Protein 1G99 (pdb70)

Nearest PDB structures (foldseek):
  1tuu-assembly1_B  TM=8.944E-01  e=6.242E-83  Methanosarcina thermophila
  6ioy-assembly1_A  TM=8.900E-01  e=1.581E-62  Porphyromonas gingivalis ATCC 33277
  7fj9-assembly1_A  TM=9.140E-01  e=2.399E-59  Klebsiella pneumoniae
  7fj7-assembly1_B  TM=9.218E-01  e=4.013E-55  Klebsiella pneumoniae
  4fwl-assembly1_A-2  TM=8.817E-01  e=2.022E-51  Salmonella enterica subsp. enterica serovar Typhimurium str. LT2

Sequence (796 aa):
MKVLVINAGSSSLKYQLIDMTNESALAVGLCERIGIDNSIITQKKFDGKKLEKLTDLPTHKDALEEVVKALTDDEFGVIKDMGEINAVGHRVVHGGEKFTTSALYDEGVEKAIKDCFELAPLHNPPNMMGISACAEIMPGTPMVIVFDTAFHQTMPPYAYMYALPYDLYEKHGVRKYGFHGTSHKYVAERAALMLGKPAEETKIITCHLGNGSSITAVEGGKSVETSMGFTPLEGLAMGTRCGSIDPAIVPFLMEKEGLTTREIDTLMNKKSGVLGVSGLSNDFRDLDEAASKGNRKAELALEIFAYKVKKFIGEYSAVLNGADAVVFTAGIGENSASIRKRILTGLDGIGIKIDDEKNKIRGQEIDISTPDAKVRVFVIPTNEELAIARETKEIVETMKVLVINAGSSSLKYQLIDMTNESALAVGLCERIGIDNSIITQKKFDGKKLEKLTDLPTHKDALEEVVKALTDDEFGVIKDMGEINAVGHRVVHGGEKFTTSALYDEGVEKAIKDCFELAPLHNPPNMMGISACAEIMPGTPMVIVFDTAFHQTMPPYAYMYALPYDLYEKHGVRKYGFHGTSHKYVAERAALMLGKPAEETKIITCHLGNGSSITAVEGGKSVETSMGFTPLEGLAMGTRCGSIDPAIVPFLMEKEGLTTREIDTLMNKKSGVLGVSGLSNDFRDLDEAASKGNRKAELALEIFAYKVKKFIGEYSAVLNGADAVVFTAGIGENSASIRKRILTGLDGIGIKIDDEKNKIRGQEIDISTPDAKVRVFVIPTNEELAIARETKEIVET

B-factor: mean 28.37, std 19.05, range [1.0, 157.16]

Solvent-accessible surface area: 30582 Å² total; per-residue (Å²): 64,53,0,0,0,3,23,7,24,85,40,37,1,91,2,21,0,3,24,14,115,98,70,45,42,25,1,63,6,58,0,68,100,8,53,78,99,109,1,31,3,33,2,103,28,132,72,42,77,132,44,100,78,114,41,94,1,72,73,12,78,40,0,2,80,22,0,15,108,7,0,37,51,156,100,60,4,31,13,187,77,64,56,58,6,61,0,0,0,2,32,0,2,0,0,4,122,115,50,26,95,18,17,93,50,76,150,35,1,49,128,0,0,100,72,5,68,80,18,0,44,42,37,0,30,5,4,10,97,2,0,47,3,0,41,105,22,4,108,77,24,58,15,0,0,8,2,3,0,36,25,0,69,68,6,28,64,79,10,33,13,15,1,6,18,43,80,8,53,124,133,45,10,4,21,16,7,0,2,14,0,18,0,0,95,26,0,6,72,79,0,4,118,67,42,66,101,63,32,132,100,3,58,2,0,0,0,15,0,9,84,9,0,0,0,0,0,1,78,20,30,120,0,30,1,0,3,2,0,2,6,8,1,13,3,0,0,0,0,21,4,1,0,29,3,0,0,5,0,1,5,16,2,13,81,109,58,62,39,74,15,163,85,1,32,40,20,2,8,104,115,0,0,2,55,10,1,8,69,90,20,59,41,18,192,69,0,47,108,16,12,92,162,63,50,125,74,0,43,10,0,0,42,2,1,5,20,36,0,36,23,29,0,0,17,1,12,0,25,2,42,16,12,46,0,1,0,0,0,7,46,14,0,29,72,20,25,50,3,1,85,73,0,6,71,28,1,84,33,33,19,4,86,23,42,63,113,80,4,125,74,163,53,102,60,32,37,1,5,23,122,102,11,162,10,45,0,4,4,0,41,32,44,22,11,23,18,2,0,87,61,0,51,106,52,45,118,143,60,51,0,0,5,4,77,17,25,97,42,37,2,106,4,31,0,5,22,16,118,92,65,26,36,34,1,58,6,56,0,57,105,8,53,89,94,112,1,25,3,26,1,118,42,152,88,74,70,113,40,97,79,122,43,97,1,73,73,11,59,39,0,2,81,20,0,12,111,6,0,38,51,161,91,56,4,38,11,186,79,60,57,58,6,60,0,1,0,7,95,10,63,11,0,5,76,104,19,79,84,8,16,96,43,77,130,43,15,39,128,20,1,103,61,9,35,126,118,17,51,25,120,109,85,39,48,26,83,2,4,46,3,2,45,108,24,9,108,76,30,52,14,0,0,3,3,7,0,12,26,0,32,73,6,27,53,81,10,33,10,13,2,5,22,47,82,8,43,128,137,34,23,4,5,15,16,0,8,36,0,9,11,0,59,17,0,8,66,60,0,3,118,66,40,65,100,72,31,132,101,3,59,2,0,0,0,25,0,9,91,13,0,0,0,0,0,1,64,26,34,97,0,17,1,0,3,2,0,4,9,22,1,12,4,0,0,0,0,26,45,1,0,29,3,0,0,6,0,0,4,24,2,15,67,91,58,63,39,76,16,162,83,0,51,56,19,2,32,127,116,0,0,3,55,9,1,7,68,90,20,57,37,16,181,68,0,42,106,16,12,97,171,58,50,210,75,0,53,25,0,1,56,2,1,4,22,36,0,33,22,30,0,0,16,1,13,0,23,2,42,16,13,46,0,1,0,0,0,7,47,15,0,28,73,20,25,48,4,2,88,74,0,6,75,28,1,83,24,32,17,4,86,27,40,67,115,82,4,124,72,164,54,108,62,29,38,0,4,23,122,101,10,172,10,46,0,3,4,0,39,37,62,60,39,16,6,4,0,50,26,0,71,95,47,47,113,144

Foldseek 3Di:
DWEWEWEFFPFKIWIFIFDPVPRDTQKTKMWGRALHAQTKIWMAGPVGDIDIDGDHHNALLSVVVVVQVQQCPPPRHDDPHPVVHQAYFFEAEDQAPPDQAKAWDDPNSLVSLVVCCVQEVRTSVRSSRNVVSCCVVCVPHIYMYGYQQNQQPPADCVAFADPDPVVCCVPVVFTFRGGNNLQQLQVLVVVCVVVVHQLQCFWEWEWAAEQQTKIFTAHSSGTHHMAGTSHSQAAAQGLAAHHDDDVVVQVVCCVVVVDDPVRSVCNRRHQTGLCVQQVHGSDLVVLVVCVVVPRVSSVVRLLRRLVRVLVVVVVSCVVRVHGQEYEFEHDCRQPPLPSVCSNQPPCVVRQFAFDSVLSHDGDDFDFGTDVVGNHTYTYDYTDSRSSSVVSRCVNVVD/DWEWEWEDDPFKIWIFIADPVVRDTQKTKMWGRALHAQTKIWMAGPVGDIDIDGDHHNALLSVVVVVQVQQCDPPRHDDPHPVVHQEYFYEDEFQQLVAQAKDWDDPVVVVSLQVRQVLAPDDDRGDCRNVVSCCVVPVPHTYIYGYFLNLQSVADPVAFADPDPVVCCVVRVFTFRGGNNLQQLQVLCVVCVVVVHQLQCFWEWEWAAEQQTKIFTAHSRGTHHMAGTSDSQAAAQGLAAHHDDDVVVQVVCCVVVVDDPVRSVCNRRGCTGLCVQQVHGSDLVVLVVCVVVPRVSSVVRLLRRLVRVLVVVVVSCVVRVHGQEYEFEHDCRQPPLPSVCSNQPPCVVRQFAFDSVQSHDGDDWDFGTDVRGRYTYTYDYGDNRSSRVVSGCVVSPD

CATH classification: 3.30.420.40 (+1 more: 3.30.420.40)

Secondary structure (DSSP, 8-state):
-EEEEEEE-SS-EEEEEEETTTTEEEEEEEEESTTSSS-EEEEEETTS-EEEEE----SHHHHHHHHHHHHT-TTT-S-SSGGG--EEEEEES--TTT--S-EE--HHHHHHHHHTGGGSTTTHHHHHHHHHHHHHH-TTS-EEEEETTGGGGG--HHHH--SS-HHHHHHH--S---S-HHHHHHHHHHHHHHHTS-GGG-EEEEEEESSSEEEEEEETTEEEEES--SSTTSSS--SS---S--TTHHHHHHHHHT--HHHHHHHHHHS-HHHHHHSS-S-HHHHHHHHHTT-HHHHHHHHHHHHHHHHHHHHHHHHTTS-SEEEEEHHHHHH-HHHHHHHHTT-GGGT--B-TTGGG--SS-EE-B-TT-SSEEEE----HHHHHHHHHHHHHH-/-EEEEEEE-SS-EEEEEEETTTTEEEEEEEEESTTSSS-EEEEEETTTEEEEEE----SHHHHHHHHHHHHT-TTT-S-SSGGG--EEEEEES--TTT-SS-EE-SHHHHHHHHHHHHHS--SSPP--HHHHHHHHH-TTS-EEEEETTGGGGG--HHHHS-SS-HHHHHHH--S---S-HHHHHHHHHHHHHHHTS-GGG-EEEEEEESSSEEEEEEETTEEEEES--SSTTSSS--SS---S--TTHHHHHHHHTT--HHHHHHHHHHS-HHHHHHSS-S-HHHHHHHHHTT-HHHHHHHHHHHHHHHHHHHHHHHHHTS-SEEEEEHHHHHH-HHHHHHHHTT-GGGT--B-TTGGG--SS-EE-B-TT-SSEEEE----HHHHHHHHHHHHHH-

InterPro domains:
  IPR000890 Aliphatic acid kinase, short-chain [PF00871] (2-390)
  IPR000890 Aliphatic acid kinase, short-chain [PR00471] (3-14)
  IPR000890 Aliphatic acid kinase, short-chain [PR00471] (174-187)
  IPR000890 Aliphatic acid kinase, short-chain [PR00471] (204-225)
  IPR000890 Aliphatic acid kinase, short-chain [PR00471] (301-314)
  IPR000890 Aliphatic acid kinase, short-chain [PR00471] (323-339)
  IPR000890 Aliphatic acid kinase, short-chain [PR00471] (377-389)
  IPR000890 Aliphatic acid kinase, short-chain [PTHR21060] (1-399)
  IPR004372 Acetate/propionate kinase [MF_00020] (1-399)
  IPR004372 Acetate/propionate kinase [PIRSF000722] (1-398)
  IPR004372 Acetate/propionate kinase [TIGR00016] (1-394)
  IPR023865 Aliphatic acid kinase, short-chain, conserved site [PS01075] (3-14)
  IPR023865 Aliphatic acid kinase, short-chain, conserved site [PS01076] (204-221)
  IPR043129 ATPase, nucleotide binding domain [SSF53067] (1-197)
  IPR043129 ATPase, nucleotide binding domain [SSF53067] (158-395)

Radius of gyration: 29.69 Å; Cα contacts (8 Å, |Δi|>4): 1918; chains: 2; bounding box: 94×75×54 Å

Structure (mmCIF, N/CA/C/O backbone):
data_1G99
#
_entry.id   1G99
#
_cell.length_a   181.3
_cell.length_b   67.4
_cell.length_c   82.6
_cell.angle_alpha   90.0
_cell.angle_beta   102.9
_cell.angle_gamma   90.0
#
_symmetry.space_group_name_H-M   'C 1 2 1'
#
loop_
_entity.id
_entity.type
_entity.pdbx_description
1 polymer 'ACETATE KINASE'
2 non-polymer 'SULFATE ION'
3 non-polymer "ADENOSINE-5'-DIPHOSPHATE"
4 water water
#
loop_
_atom_site.group_PDB
_atom_site.id
_atom_site.type_symbol
_atom_site.label_atom_id
_atom_site.label_alt_id
_atom_site.label_comp_id
_atom_site.label_asym_id
_atom_site.label_entity_id
_atom_site.label_seq_id
_atom_site.pdbx_PDB_ins_code
_atom_site.Cartn_x
_atom_site.Cartn_y
_atom_site.Cartn_z
_atom_site.occupancy
_atom_site.B_iso_or_equiv
_atom_site.auth_seq_id
_atom_site.auth_comp_id
_atom_site.auth_asym_id
_atom_site.auth_atom_id
_atom_site.pdbx_PDB_model_num
ATOM 1 N N . MET A 1 1 ? 46.445 18.517 56.855 1.00 36.09 1 MET A N 1
ATOM 2 C CA . MET A 1 1 ? 46.339 19.578 55.818 1.00 28.77 1 MET A CA 1
ATOM 3 C C . MET A 1 1 ? 46.585 20.948 56.452 1.00 29.32 1 MET A C 1
ATOM 4 O O . MET A 1 1 ? 46.107 21.239 57.552 1.00 23.84 1 MET A O 1
ATOM 9 N N . LYS A 1 2 ? 47.352 21.773 55.753 1.00 18.90 2 LYS A N 1
ATOM 10 C CA . LYS A 1 2 ? 47.663 23.106 56.216 1.00 17.33 2 LYS A CA 1
ATOM 11 C C . LYS A 1 2 ? 46.969 24.143 55.336 1.00 17.20 2 LYS A C 1
ATOM 12 O O . LYS A 1 2 ? 47.141 24.163 54.114 1.00 17.15 2 LYS A O 1
ATOM 18 N N . VAL A 1 3 ? 46.186 25.001 55.977 1.00 20.08 3 VAL A N 1
ATOM 19 C CA . VAL A 1 3 ? 45.449 26.033 55.293 1.00 17.37 3 VAL A CA 1
ATOM 20 C C . VAL A 1 3 ? 45.948 27.450 55.617 1.00 21.28 3 VAL A C 1
ATOM 21 O O . VAL A 1 3 ? 46.157 27.801 56.779 1.00 22.77 3 VAL A O 1
ATOM 25 N N . LEU A 1 4 ? 46.149 28.248 54.569 1.00 17.09 4 LEU A N 1
ATOM 26 C CA . LEU A 1 4 ? 46.551 29.634 54.714 1.00 12.69 4 LEU A CA 1
ATOM 27 C C . LEU A 1 4 ? 45.237 30.432 54.573 1.00 15.27 4 LEU A C 1
ATOM 28 O O . LEU A 1 4 ? 44.468 30.237 53.600 1.00 10.92 4 LEU A O 1
ATOM 33 N N . VAL A 1 5 ? 44.974 31.281 55.563 1.00 9.79 5 VAL A N 1
ATOM 34 C CA . VAL A 1 5 ? 43.778 32.094 55.594 1.00 13.08 5 VAL A CA 1
ATOM 35 C C . VAL A 1 5 ? 44.239 33.507 55.384 1.00 14.67 5 VAL A C 1
ATOM 36 O O . VAL A 1 5 ? 45.151 33.965 56.066 1.00 16.58 5 VAL A O 1
ATOM 40 N N . ILE A 1 6 ? 43.613 34.180 54.421 1.00 18.27 6 ILE A N 1
ATOM 41 C CA . ILE A 1 6 ? 43.941 35.556 54.042 1.00 14.94 6 ILE A CA 1
ATOM 42 C C . ILE A 1 6 ? 42.761 36.525 54.258 1.00 16.78 6 ILE A C 1
ATOM 43 O O . ILE A 1 6 ? 41.614 36.194 53.957 1.00 16.78 6 ILE A O 1
ATOM 48 N N . ASN A 1 7 ? 43.051 37.717 54.761 1.00 16.34 7 ASN A N 1
ATOM 49 C CA . ASN A 1 7 ? 42.043 38.751 54.975 1.00 17.36 7 ASN A CA 1
ATOM 50 C C . ASN A 1 7 ? 42.715 40.046 54.536 1.00 16.12 7 ASN A C 1
ATOM 51 O O . ASN A 1 7 ? 43.557 40.603 55.250 1.00 20.95 7 ASN A O 1
ATOM 56 N N . ALA A 1 8 ? 42.337 40.534 53.372 1.00 14.00 8 ALA A N 1
ATOM 57 C CA . ALA A 1 8 ? 42.980 41.701 52.812 1.00 13.33 8 ALA A CA 1
ATOM 58 C C . ALA A 1 8 ? 42.176 42.975 52.934 1.00 16.19 8 ALA A C 1
ATOM 59 O O . ALA A 1 8 ? 40.960 42.979 52.717 1.00 20.08 8 ALA A O 1
ATOM 61 N N . GLY A 1 9 ? 42.882 44.042 53.313 1.00 15.16 9 GLY A N 1
ATOM 62 C CA . GLY A 1 9 ? 42.295 45.355 53.435 1.00 12.99 9 GLY A CA 1
ATOM 63 C C . GLY A 1 9 ? 42.984 46.243 52.410 1.00 19.54 9 GLY A C 1
ATOM 64 O O . GLY A 1 9 ? 43.898 45.787 51.690 1.00 15.69 9 GLY A O 1
ATOM 65 N N . SER A 1 10 ? 42.566 47.505 52.348 1.00 26.98 10 SER A N 1
ATOM 66 C CA . SER A 1 10 ? 43.138 48.466 51.403 1.00 31.90 10 SER A CA 1
ATOM 67 C C . SER A 1 10 ? 44.655 48.513 51.418 1.00 31.63 10 SER A C 1
ATOM 68 O O . SER A 1 10 ? 45.298 48.493 50.367 1.00 33.56 10 SER A O 1
ATOM 71 N N . SER A 1 11 ? 45.234 48.584 52.604 1.00 34.38 11 SER A N 1
ATOM 72 C CA . SER A 1 11 ? 46.683 48.675 52.690 1.00 38.63 11 SER A CA 1
ATOM 73 C C . SER A 1 11 ? 47.290 47.684 53.666 1.00 35.13 11 SER A C 1
ATOM 74 O O . SER A 1 11 ? 48.434 47.848 54.090 1.00 35.54 11 SER A O 1
ATOM 77 N N . SER A 1 12 ? 46.523 46.655 54.006 1.00 29.64 12 SER A N 1
ATOM 78 C CA . SER A 1 12 ? 46.984 45.641 54.938 1.00 26.44 12 SER A CA 1
ATOM 79 C C . SER A 1 12 ? 46.631 44.236 54.473 1.00 23.64 12 SER A C 1
ATOM 80 O O . SER A 1 12 ? 45.881 44.059 53.516 1.00 22.36 12 SER A O 1
ATOM 83 N N . LEU A 1 13 ? 47.153 43.243 55.182 1.00 24.41 13 LEU A N 1
ATOM 84 C CA . LEU A 1 13 ? 46.898 41.859 54.842 1.00 23.28 13 LEU A CA 1
ATOM 85 C C . LEU A 1 13 ? 47.223 40.985 56.036 1.00 24.19 13 LEU A C 1
ATOM 86 O O . LEU A 1 13 ? 48.374 40.850 56.422 1.00 26.54 13 LEU A O 1
ATOM 91 N N . LYS A 1 14 ? 46.191 40.405 56.632 1.00 20.71 14 LYS A N 1
ATOM 92 C CA . LYS A 1 14 ? 46.358 39.514 57.770 1.00 19.35 14 LYS A CA 1
ATOM 93 C C . LYS A 1 14 ? 46.347 38.078 57.266 1.00 20.32 14 LYS A C 1
ATOM 94 O O . LYS A 1 14 ? 45.610 37.746 56.313 1.00 14.79 14 LYS A O 1
ATOM 100 N N . TYR A 1 15 ? 47.160 37.228 57.891 1.00 18.75 15 TYR A N 1
ATOM 101 C CA . TYR A 1 15 ? 47.180 35.821 57.498 1.00 20.03 15 TYR A CA 1
ATOM 102 C C . TYR A 1 15 ? 47.435 34.900 58.674 1.00 19.24 15 TYR A C 1
ATOM 103 O O . TYR A 1 15 ? 47.965 35.313 59.702 1.00 19.32 15 TYR A O 1
ATOM 112 N N . GLN A 1 16 ? 47.061 33.643 58.494 1.00 24.13 16 GLN A N 1
ATOM 113 C CA . GLN A 1 16 ? 47.271 32.620 59.494 1.00 24.05 16 GLN A CA 1
ATOM 114 C C . GLN A 1 16 ? 47.491 31.332 58.736 1.00 25.44 16 GLN A C 1
ATOM 115 O O . GLN A 1 16 ? 46.855 31.083 57.704 1.00 19.76 16 GLN A O 1
ATOM 121 N N . LEU A 1 17 ? 48.429 30.532 59.222 1.00 23.00 17 LEU A N 1
ATOM 122 C CA . LEU A 1 17 ? 48.675 29.243 58.620 1.00 19.82 17 LEU A CA 1
ATOM 123 C C . LEU A 1 17 ? 48.193 28.306 59.718 1.00 18.24 17 LEU A C 1
ATOM 124 O O . LEU A 1 17 ? 48.703 28.329 60.841 1.00 20.66 17 LEU A O 1
ATOM 129 N N . ILE A 1 18 ? 47.184 27.512 59.397 1.00 20.18 18 ILE A N 1
ATOM 130 C CA . ILE A 1 18 ? 46.606 26.605 60.365 1.00 21.20 18 ILE A CA 1
ATOM 131 C C . ILE A 1 18 ? 46.734 25.149 59.953 1.00 24.99 18 ILE A C 1
ATOM 132 O O . ILE A 1 18 ? 46.439 24.795 58.810 1.00 23.65 18 ILE A O 1
ATOM 137 N N . ASP A 1 19 ? 47.196 24.323 60.891 1.00 23.09 19 ASP A N 1
ATOM 138 C CA . ASP A 1 19 ? 47.319 22.901 60.666 1.00 20.97 19 ASP A CA 1
ATOM 139 C C . ASP A 1 19 ? 45.952 22.320 61.036 1.00 25.19 19 ASP A C 1
ATOM 140 O O . ASP A 1 19 ? 45.539 22.405 62.186 1.00 21.74 19 ASP A O 1
ATOM 145 N N . MET A 1 20 ? 45.247 21.734 60.069 1.00 35.78 20 MET A N 1
ATOM 146 C CA . MET A 1 20 ? 43.925 21.176 60.337 1.00 37.50 20 MET A CA 1
ATOM 147 C C . MET A 1 20 ? 43.933 19.827 61.059 1.00 39.33 20 MET A C 1
ATOM 148 O O . MET A 1 20 ? 42.886 19.349 61.483 1.00 42.69 20 MET A O 1
ATOM 153 N N . THR A 1 21 ? 45.106 19.221 61.209 1.00 38.80 21 THR A N 1
ATOM 154 C CA . THR A 1 21 ? 45.215 17.957 61.929 1.00 43.27 21 THR A CA 1
ATOM 155 C C . THR A 1 21 ? 44.765 18.147 63.379 1.00 43.77 21 THR A C 1
ATOM 156 O O . THR A 1 21 ? 44.139 17.268 63.950 1.00 49.04 21 THR A O 1
ATOM 160 N N . ASN A 1 22 ? 45.054 19.304 63.968 1.00 33.39 22 ASN A N 1
ATOM 161 C CA . ASN A 1 22 ? 44.684 19.569 65.364 1.00 31.34 22 ASN A CA 1
ATOM 162 C C . ASN A 1 22 ? 44.141 20.982 65.524 1.00 30.56 22 ASN A C 1
ATOM 163 O O . ASN A 1 22 ? 43.897 21.448 66.638 1.00 28.11 22 ASN A O 1
ATOM 168 N N . GLU A 1 23 ? 43.982 21.657 64.393 1.00 30.39 23 GLU A N 1
ATOM 169 C CA . GLU A 1 23 ? 43.489 23.029 64.351 1.00 29.85 23 GLU A CA 1
ATOM 170 C C . GLU A 1 23 ? 44.368 24.016 65.113 1.00 26.29 23 GLU A C 1
ATOM 171 O O . GLU A 1 23 ? 43.875 24.910 65.791 1.00 30.60 23 GLU A O 1
ATOM 177 N N . SER A 1 24 ? 45.675 23.852 64.977 1.00 20.63 24 SER A N 1
ATOM 178 C CA . SER A 1 24 ? 46.621 24.722 65.632 1.00 22.56 24 SER A CA 1
ATOM 179 C C . SER A 1 24 ? 47.109 25.840 64.680 1.00 20.25 24 SER A C 1
ATOM 180 O O . SER A 1 24 ? 47.398 25.599 63.501 1.00 19.43 24 SER A O 1
ATOM 183 N N . ALA A 1 25 ? 47.171 27.065 65.190 1.00 18.97 25 ALA A N 1
ATOM 184 C CA . ALA A 1 25 ? 47.635 28.179 64.390 1.00 20.63 25 ALA A CA 1
ATOM 185 C C . ALA A 1 25 ? 49.145 28.163 64.483 1.00 19.07 25 ALA A C 1
ATOM 186 O O . ALA A 1 25 ? 49.695 28.549 65.500 1.00 26.82 25 ALA A O 1
ATOM 188 N N . LEU A 1 26 ? 49.813 27.708 63.432 1.00 24.13 26 LEU A N 1
ATOM 189 C CA . LEU A 1 26 ? 51.272 27.632 63.423 1.00 22.70 26 LEU A CA 1
ATOM 190 C C . LEU A 1 26 ? 51.928 29.003 63.376 1.00 25.04 26 LEU A C 1
ATOM 191 O O . LEU A 1 26 ? 52.943 29.243 64.036 1.00 24.35 26 LEU A O 1
ATOM 196 N N . ALA A 1 27 ? 51.362 29.903 62.580 1.00 16.18 27 ALA A N 1
ATOM 197 C CA . ALA A 1 27 ? 51.943 31.233 62.479 1.00 19.66 27 ALA A CA 1
ATOM 198 C C . ALA A 1 27 ? 50.853 32.233 62.182 1.00 17.14 27 ALA A C 1
ATOM 199 O O . ALA A 1 27 ? 49.929 31.928 61.434 1.00 16.38 27 ALA A O 1
ATOM 201 N N . VAL A 1 28 ? 50.980 33.424 62.751 1.00 21.78 28 VAL A N 1
ATOM 202 C CA . VAL A 1 28 ? 49.998 34.492 62.567 1.00 24.51 28 VAL A CA 1
ATOM 203 C C . VAL A 1 28 ? 50.749 35.733 62.124 1.00 27.96 28 VAL A C 1
ATOM 204 O O . VAL A 1 28 ? 51.796 36.038 62.700 1.00 29.97 28 VAL A O 1
ATOM 208 N N . GLY A 1 29 ? 50.244 36.447 61.112 1.00 23.46 29 GLY A N 1
ATOM 209 C CA . GLY A 1 29 ? 50.978 37.612 60.646 1.00 19.24 29 GLY A CA 1
ATOM 210 C C . GLY A 1 29 ? 50.178 38.791 60.136 1.00 22.90 29 GLY A C 1
ATOM 211 O O . GLY A 1 29 ? 48.954 38.735 59.991 1.00 22.59 29 GLY A O 1
ATOM 212 N N . LEU A 1 30 ? 50.891 39.867 59.824 1.00 20.94 30 LEU A N 1
ATOM 213 C CA . LEU A 1 30 ? 50.250 41.069 59.347 1.00 21.40 30 LEU A CA 1
ATOM 214 C C . LEU A 1 30 ? 51.184 41.899 58.484 1.00 23.28 30 LEU A C 1
ATOM 215 O O . LEU A 1 30 ? 52.320 42.158 58.875 1.00 29.32 30 LEU A O 1
ATOM 220 N N . CYS A 1 31 ? 50.716 42.300 57.304 1.00 24.82 31 CYS A N 1
ATOM 221 C CA . CYS A 1 31 ? 51.499 43.164 56.422 1.00 23.24 31 CYS A CA 1
ATOM 222 C C . CYS A 1 31 ? 50.754 44.499 56.498 1.00 24.01 31 CYS A C 1
ATOM 223 O O . CYS A 1 31 ? 49.541 44.532 56.303 1.00 22.39 31 CYS A O 1
ATOM 226 N N . GLU A 1 32 ? 51.464 45.587 56.797 1.00 27.09 32 GLU A N 1
ATOM 227 C CA . GLU A 1 32 ? 50.831 46.892 56.872 1.00 32.40 32 GLU A CA 1
ATOM 228 C C . GLU A 1 32 ? 51.522 47.885 55.963 1.00 33.01 32 GLU A C 1
ATOM 229 O O . GLU A 1 32 ? 52.630 47.643 55.501 1.00 29.27 32 GLU A O 1
ATOM 235 N N . ARG A 1 33 ? 50.848 49.004 55.712 1.00 32.16 33 ARG A N 1
ATOM 236 C CA . ARG A 1 33 ? 51.378 50.072 54.876 1.00 30.65 33 ARG A CA 1
ATOM 237 C C . ARG A 1 33 ? 51.731 49.630 53.471 1.00 30.10 33 ARG A C 1
ATOM 238 O O . ARG A 1 33 ? 52.727 50.087 52.900 1.00 30.33 33 ARG A O 1
ATOM 246 N N . ILE A 1 34 ? 50.918 48.734 52.915 1.00 33.15 34 ILE A N 1
ATOM 247 C CA . ILE A 1 34 ? 51.118 48.259 51.552 1.00 34.88 34 ILE A CA 1
ATOM 248 C C . ILE A 1 34 ? 50.782 49.435 50.624 1.00 37.18 34 ILE A C 1
ATOM 249 O O . ILE A 1 34 ? 49.789 50.144 50.843 1.00 33.79 34 ILE A O 1
ATOM 254 N N . GLY A 1 35 ? 51.607 49.642 49.600 1.00 31.04 35 GLY A N 1
ATOM 255 C CA . GLY A 1 35 ? 51.355 50.726 48.675 1.00 34.29 35 GLY A CA 1
ATOM 256 C C . GLY A 1 35 ? 51.729 52.068 49.258 1.00 41.05 35 GLY A C 1
ATOM 257 O O . GLY A 1 35 ? 51.482 53.105 48.653 1.00 42.80 35 GLY A O 1
ATOM 258 N N . ILE A 1 36 ? 52.323 52.045 50.443 1.00 47.75 36 ILE A N 1
ATOM 259 C CA . ILE A 1 36 ? 52.769 53.257 51.114 1.00 51.83 36 ILE A CA 1
ATOM 260 C C . ILE A 1 36 ? 54.258 53.061 51.385 1.00 55.42 36 ILE A C 1
ATOM 261 O O . ILE A 1 36 ? 54.859 52.080 50.929 1.00 56.96 36 ILE A O 1
ATOM 266 N N . ASP A 1 37 ? 54.849 53.997 52.122 1.00 55.24 37 ASP A N 1
ATOM 267 C CA . ASP A 1 37 ? 56.267 53.950 52.464 1.00 56.61 37 ASP A CA 1
ATOM 268 C C . ASP A 1 37 ? 56.405 53.284 53.812 1.00 52.53 37 ASP A C 1
ATOM 269 O O . ASP A 1 37 ? 55.483 53.330 54.626 1.00 48.95 37 ASP A O 1
ATOM 274 N N . ASN A 1 38 ? 57.564 52.684 54.054 1.00 49.69 38 ASN A N 1
ATOM 275 C CA . ASN A 1 38 ? 57.824 52.032 55.332 1.00 47.65 38 ASN A CA 1
ATOM 276 C C . ASN A 1 38 ? 56.894 50.861 55.545 1.00 41.02 38 ASN A C 1
ATOM 277 O O . ASN A 1 38 ? 56.276 50.728 56.599 1.00 37.10 38 ASN A O 1
ATOM 282 N N . SER A 1 39 ? 56.797 50.017 54.531 1.00 39.73 39 SER A N 1
ATOM 283 C CA . SER A 1 39 ? 55.946 48.855 54.620 1.00 38.22 39 SER A CA 1
ATOM 284 C C . SER A 1 39 ? 56.558 47.931 55.676 1.00 37.86 39 SER A C 1
ATOM 285 O O . SER A 1 39 ? 57.755 47.994 55.956 1.00 35.72 39 SER A O 1
ATOM 288 N N . ILE A 1 40 ? 55.738 47.064 56.253 1.00 32.16 40 ILE A N 1
ATOM 289 C CA . ILE A 1 40 ? 56.229 46.163 57.256 1.00 31.88 40 ILE A CA 1
ATOM 290 C C . ILE A 1 40 ? 55.421 44.870 57.364 1.00 30.52 40 ILE A C 1
ATOM 291 O O . ILE A 1 40 ? 54.184 44.862 57.245 1.00 27.76 40 ILE A O 1
ATOM 296 N N . ILE A 1 41 ? 56.125 43.760 57.560 1.00 33.46 41 ILE A N 1
ATOM 297 C CA . ILE A 1 41 ? 55.437 42.511 57.773 1.00 32.34 41 ILE A CA 1
ATOM 298 C C . ILE A 1 41 ? 55.904 42.008 59.133 1.00 31.00 41 ILE A C 1
ATOM 299 O O . ILE A 1 41 ? 57.076 42.088 59.461 1.00 36.45 41 ILE A O 1
ATOM 304 N N . THR A 1 42 ? 54.965 41.556 59.950 1.00 24.52 42 THR A N 1
ATOM 305 C CA . THR A 1 42 ? 55.264 41.037 61.277 1.00 23.67 42 THR A CA 1
ATOM 306 C C . THR A 1 42 ? 54.647 39.645 61.354 1.00 25.54 42 THR A C 1
ATOM 307 O O . THR A 1 42 ? 53.498 39.459 60.945 1.00 24.02 42 THR A O 1
ATOM 311 N N . GLN A 1 43 ? 55.401 38.677 61.886 1.00 29.92 43 GLN A N 1
ATOM 312 C CA . GLN A 1 43 ? 54.916 37.303 62.017 1.00 27.08 43 GLN A CA 1
ATOM 313 C C . GLN A 1 43 ? 55.221 36.752 63.395 1.00 27.00 43 GLN A C 1
ATOM 314 O O . GLN A 1 43 ? 56.285 36.992 63.950 1.00 31.63 43 GLN A O 1
ATOM 320 N N . LYS A 1 44 ? 54.278 35.999 63.935 1.00 15.21 44 LYS A N 1
ATOM 321 C CA . LYS A 1 44 ? 54.405 35.392 65.249 1.00 19.86 44 LYS A CA 1
ATOM 322 C C . LYS A 1 44 ? 54.287 33.885 65.046 1.00 19.47 44 LYS A C 1
ATOM 323 O O . LYS A 1 44 ? 53.321 33.376 64.462 1.00 19.93 44 LYS A O 1
ATOM 329 N N . LYS A 1 45 ? 55.292 33.165 65.499 1.00 23.07 45 LYS A N 1
ATOM 330 C CA . LYS A 1 45 ? 55.274 31.730 65.353 1.00 22.41 45 LYS A CA 1
ATOM 331 C C . LYS A 1 45 ? 54.668 31.184 66.654 1.00 23.49 45 LYS A C 1
ATOM 332 O O . LYS A 1 45 ? 54.719 31.841 67.690 1.00 19.53 45 LYS A O 1
ATOM 338 N N . PHE A 1 46 ? 54.094 29.986 66.599 1.00 27.38 46 PHE A N 1
ATOM 339 C CA . PHE A 1 46 ? 53.451 29.381 67.758 1.00 29.31 46 PHE A CA 1
ATOM 340 C C . PHE A 1 46 ? 54.301 29.301 69.033 1.00 34.46 46 PHE A C 1
ATOM 341 O O . PHE A 1 46 ? 53.765 29.339 70.146 1.00 33.14 46 PHE A O 1
ATOM 349 N N . ASP A 1 47 ? 55.619 29.180 68.875 1.00 26.00 47 ASP A N 1
ATOM 350 C CA . ASP A 1 47 ? 56.512 29.069 70.025 1.00 26.28 47 ASP A CA 1
ATOM 351 C C . ASP A 1 47 ? 56.943 30.415 70.564 1.00 26.74 47 ASP A C 1
ATOM 352 O O . ASP A 1 47 ? 57.900 30.484 71.322 1.00 29.70 47 ASP A O 1
ATOM 357 N N . GLY A 1 48 ? 56.263 31.478 70.125 1.00 28.67 48 GLY A N 1
ATOM 358 C CA . GLY A 1 48 ? 56.574 32.835 70.574 1.00 27.47 48 GLY A CA 1
ATOM 359 C C . GLY A 1 48 ? 57.575 33.682 69.783 1.00 26.44 48 GLY A C 1
ATOM 360 O O . GLY A 1 48 ? 57.723 34.883 70.029 1.00 25.93 48 GLY A O 1
ATOM 361 N N . LYS A 1 49 ? 58.253 33.074 68.823 1.00 21.02 49 LYS A N 1
ATOM 362 C CA . LYS A 1 49 ? 59.246 33.798 68.031 1.00 23.65 49 LYS A CA 1
ATOM 363 C C . LYS A 1 49 ? 58.575 34.817 67.159 1.00 24.74 49 LYS A C 1
ATOM 364 O O . LYS A 1 49 ? 57.590 34.517 66.500 1.00 30.14 49 LYS A O 1
ATOM 370 N N . LYS A 1 50 ? 59.107 36.027 67.152 1.00 28.50 50 LYS A N 1
ATOM 371 C CA . LYS A 1 50 ? 58.516 37.074 66.357 1.00 28.93 50 LYS A CA 1
ATOM 372 C C . LYS A 1 50 ? 59.500 37.589 65.319 1.00 27.02 50 LYS A C 1
ATOM 373 O O . LYS A 1 50 ? 60.671 37.841 65.613 1.00 28.85 50 LYS A O 1
ATOM 379 N N . LEU A 1 51 ? 59.015 37.712 64.088 1.00 22.81 51 LEU A N 1
ATOM 380 C CA . LEU A 1 51 ? 59.819 38.218 62.987 1.00 23.50 51 LEU A CA 1
ATOM 381 C C . LEU A 1 51 ? 59.235 39.529 62.495 1.00 22.56 51 LEU A C 1
ATOM 382 O O . LEU A 1 51 ? 58.017 39.689 62.446 1.00 27.82 51 LEU A O 1
ATOM 387 N N . GLU A 1 52 ? 60.100 40.478 62.162 1.00 20.89 52 GLU A N 1
ATOM 388 C CA . GLU A 1 52 ? 59.651 41.759 61.625 1.00 22.63 52 GLU A CA 1
ATOM 389 C C . GLU A 1 52 ? 60.610 42.139 60.529 1.00 25.59 52 GLU A C 1
ATOM 390 O O . GLU A 1 52 ? 61.830 42.045 60.675 1.00 30.18 52 GLU A O 1
ATOM 396 N N . LYS A 1 53 ? 60.056 42.568 59.414 1.00 29.01 53 LYS A N 1
ATOM 397 C CA . LYS A 1 53 ? 60.880 42.947 58.301 1.00 33.36 53 LYS A CA 1
ATOM 398 C C . LYS A 1 53 ? 60.395 44.274 57.726 1.00 33.15 53 LYS A C 1
ATOM 399 O O . LYS A 1 53 ? 59.206 44.424 57.442 1.00 31.40 53 LYS A O 1
ATOM 405 N N . LEU A 1 54 ? 61.300 45.251 57.623 1.00 27.55 54 LEU A N 1
ATOM 406 C CA . LEU A 1 54 ? 60.957 46.539 57.041 1.00 26.68 54 LEU A CA 1
ATOM 407 C C . LEU A 1 54 ? 61.392 46.419 55.603 1.00 27.47 54 LEU A C 1
ATOM 408 O O . LEU A 1 54 ? 62.574 46.321 55.309 1.00 30.10 54 LEU A O 1
ATOM 413 N N . THR A 1 55 ? 60.428 46.382 54.702 1.00 25.86 55 THR A N 1
ATOM 414 C CA . THR A 1 55 ? 60.738 46.283 53.293 1.00 29.36 55 THR A CA 1
ATOM 415 C C . THR A 1 55 ? 59.602 46.943 52.531 1.00 32.07 55 THR A C 1
ATOM 416 O O . THR A 1 55 ? 58.495 47.119 53.052 1.00 32.24 55 THR A O 1
ATOM 420 N N . ASP A 1 56 ? 59.866 47.323 51.295 1.00 35.13 56 ASP A N 1
ATOM 421 C CA . ASP A 1 56 ? 58.835 47.962 50.505 1.00 36.28 56 ASP A CA 1
ATOM 422 C C . ASP A 1 56 ? 57.821 46.975 49.899 1.00 30.57 56 ASP A C 1
ATOM 423 O O . ASP A 1 56 ? 58.193 46.021 49.214 1.00 28.17 56 ASP A O 1
ATOM 428 N N . LEU A 1 57 ? 56.540 47.213 50.178 1.00 27.22 57 LEU A N 1
ATOM 429 C CA . LEU A 1 57 ? 55.456 46.375 49.669 1.00 29.18 57 LEU A CA 1
ATOM 430 C C . LEU A 1 57 ? 54.525 47.264 48.820 1.00 30.00 57 LEU A C 1
ATOM 431 O O . LEU A 1 57 ? 53.546 47.803 49.315 1.00 27.90 57 LEU A O 1
ATOM 436 N N . PRO A 1 58 ? 54.847 47.439 47.527 1.00 39.48 58 PRO A N 1
ATOM 437 C CA . PRO A 1 58 ? 54.074 48.261 46.579 1.00 41.47 58 PRO A CA 1
ATOM 438 C C . PRO A 1 58 ? 52.636 47.771 46.354 1.00 39.26 58 PRO A C 1
ATOM 439 O O . PRO A 1 58 ? 51.699 48.556 46.310 1.00 37.32 58 PRO A O 1
ATOM 443 N N . THR A 1 59 ? 52.474 46.465 46.206 1.00 33.05 59 THR A N 1
ATOM 444 C CA . THR A 1 59 ? 51.159 45.879 45.966 1.00 27.49 59 THR A CA 1
ATOM 445 C C . THR A 1 59 ? 50.926 44.630 46.828 1.00 29.94 59 THR A C 1
ATOM 446 O O . THR A 1 59 ? 51.873 44.063 47.400 1.00 26.43 59 THR A O 1
ATOM 450 N N . HIS A 1 60 ? 49.669 44.192 46.902 1.00 30.11 60 HIS A N 1
ATOM 451 C CA . HIS A 1 60 ? 49.333 42.983 47.651 1.00 28.87 60 HIS A CA 1
ATOM 452 C C . HIS A 1 60 ? 50.099 41.767 47.124 1.00 26.82 60 HIS A C 1
ATOM 453 O O . HIS A 1 60 ? 50.358 40.815 47.872 1.00 25.31 60 HIS A O 1
ATOM 460 N N . LYS A 1 61 ? 50.489 41.789 45.852 1.00 21.63 61 LYS A N 1
ATOM 461 C CA . LYS A 1 61 ? 51.232 40.667 45.320 1.00 26.18 61 LYS A CA 1
ATOM 462 C C . LYS A 1 61 ? 52.641 40.596 45.970 1.00 27.47 61 LYS A C 1
ATOM 463 O O . LYS A 1 61 ? 53.173 39.504 46.256 1.00 27.89 61 LYS A O 1
ATOM 469 N N . ASP A 1 62 ? 53.233 41.763 46.214 1.00 21.78 62 ASP A N 1
ATOM 470 C CA . ASP A 1 62 ? 54.552 41.827 46.822 1.00 24.42 62 ASP A CA 1
ATOM 471 C C . ASP A 1 62 ? 54.448 41.349 48.264 1.00 26.45 62 ASP A C 1
ATOM 472 O O . ASP A 1 62 ? 55.280 40.573 48.730 1.00 26.32 62 ASP A O 1
ATOM 477 N N . ALA A 1 63 ? 53.423 41.829 48.964 1.00 24.14 63 ALA A N 1
ATOM 478 C CA . ALA A 1 63 ? 53.193 41.454 50.346 1.00 25.27 63 ALA A CA 1
ATOM 479 C C . ALA A 1 63 ? 53.039 39.931 50.469 1.00 25.35 63 ALA A C 1
ATOM 480 O O . ALA A 1 63 ? 53.658 39.305 51.341 1.00 24.79 63 ALA A O 1
ATOM 482 N N . LEU A 1 64 ? 52.251 39.333 49.575 1.00 29.19 64 LEU A N 1
ATOM 483 C CA . LEU A 1 64 ? 52.019 37.890 49.626 1.00 31.35 64 LEU A CA 1
ATOM 484 C C . LEU A 1 64 ? 53.299 37.110 49.361 1.00 31.75 64 LEU A C 1
ATOM 485 O O . LEU A 1 64 ? 53.513 36.022 49.907 1.00 31.41 64 LEU A O 1
ATOM 490 N N . GLU A 1 65 ? 54.164 37.677 48.532 1.00 27.01 65 GLU A N 1
ATOM 491 C CA . GLU A 1 65 ? 55.438 37.037 48.226 1.00 27.95 65 GLU A CA 1
ATOM 492 C C . GLU A 1 65 ? 56.284 37.027 49.524 1.00 25.77 65 GLU A C 1
ATOM 493 O O . GLU A 1 65 ? 56.944 36.033 49.853 1.00 21.38 65 GLU A O 1
ATOM 499 N N . GLU A 1 66 ? 56.245 38.131 50.266 1.00 25.71 66 GLU A N 1
ATOM 500 C CA . GLU A 1 66 ? 56.972 38.229 51.533 1.00 25.07 66 GLU A CA 1
ATOM 501 C C . GLU A 1 66 ? 56.366 37.280 52.574 1.00 25.34 66 GLU A C 1
ATOM 502 O O . GLU A 1 66 ? 57.100 36.645 53.343 1.00 25.47 66 GLU A O 1
ATOM 508 N N . VAL A 1 67 ? 55.038 37.195 52.602 1.00 19.36 67 VAL A N 1
ATOM 509 C CA . VAL A 1 67 ? 54.349 36.292 53.523 1.00 20.95 67 VAL A CA 1
ATOM 510 C C . VAL A 1 67 ? 54.898 34.867 53.333 1.00 24.70 67 VAL A C 1
ATOM 511 O O . VAL A 1 67 ? 55.190 34.176 54.307 1.00 27.62 67 VAL A O 1
ATOM 515 N N . VAL A 1 68 ? 55.041 34.435 52.077 1.00 24.40 68 VAL A N 1
ATOM 516 C CA . VAL A 1 68 ? 55.566 33.110 51.781 1.00 23.69 68 VAL A CA 1
ATOM 517 C C . VAL A 1 68 ? 57.016 32.983 52.252 1.00 24.76 68 VAL A C 1
ATOM 518 O O . VAL A 1 68 ? 57.410 31.943 52.788 1.00 24.96 68 VAL A O 1
ATOM 522 N N . LYS A 1 69 ? 57.815 34.026 52.052 1.00 21.65 69 LYS A N 1
ATOM 523 C CA . LYS A 1 69 ? 59.197 33.972 52.506 1.00 27.95 69 LYS A CA 1
ATOM 524 C C . LYS A 1 69 ? 59.252 33.869 54.036 1.00 24.11 69 LYS A C 1
ATOM 525 O O . LYS A 1 69 ? 60.053 33.102 54.554 1.00 25.29 69 LYS A O 1
ATOM 531 N N . ALA A 1 70 ? 58.391 34.608 54.742 1.00 20.10 70 ALA A N 1
ATOM 532 C CA . ALA A 1 70 ? 58.346 34.566 56.209 1.00 23.00 70 ALA A CA 1
ATOM 533 C C . ALA A 1 70 ? 57.850 33.208 56.742 1.00 21.83 70 ALA A C 1
ATOM 534 O O . ALA A 1 70 ? 58.285 32.745 57.795 1.00 21.32 70 ALA A O 1
ATOM 536 N N . LEU A 1 71 ? 56.937 32.574 56.020 1.00 23.00 71 LEU A N 1
ATOM 537 C CA . LEU A 1 71 ? 56.419 31.278 56.445 1.00 25.81 71 LEU A CA 1
ATOM 538 C C . LEU A 1 71 ? 57.458 30.164 56.243 1.00 27.55 71 LEU A C 1
ATOM 539 O O . LEU A 1 71 ? 57.415 29.139 56.917 1.00 28.24 71 LEU A O 1
ATOM 544 N N . THR A 1 72 ? 58.385 30.368 55.312 1.00 24.15 72 THR A N 1
ATOM 545 C CA . THR A 1 72 ? 59.398 29.366 55.034 1.00 27.11 72 THR A CA 1
ATOM 546 C C . THR A 1 72 ? 60.753 29.668 55.661 1.00 27.54 72 THR A C 1
ATOM 547 O O . THR A 1 72 ? 61.704 28.928 55.452 1.00 31.17 72 THR A O 1
ATOM 551 N N . ASP A 1 73 ? 60.849 30.748 56.426 1.00 21.75 73 ASP A N 1
ATOM 552 C CA . ASP A 1 73 ? 62.106 31.081 57.095 1.00 26.08 73 ASP A CA 1
ATOM 553 C C . ASP A 1 73 ? 62.589 29.877 57.931 1.00 29.43 73 ASP A C 1
ATOM 554 O O . ASP A 1 73 ? 61.799 29.239 58.640 1.00 25.64 73 ASP A O 1
ATOM 559 N N . ASP A 1 74 ? 63.878 29.558 57.836 1.00 36.85 74 ASP A N 1
ATOM 560 C CA . ASP A 1 74 ? 64.460 28.423 58.566 1.00 38.75 74 ASP A CA 1
ATOM 561 C C . ASP A 1 74 ? 64.135 28.378 60.050 1.00 37.25 74 ASP A C 1
ATOM 562 O O . ASP A 1 74 ? 63.699 27.353 60.569 1.00 34.91 74 ASP A O 1
ATOM 567 N N . GLU A 1 75 ? 64.335 29.497 60.731 1.00 38.88 75 GLU A N 1
ATOM 568 C CA . GLU A 1 75 ? 64.094 29.547 62.165 1.00 37.77 75 GLU A CA 1
ATOM 569 C C . GLU A 1 75 ? 62.782 30.179 62.604 1.00 33.65 75 GLU A C 1
ATOM 570 O O . GLU A 1 75 ? 62.171 29.721 63.561 1.00 27.72 75 GLU A O 1
ATOM 576 N N . PHE A 1 76 ? 62.349 31.237 61.923 1.00 26.16 76 PHE A N 1
ATOM 577 C CA . PHE A 1 76 ? 61.117 31.878 62.328 1.00 29.05 76 PHE A CA 1
ATOM 578 C C . PHE A 1 76 ? 59.891 31.438 61.546 1.00 25.60 76 PHE A C 1
ATOM 579 O O . PHE A 1 76 ? 58.782 31.859 61.864 1.00 23.50 76 PHE A O 1
ATOM 587 N N . GLY A 1 77 ? 60.102 30.569 60.557 1.00 25.01 77 GLY A N 1
ATOM 588 C CA . GLY A 1 77 ? 59.009 30.046 59.753 1.00 25.71 77 GLY A CA 1
ATOM 589 C C . GLY A 1 77 ? 58.446 28.742 60.307 1.00 24.31 77 GLY A C 1
ATOM 590 O O . GLY A 1 77 ? 58.875 28.268 61.365 1.00 24.87 77 GLY A O 1
ATOM 591 N N . VAL A 1 78 ? 57.504 28.139 59.583 1.00 22.48 78 VAL A N 1
ATOM 592 C CA . VAL A 1 78 ? 56.867 26.903 60.024 1.00 21.66 78 VAL A CA 1
ATOM 593 C C . VAL A 1 78 ? 56.728 25.817 58.950 1.00 19.82 78 VAL A C 1
ATOM 594 O O . VAL A 1 78 ? 56.216 24.750 59.223 1.00 23.66 78 VAL A O 1
ATOM 598 N N . ILE A 1 79 ? 57.162 26.088 57.727 1.00 19.63 79 ILE A N 1
ATOM 599 C CA . ILE A 1 79 ? 57.077 25.096 56.654 1.00 20.06 79 ILE A CA 1
ATOM 600 C C . ILE A 1 79 ? 58.340 25.210 55.810 1.00 21.76 79 ILE A C 1
ATOM 601 O O . ILE A 1 79 ? 58.991 26.268 55.805 1.00 21.22 79 ILE A O 1
ATOM 606 N N . LYS A 1 80 ? 58.685 24.129 55.100 1.00 30.37 80 LYS A N 1
ATOM 607 C CA . LYS A 1 80 ? 59.897 24.115 54.279 1.00 33.19 80 LYS A CA 1
ATOM 608 C C . LYS A 1 80 ? 59.700 24.806 52.933 1.00 33.51 80 LYS A C 1
ATOM 609 O O . LYS A 1 80 ? 60.556 25.571 52.491 1.00 38.22 80 LYS A O 1
ATOM 615 N N . ASP A 1 81 ? 58.579 24.554 52.274 1.00 32.97 81 ASP A N 1
ATOM 616 C CA . ASP A 1 81 ? 58.343 25.219 50.998 1.00 38.87 81 ASP A CA 1
ATOM 617 C C . ASP A 1 81 ? 56.871 25.515 50.747 1.00 34.98 81 ASP A C 1
ATOM 618 O O . ASP A 1 81 ? 55.984 24.955 51.407 1.00 36.40 81 ASP A O 1
ATOM 623 N N . MET A 1 82 ? 56.631 26.411 49.796 1.00 25.45 82 MET A N 1
ATOM 624 C CA . MET A 1 82 ? 55.286 26.830 49.417 1.00 28.51 82 MET A CA 1
ATOM 625 C C . MET A 1 82 ? 54.328 25.654 49.206 1.00 25.51 82 MET A C 1
ATOM 626 O O . MET A 1 82 ? 53.135 25.747 49.495 1.00 23.69 82 MET A O 1
ATOM 631 N N . GLY A 1 83 ? 54.864 24.543 48.714 1.00 27.37 83 GLY A N 1
ATOM 632 C CA . GLY A 1 83 ? 54.050 23.365 48.465 1.00 21.55 83 GLY A CA 1
ATOM 633 C C . GLY A 1 83 ? 53.403 22.772 49.695 1.00 20.29 83 GLY A C 1
ATOM 634 O O . GLY A 1 83 ? 52.539 21.913 49.577 1.00 24.87 83 GLY A O 1
ATOM 635 N N . GLU A 1 84 ? 53.789 23.206 50.883 1.00 26.51 84 GLU A N 1
ATOM 636 C CA . GLU A 1 84 ? 53.167 22.644 52.071 1.00 31.01 84 GLU A CA 1
ATOM 637 C C . GLU A 1 84 ? 51.827 23.310 52.364 1.00 31.39 84 GLU A C 1
ATOM 638 O O . GLU A 1 84 ? 51.056 22.827 53.205 1.00 29.96 84 GLU A O 1
ATOM 644 N N . ILE A 1 85 ? 51.551 24.421 51.677 1.00 31.74 85 ILE A N 1
ATOM 645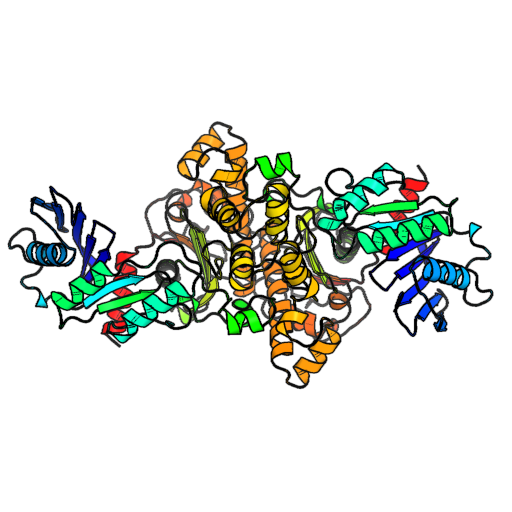 C CA . ILE A 1 85 ? 50.271 25.104 51.839 1.00 29.06 85 ILE A CA 1
ATOM 646 C C . ILE A 1 85 ? 49.306 24.325 50.919 1.00 26.63 85 ILE A C 1
ATOM 647 O O . ILE A 1 85 ? 49.403 24.398 49.705 1.00 30.40 85 ILE A O 1
ATOM 652 N N . ASN A 1 86 ? 48.388 23.565 51.495 1.00 19.00 86 ASN A N 1
ATOM 653 C CA . ASN A 1 86 ? 47.450 22.773 50.704 1.00 18.11 86 ASN A CA 1
ATOM 654 C C . ASN A 1 86 ? 46.276 23.559 50.125 1.00 24.56 86 ASN A C 1
ATOM 655 O O . ASN A 1 86 ? 45.718 23.192 49.091 1.00 25.81 86 ASN A O 1
ATOM 660 N N . ALA A 1 87 ? 45.883 24.633 50.794 1.00 21.85 87 ALA A N 1
ATOM 661 C CA . ALA A 1 87 ? 44.792 25.429 50.291 1.00 20.61 87 ALA A CA 1
ATOM 662 C C . ALA A 1 87 ? 44.844 26.825 50.896 1.00 23.02 87 ALA A C 1
ATOM 663 O O . ALA A 1 87 ? 45.544 27.069 51.884 1.00 26.82 87 ALA A O 1
ATOM 665 N N . VAL A 1 88 ? 44.109 27.741 50.282 1.00 18.92 88 VAL A N 1
ATOM 666 C CA . VAL A 1 88 ? 44.033 29.111 50.747 1.00 19.93 88 VAL A CA 1
ATOM 667 C C . VAL A 1 88 ? 42.563 29.451 50.917 1.00 19.85 88 VAL A C 1
ATOM 668 O O . VAL A 1 88 ? 41.747 29.109 50.075 1.00 21.79 88 VAL A O 1
ATOM 672 N N . GLY A 1 89 ? 42.234 30.066 52.047 1.00 19.90 89 GLY A N 1
ATOM 673 C CA . GLY A 1 89 ? 40.866 30.472 52.308 1.00 17.11 89 GLY A CA 1
ATOM 674 C C . GLY A 1 89 ? 40.909 31.987 52.366 1.00 18.75 89 GLY A C 1
ATOM 675 O O . GLY A 1 89 ? 41.789 32.565 53.043 1.00 19.28 89 GLY A O 1
ATOM 676 N N . HIS A 1 90 ? 39.978 32.623 51.659 1.00 12.63 90 HIS A N 1
ATOM 677 C CA . HIS A 1 90 ? 39.917 34.086 51.576 1.00 19.68 90 HIS A CA 1
ATOM 678 C C . HIS A 1 90 ? 38.668 34.676 52.187 1.00 20.59 90 HIS A C 1
ATOM 679 O O . HIS A 1 90 ? 37.579 34.139 52.008 1.00 26.77 90 HIS A O 1
ATOM 686 N N . ARG A 1 91 ? 38.808 35.802 52.871 1.00 17.20 91 ARG A N 1
ATOM 687 C CA . ARG A 1 91 ? 37.644 36.458 53.421 1.00 18.16 91 ARG A CA 1
ATOM 688 C C . ARG A 1 91 ? 37.129 37.388 52.324 1.00 17.38 91 ARG A C 1
ATOM 689 O O . ARG A 1 91 ? 37.897 38.178 51.751 1.00 17.16 91 ARG A O 1
ATOM 697 N N . VAL A 1 92 ? 35.853 37.262 51.992 1.00 16.34 92 VAL A N 1
ATOM 698 C CA . VAL A 1 92 ? 35.262 38.155 50.999 1.00 13.12 92 VAL A CA 1
ATOM 699 C C . VAL A 1 92 ? 33.965 38.631 51.591 1.00 13.02 92 VAL A C 1
ATOM 700 O O . VAL A 1 92 ? 33.131 37.833 52.057 1.00 13.88 92 VAL A O 1
ATOM 704 N N . VAL A 1 93 ? 33.800 39.948 51.590 1.00 17.73 93 VAL A N 1
ATOM 705 C CA . VAL A 1 93 ? 32.622 40.543 52.187 1.00 13.09 93 VAL A CA 1
ATOM 706 C C . VAL A 1 93 ? 31.299 40.355 51.464 1.00 16.94 93 VAL A C 1
ATOM 707 O O . VAL A 1 93 ? 30.342 39.863 52.069 1.00 18.93 93 VAL A O 1
ATOM 711 N N . HIS A 1 94 ? 31.227 40.700 50.184 1.00 17.41 94 HIS A N 1
ATOM 712 C CA . HIS A 1 94 ? 29.946 40.574 49.482 1.00 19.67 94 HIS A CA 1
ATOM 713 C C . HIS A 1 94 ? 29.992 39.670 48.263 1.00 21.42 94 HIS A C 1
ATOM 714 O O . HIS A 1 94 ? 30.822 39.849 47.383 1.00 24.85 94 HIS A O 1
ATOM 721 N N . GLY A 1 95 ? 29.092 38.701 48.215 1.00 16.88 95 GLY A N 1
ATOM 722 C CA . GLY A 1 95 ? 29.039 37.825 47.065 1.00 19.24 95 GLY A CA 1
ATOM 723 C C . GLY A 1 95 ? 27.718 38.054 46.339 1.00 25.03 95 GLY A C 1
ATOM 724 O O . GLY A 1 95 ? 27.467 37.395 45.349 1.00 23.78 95 GLY A O 1
ATOM 725 N N . GLY A 1 96 ? 26.885 38.983 46.834 1.00 24.88 96 GLY A N 1
ATOM 726 C CA . GLY A 1 96 ? 25.595 39.274 46.227 1.00 21.94 96 GLY A CA 1
ATOM 727 C C . GLY A 1 96 ? 24.537 38.177 46.352 1.00 26.08 96 GLY A C 1
ATOM 728 O O . GLY A 1 96 ? 24.602 37.306 47.222 1.00 25.55 96 GLY A O 1
ATOM 729 N N . GLU A 1 97 ? 23.552 38.197 45.463 1.00 35.51 97 GLU A N 1
ATOM 730 C CA . GLU A 1 97 ? 22.487 37.199 45.502 1.00 40.78 97 GLU A CA 1
ATOM 731 C C . GLU A 1 97 ? 22.955 35.791 45.102 1.00 43.60 97 GLU A C 1
ATOM 732 O O . GLU A 1 97 ? 22.557 34.807 45.714 1.00 47.63 97 GLU A O 1
ATOM 738 N N . LYS A 1 98 ? 23.821 35.704 44.096 1.00 41.21 98 LYS A N 1
ATOM 739 C CA . LYS A 1 98 ? 24.308 34.421 43.609 1.00 45.56 98 LYS A CA 1
ATOM 740 C C . LYS A 1 98 ? 25.196 33.598 44.541 1.00 45.02 98 LYS A C 1
ATOM 741 O O . LYS A 1 98 ? 25.140 32.361 44.522 1.00 43.69 98 LYS A O 1
ATOM 747 N N . PHE A 1 99 ? 26.019 34.264 45.350 1.00 38.98 99 PHE A N 1
ATOM 748 C CA . PHE A 1 99 ? 26.928 33.539 46.231 1.00 35.17 99 PHE A CA 1
ATOM 749 C C . PHE A 1 99 ? 26.775 33.861 47.698 1.00 33.02 99 PHE A C 1
ATOM 750 O O . PHE A 1 99 ? 27.213 34.912 48.177 1.00 36.40 99 PHE A O 1
ATOM 758 N N . THR A 1 100 ? 26.164 32.929 48.413 1.00 25.29 100 THR A N 1
ATOM 759 C CA . THR A 1 100 ? 25.918 33.095 49.840 1.00 25.81 100 THR A CA 1
ATOM 760 C C . THR A 1 100 ? 26.292 31.865 50.655 1.00 29.18 100 THR A C 1
ATOM 761 O O . THR A 1 100 ? 25.656 31.568 51.659 1.00 34.45 100 THR A O 1
ATOM 765 N N . THR A 1 101 ? 27.311 31.142 50.205 1.00 22.05 101 THR A N 1
ATOM 766 C CA . THR A 1 101 ? 27.829 29.966 50.903 1.00 25.66 101 THR A CA 1
ATOM 767 C C . THR A 1 101 ? 29.252 29.884 50.394 1.00 25.36 101 THR A C 1
ATOM 768 O O . THR A 1 101 ? 29.580 30.519 49.378 1.00 28.34 101 THR A O 1
ATOM 772 N N . SER A 1 102 ? 30.098 29.127 51.078 1.00 25.03 102 SER A N 1
ATOM 773 C CA . SER A 1 102 ? 31.500 29.024 50.671 1.00 27.42 102 SER A CA 1
ATOM 774 C C . SER A 1 102 ? 31.657 28.370 49.303 1.00 26.59 102 SER A C 1
ATOM 775 O O . SER A 1 102 ? 30.906 27.475 48.946 1.00 28.51 102 SER A O 1
ATOM 778 N N . ALA A 1 103 ? 32.648 28.808 48.538 1.00 22.50 103 ALA A N 1
ATOM 779 C CA . ALA A 1 103 ? 32.828 28.275 47.210 1.00 19.93 103 ALA A CA 1
ATOM 780 C C . ALA A 1 103 ? 34.246 28.175 46.771 1.00 23.25 103 ALA A C 1
ATOM 781 O O . ALA A 1 103 ? 35.062 29.038 47.064 1.00 26.42 103 ALA A O 1
ATOM 783 N N . LEU A 1 104 ? 34.524 27.105 46.041 1.00 23.80 104 LEU A N 1
ATOM 784 C CA . LEU A 1 104 ? 35.817 26.884 45.461 1.00 23.87 104 LEU A CA 1
ATOM 785 C C . LEU A 1 104 ? 35.931 28.039 44.439 1.00 22.67 104 LEU A C 1
ATOM 786 O O . LEU A 1 104 ? 34.993 28.322 43.703 1.00 23.93 104 LEU A O 1
ATOM 791 N N . TYR A 1 105 ? 37.057 28.732 44.414 1.00 20.89 105 TYR A N 1
ATOM 792 C CA . TYR A 1 105 ? 37.212 29.843 43.492 1.00 24.28 105 TYR A CA 1
ATOM 793 C C . TYR A 1 105 ? 37.203 29.406 42.019 1.00 26.69 105 TYR A C 1
ATOM 794 O O . TYR A 1 105 ? 37.849 28.416 41.667 1.00 28.31 105 TYR A O 1
ATOM 803 N N . ASP A 1 106 ? 36.449 30.123 41.177 1.00 29.21 106 ASP A N 1
ATOM 804 C CA . ASP A 1 106 ? 36.418 29.889 39.722 1.00 29.60 106 ASP A CA 1
ATOM 805 C C . ASP A 1 106 ? 36.013 31.181 38.986 1.00 30.51 106 ASP A C 1
ATOM 806 O O . ASP A 1 106 ? 35.830 32.218 39.621 1.00 29.64 106 ASP A O 1
ATOM 811 N N . GLU A 1 107 ? 35.881 31.126 37.660 1.00 30.86 107 GLU A N 1
ATOM 812 C CA . GLU A 1 107 ? 35.517 32.306 36.858 1.00 32.82 107 GLU A CA 1
ATOM 813 C C . GLU A 1 107 ? 34.222 32.992 37.304 1.00 29.71 107 GLU A C 1
ATOM 814 O O . GLU A 1 107 ? 34.121 34.215 37.294 1.00 26.05 107 GLU A O 1
ATOM 820 N N . GLY A 1 108 ? 33.235 32.201 37.701 1.00 33.01 108 GLY A N 1
ATOM 821 C CA . GLY A 1 108 ? 31.974 32.763 38.136 1.00 31.87 108 GLY A CA 1
ATOM 822 C C . GLY A 1 108 ? 32.043 33.504 39.454 1.00 31.02 108 GLY A C 1
ATOM 823 O O . GLY A 1 108 ? 31.405 34.556 39.613 1.00 31.65 108 GLY A O 1
ATOM 824 N N . VAL A 1 109 ? 32.800 32.959 40.407 1.00 32.33 109 VAL A N 1
ATOM 825 C CA . VAL A 1 109 ? 32.935 33.601 41.710 1.00 29.84 109 VAL A CA 1
ATOM 826 C C . VAL A 1 109 ? 33.598 34.951 41.490 1.00 28.68 109 VAL A C 1
ATOM 827 O O . VAL A 1 109 ? 33.185 35.979 42.063 1.00 23.59 109 VAL A O 1
ATOM 831 N N . GLU A 1 110 ? 34.614 34.954 40.631 1.00 22.80 110 GLU A N 1
ATOM 832 C CA . GLU A 1 110 ? 35.334 36.190 40.364 1.00 28.08 110 GLU A CA 1
ATOM 833 C C . GLU A 1 110 ? 34.409 37.272 39.846 1.00 28.40 110 GLU A C 1
ATOM 834 O O . GLU A 1 110 ? 34.511 38.437 40.241 1.00 29.03 110 GLU A O 1
ATOM 840 N N . LYS A 1 111 ? 33.494 36.868 38.971 1.00 32.91 111 LYS A N 1
ATOM 841 C CA . LYS A 1 111 ? 32.553 37.784 38.353 1.00 28.71 111 LYS A CA 1
ATOM 842 C C . LYS A 1 111 ? 31.625 38.352 39.393 1.00 26.15 111 LYS A C 1
ATOM 843 O O . LYS A 1 111 ? 31.398 39.561 39.441 1.00 25.61 111 LYS A O 1
ATOM 849 N N . ALA A 1 112 ? 31.095 37.485 40.246 1.00 21.85 112 ALA A N 1
ATOM 850 C CA . ALA A 1 112 ? 30.186 37.938 41.289 1.00 25.35 112 ALA A CA 1
ATOM 851 C C . ALA A 1 112 ? 30.901 38.924 42.219 1.00 25.72 112 ALA A C 1
ATOM 852 O O . ALA A 1 112 ? 30.341 39.954 42.598 1.00 30.24 112 ALA A O 1
ATOM 854 N N . ILE A 1 113 ? 32.146 38.623 42.576 1.00 23.08 113 ILE A N 1
ATOM 855 C CA . ILE A 1 113 ? 32.858 39.516 43.476 1.00 24.71 113 ILE A CA 1
ATOM 856 C C . ILE A 1 113 ? 33.045 40.905 42.831 1.00 23.41 113 ILE A C 1
ATOM 857 O O . ILE A 1 113 ? 32.814 41.924 43.489 1.00 21.24 113 ILE A O 1
ATOM 862 N N . LYS A 1 114 ? 33.434 40.958 41.555 1.00 27.77 114 LYS A N 1
ATOM 863 C CA . LYS A 1 114 ? 33.624 42.260 40.884 1.00 29.62 114 LYS A CA 1
ATOM 864 C C . LYS A 1 114 ? 32.307 43.005 40.667 1.00 28.16 114 LYS A C 1
ATOM 865 O O . LYS A 1 114 ? 32.271 44.228 40.697 1.00 28.60 114 LYS A O 1
ATOM 871 N N . ASP A 1 115 ? 31.225 42.267 40.452 1.00 24.86 115 ASP A N 1
ATOM 872 C CA . ASP A 1 115 ? 29.929 42.893 40.263 1.00 26.44 115 ASP A CA 1
ATOM 873 C C . ASP A 1 115 ? 29.444 43.529 41.569 1.00 27.81 115 ASP A C 1
ATOM 874 O O . ASP A 1 115 ? 28.640 44.467 41.552 1.00 30.15 115 ASP A O 1
ATOM 879 N N . CYS A 1 116 ? 29.913 43.027 42.707 1.00 29.22 116 CYS A N 1
ATOM 880 C CA . CYS A 1 116 ? 29.482 43.598 43.979 1.00 25.08 116 CYS A CA 1
ATOM 881 C C . CYS A 1 116 ? 30.387 44.685 44.525 1.00 26.25 116 CYS A C 1
ATOM 882 O O . CYS A 1 116 ? 30.218 45.102 45.672 1.00 28.27 116 CYS A O 1
ATOM 885 N N . PHE A 1 117 ? 31.344 45.145 43.719 1.00 22.33 117 PHE A N 1
ATOM 886 C CA . PHE A 1 117 ? 32.260 46.202 44.158 1.00 26.41 117 PHE A CA 1
ATOM 887 C C . PHE A 1 117 ? 31.493 47.411 44.682 1.00 25.69 117 PHE A C 1
ATOM 888 O O . PHE A 1 117 ? 31.877 48.024 45.677 1.00 29.43 117 PHE A O 1
ATOM 896 N N . GLU A 1 118 ? 30.403 47.751 44.013 1.00 23.98 118 GLU A N 1
ATOM 897 C CA . GLU A 1 118 ? 29.613 48.923 44.399 1.00 29.39 118 GLU A CA 1
ATOM 898 C C . GLU A 1 118 ? 28.771 48.677 45.674 1.00 25.51 118 GLU A C 1
ATOM 899 O O . GLU A 1 118 ? 28.269 49.628 46.285 1.00 26.03 118 GLU A O 1
ATOM 905 N N . LEU A 1 119 ? 28.614 47.405 46.044 1.00 18.17 119 LEU A N 1
ATOM 906 C CA . LEU A 1 119 ? 27.826 47.005 47.208 1.00 19.40 119 LEU A CA 1
ATOM 907 C C . LEU A 1 119 ? 28.640 46.922 48.478 1.00 19.03 119 LEU A C 1
ATOM 908 O O . LEU A 1 119 ? 28.068 46.849 49.556 1.00 21.52 119 LEU A O 1
ATOM 913 N N . ALA A 1 120 ? 29.965 46.875 48.329 1.00 19.36 120 ALA A N 1
ATOM 914 C CA . ALA A 1 120 ? 30.899 46.805 49.447 1.00 18.32 120 ALA A CA 1
ATOM 915 C C . ALA A 1 120 ? 32.182 47.504 49.006 1.00 15.56 120 ALA A C 1
ATOM 916 O O . ALA A 1 120 ? 33.257 46.906 48.991 1.00 17.14 120 ALA A O 1
ATOM 918 N N . PRO A 1 121 ? 32.077 48.792 48.658 1.00 16.48 121 PRO A N 1
ATOM 919 C CA . PRO A 1 121 ? 33.191 49.628 48.192 1.00 17.41 121 PRO A CA 1
ATOM 920 C C . PRO A 1 121 ? 34.433 49.638 49.046 1.00 15.83 121 PRO A C 1
ATOM 921 O O . PRO A 1 121 ? 35.524 49.778 48.522 1.00 20.81 121 PRO A O 1
ATOM 925 N N . LEU A 1 122 ? 34.296 49.495 50.356 1.00 13.22 122 LEU A N 1
ATOM 926 C CA . LEU A 1 122 ? 35.491 49.510 51.212 1.00 13.76 122 LEU A CA 1
ATOM 927 C C . LEU A 1 122 ? 36.149 48.138 51.304 1.00 15.68 122 LEU A C 1
ATOM 928 O O . LEU A 1 122 ? 37.309 48.023 51.694 1.00 18.46 122 LEU A O 1
ATOM 933 N N . HIS A 1 123 ? 35.427 47.097 50.906 1.00 15.47 123 HIS A N 1
ATOM 934 C CA . HIS A 1 123 ? 35.938 45.756 51.074 1.00 14.71 123 HIS A CA 1
ATOM 935 C C . HIS A 1 123 ? 36.215 44.848 49.895 1.00 15.63 123 HIS A C 1
ATOM 936 O O . HIS A 1 123 ? 37.285 44.234 49.845 1.00 16.77 123 HIS A O 1
ATOM 943 N N . ASN A 1 124 ? 35.248 44.723 48.983 1.00 16.22 124 ASN A N 1
ATOM 944 C CA . ASN A 1 124 ? 35.399 43.840 47.843 1.00 17.87 124 ASN A CA 1
ATOM 945 C C . ASN A 1 124 ? 36.631 44.147 46.976 1.00 16.17 124 ASN A C 1
ATOM 946 O O . ASN A 1 124 ? 37.348 43.229 46.540 1.00 17.16 124 ASN A O 1
ATOM 951 N N . PRO A 1 125 ? 36.909 45.426 46.719 1.00 16.61 125 PRO A N 1
ATOM 952 C CA . PRO A 1 125 ? 38.114 45.663 45.899 1.00 20.13 125 PRO A CA 1
ATOM 953 C C . PRO A 1 125 ? 39.390 45.038 46.550 1.00 15.92 125 PRO A C 1
ATOM 954 O O . PRO A 1 125 ? 40.074 44.229 45.928 1.00 20.35 125 PRO A O 1
ATOM 958 N N . PRO A 1 126 ? 39.699 45.383 47.816 1.00 14.79 126 PRO A N 1
ATOM 959 C CA . PRO A 1 126 ? 40.893 44.794 48.438 1.00 12.63 126 PRO A CA 1
ATOM 960 C C . PRO A 1 126 ? 40.810 43.262 48.552 1.00 10.04 126 PRO A C 1
ATOM 961 O O . PRO A 1 126 ? 41.831 42.591 48.436 1.00 17.90 126 PRO A O 1
ATOM 965 N N . ASN A 1 127 ? 39.625 42.704 48.809 1.00 11.33 127 ASN A N 1
ATOM 966 C CA . ASN A 1 127 ? 39.501 41.241 48.916 1.00 12.98 127 ASN A CA 1
ATOM 967 C C . ASN A 1 127 ? 39.915 40.621 47.579 1.00 17.44 127 ASN A C 1
ATOM 968 O O . ASN A 1 127 ? 40.652 39.606 47.538 1.00 13.41 127 ASN A O 1
ATOM 973 N N . MET A 1 128 ? 39.453 41.255 46.495 1.00 23.76 128 MET A N 1
ATOM 974 C CA . MET A 1 128 ? 39.759 40.816 45.146 1.00 24.18 128 MET A CA 1
ATOM 975 C C . MET A 1 128 ? 41.268 40.921 44.921 1.00 23.36 128 MET A C 1
ATOM 976 O O . MET A 1 128 ? 41.880 40.011 44.337 1.00 23.32 128 MET A O 1
ATOM 981 N N . MET A 1 129 ? 41.878 42.010 45.395 1.00 11.56 129 MET A N 1
ATOM 982 C CA . MET A 1 129 ? 43.325 42.181 45.213 1.00 15.85 129 MET A CA 1
ATOM 983 C C . MET A 1 129 ? 44.105 41.039 45.857 1.00 18.07 129 MET A C 1
ATOM 984 O O . MET A 1 129 ? 45.110 40.583 45.313 1.00 18.75 129 MET A O 1
ATOM 989 N N . GLY A 1 130 ? 43.640 40.587 47.018 1.00 16.46 130 GLY A N 1
ATOM 990 C CA . GLY A 1 130 ? 44.305 39.496 47.695 1.00 14.74 130 GLY A CA 1
ATOM 991 C C . GLY A 1 130 ? 44.093 38.168 46.977 1.00 14.37 130 GLY A C 1
ATOM 992 O O . GLY A 1 130 ? 44.977 37.301 47.004 1.00 15.82 130 GLY A O 1
ATOM 993 N N . ILE A 1 131 ? 42.922 37.989 46.353 1.00 17.96 131 ILE A N 1
ATOM 994 C CA . ILE A 1 131 ? 42.628 36.759 45.604 1.00 15.99 131 ILE A CA 1
ATOM 995 C C . ILE A 1 131 ? 43.507 36.737 44.330 1.00 20.48 131 ILE A C 1
ATOM 996 O O . ILE A 1 131 ? 44.089 35.703 43.983 1.00 17.08 131 ILE A O 1
ATOM 1001 N N . SER A 1 132 ? 43.619 37.874 43.645 1.00 17.16 132 SER A N 1
ATOM 1002 C CA . SER A 1 132 ? 44.452 37.938 42.443 1.00 22.33 132 SER A CA 1
ATOM 1003 C C . SER A 1 132 ? 45.894 37.749 42.809 1.00 23.08 132 SER A C 1
ATOM 1004 O O . SER A 1 132 ? 46.643 37.104 42.069 1.00 23.15 132 SER A O 1
ATOM 1007 N N . ALA A 1 133 ? 46.298 38.331 43.937 1.00 16.19 133 ALA A N 1
ATOM 1008 C CA . ALA A 1 133 ? 47.690 38.185 44.327 1.00 18.22 133 ALA A CA 1
ATOM 1009 C C . ALA A 1 133 ? 47.955 36.708 44.565 1.00 17.55 133 ALA A C 1
ATOM 1010 O O . ALA A 1 133 ? 49.001 36.188 44.208 1.00 20.70 133 ALA A O 1
ATOM 1012 N N . CYS A 1 134 ? 46.989 36.030 45.151 1.00 19.51 134 CYS A N 1
ATOM 1013 C CA . CYS A 1 134 ? 47.165 34.629 45.434 1.00 24.65 134 CYS A CA 1
ATOM 1014 C C . CYS A 1 134 ? 47.211 33.776 44.159 1.00 25.13 134 CYS A C 1
ATOM 1015 O O . CYS A 1 134 ? 47.983 32.812 44.087 1.00 18.55 134 CYS A O 1
ATOM 1018 N N . ALA A 1 135 ? 46.415 34.144 43.151 1.00 20.51 135 ALA A N 1
ATOM 1019 C CA . ALA A 1 135 ? 46.378 33.403 41.895 1.00 22.95 135 ALA A CA 1
ATOM 1020 C C . ALA A 1 135 ? 47.731 33.505 41.169 1.00 24.76 135 ALA A C 1
ATOM 1021 O O . ALA A 1 135 ? 48.171 32.552 40.525 1.00 23.22 135 ALA A O 1
ATOM 1023 N N . GLU A 1 136 ? 48.400 34.650 41.279 1.00 26.66 136 GLU A N 1
ATOM 1024 C CA . GLU A 1 136 ? 49.699 34.823 40.623 1.00 32.95 136 GLU A CA 1
ATOM 1025 C C . GLU A 1 136 ? 50.845 34.132 41.365 1.00 34.34 136 GLU A C 1
ATOM 1026 O O . GLU A 1 136 ? 51.701 33.492 40.757 1.00 36.16 136 GLU A O 1
ATOM 1032 N N . ILE A 1 137 ? 50.867 34.277 42.682 1.00 25.16 137 ILE A N 1
ATOM 1033 C CA . ILE A 1 137 ? 51.904 33.676 43.489 1.00 22.73 137 ILE A CA 1
ATOM 1034 C C . ILE A 1 137 ? 51.809 32.150 43.557 1.00 21.41 137 ILE A C 1
ATOM 1035 O O . ILE A 1 137 ? 52.820 31.471 43.464 1.00 22.79 137 ILE A O 1
ATOM 1040 N N . MET A 1 138 ? 50.615 31.611 43.775 1.00 21.16 138 MET A N 1
ATOM 1041 C CA . MET A 1 138 ? 50.449 30.155 43.855 1.00 24.83 138 MET A CA 1
ATOM 1042 C C . MET A 1 138 ? 49.302 29.648 42.978 1.00 20.08 138 MET A C 1
ATOM 1043 O O . MET A 1 138 ? 48.283 29.206 43.468 1.00 17.50 138 MET A O 1
ATOM 1048 N N . PRO A 1 139 ? 49.496 29.689 41.654 1.00 31.13 139 PRO A N 1
ATOM 1049 C CA . PRO A 1 139 ? 48.566 29.280 40.601 1.00 26.73 139 PRO A CA 1
ATOM 1050 C C . PRO A 1 139 ? 48.002 27.900 40.792 1.00 23.21 139 PRO A C 1
ATOM 1051 O O . PRO A 1 139 ? 46.847 27.653 40.455 1.00 24.33 139 PRO A O 1
ATOM 1055 N N . GLY A 1 140 ? 48.823 26.999 41.329 1.00 12.84 140 GLY A N 1
ATOM 1056 C CA . GLY A 1 140 ? 48.380 25.632 41.497 1.00 15.40 140 GLY A CA 1
ATOM 1057 C C . GLY A 1 140 ? 47.689 25.275 42.789 1.00 18.18 140 GLY A C 1
ATOM 1058 O O . GLY A 1 140 ? 47.253 24.133 42.942 1.00 22.20 140 GLY A O 1
ATOM 1059 N N . THR A 1 141 ? 47.545 26.229 43.704 1.00 17.95 141 THR A N 1
ATOM 1060 C CA . THR A 1 141 ? 46.907 25.931 44.978 1.00 20.77 141 THR A CA 1
ATOM 1061 C C . THR A 1 141 ? 45.419 26.250 45.014 1.00 17.59 141 THR A C 1
ATOM 1062 O O . THR A 1 141 ? 45.009 27.329 44.626 1.00 21.53 141 THR A O 1
ATOM 1066 N N . PRO A 1 142 ? 44.590 25.305 45.484 1.00 16.07 142 PRO A N 1
ATOM 1067 C CA . PRO A 1 142 ? 43.134 25.502 45.567 1.00 15.79 142 PRO A CA 1
ATOM 1068 C C . PRO A 1 142 ? 42.810 26.706 46.470 1.00 20.00 142 PRO A C 1
ATOM 1069 O O . PRO A 1 142 ? 43.391 26.866 47.557 1.00 17.06 142 PRO A O 1
ATOM 1073 N N . MET A 1 143 ? 41.872 27.530 46.028 1.00 19.07 143 MET A N 1
ATOM 1074 C CA . MET A 1 143 ? 41.454 28.687 46.787 1.00 23.49 143 MET A CA 1
ATOM 1075 C C . MET A 1 143 ? 39.957 28.570 47.069 1.00 24.14 143 MET A C 1
ATOM 1076 O O . MET A 1 143 ? 39.169 28.250 46.175 1.00 21.04 143 MET A O 1
ATOM 1081 N N . VAL A 1 144 ? 39.561 28.824 48.313 1.00 21.40 144 VAL A N 1
ATOM 1082 C CA . VAL A 1 144 ? 38.156 28.764 48.677 1.00 19.22 144 VAL A CA 1
ATOM 1083 C C . VAL A 1 144 ? 37.678 30.134 49.161 1.00 21.84 144 VAL A C 1
ATOM 1084 O O . VAL A 1 144 ? 38.346 30.793 49.976 1.00 23.79 144 VAL A O 1
ATOM 1088 N N . ILE A 1 145 ? 36.537 30.582 48.644 1.00 22.06 145 ILE A N 1
ATOM 1089 C CA . ILE A 1 145 ? 35.985 31.866 49.063 1.00 18.90 145 ILE A CA 1
ATOM 1090 C C . ILE A 1 145 ? 34.899 31.630 50.111 1.00 21.79 145 ILE A C 1
ATOM 1091 O O . ILE A 1 145 ? 33.990 30.787 49.921 1.00 27.30 145 ILE A O 1
ATOM 1096 N N . VAL A 1 146 ? 35.039 32.360 51.231 1.00 12.10 146 VAL A N 1
ATOM 1097 C CA . VAL A 1 146 ? 34.106 32.312 52.370 1.00 15.72 146 VAL A CA 1
ATOM 1098 C C . VAL A 1 146 ? 33.492 33.717 52.595 1.00 14.48 146 VAL A C 1
ATOM 1099 O O . VAL A 1 146 ? 34.191 34.625 53.017 1.00 19.19 146 VAL A O 1
ATOM 1103 N N . PHE A 1 147 ? 32.190 33.862 52.328 1.00 14.03 147 PHE A N 1
ATOM 1104 C CA . PHE A 1 147 ? 31.459 35.142 52.400 1.00 16.53 147 PHE A CA 1
ATOM 1105 C C . PHE A 1 147 ? 30.928 35.543 53.757 1.00 18.20 147 PHE A C 1
ATOM 1106 O O . PHE A 1 147 ? 30.460 34.711 54.536 1.00 18.49 147 PHE A O 1
ATOM 1114 N N . ASP A 1 148 ? 31.015 36.845 54.016 1.00 14.28 148 ASP A N 1
ATOM 1115 C CA . ASP A 1 148 ? 30.563 37.458 55.266 1.00 15.78 148 ASP A CA 1
ATOM 1116 C C . ASP A 1 148 ? 29.063 37.332 55.415 1.00 16.68 148 ASP A C 1
ATOM 1117 O O . ASP A 1 148 ? 28.548 37.449 56.520 1.00 18.89 148 ASP A O 1
ATOM 1122 N N . THR A 1 149 ? 28.379 37.063 54.302 1.00 15.45 149 THR A N 1
ATOM 1123 C CA . THR A 1 149 ? 26.920 37.028 54.265 1.00 13.27 149 THR A CA 1
ATOM 1124 C C . THR A 1 149 ? 26.205 35.710 54.570 1.00 12.10 149 THR A C 1
ATOM 1125 O O . THR A 1 149 ? 25.060 35.726 54.954 1.00 17.43 149 THR A O 1
ATOM 1129 N N . ALA A 1 150 ? 26.890 34.587 54.403 1.00 15.11 150 ALA A N 1
ATOM 1130 C CA . ALA A 1 150 ? 26.296 33.263 54.587 1.00 15.99 150 ALA A CA 1
ATOM 1131 C C . ALA A 1 150 ? 25.512 32.998 55.839 1.00 11.41 150 ALA A C 1
ATOM 1132 O O . ALA A 1 150 ? 24.395 32.517 55.773 1.00 15.65 150 ALA A O 1
ATOM 1134 N N . PHE A 1 151 ? 26.089 33.338 56.986 1.00 17.31 151 PHE A N 1
ATOM 1135 C CA . PHE A 1 151 ? 25.448 33.091 58.270 1.00 13.26 151 PHE A CA 1
ATOM 1136 C C . PHE A 1 151 ? 24.076 33.736 58.447 1.00 15.45 151 PHE A C 1
ATOM 1137 O O . PHE A 1 151 ? 23.240 33.218 59.183 1.00 15.83 151 PHE A O 1
ATOM 1145 N N . HIS A 1 152 ? 23.831 34.849 57.753 1.00 17.50 152 HIS A N 1
ATOM 1146 C CA . HIS A 1 152 ? 22.572 35.583 57.908 1.00 18.27 152 HIS A CA 1
ATOM 1147 C C . HIS A 1 152 ? 21.464 35.164 56.983 1.00 18.43 152 HIS A C 1
ATOM 1148 O O . HIS A 1 152 ? 20.364 35.740 57.017 1.00 16.63 152 HIS A O 1
ATOM 1155 N N . GLN A 1 153 ? 21.735 34.159 56.156 1.00 16.10 153 GLN A N 1
ATOM 1156 C CA . GLN A 1 153 ? 20.726 33.691 55.209 1.00 17.89 153 GLN A CA 1
ATOM 1157 C C . GLN A 1 153 ? 19.499 33.025 55.842 1.00 19.13 153 GLN A C 1
ATOM 1158 O O . GLN A 1 153 ? 18.532 32.753 55.155 1.00 16.00 153 GLN A O 1
ATOM 1164 N N . THR A 1 154 ? 19.542 32.787 57.156 1.00 16.54 154 THR A N 1
ATOM 1165 C CA . THR A 1 154 ? 18.414 32.221 57.879 1.00 14.97 154 THR A CA 1
ATOM 1166 C C . THR A 1 154 ? 17.439 33.306 58.324 1.00 14.99 154 THR A C 1
ATOM 1167 O O . THR A 1 154 ? 16.422 32.997 58.929 1.00 25.11 154 THR A O 1
ATOM 1171 N N . MET A 1 155 ? 17.731 34.574 58.056 1.00 15.70 155 MET A N 1
ATOM 1172 C CA . MET A 1 155 ? 16.810 35.656 58.477 1.00 18.02 155 MET A CA 1
ATOM 1173 C C . MET A 1 155 ? 15.448 35.525 57.811 1.00 15.96 155 MET A C 1
ATOM 1174 O O . MET A 1 155 ? 15.381 35.239 56.635 1.00 15.11 155 MET A O 1
ATOM 1179 N N . PRO A 1 156 ? 14.355 35.759 58.559 1.00 18.97 156 PRO A N 1
ATOM 1180 C CA . PRO A 1 156 ? 13.027 35.650 57.961 1.00 18.41 156 PRO A CA 1
ATOM 1181 C C . PRO A 1 156 ? 12.761 36.860 57.056 1.00 19.09 156 PRO A C 1
ATOM 1182 O O . PRO A 1 156 ? 13.417 37.888 57.175 1.00 17.77 156 PRO A O 1
ATOM 1186 N N . PRO A 1 157 ? 11.793 36.738 56.135 1.00 24.01 157 PRO A N 1
ATOM 1187 C CA . PRO A 1 157 ? 11.454 37.828 55.205 1.00 20.37 157 PRO A CA 1
ATOM 1188 C C . PRO A 1 157 ? 11.043 39.136 55.861 1.00 17.55 157 PRO A C 1
ATOM 1189 O O . PRO A 1 157 ? 11.352 40.205 55.353 1.00 17.71 157 PRO A O 1
ATOM 1193 N N . TYR A 1 158 ? 10.341 39.076 56.982 1.00 13.89 158 TYR A N 1
ATOM 1194 C CA . TYR A 1 158 ? 9.923 40.321 57.600 1.00 17.09 158 TYR A CA 1
ATOM 1195 C C . TYR A 1 158 ? 11.110 41.080 58.229 1.00 19.44 158 TYR A C 1
ATOM 1196 O O . TYR A 1 158 ? 10.970 42.228 58.639 1.00 19.29 158 TYR A O 1
ATOM 1205 N N . ALA A 1 159 ? 12.286 40.449 58.260 1.00 15.28 159 ALA A N 1
ATOM 1206 C CA . ALA A 1 159 ? 13.464 41.094 58.789 1.00 12.79 159 ALA A CA 1
ATOM 1207 C C . ALA A 1 159 ? 14.339 41.570 57.645 1.00 18.10 159 ALA A C 1
ATOM 1208 O O . ALA A 1 159 ? 14.877 42.672 57.697 1.00 17.49 159 ALA A O 1
ATOM 1210 N N . TYR A 1 160 ? 14.498 40.751 56.611 1.00 14.53 160 TYR A N 1
ATOM 1211 C CA . TYR A 1 160 ? 15.392 41.156 55.534 1.00 15.38 160 TYR A CA 1
ATOM 1212 C C . TYR A 1 160 ? 14.831 42.026 54.427 1.00 18.26 160 TYR A C 1
ATOM 1213 O O . TYR A 1 160 ? 15.614 42.582 53.657 1.00 18.59 160 TYR A O 1
ATOM 1222 N N . MET A 1 161 ? 13.505 42.159 54.340 1.00 19.92 161 MET A N 1
ATOM 1223 C CA . MET A 1 161 ? 12.874 43.002 53.308 1.00 16.60 161 MET A CA 1
ATOM 1224 C C . MET A 1 161 ? 12.828 44.440 53.816 1.00 16.22 161 MET A C 1
ATOM 1225 O O . MET A 1 161 ? 12.611 44.665 54.995 1.00 15.79 161 MET A O 1
ATOM 1230 N N . TYR A 1 162 ? 13.054 45.409 52.940 1.00 16.65 162 TYR A N 1
ATOM 1231 C CA . TYR A 1 162 ? 12.923 46.812 53.311 1.00 14.83 162 TYR A CA 1
ATOM 1232 C C . TYR A 1 162 ? 11.492 47.211 52.918 1.00 16.48 162 TYR A C 1
ATOM 1233 O O . TYR A 1 162 ? 10.907 46.594 52.033 1.00 15.77 162 TYR A O 1
ATOM 1242 N N . ALA A 1 163 ? 10.931 48.228 53.571 1.00 15.94 163 ALA A N 1
ATOM 1243 C CA . ALA A 1 163 ? 9.587 48.675 53.233 1.00 14.79 163 ALA A CA 1
ATOM 1244 C C . ALA A 1 163 ? 9.667 49.621 52.011 1.00 14.85 163 ALA A C 1
ATOM 1245 O O . ALA A 1 163 ? 9.334 50.803 52.080 1.00 17.14 163 ALA A O 1
ATOM 1247 N N . LEU A 1 164 ? 10.153 49.074 50.909 1.00 11.62 164 LEU A N 1
ATOM 1248 C CA . LEU A 1 164 ? 10.305 49.785 49.643 1.00 13.00 164 LEU A CA 1
ATOM 1249 C C . LEU A 1 164 ? 9.393 49.088 48.630 1.00 17.83 164 LEU A C 1
ATOM 1250 O O . LEU A 1 164 ? 8.824 48.023 48.926 1.00 14.36 164 LEU A O 1
ATOM 1255 N N . PRO A 1 165 ? 9.232 49.671 47.434 1.00 19.75 165 PRO A N 1
ATOM 1256 C CA . PRO A 1 165 ? 8.366 49.044 46.414 1.00 22.09 165 PRO A CA 1
ATOM 1257 C C . PRO A 1 165 ? 8.903 47.645 46.186 1.00 22.32 165 PRO A C 1
ATOM 1258 O O . PRO A 1 165 ? 10.115 47.475 45.958 1.00 21.16 165 PRO A O 1
ATOM 1262 N N . TYR A 1 166 ? 8.018 46.650 46.254 1.00 13.62 166 TYR A N 1
ATOM 1263 C CA . TYR A 1 166 ? 8.416 45.245 46.114 1.00 15.46 166 TYR A CA 1
ATOM 1264 C C . TYR A 1 166 ? 9.249 44.889 44.851 1.00 18.43 166 TYR A C 1
ATOM 1265 O O . TYR A 1 166 ? 10.151 44.041 44.895 1.00 17.91 166 TYR A O 1
ATOM 1274 N N . ASP A 1 167 ? 8.950 45.521 43.723 1.00 19.06 167 ASP A N 1
ATOM 1275 C CA . ASP A 1 167 ? 9.692 45.231 42.499 1.00 25.17 167 ASP A CA 1
ATOM 1276 C C . ASP A 1 167 ? 11.189 45.487 42.597 1.00 27.35 167 ASP A C 1
ATOM 1277 O O . ASP A 1 167 ? 11.955 44.813 41.898 1.00 26.24 167 ASP A O 1
ATOM 1282 N N . LEU A 1 168 ? 11.609 46.442 43.447 1.00 30.41 168 LEU A N 1
ATOM 1283 C CA . LEU A 1 168 ? 13.037 46.734 43.626 1.00 26.80 168 LEU A CA 1
ATOM 1284 C C . LEU A 1 168 ? 13.735 45.525 44.211 1.00 25.66 168 LEU A C 1
ATOM 1285 O O . LEU A 1 168 ? 14.901 45.268 43.888 1.00 25.85 168 LEU A O 1
ATOM 1290 N N . TYR A 1 169 ? 13.022 44.777 45.063 1.00 19.64 169 TYR A N 1
ATOM 1291 C CA . TYR A 1 169 ? 13.581 43.565 45.655 1.00 20.74 169 TYR A CA 1
ATOM 1292 C C . TYR A 1 169 ? 13.742 42.539 44.521 1.00 23.38 169 TYR A C 1
ATOM 1293 O O . TYR A 1 169 ? 14.774 41.865 44.410 1.00 25.01 169 TYR A O 1
ATOM 1302 N N . GLU A 1 170 ? 12.716 42.450 43.671 1.00 32.78 170 GLU A N 1
ATOM 1303 C CA . GLU A 1 170 ? 12.699 41.510 42.544 1.00 37.72 170 GLU A CA 1
ATOM 1304 C C . GLU A 1 170 ? 13.646 41.839 41.406 1.00 34.68 170 GLU A C 1
ATOM 1305 O O . GLU A 1 170 ? 14.310 40.965 40.873 1.00 34.40 170 GLU A O 1
ATOM 1311 N N . LYS A 1 171 ? 13.680 43.111 41.034 1.00 31.74 171 LYS A N 1
ATOM 1312 C CA . LYS A 1 171 ? 14.509 43.589 39.951 1.00 31.18 171 LYS A CA 1
ATOM 1313 C C . LYS A 1 171 ? 15.991 43.826 40.284 1.00 33.96 171 LYS A C 1
ATOM 1314 O O . LYS A 1 171 ? 16.866 43.580 39.446 1.00 32.93 171 LYS A O 1
ATOM 1320 N N . HIS A 1 172 ? 16.295 44.309 41.484 1.00 28.09 172 HIS A N 1
ATOM 1321 C CA . HIS A 1 172 ? 17.693 44.586 41.827 1.00 24.28 172 HIS A CA 1
ATOM 1322 C C . HIS A 1 172 ? 18.225 43.815 43.024 1.00 24.63 172 HIS A C 1
ATOM 1323 O O . HIS A 1 172 ? 19.352 44.043 43.439 1.00 22.98 172 HIS A O 1
ATOM 1330 N N . GLY A 1 173 ? 17.432 42.896 43.575 1.00 26.84 173 GLY A N 1
ATOM 1331 C CA . GLY A 1 173 ? 17.906 42.136 44.712 1.00 20.91 173 GLY A CA 1
ATOM 1332 C C . GLY A 1 173 ? 18.118 42.949 45.985 1.00 22.57 173 GLY A C 1
ATOM 1333 O O . GLY A 1 173 ? 18.920 42.551 46.842 1.00 20.36 173 GLY A O 1
ATOM 1334 N N . VAL A 1 174 ? 17.416 44.079 46.122 1.00 17.95 174 VAL A N 1
ATOM 1335 C CA . VAL A 1 174 ? 17.562 44.916 47.313 1.00 16.06 174 VAL A CA 1
ATOM 1336 C C . VAL A 1 174 ? 16.908 44.239 48.515 1.00 17.99 174 VAL A C 1
ATOM 1337 O O . VAL A 1 174 ? 15.684 44.035 48.545 1.00 16.53 174 VAL A O 1
ATOM 1341 N N . ARG A 1 175 ? 17.729 43.890 49.499 1.00 16.00 175 ARG A N 1
ATOM 1342 C CA . ARG A 1 175 ? 17.257 43.275 50.734 1.00 19.71 175 ARG A CA 1
ATOM 1343 C C . ARG A 1 175 ? 18.433 43.334 51.685 1.00 19.08 175 ARG A C 1
ATOM 1344 O O . ARG A 1 175 ? 19.543 43.674 51.284 1.00 18.60 175 ARG A O 1
ATOM 1352 N N . LYS A 1 176 ? 18.193 43.012 52.946 1.00 19.17 176 LYS A N 1
ATOM 1353 C CA . LYS A 1 176 ? 19.268 43.017 53.927 1.00 17.65 176 LYS A CA 1
ATOM 1354 C C . LYS A 1 176 ? 20.087 41.726 53.811 1.00 17.67 176 LYS A C 1
ATOM 1355 O O . LYS A 1 176 ? 19.525 40.646 53.752 1.00 15.87 176 LYS A O 1
ATOM 1361 N N . TYR A 1 177 ? 21.411 41.851 53.725 1.00 11.00 177 TYR A N 1
ATOM 1362 C CA . TYR A 1 177 ? 22.300 40.683 53.676 1.00 13.31 177 TYR A CA 1
ATOM 1363 C C . TYR A 1 177 ? 23.034 40.461 55.008 1.00 12.89 177 TYR A C 1
ATOM 1364 O O . TYR A 1 177 ? 22.992 39.360 55.568 1.00 18.85 177 TYR A O 1
ATOM 1373 N N . GLY A 1 178 ? 23.696 41.497 55.521 1.00 11.72 178 GLY A N 1
ATOM 1374 C CA . GLY A 1 178 ? 24.431 41.352 56.773 1.00 13.49 178 GLY A CA 1
ATOM 1375 C C . GLY A 1 178 ? 25.854 40.884 56.521 1.00 16.04 178 GLY A C 1
ATOM 1376 O O . GLY A 1 178 ? 26.117 40.188 55.531 1.00 17.86 178 GLY A O 1
ATOM 1377 N N . PHE A 1 179 ? 26.776 41.261 57.405 1.00 14.40 179 PHE A N 1
ATOM 1378 C CA . PHE A 1 179 ? 28.190 40.914 57.245 1.00 11.77 179 PHE A CA 1
ATOM 1379 C C . PHE A 1 179 ? 28.844 40.455 58.546 1.00 10.31 179 PHE A C 1
ATOM 1380 O O . PHE A 1 179 ? 28.166 40.341 59.569 1.00 10.70 179 PHE A O 1
ATOM 1388 N N . HIS A 1 180 ? 30.149 40.179 58.513 1.00 9.14 180 HIS A N 1
ATOM 1389 C CA . HIS A 1 180 ? 30.859 39.678 59.696 1.00 9.00 180 HIS A CA 1
ATOM 1390 C C . HIS A 1 180 ? 30.265 38.348 60.097 1.00 10.87 180 HIS A C 1
ATOM 1391 O O . HIS A 1 180 ? 30.432 37.933 61.238 1.00 14.09 180 HIS A O 1
ATOM 1398 N N . GLY A 1 181 ? 29.576 37.681 59.175 1.00 10.41 181 GLY A N 1
ATOM 1399 C CA . GLY A 1 181 ? 28.947 36.399 59.498 1.00 11.47 181 GLY A CA 1
ATOM 1400 C C . GLY A 1 181 ? 29.873 35.393 60.169 1.00 10.06 181 GLY A C 1
ATOM 1401 O O . GLY A 1 181 ? 29.521 34.748 61.162 1.00 15.24 181 GLY A O 1
ATOM 1402 N N . THR A 1 182 ? 31.073 35.262 59.631 1.00 9.98 182 THR A N 1
ATOM 1403 C CA . THR A 1 182 ? 32.029 34.321 60.194 1.00 17.80 182 THR A CA 1
ATOM 1404 C C . THR A 1 182 ? 32.377 34.627 61.651 1.00 16.47 182 THR A C 1
ATOM 1405 O O . THR A 1 182 ? 32.560 33.711 62.463 1.00 15.33 182 THR A O 1
ATOM 1409 N N . SER A 1 183 ? 32.492 35.909 61.976 1.00 19.98 183 SER A N 1
ATOM 1410 C CA . SER A 1 183 ? 32.819 36.276 63.343 1.00 20.40 183 SER A CA 1
ATOM 1411 C C . SER A 1 183 ? 31.611 36.012 64.254 1.00 21.39 183 SER A C 1
ATOM 1412 O O . SER A 1 183 ? 31.742 35.387 65.327 1.00 19.22 183 SER A O 1
ATOM 1415 N N . HIS A 1 184 ? 30.428 36.437 63.817 1.00 13.75 184 HIS A N 1
ATOM 1416 C CA . HIS A 1 184 ? 29.243 36.258 64.644 1.00 15.61 184 HIS A CA 1
ATOM 1417 C C . HIS A 1 184 ? 28.962 34.807 64.937 1.00 19.11 184 HIS A C 1
ATOM 1418 O O . HIS A 1 184 ? 28.596 34.454 66.070 1.00 16.67 184 HIS A O 1
ATOM 1425 N N . LYS A 1 185 ? 29.126 33.962 63.919 1.00 22.70 185 LYS A N 1
ATOM 1426 C CA . LYS A 1 185 ? 28.845 32.551 64.099 1.00 23.83 185 LYS A CA 1
ATOM 1427 C C . LYS A 1 185 ? 29.828 31.939 65.102 1.00 23.58 185 LYS A C 1
ATOM 1428 O O . LYS A 1 185 ? 29.431 31.217 66.016 1.00 24.73 185 LYS A O 1
ATOM 1434 N N . TYR A 1 186 ? 31.112 32.236 64.941 1.00 19.38 186 TYR A N 1
ATOM 1435 C CA . TYR A 1 186 ? 32.121 31.694 65.854 1.00 18.48 186 TYR A CA 1
ATOM 1436 C C . TYR A 1 186 ? 31.897 32.074 67.344 1.00 22.34 186 TYR A C 1
ATOM 1437 O O . TYR A 1 186 ? 31.853 31.194 68.227 1.00 23.27 186 TYR A O 1
ATOM 1446 N N . VAL A 1 187 ? 31.736 33.369 67.637 1.00 17.99 187 VAL A N 1
ATOM 1447 C CA . VAL A 1 187 ? 31.540 33.759 69.021 1.00 17.69 187 VAL A CA 1
ATOM 1448 C C . VAL A 1 187 ? 30.203 33.285 69.567 1.00 19.11 187 VAL A C 1
ATOM 1449 O O . VAL A 1 187 ? 30.088 33.055 70.784 1.00 19.97 187 VAL A O 1
ATOM 1453 N N . ALA A 1 188 ? 29.200 33.118 68.692 1.00 15.32 188 ALA A N 1
ATOM 1454 C CA . ALA A 1 188 ? 27.899 32.606 69.146 1.00 14.34 188 ALA A CA 1
ATOM 1455 C C . ALA A 1 188 ? 28.117 31.175 69.657 1.00 15.24 188 ALA A C 1
ATOM 1456 O O . ALA A 1 188 ? 27.554 30.783 70.675 1.00 15.67 188 ALA A O 1
ATOM 1458 N N . GLU A 1 189 ? 28.949 30.411 68.947 1.00 17.11 189 GLU A N 1
ATOM 1459 C CA . GLU A 1 189 ? 29.263 29.031 69.329 1.00 19.62 189 GLU A CA 1
ATOM 1460 C C . GLU A 1 189 ? 30.014 28.989 70.670 1.00 18.27 189 GLU A C 1
ATOM 1461 O O . GLU A 1 189 ? 29.674 28.201 71.551 1.00 18.75 189 GLU A O 1
ATOM 1467 N N . ARG A 1 190 ? 31.022 29.848 70.811 1.00 16.37 190 ARG A N 1
ATOM 1468 C CA . ARG A 1 190 ? 31.791 29.920 72.047 1.00 20.12 190 ARG A CA 1
ATOM 1469 C C . ARG A 1 190 ? 30.890 30.340 73.201 1.00 20.69 190 ARG A C 1
ATOM 1470 O O . ARG A 1 190 ? 31.039 29.828 74.314 1.00 21.09 190 ARG A O 1
ATOM 1478 N N . ALA A 1 191 ? 29.960 31.261 72.948 1.00 20.29 191 ALA A N 1
ATOM 1479 C CA . ALA A 1 191 ? 29.060 31.712 73.997 1.00 18.66 191 ALA A CA 1
ATOM 1480 C C . ALA A 1 191 ? 28.150 30.583 74.501 1.00 20.47 191 ALA A C 1
ATOM 1481 O O . ALA A 1 191 ? 27.898 30.480 75.714 1.00 22.17 191 ALA A O 1
ATOM 1483 N N . ALA A 1 192 ? 27.660 29.735 73.591 1.00 20.09 192 ALA A N 1
ATOM 1484 C CA . ALA A 1 192 ? 26.789 28.621 73.979 1.00 18.47 192 ALA A CA 1
ATOM 1485 C C . ALA A 1 192 ? 27.566 27.689 74.913 1.00 19.80 192 ALA A C 1
ATOM 1486 O O . ALA A 1 192 ? 27.030 27.208 75.908 1.00 17.82 192 ALA A O 1
ATOM 1488 N N . LEU A 1 193 ? 28.830 27.437 74.596 1.00 18.43 193 LEU A N 1
ATOM 1489 C CA . LEU A 1 193 ? 29.660 26.587 75.451 1.00 22.97 193 LEU A CA 1
ATOM 1490 C C . LEU A 1 193 ? 29.755 27.190 76.854 1.00 21.51 193 LEU A C 1
ATOM 1491 O O . LEU A 1 193 ? 29.564 26.482 77.831 1.00 21.95 193 LEU A O 1
ATOM 1496 N N . MET A 1 194 ? 30.025 28.497 76.941 1.00 21.06 194 MET A N 1
ATOM 1497 C CA . MET A 1 194 ? 30.149 29.193 78.221 1.00 20.04 194 MET A CA 1
ATOM 1498 C C . MET A 1 194 ? 28.862 29.207 79.028 1.00 22.08 194 MET A C 1
ATOM 1499 O O . MET A 1 194 ? 28.904 29.325 80.246 1.00 26.72 194 MET A O 1
ATOM 1504 N N . LEU A 1 195 ? 27.726 29.105 78.348 1.00 14.71 195 LEU A N 1
ATOM 1505 C CA . LEU A 1 195 ? 26.423 29.077 78.988 1.00 17.10 195 LEU A CA 1
ATOM 1506 C C . LEU A 1 195 ? 26.148 27.630 79.438 1.00 21.54 195 LEU A C 1
ATOM 1507 O O . LEU A 1 195 ? 25.238 27.378 80.241 1.00 19.92 195 LEU A O 1
ATOM 1512 N N . GLY A 1 196 ? 26.936 26.691 78.909 1.00 25.77 196 GLY A N 1
ATOM 1513 C CA . GLY A 1 196 ? 26.783 25.291 79.258 1.00 28.94 196 GLY A CA 1
ATOM 1514 C C . GLY A 1 196 ? 25.445 24.730 78.809 1.00 33.42 196 GLY A C 1
ATOM 1515 O O . GLY A 1 196 ? 24.823 23.924 79.504 1.00 35.83 196 GLY A O 1
ATOM 1516 N N . LYS A 1 197 ? 24.996 25.170 77.640 1.00 36.64 197 LYS A N 1
ATOM 1517 C CA . LYS A 1 197 ? 23.727 24.739 77.075 1.00 34.29 197 LYS A CA 1
ATOM 1518 C C . LYS A 1 197 ? 23.931 24.444 75.601 1.00 39.75 197 LYS A C 1
ATOM 1519 O O . LYS A 1 197 ? 24.868 24.960 74.976 1.00 41.09 197 LYS A O 1
ATOM 1525 N N . PRO A 1 198 ? 23.040 23.624 75.012 1.00 39.96 198 PRO A N 1
ATOM 1526 C CA . PRO A 1 198 ? 23.159 23.286 73.584 1.00 38.48 198 PRO A CA 1
ATOM 1527 C C . PRO A 1 198 ? 22.762 24.530 72.796 1.00 35.43 198 PRO A C 1
ATOM 1528 O O . PRO A 1 198 ? 21.730 25.163 73.083 1.00 30.57 198 PRO A O 1
ATOM 1532 N N . ALA A 1 199 ? 23.578 24.881 71.814 1.00 28.77 199 ALA A N 1
ATOM 1533 C CA . ALA A 1 199 ? 23.294 26.066 71.022 1.00 31.55 199 ALA A CA 1
ATOM 1534 C C . ALA A 1 199 ? 21.804 26.278 70.744 1.00 32.21 199 ALA A C 1
ATOM 1535 O O . ALA A 1 199 ? 21.310 27.398 70.839 1.00 30.48 199 ALA A O 1
ATOM 1537 N N . GLU A 1 200 ? 21.088 25.203 70.423 1.00 31.26 200 GLU A N 1
ATOM 1538 C CA . GLU A 1 200 ? 19.666 25.284 70.111 1.00 31.19 200 GLU A CA 1
ATOM 1539 C C . GLU A 1 200 ? 18.812 25.888 71.210 1.00 29.42 200 GLU A C 1
ATOM 1540 O O . GLU A 1 200 ? 17.738 26.405 70.935 1.00 30.41 200 GLU A O 1
ATOM 1546 N N . GLU A 1 201 ? 19.279 25.820 72.446 1.00 36.07 201 GLU A N 1
ATOM 1547 C CA . GLU A 1 201 ? 18.520 26.334 73.579 1.00 38.90 201 GLU A CA 1
ATOM 1548 C C . GLU A 1 201 ? 18.913 27.756 73.982 1.00 38.79 201 GLU A C 1
ATOM 1549 O O . GLU A 1 201 ? 18.403 28.282 74.964 1.00 44.32 201 GLU A O 1
ATOM 1555 N N . THR A 1 202 ? 19.798 28.388 73.219 1.00 31.67 202 THR A N 1
ATOM 1556 C CA . THR A 1 202 ? 20.277 29.706 73.590 1.00 27.71 202 THR A CA 1
ATOM 1557 C C . THR A 1 202 ? 19.794 30.893 72.750 1.00 28.17 202 THR A C 1
ATOM 1558 O O . THR A 1 202 ? 19.407 30.746 71.594 1.00 25.08 202 THR A O 1
ATOM 1562 N N . LYS A 1 203 ? 19.780 32.069 73.367 1.00 27.48 203 LYS A N 1
ATOM 1563 C CA . LYS A 1 203 ? 19.413 33.305 72.689 1.00 26.26 203 LYS A CA 1
ATOM 1564 C C . LYS A 1 203 ? 20.549 34.267 73.039 1.00 23.15 203 LYS A C 1
ATOM 1565 O O . LYS A 1 203 ? 20.695 34.692 74.194 1.00 23.76 203 LYS A O 1
ATOM 1571 N N . ILE A 1 204 ? 21.350 34.592 72.018 1.00 22.10 204 ILE A N 1
ATOM 1572 C CA . ILE A 1 204 ? 22.539 35.423 72.165 1.00 15.66 204 ILE A CA 1
ATOM 1573 C C . ILE A 1 204 ? 22.607 36.646 71.249 1.00 20.89 204 ILE A C 1
ATOM 1574 O O . ILE A 1 204 ? 22.221 36.593 70.068 1.00 19.88 204 ILE A O 1
ATOM 1579 N N . ILE A 1 205 ? 23.110 37.754 71.799 1.00 11.88 205 ILE A N 1
ATOM 1580 C CA . ILE A 1 205 ? 23.285 38.973 71.022 1.00 10.20 205 ILE A CA 1
ATOM 1581 C C . ILE A 1 205 ? 24.789 39.107 70.878 1.00 11.28 205 ILE A C 1
ATOM 1582 O O . ILE A 1 205 ? 25.498 39.189 71.889 1.00 10.25 205 ILE A O 1
ATOM 1587 N N . THR A 1 206 ? 25.276 39.113 69.633 1.00 10.07 206 THR A N 1
ATOM 1588 C CA . THR A 1 206 ? 26.702 39.214 69.376 1.00 11.44 206 THR A CA 1
ATOM 1589 C C . THR A 1 206 ? 27.063 40.581 68.807 1.00 8.91 206 THR A C 1
ATOM 1590 O O . THR A 1 206 ? 26.444 41.067 67.875 1.00 10.73 206 THR A O 1
ATOM 1594 N N . CYS A 1 207 ? 28.056 41.213 69.409 1.00 9.50 207 CYS A N 1
ATOM 1595 C CA . CYS A 1 207 ? 28.491 42.545 69.007 1.00 13.78 207 CYS A CA 1
ATOM 1596 C C . CYS A 1 207 ? 29.923 42.522 68.502 1.00 13.35 207 CYS A C 1
ATOM 1597 O O . CYS A 1 207 ? 30.860 42.388 69.286 1.00 17.54 207 CYS A O 1
ATOM 1600 N N . HIS A 1 208 ? 30.087 42.626 67.191 1.00 14.17 208 HIS A N 1
ATOM 1601 C CA . HIS A 1 208 ? 31.417 42.658 66.571 1.00 15.40 208 HIS A CA 1
ATOM 1602 C C . HIS A 1 208 ? 31.738 44.153 66.402 1.00 16.28 208 HIS A C 1
ATOM 1603 O O . HIS A 1 208 ? 31.242 44.828 65.487 1.00 15.30 208 HIS A O 1
ATOM 1610 N N . LEU A 1 209 ? 32.538 44.674 67.321 1.00 13.85 209 LEU A N 1
ATOM 1611 C CA . LEU A 1 209 ? 32.893 46.091 67.313 1.00 13.32 209 LEU A CA 1
ATOM 1612 C C . LEU A 1 209 ? 34.318 46.261 66.869 1.00 14.65 209 LEU A C 1
ATOM 1613 O O . LEU A 1 209 ? 35.245 45.970 67.631 1.00 20.61 209 LEU A O 1
ATOM 1618 N N . GLY A 1 210 ? 34.492 46.714 65.632 1.00 14.47 210 GLY A N 1
ATOM 1619 C CA . GLY A 1 210 ? 35.826 46.938 65.079 1.00 13.19 210 GLY A CA 1
ATOM 1620 C C . GLY A 1 210 ? 35.814 48.172 64.194 1.00 15.88 210 GLY A C 1
ATOM 1621 O O . GLY A 1 210 ? 34.999 49.070 64.427 1.00 17.67 210 GLY A O 1
ATOM 1622 N N . ASN A 1 211 ? 36.674 48.261 63.182 1.00 11.88 211 ASN A N 1
ATOM 1623 C CA . ASN A 1 211 ? 36.613 49.472 62.360 1.00 18.12 211 ASN A CA 1
ATOM 1624 C C . ASN A 1 211 ? 35.215 49.465 61.761 1.00 14.12 211 ASN A C 1
ATOM 1625 O O . ASN A 1 211 ? 34.584 50.500 61.584 1.00 16.55 211 ASN A O 1
ATOM 1630 N N . GLY A 1 212 ? 34.742 48.268 61.453 1.00 16.26 212 GLY A N 1
ATOM 1631 C CA . GLY A 1 212 ? 33.388 48.105 60.980 1.00 14.68 212 GLY A CA 1
ATOM 1632 C C . GLY A 1 212 ? 32.650 47.503 62.186 1.00 14.59 212 GLY A C 1
ATOM 1633 O O . GLY A 1 212 ? 33.235 46.727 62.954 1.00 10.11 212 GLY A O 1
ATOM 1634 N N . SER A 1 213 ? 31.388 47.850 62.399 1.00 12.22 213 SER A N 1
ATOM 1635 C CA . SER A 1 213 ? 30.685 47.281 63.544 1.00 10.39 213 SER A CA 1
ATOM 1636 C C . SER A 1 213 ? 29.290 46.790 63.200 1.00 13.99 213 SER A C 1
ATOM 1637 O O . SER A 1 213 ? 28.545 47.449 62.461 1.00 15.34 213 SER A O 1
ATOM 1640 N N . SER A 1 214 ? 28.934 45.635 63.756 1.00 7.54 214 SER A N 1
ATOM 1641 C CA . SER A 1 214 ? 27.627 45.065 63.540 1.00 6.10 214 SER A CA 1
ATOM 1642 C C . SER A 1 214 ? 27.194 44.196 64.737 1.00 9.13 214 SER A C 1
ATOM 1643 O O . SER A 1 214 ? 28.014 43.627 65.441 1.00 9.26 214 SER A O 1
ATOM 1646 N N . ILE A 1 215 ? 25.889 44.128 64.954 1.00 12.28 215 ILE A N 1
ATOM 1647 C CA . ILE A 1 215 ? 25.291 43.337 66.007 1.00 13.29 215 ILE A CA 1
ATOM 1648 C C . ILE A 1 215 ? 24.393 42.281 65.336 1.00 17.33 215 ILE A C 1
ATOM 1649 O O . ILE A 1 215 ? 23.744 42.536 64.300 1.00 18.53 215 ILE A O 1
ATOM 1654 N N . THR A 1 216 ? 24.316 41.105 65.936 1.00 15.77 216 THR A N 1
ATOM 1655 C CA . THR A 1 216 ? 23.452 40.069 65.386 1.00 10.24 216 THR A CA 1
ATOM 1656 C C . THR A 1 216 ? 22.617 39.412 66.511 1.00 13.11 216 THR A C 1
ATOM 1657 O O . THR A 1 216 ? 23.073 39.237 67.641 1.00 14.77 216 THR A O 1
ATOM 1661 N N . ALA A 1 217 ? 21.387 39.059 66.196 1.00 11.50 217 ALA A N 1
ATOM 1662 C CA . ALA A 1 217 ? 20.515 38.376 67.146 1.00 11.55 217 ALA A CA 1
ATOM 1663 C C . ALA A 1 217 ? 20.573 36.909 66.728 1.00 13.55 217 ALA A C 1
ATOM 1664 O O . ALA A 1 217 ? 20.167 36.564 65.613 1.00 14.47 217 ALA A O 1
ATOM 1666 N N . VAL A 1 218 ? 21.125 36.062 67.592 1.00 17.73 218 VAL A N 1
ATOM 1667 C CA . VAL A 1 218 ? 21.272 34.637 67.299 1.00 17.90 218 VAL A CA 1
ATOM 1668 C C . VAL A 1 218 ? 20.338 33.806 68.161 1.00 17.76 218 VAL A C 1
ATOM 1669 O O . VAL A 1 218 ? 20.433 33.763 69.394 1.00 20.01 218 VAL A O 1
ATOM 1673 N N . GLU A 1 219 ? 19.405 33.156 67.492 1.00 14.70 219 GLU A N 1
ATOM 1674 C CA . GLU A 1 219 ? 18.417 32.342 68.167 1.00 15.18 219 GLU A CA 1
ATOM 1675 C C . GLU A 1 219 ? 18.635 30.893 67.878 1.00 16.97 219 GLU A C 1
ATOM 1676 O O . GLU A 1 219 ? 18.495 30.456 66.735 1.00 17.28 219 GLU A O 1
ATOM 1682 N N . GLY A 1 220 ? 19.003 30.141 68.902 1.00 22.84 220 GLY A N 1
ATOM 1683 C CA . GLY A 1 220 ? 19.205 28.724 68.708 1.00 26.22 220 GLY A CA 1
ATOM 1684 C C . GLY A 1 220 ? 20.267 28.429 67.682 1.00 24.99 220 GLY A C 1
ATOM 1685 O O . GLY A 1 220 ? 20.162 27.482 66.916 1.00 27.30 220 GLY A O 1
ATOM 1686 N N . GLY A 1 221 ? 21.288 29.269 67.638 1.00 17.58 221 GLY A N 1
ATOM 1687 C CA . GLY A 1 221 ? 22.368 29.013 66.719 1.00 16.77 221 GLY A CA 1
ATOM 1688 C C . GLY A 1 221 ? 22.231 29.617 65.344 1.00 16.86 221 GLY A C 1
ATOM 1689 O O . GLY A 1 221 ? 23.190 29.585 64.585 1.00 20.66 221 GLY A O 1
ATOM 1690 N N . LYS A 1 222 ? 21.070 30.170 65.009 1.00 26.15 222 LYS A N 1
ATOM 1691 C CA . LYS A 1 222 ? 20.875 30.781 63.688 1.00 26.39 222 LYS A CA 1
ATOM 1692 C C . LYS A 1 222 ? 20.697 32.292 63.757 1.00 24.34 222 LYS A C 1
ATOM 1693 O O . LYS A 1 222 ? 20.042 32.811 64.671 1.00 22.10 222 LYS A O 1
ATOM 1699 N N . SER A 1 223 ? 21.263 33.003 62.784 1.00 20.64 223 SER A N 1
ATOM 1700 C CA . SER A 1 223 ? 21.119 34.460 62.711 1.00 13.25 223 SER A CA 1
ATOM 1701 C C . SER A 1 223 ? 19.683 34.737 62.315 1.00 17.79 223 SER A C 1
ATOM 1702 O O . SER A 1 223 ? 19.181 34.191 61.325 1.00 18.55 223 SER A O 1
ATOM 1705 N N . VAL A 1 224 ? 19.040 35.620 63.062 1.00 15.54 224 VAL A N 1
ATOM 1706 C CA . VAL A 1 224 ? 17.643 35.924 62.839 1.00 13.29 224 VAL A CA 1
ATOM 1707 C C . VAL A 1 224 ? 17.422 37.418 62.510 1.00 14.29 224 VAL A C 1
ATOM 1708 O O . VAL A 1 224 ? 16.373 37.813 62.040 1.00 8.99 224 VAL A O 1
ATOM 1712 N N . GLU A 1 225 ? 18.431 38.241 62.752 1.00 19.86 225 GLU A N 1
ATOM 1713 C CA . GLU A 1 225 ? 18.349 39.679 62.504 1.00 16.00 225 GLU A CA 1
ATOM 1714 C C . GLU A 1 225 ? 19.775 40.195 62.705 1.00 18.12 225 GLU A C 1
ATOM 1715 O O . GLU A 1 225 ? 20.502 39.657 63.548 1.00 14.59 225 GLU A O 1
ATOM 1721 N N . THR A 1 226 ? 20.183 41.204 61.928 1.00 16.24 226 THR A N 1
ATOM 1722 C CA . THR A 1 226 ? 21.535 41.759 62.049 1.00 13.15 226 THR A CA 1
ATOM 1723 C C . THR A 1 226 ? 21.550 43.271 61.678 1.00 12.50 226 THR A C 1
ATOM 1724 O O . THR A 1 226 ? 20.678 43.750 60.965 1.00 14.12 226 THR A O 1
ATOM 1728 N N . SER A 1 227 ? 22.531 44.025 62.155 1.00 9.25 227 SER A N 1
ATOM 1729 C CA . SER A 1 227 ? 22.515 45.471 61.931 1.00 9.99 227 SER A CA 1
ATOM 1730 C C . SER A 1 227 ? 22.913 46.032 60.556 1.00 9.76 227 SER A C 1
ATOM 1731 O O . SER A 1 227 ? 22.348 47.043 60.138 1.00 13.40 227 SER A O 1
ATOM 1734 N N . MET A 1 228 ? 23.890 45.426 59.879 1.00 16.99 228 MET A N 1
ATOM 1735 C CA . MET A 1 228 ? 24.258 45.884 58.544 1.00 13.55 228 MET A CA 1
ATOM 1736 C C . MET A 1 228 ? 23.173 45.355 57.580 1.00 17.33 228 MET A C 1
ATOM 1737 O O . MET A 1 228 ? 22.417 44.443 57.941 1.00 15.37 228 MET A O 1
ATOM 1742 N N . GLY A 1 229 ? 23.084 45.902 56.367 1.00 12.70 229 GLY A N 1
ATOM 1743 C CA . GLY A 1 229 ? 22.014 45.457 55.477 1.00 14.71 229 GLY A CA 1
ATOM 1744 C C . GLY A 1 229 ? 22.398 45.107 54.070 1.00 15.09 229 GLY A C 1
ATOM 1745 O O . GLY A 1 229 ? 23.147 44.165 53.837 1.00 14.61 229 GLY A O 1
ATOM 1746 N N . PHE A 1 230 ? 21.870 45.867 53.121 1.00 13.64 230 PHE A N 1
ATOM 1747 C CA . PHE A 1 230 ? 22.164 45.672 51.704 1.00 8.49 230 PHE A CA 1
ATOM 1748 C C . PHE A 1 230 ? 23.665 45.799 51.532 1.00 11.15 230 PHE A C 1
ATOM 1749 O O . PHE A 1 230 ? 24.273 45.009 50.787 1.00 12.95 230 PHE A O 1
ATOM 1757 N N . THR A 1 231 ? 24.255 46.780 52.225 1.00 12.76 231 THR A N 1
ATOM 1758 C CA . THR A 1 231 ? 25.703 47.013 52.198 1.00 11.01 231 THR A CA 1
ATOM 1759 C C . THR A 1 231 ? 26.191 47.100 53.658 1.00 14.41 231 THR A C 1
ATOM 1760 O O . THR A 1 231 ? 25.375 47.125 54.596 1.00 18.45 231 THR A O 1
ATOM 1764 N N . PRO A 1 232 ? 27.519 47.173 53.866 1.00 15.84 232 PRO A N 1
ATOM 1765 C CA . PRO A 1 232 ? 28.106 47.254 55.212 1.00 17.94 232 PRO A CA 1
ATOM 1766 C C . PRO A 1 232 ? 27.939 48.620 55.871 1.00 20.43 232 PRO A C 1
ATOM 1767 O O . PRO A 1 232 ? 28.508 48.865 56.939 1.00 21.51 232 PRO A O 1
ATOM 1771 N N . LEU A 1 233 ? 27.172 49.501 55.231 1.00 14.61 233 LEU A N 1
ATOM 1772 C CA . LEU A 1 233 ? 26.934 50.830 55.767 1.00 15.39 233 LEU A CA 1
ATOM 1773 C C . LEU A 1 233 ? 25.815 50.958 56.813 1.00 16.72 233 LEU A C 1
ATOM 1774 O O . LEU A 1 233 ? 25.879 51.836 57.685 1.00 20.31 233 LEU A O 1
ATOM 1779 N N . GLU A 1 234 ? 24.808 50.091 56.734 1.00 12.14 234 GLU A N 1
ATOM 1780 C CA . GLU A 1 234 ? 23.664 50.169 57.631 1.00 12.22 234 GLU A CA 1
ATOM 1781 C C . GLU A 1 234 ? 23.913 49.853 59.101 1.00 12.02 234 GLU A C 1
ATOM 1782 O O . GLU A 1 234 ? 24.797 49.058 59.438 1.00 6.38 234 GLU A O 1
ATOM 1788 N N . GLY A 1 235 ? 23.110 50.470 59.970 1.00 12.86 235 GLY A N 1
ATOM 1789 C CA . GLY A 1 235 ? 23.223 50.185 61.391 1.00 11.88 235 GLY A CA 1
ATOM 1790 C C . GLY A 1 235 ? 23.941 51.161 62.298 1.00 13.47 235 GLY A C 1
ATOM 1791 O O . GLY A 1 235 ? 23.541 52.318 62.429 1.00 10.50 235 GLY A O 1
ATOM 1792 N N . LEU A 1 236 ? 25.008 50.669 62.927 1.00 17.64 236 LEU A N 1
ATOM 1793 C CA . LEU A 1 236 ? 25.825 51.431 63.868 1.00 13.56 236 LEU A CA 1
ATOM 1794 C C . LEU A 1 236 ? 26.696 52.489 63.239 1.00 17.65 236 LEU A C 1
ATOM 1795 O O . LEU A 1 236 ? 26.993 52.431 62.042 1.00 19.83 236 LEU A O 1
ATOM 1800 N N . ALA A 1 237 ? 27.089 53.470 64.046 1.00 7.74 237 ALA A N 1
ATOM 1801 C CA . ALA A 1 237 ? 28.029 54.478 63.590 1.00 11.45 237 ALA A CA 1
ATOM 1802 C C . ALA A 1 237 ? 29.354 53.696 63.723 1.00 11.36 237 ALA A C 1
ATOM 1803 O O . ALA A 1 237 ? 29.548 52.924 64.682 1.00 9.56 237 ALA A O 1
ATOM 1805 N N . MET A 1 238 ? 30.267 53.867 62.778 1.00 10.59 238 MET A N 1
ATOM 1806 C CA . MET A 1 238 ? 31.528 53.135 62.846 1.00 7.72 238 MET A CA 1
ATOM 1807 C C . MET A 1 238 ? 32.708 54.078 62.720 1.00 8.85 238 MET A C 1
ATOM 1808 O O . MET A 1 238 ? 32.570 55.283 62.952 1.00 13.21 238 MET A O 1
ATOM 1813 N N . GLY A 1 239 ? 33.873 53.535 62.369 1.00 8.57 239 GLY A N 1
ATOM 1814 C CA . GLY A 1 239 ? 35.070 54.347 62.234 1.00 8.19 239 GLY A CA 1
ATOM 1815 C C . GLY A 1 239 ? 34.885 55.485 61.240 1.00 11.22 239 GLY A C 1
ATOM 1816 O O . GLY A 1 239 ? 35.079 56.657 61.562 1.00 14.52 239 GLY A O 1
ATOM 1817 N N . THR A 1 240 ? 34.474 55.151 60.027 1.00 12.13 240 THR A N 1
ATOM 1818 C CA . THR A 1 240 ? 34.283 56.179 59.028 1.00 13.63 240 THR A CA 1
ATOM 1819 C C . THR A 1 240 ? 32.891 56.116 58.394 1.00 14.64 240 THR A C 1
ATOM 1820 O O . THR A 1 240 ? 32.606 56.895 57.475 1.00 11.60 240 THR A O 1
ATOM 1824 N N . ARG A 1 241 ? 32.031 55.220 58.893 1.00 10.96 241 ARG A N 1
ATOM 1825 C CA . ARG A 1 241 ? 30.676 55.033 58.364 1.00 11.77 241 ARG A CA 1
ATOM 1826 C C . ARG A 1 241 ? 29.620 55.637 59.263 1.00 11.90 241 ARG A C 1
ATOM 1827 O O . ARG A 1 241 ? 29.711 55.515 60.497 1.00 13.85 241 ARG A O 1
ATOM 1835 N N . CYS A 1 242 ? 28.613 56.257 58.632 1.00 15.31 242 CYS A N 1
ATOM 1836 C CA . CYS A 1 242 ? 27.550 56.958 59.352 1.00 9.44 242 CYS A CA 1
ATOM 1837 C C . CYS A 1 242 ? 26.467 56.064 59.917 1.00 13.14 242 CYS A C 1
ATOM 1838 O O . CYS A 1 242 ? 25.826 56.438 60.894 1.00 16.64 242 CYS A O 1
ATOM 1841 N N . GLY A 1 243 ? 26.270 54.882 59.324 1.00 15.12 243 GLY A N 1
ATOM 1842 C CA . GLY A 1 243 ? 25.235 53.993 59.814 1.00 12.85 243 GLY A CA 1
ATOM 1843 C C . GLY A 1 243 ? 23.868 54.475 59.349 1.00 15.45 243 GLY A C 1
ATOM 1844 O O . GLY A 1 243 ? 23.743 55.248 58.389 1.00 16.66 243 GLY A O 1
ATOM 1845 N N . SER A 1 244 ? 22.835 54.032 60.046 1.00 14.18 244 SER A N 1
ATOM 1846 C CA . SER A 1 244 ? 21.459 54.388 59.726 1.00 16.37 244 SER A CA 1
ATOM 1847 C C . SER A 1 244 ? 21.003 55.819 60.057 1.00 18.61 244 SER A C 1
ATOM 1848 O O . SER A 1 244 ? 20.581 56.106 61.162 1.00 26.62 244 SER A O 1
ATOM 1851 N N . ILE A 1 245 ? 21.043 56.706 59.085 1.00 18.02 245 ILE A N 1
ATOM 1852 C CA . ILE A 1 245 ? 20.613 58.081 59.280 1.00 13.64 245 ILE A CA 1
ATOM 1853 C C . ILE A 1 245 ? 19.258 58.255 58.623 1.00 11.65 245 ILE A C 1
ATOM 1854 O O . ILE A 1 245 ? 18.748 57.327 58.021 1.00 15.94 245 ILE A O 1
ATOM 1859 N N . ASP A 1 246 ? 18.657 59.427 58.748 1.00 16.95 246 ASP A N 1
ATOM 1860 C CA . ASP A 1 246 ? 17.387 59.671 58.062 1.00 19.08 246 ASP A CA 1
ATOM 1861 C C . ASP A 1 246 ? 17.777 59.608 56.557 1.00 16.74 246 ASP A C 1
ATOM 1862 O O . ASP A 1 246 ? 18.635 60.360 56.115 1.00 20.39 246 ASP A O 1
ATOM 1867 N N . PRO A 1 247 ? 17.179 58.691 55.777 1.00 13.62 247 PRO A N 1
ATOM 1868 C CA . PRO A 1 247 ? 17.503 58.563 54.343 1.00 10.61 247 PRO A CA 1
ATOM 1869 C C . PRO A 1 247 ? 17.244 59.855 53.559 1.00 11.31 247 PRO A C 1
ATOM 1870 O O . PRO A 1 247 ? 17.852 60.061 52.534 1.00 11.98 247 PRO A O 1
ATOM 1874 N N . ALA A 1 248 ? 16.345 60.713 54.046 1.00 13.39 248 ALA A N 1
ATOM 1875 C CA . ALA A 1 248 ? 16.046 61.972 53.368 1.00 14.42 248 ALA A CA 1
ATOM 1876 C C . ALA A 1 248 ? 17.267 62.905 53.334 1.00 15.22 248 ALA A C 1
ATOM 1877 O O . ALA A 1 248 ? 17.353 63.788 52.473 1.00 19.03 248 ALA A O 1
ATOM 1879 N N . ILE A 1 249 ? 18.206 62.703 54.265 1.00 7.19 249 ILE A N 1
ATOM 1880 C CA . ILE A 1 249 ? 19.428 63.505 54.307 1.00 8.87 249 ILE A CA 1
ATOM 1881 C C . ILE A 1 249 ? 20.248 63.320 53.015 1.00 11.40 249 ILE A C 1
ATOM 1882 O O . ILE A 1 249 ? 20.963 64.217 52.605 1.00 13.29 249 ILE A O 1
ATOM 1887 N N . VAL A 1 250 ? 20.131 62.169 52.357 1.00 16.24 250 VAL A N 1
ATOM 1888 C CA . VAL A 1 250 ? 20.919 61.971 51.150 1.00 16.62 250 VAL A CA 1
ATOM 1889 C C . VAL A 1 250 ? 20.508 62.929 50.028 1.00 17.33 250 VAL A C 1
ATOM 1890 O O . VAL A 1 250 ? 21.331 63.721 49.569 1.00 21.68 250 VAL A O 1
ATOM 1894 N N . PRO A 1 251 ? 19.228 62.905 49.592 1.00 19.16 251 PRO A N 1
ATOM 1895 C CA . PRO A 1 251 ? 18.880 63.848 48.518 1.00 21.32 251 PRO A CA 1
ATOM 1896 C C . PRO A 1 251 ? 19.099 65.311 48.926 1.00 20.53 251 PRO A C 1
ATOM 1897 O O . PRO A 1 251 ? 19.560 66.145 48.140 1.00 23.70 251 PRO A O 1
ATOM 1901 N N . PHE A 1 252 ? 18.802 65.603 50.178 1.00 16.23 252 PHE A N 1
ATOM 1902 C CA . PHE A 1 252 ? 18.976 66.940 50.722 1.00 18.67 252 PHE A CA 1
ATOM 1903 C C . PHE A 1 252 ? 20.425 67.443 50.582 1.00 20.13 252 PHE A C 1
ATOM 1904 O O . PHE A 1 252 ? 20.665 68.555 50.116 1.00 24.26 252 PHE A O 1
ATOM 1912 N N . LEU A 1 253 ? 21.379 66.618 50.998 1.00 19.64 253 LEU A N 1
ATOM 1913 C CA . LEU A 1 253 ? 22.791 66.960 50.926 1.00 23.24 253 LEU A CA 1
ATOM 1914 C C . LEU A 1 253 ? 23.243 67.091 49.473 1.00 25.89 253 LEU A C 1
ATOM 1915 O O . LEU A 1 253 ? 24.001 68.005 49.135 1.00 23.72 253 LEU A O 1
ATOM 1920 N N . MET A 1 254 ? 22.775 66.176 48.622 1.00 25.89 254 MET A N 1
ATOM 1921 C CA . MET A 1 254 ? 23.146 66.199 47.219 1.00 30.17 254 MET A CA 1
ATOM 1922 C C . MET A 1 254 ? 22.760 67.544 46.584 1.00 30.70 254 MET A C 1
ATOM 1923 O O . MET A 1 254 ? 23.532 68.129 45.833 1.00 31.72 254 MET A O 1
ATOM 1928 N N . GLU A 1 255 ? 21.578 68.040 46.912 1.00 26.58 255 GLU A N 1
ATOM 1929 C CA . GLU A 1 255 ? 21.143 69.308 46.383 1.00 32.54 255 GLU A CA 1
ATOM 1930 C C . GLU A 1 255 ? 21.837 70.507 47.001 1.00 37.68 255 GLU A C 1
ATOM 1931 O O . GLU A 1 255 ? 22.248 71.431 46.286 1.00 41.96 255 GLU A O 1
ATOM 1937 N N . LYS A 1 256 ? 21.939 70.529 48.326 1.00 30.90 256 LYS A N 1
ATOM 1938 C CA . LYS A 1 256 ? 22.585 71.671 48.964 1.00 33.27 256 LYS A CA 1
ATOM 1939 C C . LYS A 1 256 ? 24.023 71.842 48.492 1.00 33.29 256 LYS A C 1
ATOM 1940 O O . LYS A 1 256 ? 24.404 72.920 48.070 1.00 36.64 256 LYS A O 1
ATOM 1946 N N . GLU A 1 257 ? 24.800 70.764 48.558 1.00 33.51 257 GLU A N 1
ATOM 1947 C CA . GLU A 1 257 ? 26.210 70.765 48.202 1.00 31.74 257 GLU A CA 1
ATOM 1948 C C . GLU A 1 257 ? 26.548 70.406 46.747 1.00 28.07 257 GLU A C 1
ATOM 1949 O O . GLU A 1 257 ? 27.716 70.407 46.379 1.00 33.30 257 GLU A O 1
ATOM 1955 N N . GLY A 1 258 ? 25.558 70.086 45.925 1.00 29.10 258 GLY A N 1
ATOM 1956 C CA . GLY A 1 258 ? 25.829 69.710 44.542 1.00 26.99 258 GLY A CA 1
ATOM 1957 C C . GLY A 1 258 ? 26.725 68.490 44.427 1.00 30.37 258 GLY A C 1
ATOM 1958 O O . GLY A 1 258 ? 27.785 68.543 43.778 1.00 36.18 258 GLY A O 1
ATOM 1959 N N . LEU A 1 259 ? 26.317 67.392 45.067 1.00 26.04 259 LEU A N 1
ATOM 1960 C CA . LEU A 1 259 ? 27.121 66.179 45.063 1.00 25.74 259 LEU A CA 1
ATOM 1961 C C . LEU A 1 259 ? 26.556 65.119 44.139 1.00 25.13 259 LEU A C 1
ATOM 1962 O O . LEU A 1 259 ? 25.345 64.973 44.011 1.00 22.99 259 LEU A O 1
ATOM 1967 N N . THR A 1 260 ? 27.422 64.371 43.493 1.00 18.11 260 THR A N 1
ATOM 1968 C CA . THR A 1 260 ? 26.942 63.314 42.632 1.00 18.31 260 THR A CA 1
ATOM 1969 C C . THR A 1 260 ? 26.699 62.107 43.534 1.00 18.31 260 THR A C 1
ATOM 1970 O O . THR A 1 260 ? 26.961 62.169 44.748 1.00 15.41 260 THR A O 1
ATOM 1974 N N . THR A 1 261 ? 26.218 61.014 42.948 1.00 14.83 261 THR A N 1
ATOM 1975 C CA . THR A 1 261 ? 25.978 59.802 43.725 1.00 14.93 261 THR A CA 1
ATOM 1976 C C . THR A 1 261 ? 27.281 59.191 44.245 1.00 15.48 261 THR A C 1
ATOM 1977 O O . THR A 1 261 ? 27.312 58.641 45.338 1.00 15.78 261 THR A O 1
ATOM 1981 N N . ARG A 1 262 ? 28.343 59.290 43.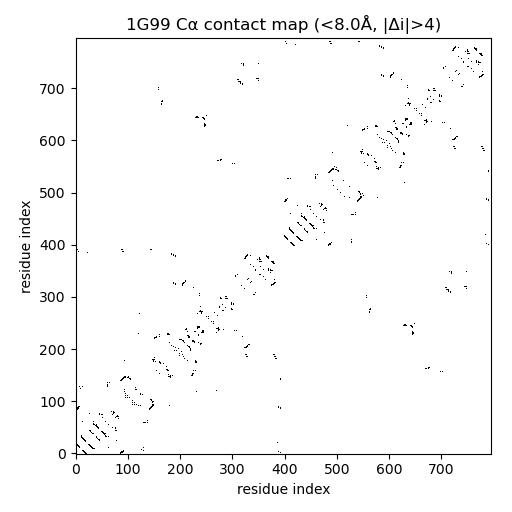460 1.00 16.61 262 ARG A N 1
ATOM 1982 C CA . ARG A 1 262 ? 29.630 58.755 43.872 1.00 20.52 262 ARG A CA 1
ATOM 1983 C C . ARG A 1 262 ? 30.148 59.529 45.070 1.00 18.39 262 ARG A C 1
ATOM 1984 O O . ARG A 1 262 ? 30.668 58.946 46.007 1.00 18.10 262 ARG A O 1
ATOM 1992 N N . GLU A 1 263 ? 30.033 60.848 45.038 1.00 18.07 263 GLU A N 1
ATOM 1993 C CA . GLU A 1 263 ? 30.525 61.650 46.156 1.00 21.36 263 GLU A CA 1
ATOM 1994 C C . GLU A 1 263 ? 29.741 61.419 47.460 1.00 17.20 263 GLU A C 1
ATOM 1995 O O . GLU A 1 263 ? 30.318 61.382 48.546 1.00 20.10 263 GLU A O 1
ATOM 2001 N N . ILE A 1 264 ? 28.431 61.247 47.356 1.00 16.99 264 ILE A N 1
ATOM 2002 C CA . ILE A 1 264 ? 27.649 61.069 48.566 1.00 20.76 264 ILE A CA 1
ATOM 2003 C C . ILE A 1 264 ? 27.945 59.688 49.159 1.00 20.46 264 ILE A C 1
ATOM 2004 O O . ILE A 1 264 ? 27.932 59.514 50.374 1.00 22.52 264 ILE A O 1
ATOM 2009 N N . ASP A 1 265 ? 28.248 58.720 48.304 1.00 22.93 265 ASP A N 1
ATOM 2010 C CA . ASP A 1 265 ? 28.589 57.390 48.800 1.00 28.36 265 ASP A CA 1
ATOM 2011 C C . ASP A 1 265 ? 29.931 57.431 49.588 1.00 22.97 265 ASP A C 1
ATOM 2012 O O . ASP A 1 265 ? 30.090 56.802 50.635 1.00 26.25 265 ASP A O 1
ATOM 2017 N N . THR A 1 266 ? 30.883 58.183 49.068 1.00 16.02 266 THR A N 1
ATOM 2018 C CA . THR A 1 266 ? 32.178 58.344 49.691 1.00 13.84 266 THR A CA 1
ATOM 2019 C C . THR A 1 266 ? 32.043 59.120 51.003 1.00 15.85 266 THR A C 1
ATOM 2020 O O . THR A 1 266 ? 32.718 58.812 51.997 1.00 14.45 266 THR A O 1
ATOM 2024 N N . LEU A 1 267 ? 31.181 60.137 50.997 1.00 10.93 267 LEU A N 1
ATOM 2025 C CA . LEU A 1 267 ? 30.969 60.919 52.187 1.00 9.77 267 LEU A CA 1
ATOM 2026 C C . LEU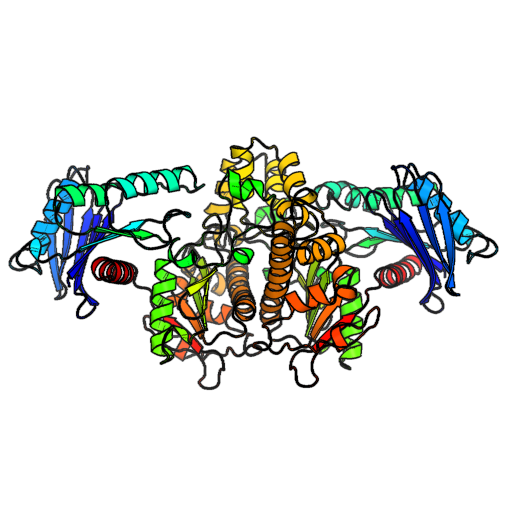 A 1 267 ? 30.458 60.021 53.338 1.00 13.70 267 LEU A C 1
ATOM 2027 O O . LEU A 1 267 ? 30.972 60.058 54.481 1.00 13.61 267 LEU A O 1
ATOM 2032 N N . MET A 1 268 ? 29.449 59.213 53.018 1.00 11.98 268 MET A N 1
ATOM 2033 C CA . MET A 1 268 ? 28.835 58.325 53.988 1.00 9.14 268 MET A CA 1
ATOM 2034 C C . MET A 1 268 ? 29.730 57.178 54.440 1.00 10.74 268 MET A C 1
ATOM 2035 O O . MET A 1 268 ? 29.625 56.740 55.582 1.00 12.95 268 MET A O 1
ATOM 2040 N N . ASN A 1 269 ? 30.611 56.702 53.567 1.00 9.01 269 ASN A N 1
ATOM 2041 C CA . ASN A 1 269 ? 31.480 55.573 53.899 1.00 15.39 269 ASN A CA 1
ATOM 2042 C C . ASN A 1 269 ? 32.876 55.875 54.368 1.00 15.56 269 ASN A C 1
ATOM 2043 O O . ASN A 1 269 ? 33.479 55.061 55.079 1.00 16.03 269 ASN A O 1
ATOM 2048 N N . LYS A 1 270 ? 33.399 57.021 53.949 1.00 12.76 270 LYS A N 1
ATOM 2049 C CA . LYS A 1 270 ? 34.763 57.389 54.266 1.00 18.59 270 LYS A CA 1
ATOM 2050 C C . LYS A 1 270 ? 34.963 58.647 55.099 1.00 15.77 270 LYS A C 1
ATOM 2051 O O . LYS A 1 270 ? 36.025 58.842 55.670 1.00 23.54 270 LYS A O 1
ATOM 2057 N N . LYS A 1 271 ? 33.955 59.489 55.208 1.00 14.77 271 LYS A N 1
ATOM 2058 C CA . LYS A 1 271 ? 34.153 60.714 55.949 1.00 15.88 271 LYS A CA 1
ATOM 2059 C C . LYS A 1 271 ? 33.215 60.869 57.123 1.00 14.11 271 LYS A C 1
ATOM 2060 O O . LYS A 1 271 ? 33.166 61.916 57.745 1.00 20.41 271 LYS A O 1
ATOM 2066 N N . SER A 1 272 ? 32.474 59.826 57.437 1.00 12.40 272 SER A N 1
ATOM 2067 C CA . SER A 1 272 ? 31.513 59.907 58.519 1.00 12.90 272 SER A CA 1
ATOM 2068 C C . SER A 1 272 ? 31.919 59.110 59.760 1.00 11.00 272 SER A C 1
ATOM 2069 O O . SER A 1 272 ? 33.105 59.006 60.059 1.00 9.83 272 SER A O 1
ATOM 2072 N N . GLY A 1 273 ? 30.948 58.567 60.491 1.00 12.83 273 GLY A N 1
ATOM 2073 C CA . GLY A 1 273 ? 31.287 57.793 61.679 1.00 14.59 273 GLY A CA 1
ATOM 2074 C C . GLY A 1 273 ? 31.993 58.632 62.741 1.00 14.45 273 GLY A C 1
ATOM 2075 O O . GLY A 1 273 ? 31.832 59.856 62.740 1.00 9.35 273 GLY A O 1
ATOM 2076 N N . VAL A 1 274 ? 32.779 58.014 63.633 1.00 12.98 274 VAL A N 1
ATOM 2077 C CA . VAL A 1 274 ? 33.445 58.800 64.671 1.00 13.20 274 VAL A CA 1
ATOM 2078 C C . VAL A 1 274 ? 34.501 59.746 64.057 1.00 17.00 274 VAL A C 1
ATOM 2079 O O . VAL A 1 274 ? 34.865 60.764 64.658 1.00 16.37 274 VAL A O 1
ATOM 2083 N N . LEU A 1 275 ? 34.973 59.436 62.848 1.00 15.87 275 LEU A N 1
ATOM 2084 C CA . LEU A 1 275 ? 35.957 60.311 62.192 1.00 19.28 275 LEU A CA 1
ATOM 2085 C C . LEU A 1 275 ? 35.275 61.637 61.841 1.00 18.63 275 LEU A C 1
ATOM 2086 O O . LEU A 1 275 ? 35.779 62.721 62.139 1.00 18.83 275 LEU A O 1
ATOM 2091 N N . GLY A 1 276 ? 34.106 61.541 61.220 1.00 18.31 276 GLY A N 1
ATOM 2092 C CA . GLY A 1 276 ? 33.369 62.728 60.846 1.00 13.46 276 GLY A CA 1
ATOM 2093 C C . GLY A 1 276 ? 32.923 63.612 62.004 1.00 15.29 276 GLY A C 1
ATOM 2094 O O . GLY A 1 276 ? 32.945 64.842 61.905 1.00 19.11 276 GLY A O 1
ATOM 2095 N N . VAL A 1 277 ? 32.514 63.001 63.104 1.00 14.01 277 VAL A N 1
ATOM 2096 C CA . VAL A 1 277 ? 32.061 63.751 64.267 1.00 16.92 277 VAL A CA 1
ATOM 2097 C C . VAL A 1 277 ? 33.235 64.381 65.021 1.00 16.85 277 VAL A C 1
ATOM 2098 O O . VAL A 1 277 ? 33.199 65.563 65.375 1.00 23.50 277 VAL A O 1
ATOM 2102 N N . SER A 1 278 ? 34.266 63.588 65.272 1.00 16.42 278 SER A N 1
ATOM 2103 C CA . SER A 1 278 ? 35.422 64.056 66.025 1.00 18.75 278 SER A CA 1
ATOM 2104 C C . SER A 1 278 ? 36.296 65.035 65.266 1.00 22.22 278 SER A C 1
ATOM 2105 O O . SER A 1 278 ? 36.885 65.922 65.864 1.00 22.62 278 SER A O 1
ATOM 2108 N N . GLY A 1 279 ? 36.380 64.875 63.947 1.00 20.42 279 GLY A N 1
ATOM 2109 C CA . GLY A 1 279 ? 37.245 65.735 63.165 1.00 16.16 279 GLY A CA 1
ATOM 2110 C C . GLY A 1 279 ? 38.670 65.328 63.463 1.00 22.23 279 GLY A C 1
ATOM 2111 O O . GLY A 1 279 ? 39.617 65.933 62.990 1.00 23.85 279 GLY A O 1
ATOM 2112 N N . LEU A 1 280 ? 38.831 64.252 64.217 1.00 27.18 280 LEU A N 1
ATOM 2113 C CA . LEU A 1 280 ? 40.153 63.814 64.629 1.00 25.58 280 LEU A CA 1
ATOM 2114 C C . LEU A 1 280 ? 40.678 62.488 64.083 1.00 27.09 280 LEU A C 1
ATOM 2115 O O . LEU A 1 280 ? 41.721 62.443 63.453 1.00 30.68 280 LEU A O 1
ATOM 2120 N N . SER A 1 281 ? 39.964 61.397 64.316 1.00 25.39 281 SER A N 1
ATOM 2121 C CA . SER A 1 281 ? 40.468 60.117 63.868 1.00 18.32 281 SER A CA 1
ATOM 2122 C C . SER A 1 281 ? 39.358 59.075 63.767 1.00 17.56 281 SER A C 1
ATOM 2123 O O . SER A 1 281 ? 38.238 59.276 64.240 1.00 18.77 281 SER A O 1
ATOM 2126 N N . ASN A 1 282 ? 39.678 57.954 63.137 1.00 14.28 282 ASN A N 1
ATOM 2127 C CA . ASN A 1 282 ? 38.744 56.857 63.049 1.00 18.69 282 ASN A CA 1
ATOM 2128 C C . ASN A 1 282 ? 39.262 55.749 63.967 1.00 20.02 282 ASN A C 1
ATOM 2129 O O . ASN A 1 282 ? 38.752 54.630 63.938 1.00 24.83 282 ASN A O 1
ATOM 2134 N N . ASP A 1 283 ? 40.284 56.054 64.763 1.00 19.71 283 ASP A N 1
ATOM 2135 C CA . ASP A 1 283 ? 40.850 55.070 65.670 1.00 19.86 283 ASP A CA 1
ATOM 2136 C C . ASP A 1 283 ? 40.331 55.283 67.079 1.00 17.64 283 ASP A C 1
ATOM 2137 O O . ASP A 1 283 ? 40.598 56.308 67.698 1.00 19.75 283 ASP A O 1
ATOM 2142 N N . PHE A 1 284 ? 39.610 54.301 67.594 1.00 17.38 284 PHE A N 1
ATOM 2143 C CA . PHE A 1 284 ? 39.012 54.427 68.913 1.00 18.63 284 PHE A CA 1
ATOM 2144 C C . PHE A 1 284 ? 39.982 54.617 70.058 1.00 18.06 284 PHE A C 1
ATOM 2145 O O . PHE A 1 284 ? 39.622 55.215 71.079 1.00 22.48 284 PHE A O 1
ATOM 2153 N N . ARG A 1 285 ? 41.211 54.134 69.888 1.00 25.05 285 ARG A N 1
ATOM 2154 C CA . ARG A 1 285 ? 42.238 54.308 70.906 1.00 25.94 285 ARG A CA 1
ATOM 2155 C C . ARG A 1 285 ? 42.558 55.790 70.986 1.00 25.09 285 ARG A C 1
ATOM 2156 O O . ARG A 1 285 ? 42.567 56.358 72.076 1.00 26.65 285 ARG A O 1
ATOM 2164 N N . ASP A 1 286 ? 42.811 56.410 69.831 1.00 21.42 286 ASP A N 1
ATOM 2165 C CA . ASP A 1 286 ? 43.109 57.841 69.781 1.00 25.55 286 ASP A CA 1
ATOM 2166 C C . ASP A 1 286 ? 41.975 58.680 70.339 1.00 25.44 286 ASP A C 1
ATOM 2167 O O . ASP A 1 286 ? 42.221 59.638 71.066 1.00 30.75 286 ASP A O 1
ATOM 2172 N N . LEU A 1 287 ? 40.729 58.336 70.007 1.00 27.72 287 LEU A N 1
ATOM 2173 C CA . LEU A 1 287 ? 39.598 59.129 70.496 1.00 26.71 287 LEU A CA 1
ATOM 2174 C C . LEU A 1 287 ? 39.472 59.044 72.006 1.00 21.90 287 LEU A C 1
ATOM 2175 O O . LEU A 1 287 ? 39.217 60.040 72.674 1.00 22.33 287 LEU A O 1
ATOM 2180 N N . ASP A 1 288 ? 39.670 57.842 72.532 1.00 23.51 288 ASP A N 1
ATOM 2181 C CA . ASP A 1 288 ? 39.560 57.597 73.960 1.00 29.62 288 ASP A CA 1
ATOM 2182 C C . ASP A 1 288 ? 40.549 58.475 74.702 1.00 30.14 288 ASP A C 1
ATOM 2183 O O . ASP A 1 288 ? 40.218 59.133 75.686 1.00 33.16 288 ASP A O 1
ATOM 2188 N N . GLU A 1 289 ? 41.772 58.488 74.205 1.00 34.68 289 GLU A N 1
ATOM 2189 C CA . GLU A 1 289 ? 42.806 59.283 74.810 1.00 37.76 289 GLU A CA 1
ATOM 2190 C C . GLU A 1 289 ? 42.448 60.769 74.681 1.00 35.74 289 GLU A C 1
ATOM 2191 O O . GLU A 1 289 ? 42.524 61.520 75.660 1.00 35.62 289 GLU A O 1
ATOM 2197 N N . ALA A 1 290 ? 42.039 61.192 73.486 1.00 23.56 290 ALA A N 1
ATOM 2198 C CA . ALA A 1 290 ? 41.675 62.585 73.266 1.00 25.76 290 ALA A CA 1
ATOM 2199 C C . ALA A 1 290 ? 40.496 63.000 74.126 1.00 24.06 290 ALA A C 1
ATOM 2200 O O . ALA A 1 290 ? 40.468 64.122 74.641 1.00 30.50 290 ALA A O 1
ATOM 2202 N N . ALA A 1 291 ? 39.519 62.108 74.283 1.00 24.05 291 ALA A N 1
ATOM 2203 C CA . ALA A 1 291 ? 38.359 62.443 75.103 1.00 26.51 291 ALA A CA 1
ATOM 2204 C C . ALA A 1 291 ? 38.807 62.699 76.538 1.00 28.82 291 ALA A C 1
ATOM 2205 O O . ALA A 1 291 ? 38.406 63.691 77.151 1.00 27.72 291 ALA A O 1
ATOM 2207 N N . SER A 1 292 ? 39.650 61.814 77.067 1.00 35.91 292 SER A N 1
ATOM 2208 C CA . SER A 1 292 ? 40.111 61.969 78.440 1.00 42.81 292 SER A CA 1
ATOM 2209 C C . SER A 1 292 ? 40.876 63.279 78.641 1.00 43.23 292 SER A C 1
ATOM 2210 O O . SER A 1 292 ? 40.721 63.915 79.669 1.00 47.97 292 SER A O 1
ATOM 2213 N N . LYS A 1 293 ? 41.668 63.696 77.655 1.00 35.04 293 LYS A N 1
ATOM 2214 C CA . LYS A 1 293 ? 42.427 64.947 77.725 1.00 32.91 293 LYS A CA 1
ATOM 2215 C C . LYS A 1 293 ? 41.506 66.149 77.500 1.00 32.08 293 LYS A C 1
ATOM 2216 O O . LYS A 1 293 ? 41.986 67.249 77.253 1.00 34.92 293 LYS A O 1
ATOM 2222 N N . GLY A 1 294 ? 40.195 65.926 77.519 1.00 41.51 294 GLY A N 1
ATOM 2223 C CA . GLY A 1 294 ? 39.244 67.016 77.330 1.00 39.63 294 GLY A CA 1
ATOM 2224 C C . GLY A 1 294 ? 38.768 67.445 75.937 1.00 38.73 294 GLY A C 1
ATOM 2225 O O . GLY A 1 294 ? 38.159 68.510 75.793 1.00 39.37 294 GLY A O 1
ATOM 2226 N N . ASN A 1 295 ? 39.026 66.643 74.909 1.00 29.72 295 ASN A N 1
ATOM 2227 C CA . ASN A 1 295 ? 38.600 66.978 73.546 1.00 24.41 295 ASN A CA 1
ATOM 2228 C C . ASN A 1 295 ? 37.106 66.642 73.382 1.00 23.53 295 ASN A C 1
ATOM 2229 O O . ASN A 1 295 ? 36.741 65.471 73.265 1.00 24.97 295 ASN A O 1
ATOM 2234 N N . ARG A 1 296 ? 36.265 67.675 73.343 1.00 16.81 296 ARG A N 1
ATOM 2235 C CA . ARG A 1 296 ? 34.820 67.519 73.265 1.00 19.99 296 ARG A CA 1
ATOM 2236 C C . ARG A 1 296 ? 34.277 66.750 72.053 1.00 20.06 296 ARG A C 1
ATOM 2237 O O . ARG A 1 296 ? 33.407 65.894 72.198 1.00 22.45 296 ARG A O 1
ATOM 2245 N N . LYS A 1 297 ? 34.780 67.054 70.867 1.00 16.76 297 LYS A N 1
ATOM 2246 C CA . LYS A 1 297 ? 34.327 66.365 69.677 1.00 19.31 297 LYS A CA 1
ATOM 2247 C C . LYS A 1 297 ? 34.627 64.868 69.789 1.00 17.95 297 LYS A C 1
ATOM 2248 O O . LYS A 1 297 ? 33.822 64.047 69.367 1.00 19.44 297 LYS A O 1
ATOM 2254 N N . ALA A 1 298 ? 35.786 64.521 70.345 1.00 13.40 298 ALA A N 1
ATOM 2255 C CA . ALA A 1 298 ? 36.157 63.130 70.513 1.00 15.17 298 ALA A CA 1
ATOM 2256 C C . ALA A 1 298 ? 35.224 62.471 71.525 1.00 15.20 298 ALA A C 1
ATOM 2257 O O . ALA A 1 298 ? 34.804 61.342 71.328 1.00 20.79 298 ALA A O 1
ATOM 2259 N N . GLU A 1 299 ? 34.904 63.196 72.592 1.00 14.98 299 GLU A N 1
ATOM 2260 C CA . GLU A 1 299 ? 34.019 62.705 73.632 1.00 20.11 299 GLU A CA 1
ATOM 2261 C C . GLU A 1 299 ? 32.622 62.469 73.029 1.00 17.57 299 GLU A C 1
ATOM 2262 O O . GLU A 1 299 ? 32.036 61.405 73.255 1.00 19.86 299 GLU A O 1
ATOM 2268 N N . LEU A 1 300 ? 32.111 63.431 72.251 1.00 9.72 300 LEU A N 1
ATOM 2269 C CA . LEU A 1 300 ? 30.789 63.294 71.632 1.00 12.47 300 LEU A CA 1
ATOM 2270 C C . LEU A 1 300 ? 30.754 62.080 70.684 1.00 12.04 300 LEU A C 1
ATOM 2271 O O . LEU A 1 300 ? 29.788 61.328 70.673 1.00 14.60 300 LEU A O 1
ATOM 2276 N N . ALA A 1 301 ? 31.826 61.868 69.931 1.00 11.66 301 ALA A N 1
ATOM 2277 C CA . ALA A 1 301 ? 31.885 60.749 69.003 1.00 11.94 301 ALA A CA 1
ATOM 2278 C C . ALA A 1 301 ? 31.794 59.416 69.746 1.00 14.49 301 ALA A C 1
ATOM 2279 O O . ALA A 1 301 ? 31.087 58.510 69.304 1.00 17.50 301 ALA A O 1
ATOM 2281 N N . LEU A 1 302 ? 32.507 59.280 70.868 1.00 10.95 302 LEU A N 1
ATOM 2282 C CA . LEU A 1 302 ? 32.422 58.046 71.639 1.00 9.75 302 LEU A CA 1
ATOM 2283 C C . LEU A 1 302 ? 31.046 57.869 72.293 1.00 9.78 302 LEU A C 1
ATOM 2284 O O . LEU A 1 302 ? 30.590 56.747 72.451 1.00 11.68 302 LEU A O 1
ATOM 2289 N N . GLU A 1 303 ? 30.384 58.967 72.665 1.00 13.26 303 GLU A N 1
ATOM 2290 C CA . GLU A 1 303 ? 29.058 58.869 73.290 1.00 15.03 303 GLU A CA 1
ATOM 2291 C C . GLU A 1 303 ? 28.049 58.375 72.262 1.00 14.10 303 GLU A C 1
ATOM 2292 O O . GLU A 1 303 ? 27.224 57.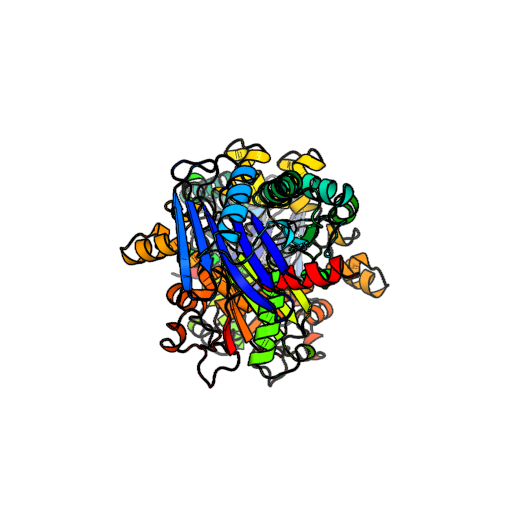516 72.549 1.00 14.05 303 GLU A O 1
ATOM 2298 N N . ILE A 1 304 ? 28.127 58.937 71.057 1.00 11.36 304 ILE A N 1
ATOM 2299 C CA . ILE A 1 304 ? 27.219 58.549 69.996 1.00 11.39 304 ILE A CA 1
ATOM 2300 C C . ILE A 1 304 ? 27.448 57.080 69.690 1.00 10.48 304 ILE A C 1
ATOM 2301 O O . ILE A 1 304 ? 26.502 56.302 69.591 1.00 11.00 304 ILE A O 1
ATOM 2306 N N . PHE A 1 305 ? 28.713 56.696 69.553 1.00 11.95 305 PHE A N 1
ATOM 2307 C CA . PHE A 1 305 ? 29.028 55.306 69.268 1.00 10.22 305 PHE A CA 1
ATOM 2308 C C . PHE A 1 305 ? 28.522 54.324 70.355 1.00 10.79 305 PHE A C 1
ATOM 2309 O O . PHE A 1 305 ? 27.883 53.306 70.046 1.00 12.77 305 PHE A O 1
ATOM 2317 N N . ALA A 1 306 ? 28.774 54.631 71.625 1.00 6.94 306 ALA A N 1
ATOM 2318 C CA . ALA A 1 306 ? 28.354 53.703 72.673 1.00 11.14 306 ALA A CA 1
ATOM 2319 C C . ALA A 1 306 ? 26.836 53.660 72.803 1.00 10.55 306 ALA A C 1
ATOM 2320 O O . ALA A 1 306 ? 26.244 52.606 73.023 1.00 16.69 306 ALA A O 1
ATOM 2322 N N . TYR A 1 307 ? 26.211 54.819 72.672 1.00 11.04 307 TYR A N 1
ATOM 2323 C CA . TYR A 1 307 ? 24.768 54.933 72.769 1.00 11.52 307 TYR A CA 1
ATOM 2324 C C . TYR A 1 307 ? 24.075 54.063 71.710 1.00 12.50 307 TYR A C 1
ATOM 2325 O O . TYR A 1 307 ? 23.085 53.381 72.001 1.00 11.45 307 TYR A O 1
ATOM 2334 N N . LYS A 1 308 ? 24.598 54.080 70.480 1.00 6.46 308 LYS A N 1
ATOM 2335 C CA . LYS A 1 308 ? 23.990 53.288 69.428 1.00 6.52 308 LYS A CA 1
ATOM 2336 C C . LYS A 1 308 ? 24.110 51.797 69.684 1.00 6.66 308 LYS A C 1
ATOM 2337 O O . LYS A 1 308 ? 23.194 51.046 69.347 1.00 9.70 308 LYS A O 1
ATOM 2343 N N . VAL A 1 309 ? 25.228 51.353 70.258 1.00 6.48 309 VAL A N 1
ATOM 2344 C CA . VAL A 1 309 ? 25.359 49.927 70.549 1.00 11.06 309 VAL A CA 1
ATOM 2345 C C . VAL A 1 309 ? 24.360 49.551 71.648 1.00 12.27 309 VAL A C 1
ATOM 2346 O O . VAL A 1 309 ? 23.718 48.502 71.609 1.00 12.09 309 VAL A O 1
ATOM 2350 N N . LYS A 1 310 ? 24.232 50.425 72.630 1.00 10.25 310 LYS A N 1
ATOM 2351 C CA . LYS A 1 310 ? 23.307 50.200 73.730 1.00 13.94 310 LYS A CA 1
ATOM 2352 C C . LYS A 1 310 ? 21.880 50.015 73.200 1.00 14.62 310 LYS A C 1
ATOM 2353 O O . LYS A 1 310 ? 21.164 49.094 73.616 1.00 16.65 310 LYS A O 1
ATOM 2359 N N . LYS A 1 311 ? 21.479 50.872 72.266 1.00 11.68 311 LYS A N 1
ATOM 2360 C CA . LYS A 1 311 ? 20.145 50.782 71.694 1.00 9.81 311 LYS A CA 1
ATOM 2361 C C . LYS A 1 311 ? 19.934 49.471 70.954 1.00 10.61 311 LYS A C 1
ATOM 2362 O O . LYS A 1 311 ? 18.853 48.897 71.034 1.00 16.12 311 LYS A O 1
ATOM 2368 N N . PHE A 1 312 ? 20.952 48.984 70.251 1.00 13.52 312 PHE A N 1
ATOM 2369 C CA . PHE A 1 312 ? 20.802 47.727 69.531 1.00 14.98 312 PHE A CA 1
ATOM 2370 C C . PHE A 1 312 ? 20.609 46.554 70.500 1.00 15.28 312 PHE A C 1
ATOM 2371 O O . PHE A 1 312 ? 19.892 45.598 70.210 1.00 17.37 312 PHE A O 1
ATOM 2379 N N . ILE A 1 313 ? 21.229 46.639 71.662 1.00 6.22 313 ILE A N 1
ATOM 2380 C CA . ILE A 1 313 ? 21.059 45.598 72.645 1.00 8.07 313 ILE A CA 1
ATOM 2381 C C . ILE A 1 313 ? 19.586 45.596 73.062 1.00 10.52 313 ILE A C 1
ATOM 2382 O O . ILE A 1 313 ? 18.999 44.527 73.274 1.00 11.21 313 ILE A O 1
ATOM 2387 N N . GLY A 1 314 ? 18.986 46.788 73.193 1.00 8.01 314 GLY A N 1
ATOM 2388 C CA . GLY A 1 314 ? 17.571 46.820 73.550 1.00 8.99 314 GLY A CA 1
ATOM 2389 C C . GLY A 1 314 ? 16.718 46.254 72.400 1.00 10.71 314 GLY A C 1
ATOM 2390 O O . GLY A 1 314 ? 15.830 45.430 72.594 1.00 14.91 314 GLY A O 1
ATOM 2391 N N . GLU A 1 315 ? 17.011 46.698 71.188 1.00 9.12 315 GLU A N 1
ATOM 2392 C CA . GLU A 1 315 ? 16.298 46.261 70.008 1.00 11.20 315 GLU A CA 1
ATOM 2393 C C . GLU A 1 315 ? 16.295 44.735 69.845 1.00 13.60 315 GLU A C 1
ATOM 2394 O O . GLU A 1 315 ? 15.229 44.145 69.602 1.00 8.96 315 GLU A O 1
ATOM 2400 N N . TYR A 1 316 ? 17.466 44.103 69.980 1.00 9.43 316 TYR A N 1
ATOM 2401 C CA . TYR A 1 316 ? 17.525 42.667 69.804 1.00 16.59 316 TYR A CA 1
ATOM 2402 C C . TYR A 1 316 ? 16.997 41.880 70.998 1.00 19.79 316 TYR A C 1
ATOM 2403 O O . TYR A 1 316 ? 16.704 40.675 70.865 1.00 19.13 316 TYR A O 1
ATOM 2412 N N . SER A 1 317 ? 16.844 42.561 72.137 1.00 16.34 317 SER A N 1
ATOM 2413 C CA . SER A 1 317 ? 16.263 41.930 73.317 1.00 17.04 317 SER A CA 1
ATOM 2414 C C . SER A 1 317 ? 14.782 41.712 72.988 1.00 17.97 317 SER A C 1
ATOM 2415 O O . SER A 1 317 ? 14.183 40.729 73.421 1.00 17.93 317 SER A O 1
ATOM 2418 N N . ALA A 1 318 ? 14.194 42.633 72.227 1.00 9.50 318 ALA A N 1
ATOM 2419 C CA . ALA A 1 318 ? 12.795 42.481 71.836 1.00 13.48 318 ALA A CA 1
ATOM 2420 C C . ALA A 1 318 ? 12.672 41.410 70.743 1.00 12.22 318 ALA A C 1
ATOM 2421 O O . ALA A 1 318 ? 11.745 40.587 70.757 1.00 11.86 318 ALA A O 1
ATOM 2423 N N . VAL A 1 319 ? 13.600 41.433 69.799 1.00 20.80 319 VAL A N 1
ATOM 2424 C CA . VAL A 1 319 ? 13.592 40.456 68.716 1.00 21.23 319 VAL A CA 1
ATOM 2425 C C . VAL A 1 319 ? 13.656 39.035 69.276 1.00 23.06 319 VAL A C 1
ATOM 2426 O O . VAL A 1 319 ? 12.885 38.177 68.868 1.00 20.17 319 VAL A O 1
ATOM 2430 N N . LEU A 1 320 ? 14.555 38.819 70.238 1.00 20.09 320 LEU A N 1
ATOM 2431 C CA . LEU A 1 320 ? 14.773 37.516 70.844 1.00 18.09 320 LEU A CA 1
ATOM 2432 C C . LEU A 1 320 ? 13.850 37.190 71.997 1.00 19.57 320 LEU A C 1
ATOM 2433 O O . LEU A 1 320 ? 13.890 36.080 72.523 1.00 23.43 320 LEU A O 1
ATOM 2438 N N . ASN A 1 321 ? 13.025 38.145 72.400 1.00 16.80 321 ASN A N 1
ATOM 2439 C CA . ASN A 1 321 ? 12.128 37.940 73.553 1.00 19.34 321 ASN A CA 1
ATOM 2440 C C . ASN A 1 321 ? 12.893 37.607 74.826 1.00 18.97 321 ASN A C 1
ATOM 2441 O O . ASN A 1 321 ? 12.521 36.685 75.533 1.00 20.91 321 ASN A O 1
ATOM 2446 N N . GLY A 1 322 ? 13.933 38.387 75.114 1.00 15.77 322 GLY A N 1
ATOM 2447 C CA . GLY A 1 322 ? 14.777 38.167 76.283 1.00 13.04 322 GLY A CA 1
ATOM 2448 C C . GLY A 1 322 ? 16.005 37.402 75.828 1.00 16.54 322 GLY A C 1
ATOM 2449 O O . GLY A 1 322 ? 15.876 36.328 75.267 1.00 23.71 322 GLY A O 1
ATOM 2450 N N . ALA A 1 323 ? 17.198 37.948 76.026 1.00 13.91 323 ALA A N 1
ATOM 2451 C CA . ALA A 1 323 ? 18.408 37.258 75.604 1.00 16.32 323 ALA A CA 1
ATOM 2452 C C . ALA A 1 323 ? 19.072 36.571 76.809 1.00 16.77 323 ALA A C 1
ATOM 2453 O O . ALA A 1 323 ? 18.864 36.981 77.933 1.00 14.97 323 ALA A O 1
ATOM 2455 N N . ASP A 1 324 ? 19.868 35.536 76.566 1.00 19.77 324 ASP A N 1
ATOM 2456 C CA . ASP A 1 324 ? 20.564 34.840 77.644 1.00 20.21 324 ASP A CA 1
ATOM 2457 C C . ASP A 1 324 ? 21.907 35.495 77.855 1.00 21.65 324 ASP A C 1
ATOM 2458 O O . ASP A 1 324 ? 22.400 35.535 78.982 1.00 20.42 324 ASP A O 1
ATOM 2463 N N . ALA A 1 325 ? 22.491 36.020 76.769 1.00 16.90 325 ALA A N 1
ATOM 2464 C CA . ALA A 1 325 ? 23.789 36.654 76.876 1.00 19.64 325 ALA A CA 1
ATOM 2465 C C . ALA A 1 325 ? 24.061 37.670 75.762 1.00 18.91 325 ALA A C 1
ATOM 2466 O O . ALA A 1 325 ? 23.457 37.612 74.701 1.00 17.53 325 ALA A O 1
ATOM 2468 N N . VAL A 1 326 ? 24.984 38.586 76.043 1.00 9.34 326 VAL A N 1
ATOM 2469 C CA . VAL A 1 326 ? 25.435 39.580 75.107 1.00 10.81 326 VAL A CA 1
ATOM 2470 C C . VAL A 1 326 ? 26.926 39.294 74.968 1.00 9.92 326 VAL A C 1
ATOM 2471 O O . VAL A 1 326 ? 27.601 39.094 75.958 1.00 9.88 326 VAL A O 1
ATOM 2475 N N . VAL A 1 327 ? 27.424 39.241 73.739 1.00 14.34 327 VAL A N 1
ATOM 2476 C CA . VAL A 1 327 ? 28.833 38.981 73.496 1.00 10.46 327 VAL A CA 1
ATOM 2477 C C . VAL A 1 327 ? 29.550 40.163 72.844 1.00 11.78 327 VAL A C 1
ATOM 2478 O O . VAL A 1 327 ? 29.003 40.791 71.928 1.00 17.35 327 VAL A O 1
ATOM 2482 N N . PHE A 1 328 ? 30.754 40.473 73.338 1.00 9.23 328 PHE A N 1
ATOM 2483 C CA . PHE A 1 328 ? 31.573 41.546 72.796 1.00 6.63 328 PHE A CA 1
ATOM 2484 C C . PHE A 1 328 ? 32.810 40.923 72.179 1.00 14.22 328 PHE A C 1
ATOM 2485 O O . PHE A 1 328 ? 33.468 40.078 72.816 1.00 9.33 328 PHE A O 1
ATOM 2493 N N . THR A 1 329 ? 33.127 41.337 70.948 1.00 15.59 329 THR A N 1
ATOM 2494 C CA . THR A 1 329 ? 34.271 40.786 70.244 1.00 16.82 329 THR A CA 1
ATOM 2495 C C . THR A 1 329 ? 34.853 41.826 69.278 1.00 16.12 329 THR A C 1
ATOM 2496 O O . THR A 1 329 ? 34.314 42.927 69.152 1.00 13.37 329 THR A O 1
ATOM 2500 N N . ALA A 1 330 ? 35.931 41.446 68.594 1.00 9.61 330 ALA A N 1
ATOM 2501 C CA . ALA A 1 330 ? 36.643 42.291 67.641 1.00 7.24 330 ALA A CA 1
ATOM 2502 C C . ALA A 1 330 ? 37.489 43.357 68.378 1.00 11.16 330 ALA A C 1
ATOM 2503 O O . ALA A 1 330 ? 37.461 43.433 69.628 1.00 11.23 330 ALA A O 1
ATOM 2505 N N . GLY A 1 331 ? 38.247 44.148 67.602 1.00 5.61 331 GLY A N 1
ATOM 2506 C CA . GLY A 1 331 ? 39.152 45.164 68.129 1.00 6.47 331 GLY A CA 1
ATOM 2507 C C . GLY A 1 331 ? 38.685 45.948 69.338 1.00 14.30 331 GLY A C 1
ATOM 2508 O O . GLY A 1 331 ? 39.316 45.884 70.390 1.00 20.00 331 GLY A O 1
ATOM 2509 N N . ILE A 1 332 ? 37.582 46.683 69.195 1.00 14.48 332 ILE A N 1
ATOM 2510 C CA . ILE A 1 332 ? 37.050 47.469 70.282 1.00 15.10 332 ILE A CA 1
ATOM 2511 C C . ILE A 1 332 ? 36.408 46.553 71.323 1.00 15.31 332 ILE A C 1
ATOM 2512 O O . ILE A 1 332 ? 36.664 46.687 72.524 1.00 18.59 332 ILE A O 1
ATOM 2517 N N . GLY A 1 333 ? 35.578 45.616 70.869 1.00 15.19 333 GLY A N 1
ATOM 2518 C CA . GLY A 1 333 ? 34.886 44.733 71.790 1.00 12.88 333 GLY A CA 1
ATOM 2519 C C . GLY A 1 333 ? 35.755 43.924 72.728 1.00 14.16 333 GLY A C 1
ATOM 2520 O O . GLY A 1 333 ? 35.410 43.733 73.889 1.00 16.01 333 GLY A O 1
ATOM 2521 N N . GLU A 1 334 ? 36.876 43.443 72.231 1.00 13.68 334 GLU A N 1
ATOM 2522 C CA . GLU A 1 334 ? 37.787 42.632 73.033 1.00 18.56 334 GLU A CA 1
ATOM 2523 C C . GLU A 1 334 ? 38.721 43.438 73.901 1.00 19.61 334 GLU A C 1
ATOM 2524 O O . GLU A 1 334 ? 39.052 43.013 74.996 1.00 17.63 334 GLU A O 1
ATOM 2530 N N . ASN A 1 335 ? 39.138 44.602 73.412 1.00 29.03 335 ASN A N 1
ATOM 2531 C CA . ASN A 1 335 ? 40.137 45.396 74.113 1.00 30.68 335 ASN A CA 1
ATOM 2532 C C . ASN A 1 335 ? 39.775 46.637 74.888 1.00 34.80 335 ASN A C 1
ATOM 2533 O O . ASN A 1 335 ? 40.545 47.048 75.752 1.00 37.70 335 ASN A O 1
ATOM 2538 N N . SER A 1 336 ? 38.639 47.255 74.594 1.00 24.20 336 SER A N 1
ATOM 2539 C CA . SER A 1 336 ? 38.300 48.474 75.296 1.00 20.44 336 SER A CA 1
ATOM 2540 C C . SER A 1 336 ? 37.379 48.332 76.504 1.00 20.36 336 SER A C 1
ATOM 2541 O O . SER A 1 336 ? 36.158 48.270 76.384 1.00 22.43 336 SER A O 1
ATOM 2544 N N . ALA A 1 337 ? 37.974 48.290 77.683 1.00 18.07 337 ALA A N 1
ATOM 2545 C CA . ALA A 1 337 ? 37.195 48.195 78.899 1.00 19.54 337 ALA A CA 1
ATOM 2546 C C . ALA A 1 337 ? 36.368 49.465 79.047 1.00 18.27 337 ALA A C 1
ATOM 2547 O O . ALA A 1 337 ? 35.227 49.407 79.492 1.00 17.71 337 ALA A O 1
ATOM 2549 N N . SER A 1 338 ? 36.931 50.611 78.664 1.00 15.25 338 SER A N 1
ATOM 2550 C CA . SER A 1 338 ? 36.176 51.856 78.837 1.00 20.15 338 SER A CA 1
ATOM 2551 C C . SER A 1 338 ? 35.022 51.984 77.878 1.00 15.05 338 SER A C 1
ATOM 2552 O O . SER A 1 338 ? 33.960 52.475 78.269 1.00 16.56 338 SER A O 1
ATOM 2555 N N . ILE A 1 339 ? 35.201 51.548 76.629 1.00 10.39 339 ILE A N 1
ATOM 2556 C CA . ILE A 1 339 ? 34.070 51.639 75.719 1.00 9.85 339 ILE A CA 1
ATOM 2557 C C . ILE A 1 339 ? 32.990 50.635 76.157 1.00 5.21 339 ILE A C 1
ATOM 2558 O O . ILE A 1 339 ? 31.805 50.960 76.134 1.00 11.31 339 ILE A O 1
ATOM 2563 N N . ARG A 1 340 ? 33.376 49.461 76.632 1.00 8.13 340 ARG A N 1
ATOM 2564 C CA . ARG A 1 340 ? 32.374 48.499 77.125 1.00 13.14 340 ARG A CA 1
ATOM 2565 C C . ARG A 1 340 ? 31.583 49.089 78.306 1.00 16.87 340 ARG A C 1
ATOM 2566 O O . ARG A 1 340 ? 30.376 48.862 78.442 1.00 16.26 340 ARG A O 1
ATOM 2574 N N . LYS A 1 341 ? 32.275 49.840 79.162 1.00 13.34 341 LYS A N 1
ATOM 2575 C CA . LYS A 1 341 ? 31.662 50.500 80.303 1.00 17.97 341 LYS A CA 1
ATOM 2576 C C . LYS A 1 341 ? 30.614 51.507 79.793 1.00 17.09 341 LYS A C 1
ATOM 2577 O O . LYS A 1 341 ? 29.487 51.499 80.257 1.00 18.37 341 LYS A O 1
ATOM 2583 N N . ARG A 1 342 ? 30.994 52.385 78.860 1.00 12.00 342 ARG A N 1
ATOM 2584 C CA . ARG A 1 342 ? 30.039 53.365 78.326 1.00 13.99 342 ARG A CA 1
ATOM 2585 C C . ARG A 1 342 ? 28.803 52.650 77.780 1.00 11.70 342 ARG A C 1
ATOM 2586 O O . ARG A 1 342 ? 27.685 53.071 78.014 1.00 13.42 342 ARG A O 1
ATOM 2594 N N . ILE A 1 343 ? 29.007 51.562 77.049 1.00 12.32 343 ILE A N 1
ATOM 2595 C CA . ILE A 1 343 ? 27.884 50.849 76.459 1.00 10.38 343 ILE A CA 1
ATOM 2596 C C . ILE A 1 343 ? 26.977 50.180 77.485 1.00 14.42 343 ILE A C 1
ATOM 2597 O O . ILE A 1 343 ? 25.763 50.273 77.389 1.00 17.07 343 ILE A O 1
ATOM 2602 N N . LEU A 1 344 ? 27.575 49.518 78.470 1.00 16.97 344 LEU A N 1
ATOM 2603 C CA . LEU A 1 344 ? 26.813 48.747 79.432 1.00 16.32 344 LEU A CA 1
ATOM 2604 C C . LEU A 1 344 ? 26.277 49.443 80.670 1.00 18.90 344 LEU A C 1
ATOM 2605 O O . LEU A 1 344 ? 25.658 48.811 81.516 1.00 21.00 344 LEU A O 1
ATOM 2610 N N . THR A 1 345 ? 26.501 50.736 80.788 1.00 24.54 345 THR A N 1
ATOM 2611 C CA . THR A 1 345 ? 26.001 51.484 81.934 1.00 27.34 345 THR A CA 1
ATOM 2612 C C . THR A 1 345 ? 24.518 51.800 81.738 1.00 23.41 345 THR A C 1
ATOM 2613 O O . THR A 1 345 ? 24.104 52.132 80.643 1.00 23.96 345 THR A O 1
ATOM 2617 N N . GLY A 1 346 ? 23.725 51.682 82.795 1.00 19.78 346 GLY A N 1
ATOM 2618 C CA . GLY A 1 346 ? 22.304 51.974 82.704 1.00 13.23 346 GLY A CA 1
ATOM 2619 C C . GLY A 1 346 ? 21.422 50.921 82.058 1.00 17.95 346 GLY A C 1
ATOM 2620 O O . GLY A 1 346 ? 20.435 51.262 81.420 1.00 15.19 346 GLY A O 1
ATOM 2621 N N . LEU A 1 347 ? 21.769 49.641 82.184 1.00 19.15 347 LEU A N 1
ATOM 2622 C CA . LEU A 1 347 ? 20.935 48.584 81.582 1.00 16.94 347 LEU A CA 1
ATOM 2623 C C . LEU A 1 347 ? 20.471 47.548 82.608 1.00 17.62 347 LEU A C 1
ATOM 2624 O O . LEU A 1 347 ? 19.933 46.498 82.247 1.00 19.23 347 LEU A O 1
ATOM 2629 N N . ASP A 1 348 ? 20.660 47.842 83.892 1.00 16.28 348 ASP A N 1
ATOM 2630 C CA . ASP A 1 348 ? 20.261 46.896 84.932 1.00 19.84 348 ASP A CA 1
ATOM 2631 C C . ASP A 1 348 ? 18.767 46.689 84.812 1.00 19.73 348 ASP A C 1
ATOM 2632 O O . ASP A 1 348 ? 18.245 45.610 85.101 1.00 15.46 348 ASP A O 1
ATOM 2637 N N . GLY A 1 349 ? 18.087 47.722 84.329 1.00 19.97 349 GLY A N 1
ATOM 2638 C CA . GLY A 1 349 ? 16.652 47.632 84.148 1.00 16.01 349 GLY A CA 1
ATOM 2639 C C . GLY A 1 349 ? 16.233 46.510 83.213 1.00 21.24 349 GLY A C 1
ATOM 2640 O O . GLY A 1 349 ? 15.064 46.099 83.223 1.00 23.64 349 GLY A O 1
ATOM 2641 N N . ILE A 1 350 ? 17.143 46.030 82.369 1.00 14.94 350 ILE A N 1
ATOM 2642 C CA . ILE A 1 350 ? 16.791 44.920 81.498 1.00 14.03 350 ILE A CA 1
ATOM 2643 C C . ILE A 1 350 ? 17.682 43.695 81.792 1.00 15.06 350 ILE A C 1
ATOM 2644 O O . ILE A 1 350 ? 17.970 42.877 80.922 1.00 12.73 350 ILE A O 1
ATOM 2649 N N . GLY A 1 351 ? 18.134 43.583 83.039 1.00 11.15 351 GLY A N 1
ATOM 2650 C CA . GLY A 1 351 ? 18.933 42.434 83.411 1.00 11.54 351 GLY A CA 1
ATOM 2651 C C . GLY A 1 351 ? 20.425 42.445 83.174 1.00 13.00 351 GLY A C 1
ATOM 2652 O O . GLY A 1 351 ? 21.085 41.429 83.376 1.00 15.21 351 GLY A O 1
ATOM 2653 N N . ILE A 1 352 ? 20.974 43.572 82.756 1.00 17.25 352 ILE A N 1
ATOM 2654 C CA . ILE A 1 352 ? 22.399 43.639 82.491 1.00 18.31 352 ILE A CA 1
ATOM 2655 C C . ILE A 1 352 ? 23.167 44.471 83.537 1.00 23.04 352 ILE A C 1
ATOM 2656 O O . ILE A 1 352 ? 22.910 45.664 83.731 1.00 21.36 352 ILE A O 1
ATOM 2661 N N . LYS A 1 353 ? 24.114 43.823 84.208 1.00 23.60 353 LYS A N 1
ATOM 2662 C CA . LYS A 1 353 ? 24.920 44.490 85.221 1.00 23.95 353 LYS A CA 1
ATOM 2663 C C . LYS A 1 353 ? 26.332 43.893 85.156 1.00 23.02 353 LYS A C 1
ATOM 2664 O O . LYS A 1 353 ? 26.497 42.676 85.163 1.00 23.52 353 LYS A O 1
ATOM 2670 N N . ILE A 1 354 ? 27.353 44.732 85.081 1.00 22.68 354 ILE A N 1
ATOM 2671 C CA . ILE A 1 354 ? 28.696 44.202 84.991 1.00 24.03 354 ILE A CA 1
ATOM 2672 C C . ILE A 1 354 ? 29.556 44.539 86.182 1.00 26.93 354 ILE A C 1
ATOM 2673 O O . ILE A 1 354 ? 29.238 45.438 86.956 1.00 25.00 354 ILE A O 1
ATOM 2678 N N . ASP A 1 355 ? 30.661 43.802 86.305 1.00 29.29 355 ASP A N 1
ATOM 2679 C CA . ASP A 1 355 ? 31.621 43.984 87.373 1.00 24.04 355 ASP A CA 1
ATOM 2680 C C . ASP A 1 355 ? 32.786 44.762 86.780 1.00 22.99 355 ASP A C 1
ATOM 2681 O O . ASP A 1 355 ? 33.504 44.262 85.892 1.00 24.54 355 ASP A O 1
ATOM 2686 N N . ASP A 1 356 ? 32.983 45.979 87.272 1.00 21.32 356 ASP A N 1
ATOM 2687 C CA . ASP A 1 356 ? 34.057 46.851 86.770 1.00 22.53 356 ASP A CA 1
ATOM 2688 C C . ASP A 1 356 ? 35.432 46.259 86.817 1.00 21.42 356 ASP A C 1
ATOM 2689 O O . ASP A 1 356 ? 36.247 46.570 85.955 1.00 19.71 356 ASP A O 1
ATOM 2694 N N . GLU A 1 357 ? 35.703 45.416 87.812 1.00 18.46 357 GLU A N 1
ATOM 2695 C CA . GLU A 1 357 ? 37.035 44.831 87.896 1.00 22.93 357 GLU A CA 1
ATOM 2696 C C . GLU A 1 357 ? 37.215 43.723 86.862 1.00 18.84 357 GLU A C 1
ATOM 2697 O O . GLU A 1 357 ? 38.256 43.650 86.229 1.00 18.19 357 GLU A O 1
ATOM 2703 N N . LYS A 1 358 ? 36.200 42.883 86.683 1.00 19.30 358 LYS A N 1
ATOM 2704 C CA . LYS A 1 358 ? 36.290 41.810 85.718 1.00 20.28 358 LYS A CA 1
ATOM 2705 C C . LYS A 1 358 ? 36.416 42.392 84.337 1.00 17.34 358 LYS A C 1
ATOM 2706 O O . LYS A 1 358 ? 37.112 41.844 83.487 1.00 19.02 358 LYS A O 1
ATOM 2712 N N . ASN A 1 359 ? 35.763 43.531 84.135 1.00 14.61 359 ASN A N 1
ATOM 2713 C CA . ASN A 1 359 ? 35.782 44.207 82.850 1.00 16.57 359 ASN A CA 1
ATOM 2714 C C . ASN A 1 359 ? 37.157 44.698 82.430 1.00 17.38 359 ASN A C 1
ATOM 2715 O O . ASN A 1 359 ? 37.328 45.062 81.275 1.00 18.45 359 ASN A O 1
ATOM 2720 N N . LYS A 1 360 ? 38.128 44.709 83.354 1.00 21.13 360 LYS A N 1
ATOM 2721 C CA . LYS A 1 360 ? 39.501 45.180 83.066 1.00 24.17 360 LYS A CA 1
ATOM 2722 C C . LYS A 1 360 ? 40.422 44.112 82.486 1.00 25.09 360 LYS A C 1
ATOM 2723 O O . LYS A 1 360 ? 41.458 44.428 81.918 1.00 28.73 360 LYS A O 1
ATOM 2729 N N . ILE A 1 361 ? 40.039 42.851 82.648 1.00 21.12 361 ILE A N 1
ATOM 2730 C CA . ILE A 1 361 ? 40.801 41.723 82.129 1.00 23.28 361 ILE A CA 1
ATOM 2731 C C . ILE A 1 361 ? 40.811 41.808 80.607 1.00 26.39 361 ILE A C 1
ATOM 2732 O O . ILE A 1 361 ? 39.851 42.280 80.006 1.00 30.62 361 ILE A O 1
ATOM 2737 N N . ARG A 1 362 ? 41.894 41.357 79.987 1.00 25.48 362 ARG A N 1
ATOM 2738 C CA . ARG A 1 362 ? 42.019 41.438 78.533 1.00 32.14 362 ARG A CA 1
ATOM 2739 C C . ARG A 1 362 ? 42.516 40.140 77.878 1.00 29.61 362 ARG A C 1
ATOM 2740 O O . ARG A 1 362 ? 43.233 39.342 78.499 1.00 27.64 362 ARG A O 1
ATOM 2748 N N . GLY A 1 363 ? 42.127 39.955 76.621 1.00 33.31 363 GLY A N 1
ATOM 2749 C CA . GLY A 1 363 ? 42.529 38.775 75.871 1.00 34.04 363 GLY A CA 1
ATOM 2750 C C . GLY A 1 363 ? 42.101 37.460 76.501 1.00 32.68 363 GLY A C 1
ATOM 2751 O O . GLY A 1 363 ? 42.902 36.535 76.577 1.00 33.04 363 GLY A O 1
ATOM 2752 N N . GLN A 1 364 ? 40.858 37.372 76.975 1.00 22.04 364 GLN A N 1
ATOM 2753 C CA . GLN A 1 364 ? 40.386 36.146 77.599 1.00 18.24 364 GLN A CA 1
ATOM 2754 C C . GLN A 1 364 ? 38.885 35.972 77.424 1.00 15.19 364 GLN A C 1
ATOM 2755 O O . GLN A 1 364 ? 38.146 36.947 77.486 1.00 15.46 364 GLN A O 1
ATOM 2761 N N . GLU A 1 365 ? 38.432 34.743 77.205 1.00 14.17 365 GLU A N 1
ATOM 2762 C CA . GLU A 1 365 ? 37.012 34.514 77.146 1.00 17.58 365 GLU A CA 1
ATOM 2763 C C . GLU A 1 365 ? 36.610 34.645 78.595 1.00 19.24 365 GLU A C 1
ATOM 2764 O O . GLU A 1 365 ? 37.093 33.905 79.437 1.00 16.72 365 GLU A O 1
ATOM 2770 N N . ILE A 1 366 ? 35.728 35.584 78.900 1.00 22.92 366 ILE A N 1
ATOM 2771 C CA . ILE A 1 366 ? 35.316 35.756 80.279 1.00 20.69 366 ILE A CA 1
ATOM 2772 C C . ILE A 1 366 ? 33.934 36.381 80.446 1.00 20.51 366 ILE A C 1
ATOM 2773 O O . ILE A 1 366 ? 33.467 37.174 79.622 1.00 20.61 366 ILE A O 1
ATOM 2778 N N . ASP A 1 367 ? 33.271 35.977 81.515 1.00 13.38 367 ASP A N 1
ATOM 2779 C CA . ASP A 1 367 ? 31.965 36.501 81.863 1.00 15.75 367 ASP A CA 1
ATOM 2780 C C . ASP A 1 367 ? 32.265 37.734 82.757 1.00 16.29 367 ASP A C 1
ATOM 2781 O O . ASP A 1 367 ? 32.896 37.600 83.799 1.00 18.50 367 ASP A O 1
ATOM 2786 N N . ILE A 1 368 ? 31.848 38.927 82.340 1.00 15.44 368 ILE A N 1
ATOM 2787 C CA . ILE A 1 368 ? 32.142 40.121 83.118 1.00 17.68 368 ILE A CA 1
ATOM 2788 C C . ILE A 1 368 ? 30.938 40.645 83.869 1.00 18.95 368 ILE A C 1
ATOM 2789 O O . ILE A 1 368 ? 30.983 41.715 84.472 1.00 20.71 368 ILE A O 1
ATOM 2794 N N . SER A 1 369 ? 29.859 39.878 83.864 1.00 18.27 369 SER A N 1
ATOM 2795 C CA . SER A 1 369 ? 28.660 40.299 84.569 1.00 19.79 369 SER A CA 1
ATOM 2796 C C . SER A 1 369 ? 28.710 39.908 86.038 1.00 21.36 369 SER A C 1
ATOM 2797 O O . SER A 1 369 ? 29.451 39.020 86.409 1.00 18.60 369 SER A O 1
ATOM 2800 N N . THR A 1 370 ? 27.937 40.601 86.869 1.00 14.26 370 THR A N 1
ATOM 2801 C CA . THR A 1 370 ? 27.848 40.267 88.277 1.00 15.50 370 THR A CA 1
ATOM 2802 C C . THR A 1 370 ? 27.154 38.898 88.314 1.00 15.28 370 THR A C 1
ATOM 2803 O O . THR A 1 370 ? 26.378 38.553 87.429 1.00 20.87 370 THR A O 1
ATOM 2807 N N . PRO A 1 371 ? 27.421 38.092 89.335 1.00 16.58 371 PRO A N 1
ATOM 2808 C CA . PRO A 1 371 ? 26.780 36.775 89.376 1.00 15.97 371 PRO A CA 1
ATOM 2809 C C . PRO A 1 371 ? 25.277 36.750 89.471 1.00 20.34 371 PRO A C 1
ATOM 2810 O O . PRO A 1 371 ? 24.663 35.745 89.140 1.00 19.68 371 PRO A O 1
ATOM 2814 N N . ASP A 1 372 ? 24.672 37.841 89.925 1.00 19.73 372 ASP A N 1
ATOM 2815 C CA . ASP A 1 372 ? 23.208 37.884 90.055 1.00 20.48 372 ASP A CA 1
ATOM 2816 C C . ASP A 1 372 ? 22.487 38.446 88.809 1.00 17.16 372 ASP A C 1
ATOM 2817 O O . ASP A 1 372 ? 21.270 38.406 88.756 1.00 18.88 372 ASP A O 1
ATOM 2822 N N . ALA A 1 373 ? 23.221 38.986 87.836 1.00 16.06 373 ALA A N 1
ATOM 2823 C CA . ALA A 1 373 ? 22.590 39.562 86.629 1.00 16.03 373 ALA A CA 1
ATOM 2824 C C . ALA A 1 373 ? 21.838 38.483 85.854 1.00 13.40 373 ALA A C 1
ATOM 2825 O O . ALA A 1 373 ? 22.325 37.370 85.718 1.00 14.48 373 ALA A O 1
ATOM 2827 N N . LYS A 1 374 ? 20.629 38.805 85.394 1.00 11.31 374 LYS A N 1
ATOM 2828 C CA . LYS A 1 374 ? 19.826 37.871 84.621 1.00 17.21 374 LYS A CA 1
ATOM 2829 C C . LYS A 1 374 ? 20.492 37.564 83.262 1.00 17.86 374 LYS A C 1
ATOM 2830 O O . LYS A 1 374 ? 20.453 36.436 82.826 1.00 19.83 374 LYS A O 1
ATOM 2836 N N . VAL A 1 375 ? 21.131 38.551 82.623 1.00 12.91 375 VAL A N 1
ATOM 2837 C CA . VAL A 1 375 ? 21.785 38.384 81.317 1.00 9.01 375 VAL A CA 1
ATOM 2838 C C . VAL A 1 375 ? 23.299 38.340 81.491 1.00 12.78 375 VAL A C 1
ATOM 2839 O O . VAL A 1 375 ? 23.876 39.211 82.142 1.00 18.56 375 VAL A O 1
ATOM 2843 N N . ARG A 1 376 ? 23.953 37.338 80.913 1.00 16.02 376 ARG A N 1
ATOM 2844 C CA . ARG A 1 376 ? 25.407 37.219 81.010 1.00 11.26 376 ARG A CA 1
ATOM 2845 C C . ARG A 1 376 ? 26.038 38.130 79.945 1.00 12.71 376 ARG A C 1
ATOM 2846 O O . ARG A 1 376 ? 25.463 38.309 78.863 1.00 10.92 376 ARG A O 1
ATOM 2854 N N . VAL A 1 377 ? 27.210 38.684 80.244 1.00 12.25 377 VAL A N 1
ATOM 2855 C CA . VAL A 1 377 ? 27.941 39.507 79.286 1.00 12.01 377 VAL A CA 1
ATOM 2856 C C . VAL A 1 377 ? 29.320 38.876 79.126 1.00 15.94 377 VAL A C 1
ATOM 2857 O O . VAL A 1 377 ? 30.136 38.897 80.053 1.00 14.87 377 VAL A O 1
ATOM 2861 N N . PHE A 1 378 ? 29.583 38.302 77.960 1.00 14.09 378 PHE A N 1
ATOM 2862 C CA . PHE A 1 378 ? 30.856 37.651 77.750 1.00 14.52 378 PHE A CA 1
ATOM 2863 C C . PHE A 1 378 ? 31.755 38.463 76.843 1.00 17.86 378 PHE A C 1
ATOM 2864 O O . PHE A 1 378 ? 31.268 39.106 75.905 1.00 20.42 378 PHE A O 1
ATOM 2872 N N . VAL A 1 379 ? 33.058 38.427 77.114 1.00 10.76 379 VAL A N 1
ATOM 2873 C CA . VAL A 1 379 ? 34.034 39.036 76.219 1.00 12.34 379 VAL A CA 1
ATOM 2874 C C . VAL A 1 379 ? 34.671 37.780 75.586 1.00 17.31 379 VAL A C 1
ATOM 2875 O O . VAL A 1 379 ? 35.173 36.894 76.303 1.00 15.14 379 VAL A O 1
ATOM 2879 N N . ILE A 1 380 ? 34.606 37.686 74.257 1.00 18.65 380 ILE A N 1
ATOM 2880 C CA . ILE A 1 380 ? 35.129 36.533 73.541 1.00 15.67 380 ILE A CA 1
ATOM 2881 C C . ILE A 1 380 ? 35.939 36.932 72.319 1.00 16.60 380 ILE A C 1
ATOM 2882 O O . ILE A 1 380 ? 35.409 37.467 71.339 1.00 17.58 380 ILE A O 1
ATOM 2887 N N . PRO A 1 381 ? 37.238 36.665 72.354 1.00 20.62 381 PRO A N 1
ATOM 2888 C CA . PRO A 1 381 ? 38.074 37.011 71.203 1.00 19.51 381 PRO A CA 1
ATOM 2889 C C . PRO A 1 381 ? 37.541 36.243 69.978 1.00 20.59 381 PRO A C 1
ATOM 2890 O O . PRO A 1 381 ? 37.214 35.044 70.054 1.00 18.15 381 PRO A O 1
ATOM 2894 N N . THR A 1 382 ? 37.432 36.930 68.851 1.00 10.70 382 THR A N 1
ATOM 2895 C CA . THR A 1 382 ? 36.956 36.267 67.661 1.00 11.37 382 THR A CA 1
ATOM 2896 C C . THR A 1 382 ? 38.132 35.660 66.918 1.00 14.92 382 THR A C 1
ATOM 2897 O O . THR A 1 382 ? 39.263 36.129 67.001 1.00 17.91 382 THR A O 1
ATOM 2901 N N . ASN A 1 383 ? 37.806 34.625 66.164 1.00 20.17 383 ASN A N 1
ATOM 2902 C CA . ASN A 1 383 ? 38.792 33.901 65.397 1.00 24.76 383 ASN A CA 1
ATOM 2903 C C . ASN A 1 383 ? 38.179 33.604 64.043 1.00 24.35 383 ASN A C 1
ATOM 2904 O O . ASN A 1 383 ? 37.811 32.470 63.744 1.00 23.19 383 ASN A O 1
ATOM 2909 N N . GLU A 1 384 ? 38.041 34.631 63.225 1.00 27.48 384 GLU A N 1
ATOM 2910 C CA . GLU A 1 384 ? 37.456 34.443 61.912 1.00 28.05 384 GLU A CA 1
ATOM 2911 C C . GLU A 1 384 ? 38.307 33.471 61.076 1.00 28.08 384 GLU A C 1
ATOM 2912 O O . GLU A 1 384 ? 37.772 32.657 60.289 1.00 20.97 384 GLU A O 1
ATOM 2918 N N . GLU A 1 385 ? 39.625 33.541 61.274 1.00 20.48 385 GLU A N 1
ATOM 2919 C CA . GLU A 1 385 ? 40.539 32.714 60.494 1.00 23.55 385 GLU A CA 1
ATOM 2920 C C . GLU A 1 385 ? 40.363 31.197 60.689 1.00 21.63 385 GLU A C 1
ATOM 2921 O O . GLU A 1 385 ? 40.391 30.459 59.713 1.00 22.33 385 GLU A O 1
ATOM 2927 N N . LEU A 1 386 ? 40.164 30.723 61.915 1.00 19.37 386 LEU A N 1
ATOM 2928 C CA . LEU A 1 386 ? 39.955 29.291 62.127 1.00 22.80 386 LEU A CA 1
ATOM 2929 C C . LEU A 1 386 ? 38.624 28.882 61.470 1.00 23.98 386 LEU A C 1
ATOM 2930 O O . LEU A 1 386 ? 38.497 27.788 60.901 1.00 25.44 386 LEU A O 1
ATOM 2935 N N . ALA A 1 387 ? 37.638 29.772 61.534 1.00 24.12 387 ALA A N 1
ATOM 2936 C CA . ALA A 1 387 ? 36.330 29.490 60.936 1.00 24.43 387 ALA A CA 1
ATOM 2937 C C . ALA A 1 387 ? 36.458 29.405 59.399 1.00 22.17 387 ALA A C 1
ATOM 2938 O O . ALA A 1 387 ? 35.888 28.511 58.770 1.00 21.96 387 ALA A O 1
ATOM 2940 N N . ILE A 1 388 ? 37.208 30.335 58.808 1.00 20.10 388 ILE A N 1
ATOM 2941 C CA . ILE A 1 388 ? 37.408 30.331 57.373 1.00 19.93 388 ILE A CA 1
ATOM 2942 C C . ILE A 1 388 ? 38.145 29.044 56.956 1.00 19.23 388 ILE A C 1
ATOM 2943 O O . ILE A 1 388 ? 37.780 28.420 55.955 1.00 18.86 388 ILE A O 1
ATOM 2948 N N . ALA A 1 389 ? 39.146 28.644 57.748 1.00 17.94 389 ALA A N 1
ATOM 2949 C CA . ALA A 1 389 ? 39.953 27.436 57.493 1.00 23.33 389 ALA A CA 1
ATOM 2950 C C . ALA A 1 389 ? 39.105 26.161 57.582 1.00 25.49 389 ALA A C 1
ATOM 2951 O O . ALA A 1 389 ? 39.325 25.217 56.839 1.00 25.23 389 ALA A O 1
ATOM 2953 N N . ARG A 1 390 ? 38.160 26.127 58.514 1.00 29.28 390 ARG A N 1
ATOM 2954 C CA . ARG A 1 390 ? 37.264 24.990 58.632 1.00 30.90 390 ARG A CA 1
ATOM 2955 C C . ARG A 1 390 ? 36.465 24.826 57.340 1.00 29.74 390 ARG A C 1
ATOM 2956 O O . ARG A 1 390 ? 36.362 23.721 56.820 1.00 28.08 390 ARG A O 1
ATOM 2964 N N . GLU A 1 391 ? 35.900 25.926 56.839 1.00 25.10 391 GLU A N 1
ATOM 2965 C CA . GLU A 1 391 ? 35.137 25.919 55.581 1.00 25.68 391 GLU A CA 1
ATOM 2966 C C . GLU A 1 391 ? 36.039 25.484 54.412 1.00 27.82 391 GLU A C 1
ATOM 2967 O O . GLU A 1 391 ? 35.621 24.714 53.546 1.00 25.04 391 GLU A O 1
ATOM 2973 N N . THR A 1 392 ? 37.261 26.027 54.381 1.00 23.20 392 THR A N 1
ATOM 2974 C CA . THR A 1 392 ? 38.212 25.731 53.329 1.00 22.72 392 THR A CA 1
ATOM 2975 C C . THR A 1 392 ? 38.488 24.240 53.274 1.00 23.95 392 THR A C 1
ATOM 2976 O O . THR A 1 392 ? 38.435 23.642 52.212 1.00 24.64 392 THR A O 1
ATOM 2980 N N . LYS A 1 393 ? 38.766 23.656 54.429 1.00 20.99 393 LYS A N 1
ATOM 2981 C CA . LYS A 1 393 ? 39.012 22.227 54.564 1.00 23.56 393 LYS A CA 1
ATOM 2982 C C . LYS A 1 393 ? 37.812 21.423 54.011 1.00 27.01 393 LYS A C 1
ATOM 2983 O O . LYS A 1 393 ? 37.986 20.547 53.146 1.00 23.83 393 LYS A O 1
ATOM 2989 N N . GLU A 1 394 ? 36.607 21.729 54.498 1.00 23.74 394 GLU A N 1
ATOM 2990 C CA . GLU A 1 394 ? 35.412 21.035 54.050 1.00 31.79 394 GLU A CA 1
ATOM 2991 C C . GLU A 1 394 ? 35.215 21.069 52.536 1.00 35.32 394 GLU A C 1
ATOM 2992 O O . GLU A 1 394 ? 35.002 20.012 51.924 1.00 36.03 394 GLU A O 1
ATOM 2998 N N . ILE A 1 395 ? 35.306 22.258 51.932 1.00 31.91 395 ILE A N 1
ATOM 2999 C CA . ILE A 1 395 ? 35.135 22.404 50.489 1.00 29.19 395 ILE A CA 1
ATOM 3000 C C . ILE A 1 395 ? 36.254 21.721 49.696 1.00 32.34 395 ILE A C 1
ATOM 3001 O O . ILE A 1 395 ? 36.005 21.033 48.716 1.00 29.19 395 ILE A O 1
ATOM 3006 N N . VAL A 1 396 ? 37.501 21.931 50.098 1.00 37.01 396 VAL A N 1
ATOM 3007 C CA . VAL A 1 396 ? 38.610 21.320 49.382 1.00 39.64 396 VAL A CA 1
ATOM 3008 C C . VAL A 1 396 ? 38.603 19.798 49.537 1.00 44.53 396 VAL A C 1
ATOM 3009 O O . VAL A 1 396 ? 39.093 19.068 48.681 1.00 41.81 396 VAL A O 1
ATOM 3013 N N . GLU A 1 397 ? 38.024 19.321 50.628 1.00 60.74 397 GLU A N 1
ATOM 3014 C CA . GLU A 1 397 ? 37.993 17.899 50.907 1.00 63.48 397 GLU A CA 1
ATOM 3015 C C . GLU A 1 397 ? 36.946 17.178 50.095 1.00 68.26 397 GLU A C 1
ATOM 3016 O O . GLU A 1 397 ? 37.046 15.982 49.868 1.00 71.86 397 GLU A O 1
ATOM 3022 N N . THR A 1 398 ? 35.937 17.908 49.655 1.00 66.93 398 THR A N 1
ATOM 3023 C CA . THR A 1 398 ? 34.880 17.300 48.880 1.00 71.10 398 THR A CA 1
ATOM 3024 C C . THR A 1 398 ? 34.583 18.067 47.575 1.00 76.26 398 THR A C 1
ATOM 3025 O O . THR A 1 398 ? 33.459 18.588 47.461 1.00 78.98 398 THR A O 1
ATOM 3029 N N . MET B 1 1 ? -11.092 79.144 81.941 1.00 33.45 1 MET B N 1
ATOM 3030 C CA . MET B 1 1 ? -10.543 79.789 80.713 1.00 32.73 1 MET B CA 1
ATOM 3031 C C . MET B 1 1 ? -11.069 79.082 79.464 1.00 28.29 1 MET B C 1
ATOM 3032 O O . MET B 1 1 ? -11.154 77.850 79.411 1.00 29.55 1 MET B O 1
ATOM 3037 N N . LYS B 1 2 ? -11.416 79.867 78.456 1.00 27.38 2 LYS B N 1
ATOM 3038 C CA . LYS B 1 2 ? -11.913 79.293 77.215 1.00 31.54 2 LYS B CA 1
ATOM 3039 C C . LYS B 1 2 ? -10.912 79.541 76.111 1.00 31.97 2 LYS B C 1
ATOM 3040 O O . LYS B 1 2 ? -10.503 80.686 75.869 1.00 31.46 2 LYS B O 1
ATOM 3046 N N . VAL B 1 3 ? -10.503 78.455 75.459 1.00 21.16 3 VAL B N 1
ATOM 3047 C CA . VAL B 1 3 ? -9.547 78.542 74.365 1.00 19.30 3 VAL B CA 1
ATOM 3048 C C . VAL B 1 3 ? -10.127 78.206 73.005 1.00 20.71 3 VAL B C 1
ATOM 3049 O O . VAL B 1 3 ? -10.819 77.195 72.865 1.00 23.61 3 VAL B O 1
ATOM 3053 N N . LEU B 1 4 ? -9.837 79.054 72.014 1.00 22.64 4 LEU B N 1
ATOM 3054 C CA . LEU B 1 4 ? -10.303 78.839 70.643 1.00 20.72 4 LEU B CA 1
ATOM 3055 C C . LEU B 1 4 ? -9.115 78.219 69.920 1.00 24.97 4 LEU B C 1
ATOM 3056 O O . LEU B 1 4 ? -7.997 78.757 69.919 1.00 24.82 4 LEU B O 1
ATOM 3061 N N . VAL B 1 5 ? -9.352 77.066 69.319 1.00 25.62 5 VAL B N 1
ATOM 3062 C CA . VAL B 1 5 ? -8.304 76.359 68.600 1.00 21.55 5 VAL B CA 1
ATOM 3063 C C . VAL B 1 5 ? -8.635 76.456 67.129 1.00 21.66 5 VAL B C 1
ATOM 3064 O O . VAL B 1 5 ? -9.731 76.098 66.726 1.00 23.80 5 VAL B O 1
ATOM 3068 N N . ILE B 1 6 ? -7.669 76.917 66.344 1.00 20.47 6 ILE B N 1
ATOM 3069 C CA . ILE B 1 6 ? -7.820 77.120 64.910 1.00 24.37 6 ILE B CA 1
ATOM 3070 C C . ILE B 1 6 ? -6.879 76.219 64.101 1.00 24.61 6 ILE B C 1
ATOM 3071 O O . ILE B 1 6 ? -5.729 76.004 64.468 1.00 26.74 6 ILE B O 1
ATOM 3076 N N . ASN B 1 7 ? -7.372 75.727 62.981 1.00 17.95 7 ASN B N 1
ATOM 3077 C CA . ASN B 1 7 ? -6.578 74.918 62.076 1.00 19.45 7 ASN B CA 1
ATOM 3078 C C . ASN B 1 7 ? -6.996 75.402 60.681 1.00 19.50 7 ASN B C 1
ATOM 3079 O O . ASN B 1 7 ? -8.094 75.116 60.207 1.00 22.06 7 ASN B O 1
ATOM 3084 N N . ALA B 1 8 ? -6.117 76.137 60.022 1.00 29.37 8 ALA B N 1
ATOM 3085 C CA . ALA B 1 8 ? -6.456 76.669 58.717 1.00 28.48 8 ALA B CA 1
ATOM 3086 C C . ALA B 1 8 ? -5.830 75.943 57.551 1.00 29.44 8 ALA B C 1
ATOM 3087 O O . ALA B 1 8 ? -4.677 75.560 57.594 1.00 33.39 8 ALA B O 1
ATOM 3089 N N . GLY B 1 9 ? -6.637 75.733 56.524 1.00 31.46 9 GLY B N 1
ATOM 3090 C CA . GLY B 1 9 ? -6.185 75.099 55.303 1.00 31.40 9 GLY B CA 1
ATOM 3091 C C . GLY B 1 9 ? -6.342 76.131 54.189 1.00 36.78 9 GLY B C 1
ATOM 3092 O O . GLY B 1 9 ? -6.802 77.267 54.426 1.00 32.06 9 GLY B O 1
ATOM 3093 N N . SER B 1 10 ? -5.964 75.750 52.971 1.00 39.63 10 SER B N 1
ATOM 3094 C CA . SER B 1 10 ? -6.054 76.640 51.809 1.00 42.94 10 SER B CA 1
ATOM 3095 C C . SER B 1 10 ? -7.419 77.294 51.660 1.00 41.68 10 SER B C 1
ATOM 3096 O O . SER B 1 10 ? -7.521 78.504 51.474 1.00 36.93 10 SER B O 1
ATOM 3099 N N . SER B 1 11 ? -8.474 76.495 51.748 1.00 51.72 11 SER B N 1
ATOM 3100 C CA . SER B 1 11 ? -9.804 77.047 51.576 1.00 54.33 11 SER B CA 1
ATOM 3101 C C . SER B 1 11 ? -10.757 76.653 52.683 1.00 54.00 11 SER B C 1
ATOM 3102 O O . SER B 1 11 ? -11.973 76.727 52.504 1.00 55.81 11 SER B O 1
ATOM 3105 N N . SER B 1 12 ? -10.209 76.243 53.824 1.00 41.88 12 SER B N 1
ATOM 3106 C CA . SER B 1 12 ? -11.037 75.833 54.950 1.00 37.57 12 SER B CA 1
ATOM 3107 C C . SER B 1 12 ? -10.516 76.377 56.262 1.00 38.25 12 SER B C 1
ATOM 3108 O O . SER B 1 12 ? -9.415 76.910 56.336 1.00 41.15 12 SER B O 1
ATOM 3111 N N . LEU B 1 13 ? -11.314 76.241 57.310 1.00 37.73 13 LEU B N 1
ATOM 3112 C CA . LEU B 1 13 ? -10.925 76.708 58.631 1.00 33.72 13 LEU B CA 1
ATOM 3113 C C . LEU B 1 13 ? -11.712 75.935 59.690 1.00 33.88 13 LEU B C 1
ATOM 3114 O O . LEU B 1 13 ? -12.917 76.134 59.829 1.00 38.59 13 LEU B O 1
ATOM 3119 N N . LYS B 1 14 ? -11.034 75.039 60.411 1.00 27.84 14 LYS B N 1
ATOM 3120 C CA . LYS B 1 14 ? -11.669 74.255 61.474 1.00 24.33 14 LYS B CA 1
ATOM 3121 C C . LYS B 1 14 ? -11.422 74.969 62.798 1.00 23.88 14 LYS B C 1
ATOM 3122 O O . LYS B 1 14 ? -10.355 75.586 63.003 1.00 22.27 14 LYS B O 1
ATOM 3128 N N . TYR B 1 15 ? -12.405 74.913 63.691 1.00 16.68 15 TYR B N 1
ATOM 3129 C CA . TYR B 1 15 ? -12.227 75.523 64.997 1.00 17.57 15 TYR B CA 1
ATOM 3130 C C . TYR B 1 15 ? -12.949 74.763 66.104 1.00 15.47 15 TYR B C 1
ATOM 3131 O O . TYR B 1 15 ? -13.859 73.990 65.849 1.00 16.04 15 TYR B O 1
ATOM 3140 N N . GLN B 1 16 ? -12.523 75.005 67.337 1.00 20.48 16 GLN B N 1
ATOM 3141 C CA . GLN B 1 16 ? -13.127 74.413 68.511 1.00 21.56 16 GLN B CA 1
ATOM 3142 C C . GLN B 1 16 ? -12.974 75.400 69.649 1.00 23.20 16 GLN B C 1
ATOM 3143 O O . GLN B 1 16 ? -11.918 76.020 69.807 1.00 24.76 16 GLN B O 1
ATOM 3149 N N . LEU B 1 17 ? -14.034 75.571 70.423 1.00 22.63 17 LEU B N 1
ATOM 3150 C CA . LEU B 1 17 ? -13.972 76.447 71.570 1.00 24.51 17 LEU B CA 1
ATOM 3151 C C . LEU B 1 17 ? -13.993 75.455 72.725 1.00 29.39 17 LEU B C 1
ATOM 3152 O O . LEU B 1 17 ? -14.939 74.675 72.888 1.00 30.70 17 LEU B O 1
ATOM 3157 N N . ILE B 1 18 ? -12.936 75.479 73.523 1.00 22.63 18 ILE B N 1
ATOM 3158 C CA . ILE B 1 18 ? -12.848 74.552 74.625 1.00 25.56 18 ILE B CA 1
ATOM 3159 C C . ILE B 1 18 ? -12.777 75.234 75.968 1.00 21.50 18 ILE B C 1
ATOM 3160 O O . ILE B 1 18 ? -11.994 76.159 76.170 1.00 28.40 18 ILE B O 1
ATOM 3165 N N . ASP B 1 19 ? -13.614 74.785 76.885 1.00 21.28 19 ASP B N 1
ATOM 3166 C CA . ASP B 1 19 ? -13.610 75.324 78.230 1.00 24.75 19 ASP B CA 1
ATOM 3167 C C . ASP B 1 19 ? -12.558 74.493 78.999 1.00 24.61 19 ASP B C 1
ATOM 3168 O O . ASP B 1 19 ? -12.712 73.275 79.177 1.00 23.61 19 ASP B O 1
ATOM 3173 N N . MET B 1 20 ? -11.501 75.152 79.452 1.00 25.31 20 MET B N 1
ATOM 3174 C CA . MET B 1 20 ? -10.427 74.459 80.152 1.00 27.02 20 MET B CA 1
ATOM 3175 C C . MET B 1 20 ? -10.749 74.081 81.594 1.00 25.29 20 MET B C 1
ATOM 3176 O O . MET B 1 20 ? -9.981 73.360 82.225 1.00 27.40 20 MET B O 1
ATOM 3181 N N . THR B 1 21 ? -11.882 74.554 82.113 1.00 24.09 21 THR B N 1
ATOM 3182 C CA . THR B 1 21 ? -12.295 74.216 83.485 1.00 26.81 21 THR B CA 1
ATOM 3183 C C . THR B 1 21 ? -12.637 72.724 83.567 1.00 26.89 21 THR B C 1
ATOM 3184 O O . THR B 1 21 ? -12.325 72.039 84.546 1.00 29.37 21 THR B O 1
ATOM 3188 N N . ASN B 1 22 ? -13.313 72.249 82.525 1.00 21.29 22 ASN B N 1
ATOM 3189 C CA . ASN B 1 22 ? -13.715 70.859 82.426 1.00 21.09 22 ASN B CA 1
ATOM 3190 C C . ASN B 1 22 ? -13.225 70.198 81.134 1.00 22.31 22 ASN B C 1
ATOM 3191 O O . ASN B 1 22 ? -13.575 69.049 80.866 1.00 19.39 22 ASN B O 1
ATOM 3196 N N . GLU B 1 23 ? -12.383 70.897 80.368 1.00 25.18 23 GLU B N 1
ATOM 3197 C CA . GLU B 1 23 ? -11.875 70.402 79.082 1.00 27.81 23 GLU B CA 1
ATOM 3198 C C . GLU B 1 23 ? -12.984 69.901 78.165 1.00 28.49 23 GLU B C 1
ATOM 3199 O O . GLU B 1 23 ? -12.842 68.895 77.467 1.00 29.31 23 GLU B O 1
ATOM 3205 N N . SER B 1 24 ? -14.087 70.631 78.163 1.00 31.26 24 SER B N 1
ATOM 3206 C CA . SER B 1 24 ? -15.241 70.288 77.347 1.00 27.72 24 SER B CA 1
ATOM 3207 C C . SER B 1 24 ? -15.270 71.132 76.051 1.00 26.24 24 SER B C 1
ATOM 3208 O O . SER B 1 24 ? -15.072 72.348 76.078 1.00 23.37 24 SER B O 1
ATOM 3211 N N . ALA B 1 25 ? -15.501 70.484 74.917 1.00 23.65 25 ALA B N 1
ATOM 3212 C CA . ALA B 1 25 ? -15.591 71.206 73.653 1.00 24.23 25 ALA B CA 1
ATOM 3213 C C . ALA B 1 25 ? -17.008 71.784 73.565 1.00 25.37 25 ALA B C 1
ATOM 3214 O O . ALA B 1 25 ? -17.965 71.069 73.277 1.00 29.55 25 ALA B O 1
ATOM 3216 N N . LEU B 1 26 ? -17.142 73.079 73.820 1.00 25.04 26 LEU B N 1
ATOM 3217 C CA . LEU B 1 26 ? -18.444 73.716 73.783 1.00 23.50 26 LEU B CA 1
ATOM 3218 C C . LEU B 1 26 ? -19.035 73.764 72.376 1.00 27.50 26 LEU B C 1
ATOM 3219 O O . LEU B 1 26 ? -20.242 73.579 72.182 1.00 29.30 26 LEU B O 1
ATOM 3224 N N . ALA B 1 27 ? -18.200 74.038 71.388 1.00 20.33 27 ALA B N 1
ATOM 3225 C CA . ALA B 1 27 ? -18.701 74.107 70.031 1.00 21.71 27 ALA B CA 1
ATOM 3226 C C . ALA B 1 27 ? -17.590 73.711 69.090 1.00 23.09 27 ALA B C 1
ATOM 3227 O O . ALA B 1 27 ? -16.417 73.980 69.348 1.00 22.08 27 ALA B O 1
ATOM 3229 N N . VAL B 1 28 ? -17.972 73.067 68.001 1.00 23.03 28 VAL B N 1
ATOM 3230 C CA . VAL B 1 28 ? -17.021 72.613 67.000 1.00 26.33 28 VAL B CA 1
ATOM 3231 C C . VAL B 1 28 ? -17.513 73.114 65.644 1.00 27.73 28 VAL B C 1
ATOM 3232 O O . VAL B 1 28 ? -18.695 73.037 65.356 1.00 30.23 28 VAL B O 1
ATOM 3236 N N . GLY B 1 29 ? -16.618 73.636 64.811 1.00 25.79 29 GLY B N 1
ATOM 3237 C CA . GLY B 1 29 ? -17.062 74.150 63.535 1.00 22.18 29 GLY B CA 1
ATOM 3238 C C . GLY B 1 29 ? -16.127 74.008 62.352 1.00 25.04 29 GLY B C 1
ATOM 3239 O O . GLY B 1 29 ? -14.984 73.603 62.483 1.00 22.36 29 GLY B O 1
ATOM 3240 N N . LEU B 1 30 ? -16.632 74.376 61.181 1.00 36.10 30 LEU B N 1
ATOM 3241 C CA . LEU B 1 30 ? -15.872 74.268 59.948 1.00 37.78 30 LEU B CA 1
ATOM 3242 C C . LEU B 1 30 ? -16.338 75.279 58.909 1.00 35.86 30 LEU B C 1
ATOM 3243 O O . LEU B 1 30 ? -17.526 75.414 58.649 1.00 39.29 30 LEU B O 1
ATOM 3248 N N . CYS B 1 31 ? -15.397 76.017 58.339 1.00 33.97 31 CYS B N 1
ATOM 3249 C CA . CYS B 1 31 ? -15.712 76.975 57.282 1.00 28.98 31 CYS B CA 1
ATOM 3250 C C . CYS B 1 31 ? -15.111 76.324 56.056 1.00 27.70 31 CYS B C 1
ATOM 3251 O O . CYS B 1 31 ? -13.936 75.958 56.080 1.00 29.61 31 CYS B O 1
ATOM 3254 N N . GLU B 1 32 ? -15.904 76.152 54.998 1.00 28.07 32 GLU B N 1
ATOM 3255 C CA . GLU B 1 32 ? -15.388 75.546 53.767 1.00 31.78 32 GLU B CA 1
ATOM 3256 C C . GLU B 1 32 ? -15.593 76.454 52.567 1.00 33.24 32 GLU B C 1
ATOM 3257 O O . GLU B 1 32 ? -16.370 77.410 52.628 1.00 33.22 32 GLU B O 1
ATOM 3263 N N . ARG B 1 33 ? -14.894 76.137 51.478 1.00 40.19 33 ARG B N 1
ATOM 3264 C CA . ARG B 1 33 ? -14.962 76.908 50.240 1.00 41.91 33 ARG B CA 1
ATOM 3265 C C . ARG B 1 33 ? -14.680 78.393 50.407 1.00 41.50 33 ARG B C 1
ATOM 3266 O O . ARG B 1 33 ? -15.355 79.224 49.803 1.00 43.10 33 ARG B O 1
ATOM 3274 N N . ILE B 1 34 ? -13.692 78.717 51.237 1.00 42.21 34 ILE B N 1
ATOM 3275 C CA . ILE B 1 34 ? -13.277 80.099 51.450 1.00 41.52 34 ILE B CA 1
ATOM 3276 C C . ILE B 1 34 ? -12.580 80.531 50.153 1.00 46.90 34 ILE B C 1
ATOM 3277 O O . ILE B 1 34 ? -11.813 79.755 49.556 1.00 46.80 34 ILE B O 1
ATOM 3282 N N . GLY B 1 35 ? -12.839 81.760 49.718 1.00 47.66 35 GLY B N 1
ATOM 3283 C CA . GLY B 1 35 ? -12.213 82.247 48.503 1.00 51.12 35 GLY B CA 1
ATOM 3284 C C . GLY B 1 35 ? -12.837 81.645 47.257 1.00 56.59 35 GLY B C 1
ATOM 3285 O O . GLY B 1 35 ? -12.374 81.857 46.139 1.00 57.10 35 GLY B O 1
ATOM 3286 N N . ILE B 1 36 ? -13.894 80.873 47.450 1.00 51.08 36 ILE B N 1
ATOM 3287 C CA . ILE B 1 36 ? -14.594 80.247 46.342 1.00 53.35 36 ILE B CA 1
ATOM 3288 C C . ILE B 1 36 ? -16.041 80.709 46.462 1.00 56.10 36 ILE B C 1
ATOM 3289 O O . ILE B 1 36 ? -16.366 81.570 47.288 1.00 55.90 36 ILE B O 1
ATOM 3294 N N . ASP B 1 37 ? -16.904 80.144 45.633 1.00 60.34 37 ASP B N 1
ATOM 3295 C CA . ASP B 1 37 ? -18.320 80.477 45.639 1.00 62.86 37 ASP B CA 1
ATOM 3296 C C . ASP B 1 37 ? -19.057 79.456 46.500 1.00 58.45 37 ASP B C 1
ATOM 3297 O O . ASP B 1 37 ? -18.606 78.313 46.656 1.00 54.61 37 ASP B O 1
ATOM 3302 N N . ASN B 1 38 ? -20.186 79.874 47.058 1.00 60.41 38 ASN B N 1
ATOM 3303 C CA . ASN B 1 38 ? -20.989 78.997 47.909 1.00 62.11 38 ASN B CA 1
ATOM 3304 C C . ASN B 1 38 ? -20.248 78.632 49.186 1.00 57.40 38 ASN B C 1
ATOM 3305 O O . ASN B 1 38 ? -20.183 77.458 49.575 1.00 53.48 38 ASN B O 1
ATOM 3310 N N . SER B 1 39 ? -19.683 79.643 49.828 1.00 52.85 39 SER B N 1
ATOM 3311 C CA . SER B 1 39 ? -18.951 79.426 51.055 1.00 50.46 39 SER B CA 1
ATOM 3312 C C . SER B 1 39 ? -19.958 78.951 52.098 1.00 47.89 39 SER B C 1
ATOM 3313 O O . SER B 1 39 ? -21.150 79.225 51.988 1.00 45.64 39 SER B O 1
ATOM 3316 N N . ILE B 1 40 ? -19.476 78.247 53.114 1.00 46.11 40 ILE B N 1
ATOM 3317 C CA . ILE B 1 40 ? -20.362 77.753 54.141 1.00 42.46 40 ILE B CA 1
ATOM 3318 C C . ILE B 1 40 ? -19.676 77.546 55.491 1.00 38.09 40 ILE B C 1
ATOM 3319 O O . ILE B 1 40 ? -18.540 77.097 55.568 1.00 37.64 40 ILE B O 1
ATOM 3324 N N . ILE B 1 41 ? -20.379 77.906 56.553 1.00 32.93 41 ILE B N 1
ATOM 3325 C CA . ILE B 1 41 ? -19.871 77.703 57.889 1.00 34.23 41 ILE B CA 1
ATOM 3326 C C . ILE B 1 41 ? -20.868 76.766 58.573 1.00 32.85 41 ILE B C 1
ATOM 3327 O O . ILE B 1 41 ? -22.064 76.958 58.464 1.00 31.38 41 ILE B O 1
ATOM 3332 N N . THR B 1 42 ? -20.371 75.730 59.236 1.00 34.22 42 THR B N 1
ATOM 3333 C CA . THR B 1 42 ? -21.221 74.780 59.953 1.00 34.26 42 THR B CA 1
ATOM 3334 C C . THR B 1 42 ? -20.691 74.697 61.386 1.00 34.46 42 THR B C 1
ATOM 3335 O O . THR B 1 42 ? -19.490 74.535 61.590 1.00 37.23 42 THR B O 1
ATOM 3339 N N . GLN B 1 43 ? -21.582 74.804 62.369 1.00 26.96 43 GLN B N 1
ATOM 3340 C CA . GLN B 1 43 ? -21.190 74.728 63.774 1.00 24.46 43 GLN B CA 1
ATOM 3341 C C . GLN B 1 43 ? -22.062 73.750 64.551 1.00 25.73 43 GLN B C 1
ATOM 3342 O O . GLN B 1 43 ? -23.274 73.721 64.366 1.00 28.61 43 GLN B O 1
ATOM 3348 N N . LYS B 1 44 ? -21.442 72.925 65.391 1.00 27.48 44 LYS B N 1
ATOM 3349 C CA . LYS B 1 44 ? -22.188 71.982 66.210 1.00 26.29 44 LYS B CA 1
ATOM 3350 C C . LYS B 1 44 ? -21.953 72.439 67.637 1.00 27.92 44 LYS B C 1
ATOM 3351 O O . LYS B 1 44 ? -20.818 72.642 68.043 1.00 29.77 44 LYS B O 1
ATOM 3357 N N . LYS B 1 45 ? -23.035 72.648 68.377 1.00 20.68 45 LYS B N 1
ATOM 3358 C CA . LYS B 1 45 ? -22.946 73.058 69.763 1.00 18.82 45 LYS B CA 1
ATOM 3359 C C . LYS B 1 45 ? -23.010 71.765 70.573 1.00 21.61 45 LYS B C 1
ATOM 3360 O O . LYS B 1 45 ? -23.627 70.787 70.146 1.00 19.88 45 LYS B O 1
ATOM 3366 N N . PHE B 1 46 ? -22.363 71.753 71.730 1.00 25.87 46 PHE B N 1
ATOM 3367 C CA . PHE B 1 46 ? -22.337 70.557 72.553 1.00 28.82 46 PHE B CA 1
ATOM 3368 C C . PHE B 1 46 ? -23.680 69.849 72.727 1.00 30.78 46 PHE B C 1
ATOM 3369 O O . PHE B 1 46 ? -23.741 68.634 72.629 1.00 36.01 46 PHE B O 1
ATOM 3377 N N . ASP B 1 47 ? -24.758 70.583 72.966 1.00 45.93 47 ASP B N 1
ATOM 3378 C CA . ASP B 1 47 ? -26.055 69.926 73.184 1.00 48.24 47 ASP B CA 1
ATOM 3379 C C . ASP B 1 47 ? -26.843 69.439 71.952 1.00 46.12 47 ASP B C 1
ATOM 3380 O O . ASP B 1 47 ? -28.047 69.283 72.018 1.00 43.33 47 ASP B O 1
ATOM 3385 N N . GLY B 1 48 ? -26.193 69.174 70.832 1.00 43.62 48 GLY B N 1
ATOM 3386 C CA . GLY B 1 48 ? -26.964 68.698 69.696 1.00 42.82 48 GLY B CA 1
ATOM 3387 C C . GLY B 1 48 ? -27.751 69.758 68.932 1.00 43.59 48 GLY B C 1
ATOM 3388 O O . GLY B 1 48 ? -28.904 69.524 68.559 1.00 40.97 48 GLY B O 1
ATOM 3389 N N . LYS B 1 49 ? -27.151 70.938 68.753 1.00 34.31 49 LYS B N 1
ATOM 3390 C CA . LYS B 1 49 ? -27.745 72.004 67.963 1.00 31.96 49 LYS B CA 1
ATOM 3391 C C . LYS B 1 49 ? -26.750 72.287 66.856 1.00 33.02 49 LYS B C 1
ATOM 3392 O O . LYS B 1 49 ? -25.557 72.484 67.105 1.00 36.22 49 LYS B O 1
ATOM 3398 N N . LYS B 1 50 ? -27.233 72.279 65.622 1.00 35.01 50 LYS B N 1
ATOM 3399 C CA . LYS B 1 50 ? -26.363 72.532 64.489 1.00 31.30 50 LYS B CA 1
ATOM 3400 C C . LYS B 1 50 ? -26.792 73.765 63.696 1.00 31.45 50 LYS B C 1
ATOM 3401 O O . LYS B 1 50 ? -27.974 73.934 63.366 1.00 31.12 50 LYS B O 1
ATOM 3407 N N . LEU B 1 51 ? -25.818 74.625 63.411 1.00 21.68 51 LEU B N 1
ATOM 3408 C CA . LEU B 1 51 ? -26.051 75.842 62.652 1.00 21.77 51 LEU B CA 1
ATOM 3409 C C . LEU B 1 51 ? -25.302 75.737 61.333 1.00 27.14 51 LEU B C 1
ATOM 3410 O O . LEU B 1 51 ? -24.178 75.226 61.293 1.00 27.55 51 LEU B O 1
ATOM 3415 N N . GLU B 1 52 ? -25.945 76.181 60.255 1.00 28.50 52 GLU B N 1
ATOM 3416 C CA . GLU B 1 52 ? -25.356 76.192 58.926 1.00 30.82 52 GLU B CA 1
ATOM 3417 C C . GLU B 1 52 ? -25.707 77.521 58.302 1.00 33.24 52 GLU B C 1
ATOM 3418 O O . GLU B 1 52 ? -26.851 77.962 58.372 1.00 36.73 52 GLU B O 1
ATOM 3424 N N . LYS B 1 53 ? -24.738 78.169 57.677 1.00 33.61 53 LYS B N 1
ATOM 3425 C CA . LYS B 1 53 ? -25.023 79.444 57.070 1.00 34.23 53 LYS B CA 1
ATOM 3426 C C . LYS B 1 53 ? -24.312 79.508 55.737 1.00 37.59 53 LYS B C 1
ATOM 3427 O O . LYS B 1 53 ? -23.111 79.234 55.650 1.00 39.04 53 LYS B O 1
ATOM 3433 N N . LEU B 1 54 ? -25.070 79.790 54.680 1.00 38.77 54 LEU B N 1
ATOM 3434 C CA . LEU B 1 54 ? -24.472 79.941 53.361 1.00 38.18 54 LEU B CA 1
ATOM 3435 C C . LEU B 1 54 ? -24.234 81.418 53.222 1.00 39.98 54 LEU B C 1
ATOM 3436 O O . LEU B 1 54 ? -25.175 82.200 53.224 1.00 45.08 54 LEU B O 1
ATOM 3441 N N . THR B 1 55 ? -22.971 81.802 53.142 1.00 39.84 55 THR B N 1
ATOM 3442 C CA . THR B 1 55 ? -22.617 83.195 52.992 1.00 41.93 55 THR B CA 1
ATOM 3443 C C . THR B 1 55 ? -21.264 83.235 52.302 1.00 44.10 55 THR B C 1
ATOM 3444 O O . THR B 1 55 ? -20.523 82.262 52.326 1.00 44.66 55 THR B O 1
ATOM 3448 N N . ASP B 1 56 ? -20.940 84.362 51.686 1.00 62.86 56 ASP B N 1
ATOM 3449 C CA . ASP B 1 56 ? -19.675 84.466 50.992 1.00 65.09 56 ASP B CA 1
ATOM 3450 C C . ASP B 1 56 ? -18.492 84.741 51.936 1.00 62.11 56 ASP B C 1
ATOM 3451 O O . ASP B 1 56 ? -18.513 85.687 52.734 1.00 59.76 56 ASP B O 1
ATOM 3456 N N . LEU B 1 57 ? -17.473 83.890 51.844 1.00 42.49 57 LEU B N 1
ATOM 3457 C CA . LEU B 1 57 ? -16.263 84.029 52.653 1.00 42.74 57 LEU B CA 1
ATOM 3458 C C . LEU B 1 57 ? -15.071 84.172 51.694 1.00 43.33 57 LEU B C 1
ATOM 3459 O O . LEU B 1 57 ? -14.433 83.180 51.321 1.00 43.98 57 LEU B O 1
ATOM 3464 N N . PRO B 1 58 ? -14.768 85.414 51.273 1.00 56.16 58 PRO B N 1
ATOM 3465 C CA . PRO B 1 58 ? -13.663 85.751 50.352 1.00 56.37 58 PRO B CA 1
ATOM 3466 C C . PRO B 1 58 ? -12.269 85.382 50.884 1.00 54.84 58 PRO B C 1
ATOM 3467 O O . PRO B 1 58 ? -11.442 84.805 50.173 1.00 53.61 58 PRO B O 1
ATOM 3471 N N . THR B 1 59 ? -12.031 85.727 52.146 1.00 48.85 59 THR B N 1
ATOM 3472 C CA . THR B 1 59 ? -10.753 85.466 52.799 1.00 45.96 59 THR B CA 1
ATOM 3473 C C . THR B 1 59 ? -10.925 84.863 54.204 1.00 46.35 59 THR B C 1
ATOM 3474 O O . THR B 1 59 ? -12.005 84.941 54.798 1.00 43.75 59 THR B O 1
ATOM 3478 N N . HIS B 1 60 ? -9.847 84.282 54.733 1.00 42.95 60 HIS B N 1
ATOM 3479 C CA . HIS B 1 60 ? -9.873 83.700 56.071 1.00 40.39 60 HIS B CA 1
ATOM 3480 C C . HIS B 1 60 ? -10.289 84.731 57.117 1.00 39.48 60 HIS B C 1
ATOM 3481 O O . HIS B 1 60 ? -10.802 84.376 58.180 1.00 40.84 60 HIS B O 1
ATOM 3488 N N . LYS B 1 61 ? -10.074 86.008 56.820 1.00 36.01 61 LYS B N 1
ATOM 3489 C CA . LYS B 1 61 ? -10.457 87.057 57.760 1.00 38.49 61 LYS B CA 1
ATOM 3490 C C . LYS B 1 61 ? -11.992 87.148 57.839 1.00 38.14 61 LYS B C 1
ATOM 3491 O O . LYS B 1 61 ? -12.569 87.413 58.902 1.00 36.41 61 LYS B O 1
ATOM 3497 N N . ASP B 1 62 ? -12.650 86.926 56.705 1.00 40.40 62 ASP B N 1
ATOM 3498 C CA . ASP B 1 62 ? -14.108 86.977 56.662 1.00 41.89 62 ASP B CA 1
ATOM 3499 C C . ASP B 1 62 ? -14.662 85.759 57.398 1.00 41.88 62 ASP B C 1
ATOM 3500 O O . ASP B 1 62 ? -15.618 85.868 58.177 1.00 38.88 62 ASP B O 1
ATOM 3505 N N . ALA B 1 63 ? -14.048 84.605 57.142 1.00 41.21 63 ALA B N 1
ATOM 3506 C CA . ALA B 1 63 ? -14.449 83.352 57.772 1.00 39.51 63 ALA B CA 1
ATOM 3507 C C . ALA B 1 63 ? -14.341 83.469 59.291 1.00 38.70 63 ALA B C 1
ATOM 3508 O O . ALA B 1 63 ? -15.261 83.084 60.024 1.00 36.62 63 ALA B O 1
ATOM 3510 N N . LEU B 1 64 ? -13.232 84.026 59.765 1.00 37.02 64 LEU B N 1
ATOM 3511 C CA . LEU B 1 64 ? -13.034 84.156 61.200 1.00 39.39 64 LEU B CA 1
ATOM 3512 C C . LEU B 1 64 ? -14.055 85.117 61.831 1.00 36.95 64 LEU B C 1
ATOM 3513 O O . LEU B 1 64 ? -14.470 84.958 62.982 1.00 36.65 64 LEU B O 1
ATOM 3518 N N . GLU B 1 65 ? -14.468 86.112 61.064 1.00 37.07 65 GLU B N 1
ATOM 3519 C CA . GLU B 1 65 ? -15.444 87.072 61.541 1.00 38.91 65 GLU B CA 1
ATOM 3520 C C . GLU B 1 65 ? -16.778 86.336 61.713 1.00 35.99 65 GLU B C 1
ATOM 3521 O O . GLU B 1 65 ? -17.493 86.574 62.686 1.00 38.77 65 GLU B O 1
ATOM 3527 N N . GLU B 1 66 ? -17.097 85.437 60.777 1.00 30.03 66 GLU B N 1
ATOM 3528 C CA . GLU B 1 66 ? -18.323 84.634 60.852 1.00 30.81 66 GLU B CA 1
ATOM 3529 C C . GLU B 1 66 ? -18.240 83.638 62.019 1.00 32.66 66 GLU B C 1
ATOM 3530 O O . GLU B 1 66 ? -19.240 83.416 62.719 1.00 35.19 66 GLU B O 1
ATOM 3536 N N . VAL B 1 67 ? -17.056 83.036 62.215 1.00 24.77 67 VAL B N 1
ATOM 3537 C CA . VAL B 1 67 ? -16.857 82.086 63.302 1.00 22.33 67 VAL B CA 1
ATOM 3538 C C . VAL B 1 67 ? -17.249 82.767 64.616 1.00 24.75 67 VAL B C 1
ATOM 3539 O O . VAL B 1 67 ? -17.940 82.177 65.451 1.00 22.16 67 VAL B O 1
ATOM 3543 N N . VAL B 1 68 ? -16.818 84.018 64.791 1.00 31.39 68 VAL B N 1
ATOM 3544 C CA . VAL B 1 68 ? -17.132 84.761 66.010 1.00 33.14 68 VAL B CA 1
ATOM 3545 C C . VAL B 1 68 ? -18.641 85.021 66.112 1.00 35.28 68 VAL B C 1
ATOM 3546 O O . VAL B 1 68 ? -19.221 84.978 67.198 1.00 35.96 68 VAL B O 1
ATOM 3550 N N . LYS B 1 69 ? -19.279 85.293 64.980 1.00 33.55 69 LYS B N 1
ATOM 3551 C CA . LYS B 1 69 ? -20.712 85.548 65.003 1.00 36.67 69 LYS B CA 1
ATOM 3552 C C . LYS B 1 69 ? -21.467 84.283 65.378 1.00 33.72 69 LYS B C 1
ATOM 3553 O O . LYS B 1 69 ? -22.422 84.351 66.151 1.00 32.07 69 LYS B O 1
ATOM 3559 N N . ALA B 1 70 ? -21.022 83.136 64.852 1.00 28.21 70 ALA B N 1
ATOM 3560 C CA . ALA B 1 70 ? -21.651 81.851 65.161 1.00 26.01 70 ALA B CA 1
ATOM 3561 C C . ALA B 1 70 ? -21.417 81.439 66.628 1.00 26.93 70 ALA B C 1
ATOM 3562 O O . ALA B 1 70 ? -22.285 80.826 67.247 1.00 28.83 70 ALA B O 1
ATOM 3564 N N . LEU B 1 71 ? -20.251 81.763 67.187 1.00 29.77 71 LEU B N 1
ATOM 3565 C CA . LEU B 1 71 ? -19.961 81.414 68.577 1.00 29.01 71 LEU B CA 1
ATOM 3566 C C . LEU B 1 71 ? -20.780 82.249 69.552 1.00 30.94 71 LEU B C 1
ATOM 3567 O O . LEU B 1 71 ? -21.055 81.818 70.668 1.00 32.35 71 LEU B O 1
ATOM 3572 N N . THR B 1 72 ? -21.160 83.453 69.136 1.00 34.17 72 THR B N 1
ATOM 3573 C CA . THR B 1 72 ? -21.946 84.335 69.996 1.00 35.14 72 THR B CA 1
ATOM 3574 C C . THR B 1 72 ? -23.451 84.327 69.716 1.00 33.32 72 THR B C 1
ATOM 3575 O O . THR B 1 72 ? -24.195 85.077 70.337 1.00 35.31 72 THR B O 1
ATOM 3579 N N . ASP B 1 73 ? -23.898 83.477 68.795 1.00 33.80 73 ASP B N 1
ATOM 3580 C CA . ASP B 1 73 ? -25.314 83.393 68.471 1.00 35.33 73 ASP B CA 1
ATOM 3581 C C . ASP B 1 73 ? -26.136 83.112 69.734 1.00 38.79 73 ASP B C 1
ATOM 3582 O O . ASP B 1 73 ? -25.772 82.260 70.551 1.00 38.75 73 ASP B O 1
ATOM 3587 N N . ASP B 1 74 ? -27.245 83.833 69.873 1.00 46.79 74 ASP B N 1
ATOM 3588 C CA . ASP B 1 74 ? -28.145 83.718 71.019 1.00 48.62 74 ASP B CA 1
ATOM 3589 C C . ASP B 1 74 ? -28.567 82.309 71.397 1.00 44.35 74 ASP B C 1
ATOM 3590 O O . ASP B 1 74 ? -28.581 81.975 72.584 1.00 43.09 74 ASP B O 1
ATOM 3595 N N . GLU B 1 75 ? -28.925 81.492 70.403 1.00 32.15 75 GLU B N 1
ATOM 3596 C CA . GLU B 1 75 ? -29.355 80.116 70.661 1.00 34.64 75 GLU B CA 1
ATOM 3597 C C . GLU B 1 75 ? -28.374 79.028 70.233 1.00 31.69 75 GLU B C 1
ATOM 3598 O O . GLU B 1 75 ? -28.235 77.996 70.911 1.00 27.03 75 GLU B O 1
ATOM 3604 N N . PHE B 1 76 ? -27.709 79.223 69.103 1.00 27.34 76 PHE B N 1
ATOM 3605 C CA . PHE B 1 76 ? -26.783 78.196 68.653 1.00 30.22 76 PHE B CA 1
ATOM 3606 C C . PHE B 1 76 ? -25.331 78.438 69.063 1.00 31.15 76 PHE B C 1
ATOM 3607 O O . PHE B 1 76 ? -24.487 77.591 68.828 1.00 28.17 76 PHE B O 1
ATOM 3615 N N . GLY B 1 77 ? -25.068 79.582 69.707 1.00 32.02 77 GLY B N 1
ATOM 3616 C CA . GLY B 1 77 ? -23.729 79.911 70.174 1.00 29.17 77 GLY B CA 1
ATOM 3617 C C . GLY B 1 77 ? -23.461 79.419 71.589 1.00 29.37 77 GLY B C 1
ATOM 3618 O O . GLY B 1 77 ? -24.317 78.741 72.185 1.00 29.30 77 GLY B O 1
ATOM 3619 N N . VAL B 1 78 ? -22.298 79.774 72.137 1.00 31.26 78 VAL B N 1
ATOM 3620 C CA . VAL B 1 78 ? -21.908 79.335 73.482 1.00 29.83 78 VAL B CA 1
ATOM 3621 C C . VAL B 1 78 ? -21.305 80.415 74.372 1.00 31.94 78 VAL B C 1
ATOM 3622 O O . VAL B 1 78 ? -21.002 80.153 75.533 1.00 33.12 78 VAL B O 1
ATOM 3626 N N . ILE B 1 79 ? -21.116 81.616 73.840 1.00 32.00 79 ILE B N 1
ATOM 3627 C CA . ILE B 1 79 ? -20.562 82.720 74.626 1.00 31.60 79 ILE B CA 1
ATOM 3628 C C . ILE B 1 79 ? -21.308 84.004 74.271 1.00 33.93 79 ILE B C 1
ATOM 3629 O O . ILE B 1 79 ? -21.859 84.111 73.174 1.00 36.82 79 ILE B O 1
ATOM 3634 N N . LYS B 1 80 ? -21.321 84.974 75.184 1.00 32.27 80 LYS B N 1
ATOM 3635 C CA . LYS B 1 80 ? -22.012 86.245 74.956 1.00 31.49 80 LYS B CA 1
ATOM 3636 C C . LYS B 1 80 ? -21.224 87.198 74.054 1.00 33.36 80 LYS B C 1
ATOM 3637 O O . LYS B 1 80 ? -21.780 87.817 73.148 1.00 35.68 80 LYS B O 1
ATOM 3643 N N . ASP B 1 81 ? -19.926 87.328 74.279 1.00 41.55 81 ASP B N 1
ATOM 3644 C CA . ASP B 1 81 ? -19.147 88.205 73.408 1.00 46.91 81 ASP B CA 1
ATOM 3645 C C . ASP B 1 81 ? -17.712 87.705 73.184 1.00 46.25 81 ASP B C 1
ATOM 3646 O O . ASP B 1 81 ? -17.196 86.857 73.934 1.00 44.17 81 ASP B O 1
ATOM 3651 N N . MET B 1 82 ? -17.082 88.245 72.143 1.00 47.40 82 MET B N 1
ATOM 3652 C CA . MET B 1 82 ? -15.719 87.882 71.768 1.00 49.49 82 MET B CA 1
ATOM 3653 C C . MET B 1 82 ? -14.745 87.899 72.950 1.00 46.03 82 MET B C 1
ATOM 3654 O O . MET B 1 82 ? -13.776 87.139 72.986 1.00 46.85 82 MET B O 1
ATOM 3659 N N . GLY B 1 83 ? -15.021 88.757 73.923 1.00 31.88 83 GLY B N 1
ATOM 3660 C CA . GLY B 1 83 ? -14.160 88.852 75.084 1.00 28.13 83 GLY B CA 1
ATOM 3661 C C . GLY B 1 83 ? -14.124 87.612 75.943 1.00 28.81 83 GLY B C 1
ATOM 3662 O O . GLY B 1 83 ? -13.295 87.513 76.839 1.00 31.98 83 GLY B O 1
ATOM 3663 N N . GLU B 1 84 ? -15.018 86.663 75.701 1.00 37.75 84 GLU B N 1
ATOM 3664 C CA . GLU B 1 84 ? -14.995 85.447 76.498 1.00 38.66 84 GLU B CA 1
ATOM 3665 C C . GLU B 1 84 ? -13.944 84.460 75.994 1.00 38.26 84 GLU B C 1
ATOM 3666 O O . GLU B 1 84 ? -13.642 83.470 76.665 1.00 39.48 84 GLU B O 1
ATOM 3672 N N . ILE B 1 85 ? -13.398 84.729 74.807 1.00 34.33 85 ILE B N 1
ATOM 3673 C CA . ILE B 1 85 ? -12.333 83.901 74.263 1.00 33.80 85 ILE B CA 1
ATOM 3674 C C . ILE B 1 85 ? -11.053 84.444 74.918 1.00 33.36 85 ILE B C 1
ATOM 3675 O O . ILE B 1 85 ? -10.612 85.539 74.579 1.00 38.08 85 ILE B O 1
ATOM 3680 N N . ASN B 1 86 ? -10.474 83.698 75.858 1.00 31.05 86 ASN B N 1
ATOM 3681 C CA . ASN B 1 86 ? -9.262 84.131 76.568 1.00 27.20 86 ASN B CA 1
ATOM 3682 C C . ASN B 1 86 ? -7.977 83.951 75.782 1.00 27.53 86 ASN B C 1
ATOM 3683 O O . ASN B 1 86 ? -7.010 84.681 75.986 1.00 25.37 86 ASN B O 1
ATOM 3688 N N . ALA B 1 87 ? -7.959 82.987 74.873 1.00 25.99 87 ALA B N 1
ATOM 3689 C CA . ALA B 1 87 ? -6.762 82.772 74.088 1.00 28.88 87 ALA B CA 1
ATOM 3690 C C . ALA B 1 87 ? -7.079 81.978 72.819 1.00 30.09 87 ALA B C 1
ATOM 3691 O O . ALA B 1 87 ? -8.136 81.351 72.705 1.00 32.44 87 ALA B O 1
ATOM 3693 N N . VAL B 1 88 ? -6.158 82.022 71.862 1.00 22.37 88 VAL B N 1
ATOM 3694 C CA . VAL B 1 88 ? -6.302 81.294 70.613 1.00 22.23 88 VAL B CA 1
ATOM 3695 C C . VAL B 1 88 ? -5.034 80.417 70.430 1.00 24.86 88 VAL B C 1
ATOM 3696 O O . VAL B 1 88 ? -3.936 80.850 70.758 1.00 29.01 88 VAL B O 1
ATOM 3700 N N . GLY B 1 89 ? -5.176 79.198 69.912 1.00 20.08 89 GLY B N 1
ATOM 3701 C CA . GLY B 1 89 ? -4.020 78.343 69.682 1.00 14.17 89 GLY B CA 1
ATOM 3702 C C . GLY B 1 89 ? -3.988 77.752 68.266 1.00 17.30 89 GLY B C 1
ATOM 3703 O O . GLY B 1 89 ? -5.037 77.431 67.704 1.00 17.56 89 GLY B O 1
ATOM 3704 N N . HIS B 1 90 ? -2.789 77.602 67.692 1.00 20.68 90 HIS B N 1
ATOM 3705 C CA . HIS B 1 90 ? -2.604 77.066 66.330 1.00 23.60 90 HIS B CA 1
ATOM 3706 C C . HIS B 1 90 ? -1.392 76.134 66.351 1.00 25.11 90 HIS B C 1
ATOM 3707 O O . HIS B 1 90 ? -0.422 76.383 67.054 1.00 27.78 90 HIS B O 1
ATOM 3714 N N . ARG B 1 91 ? -1.435 75.087 65.542 1.00 24.89 91 ARG B N 1
ATOM 3715 C CA . ARG B 1 91 ? -0.351 74.151 65.478 1.00 28.74 91 ARG B CA 1
ATOM 3716 C C . ARG B 1 91 ? 0.445 74.319 64.196 1.00 28.23 91 ARG B C 1
ATOM 3717 O O . ARG B 1 91 ? -0.118 74.453 63.122 1.00 28.40 91 ARG B O 1
ATOM 3725 N N . VAL B 1 92 ? 1.760 74.313 64.324 1.00 25.37 92 VAL B N 1
ATOM 3726 C CA . VAL B 1 92 ? 2.668 74.399 63.185 1.00 21.14 92 VAL B CA 1
ATOM 3727 C C . VAL B 1 92 ? 3.572 73.152 63.317 1.00 21.48 92 VAL B C 1
ATOM 3728 O O . VAL B 1 92 ? 3.906 72.731 64.439 1.00 22.87 92 VAL B O 1
ATOM 3732 N N . VAL B 1 93 ? 3.971 72.557 62.200 1.00 20.42 93 VAL B N 1
ATOM 3733 C CA . VAL B 1 93 ? 4.823 71.382 62.264 1.00 23.83 93 VAL B CA 1
ATOM 3734 C C . VAL B 1 93 ? 6.254 71.585 62.774 1.00 26.11 93 VAL B C 1
ATOM 3735 O O . VAL B 1 93 ? 6.655 70.991 63.783 1.00 27.24 93 VAL B O 1
ATOM 3739 N N . HIS B 1 94 ? 7.014 72.416 62.066 1.00 25.19 94 HIS B N 1
ATOM 3740 C CA . HIS B 1 94 ? 8.436 72.628 62.348 1.00 21.48 94 HIS B CA 1
ATOM 3741 C C . HIS B 1 94 ? 8.848 73.897 63.085 1.00 23.22 94 HIS B C 1
ATOM 3742 O O . HIS B 1 94 ? 8.585 74.988 62.621 1.00 24.92 94 HIS B O 1
ATOM 3749 N N . GLY B 1 95 ? 9.514 73.749 64.227 1.00 19.71 95 GLY B N 1
ATOM 3750 C CA . GLY B 1 95 ? 9.996 74.914 64.957 1.00 17.07 95 GLY B CA 1
ATOM 3751 C C . GLY B 1 95 ? 11.519 74.851 65.050 1.00 18.60 95 GLY B C 1
ATOM 3752 O O . GLY B 1 95 ? 12.137 75.604 65.790 1.00 19.75 95 GLY B O 1
ATOM 3753 N N . GLY B 1 96 ? 12.117 73.925 64.303 1.00 18.15 96 GLY B N 1
ATOM 3754 C CA . GLY B 1 96 ? 13.559 73.745 64.306 1.00 19.16 96 GLY B CA 1
ATOM 3755 C C . GLY B 1 96 ? 14.204 73.809 65.678 1.00 23.14 96 GLY B C 1
ATOM 3756 O O . GLY B 1 96 ? 13.773 73.154 66.633 1.00 18.60 96 GLY B O 1
ATOM 3757 N N . GLU B 1 97 ? 15.265 74.598 65.767 1.00 25.40 97 GLU B N 1
ATOM 3758 C CA . GLU B 1 97 ? 15.973 74.777 67.023 1.00 28.73 97 GLU B CA 1
ATOM 3759 C C . GLU B 1 97 ? 15.622 76.132 67.615 1.00 27.79 97 GLU B C 1
ATOM 3760 O O . GLU B 1 97 ? 15.993 76.426 68.739 1.00 27.85 97 GLU B O 1
ATOM 3766 N N . LYS B 1 98 ? 14.878 76.938 66.858 1.00 28.30 98 LYS B N 1
ATOM 3767 C CA . LYS B 1 98 ? 14.464 78.255 67.319 1.00 30.43 98 LYS B CA 1
ATOM 3768 C C . LYS B 1 98 ? 13.366 78.152 68.360 1.00 30.66 98 LYS B C 1
ATOM 3769 O O . LYS B 1 98 ? 13.279 79.004 69.237 1.00 28.55 98 LYS B O 1
ATOM 3775 N N . PHE B 1 99 ? 12.537 77.107 68.269 1.00 23.12 99 PHE B N 1
ATOM 3776 C CA . PHE B 1 99 ? 11.424 76.954 69.189 1.00 20.70 99 PHE B CA 1
ATOM 3777 C C . PHE B 1 99 ? 11.504 75.717 70.074 1.00 21.90 99 PHE B C 1
ATOM 3778 O O . PHE B 1 99 ? 11.217 74.596 69.658 1.00 20.18 99 PHE B O 1
ATOM 3786 N N . THR B 1 100 ? 11.883 75.934 71.319 1.00 16.21 100 THR B N 1
ATOM 3787 C CA . THR B 1 100 ? 12.020 74.841 72.249 1.00 18.27 100 THR B CA 1
ATOM 3788 C C . THR B 1 100 ? 10.784 74.699 73.105 1.00 18.38 100 THR B C 1
ATOM 3789 O O . THR B 1 100 ? 10.686 73.776 73.902 1.00 21.31 100 THR B O 1
ATOM 3793 N N . THR B 1 101 ? 9.842 75.626 72.953 1.00 17.60 101 THR B N 1
ATOM 3794 C CA . THR B 1 101 ? 8.566 75.562 73.678 1.00 16.85 101 THR B CA 1
ATOM 3795 C C . THR B 1 101 ? 7.526 76.222 72.778 1.00 18.30 101 THR B C 1
ATOM 3796 O O . THR B 1 101 ? 7.865 76.767 71.736 1.00 16.94 101 THR B O 1
ATOM 3800 N N . SER B 1 102 ? 6.261 76.160 73.166 1.00 20.86 102 SER B N 1
ATOM 3801 C CA . SER B 1 102 ? 5.217 76.824 72.399 1.00 21.25 102 SER B CA 1
ATOM 3802 C C . SER B 1 102 ? 5.522 78.308 72.551 1.00 21.94 102 SER B C 1
ATOM 3803 O O . SER B 1 102 ? 6.198 78.717 73.493 1.00 20.21 102 SER B O 1
ATOM 3806 N N . ALA B 1 103 ? 5.024 79.123 71.642 1.00 28.47 103 ALA B N 1
ATOM 3807 C CA . ALA B 1 103 ? 5.335 80.537 71.719 1.00 30.20 103 ALA B CA 1
ATOM 3808 C C . ALA B 1 103 ? 4.167 81.502 71.596 1.00 30.28 103 ALA B C 1
ATOM 3809 O O . ALA B 1 103 ? 3.175 81.242 70.920 1.00 30.76 103 ALA B O 1
ATOM 3811 N N . LEU B 1 104 ? 4.321 82.642 72.238 1.00 28.54 104 LEU B N 1
ATOM 3812 C CA . LEU B 1 104 ? 3.317 83.693 72.194 1.00 32.70 104 LEU B CA 1
ATOM 3813 C C . LEU B 1 104 ? 3.526 84.400 70.865 1.00 31.08 104 LEU B C 1
ATOM 3814 O O . LEU B 1 104 ? 4.632 84.787 70.538 1.00 34.99 104 LEU B O 1
ATOM 3819 N N . TYR B 1 105 ? 2.474 84.551 70.079 1.00 38.93 105 TYR B N 1
ATOM 3820 C CA . TYR B 1 105 ? 2.600 85.190 68.766 1.00 40.55 105 TYR B CA 1
ATOM 3821 C C . TYR B 1 105 ? 2.931 86.679 68.747 1.00 43.06 105 TYR B C 1
ATOM 3822 O O . TYR B 1 105 ? 2.522 87.434 69.631 1.00 45.14 105 TYR B O 1
ATOM 3831 N N . ASP B 1 106 ? 3.684 87.076 67.722 1.00 44.88 106 ASP B N 1
ATOM 3832 C CA . ASP B 1 106 ? 4.070 88.467 67.448 1.00 48.41 106 ASP B CA 1
ATOM 3833 C C . ASP B 1 106 ? 4.835 88.504 66.137 1.00 52.35 106 ASP B C 1
ATOM 3834 O O . ASP B 1 106 ? 5.106 87.460 65.549 1.00 53.55 106 ASP B O 1
ATOM 3839 N N . GLU B 1 107 ? 5.171 89.698 65.668 1.00 55.44 107 GLU B N 1
ATOM 3840 C CA . GLU B 1 107 ? 5.877 89.841 64.399 1.00 58.18 107 GLU B CA 1
ATOM 3841 C C . GLU B 1 107 ? 7.154 89.000 64.321 1.00 54.32 107 GLU B C 1
ATOM 3842 O O . GLU B 1 107 ? 7.537 88.536 63.245 1.00 52.25 107 GLU B O 1
ATOM 3848 N N . GLY B 1 108 ? 7.802 88.795 65.465 1.00 58.24 108 GLY B N 1
ATOM 3849 C CA . GLY B 1 108 ? 9.025 88.006 65.500 1.00 58.37 108 GLY B CA 1
ATOM 3850 C C . GLY B 1 108 ? 8.835 86.542 65.129 1.00 56.58 108 GLY B C 1
ATOM 3851 O O . GLY B 1 108 ? 9.536 86.010 64.259 1.00 58.94 108 GLY B O 1
ATOM 3852 N N . VAL B 1 109 ? 7.888 85.896 65.805 1.00 45.76 109 VAL B N 1
ATOM 3853 C CA . VAL B 1 109 ? 7.555 84.502 65.580 1.00 37.57 109 VAL B CA 1
ATOM 3854 C C . VAL B 1 109 ? 7.121 84.225 64.135 1.00 40.16 109 VAL B C 1
ATOM 3855 O O . VAL B 1 109 ? 7.379 83.150 63.597 1.00 38.89 109 VAL B O 1
ATOM 3859 N N . GLU B 1 110 ? 6.463 85.185 63.499 1.00 41.19 110 GLU B N 1
ATOM 3860 C CA . GLU B 1 110 ? 6.016 84.984 62.125 1.00 45.19 110 GLU B CA 1
ATOM 3861 C C . GLU B 1 110 ? 7.198 84.783 61.163 1.00 45.09 110 GLU B C 1
ATOM 3862 O O . GLU B 1 110 ? 7.153 83.935 60.256 1.00 38.74 110 GLU B O 1
ATOM 3868 N N . LYS B 1 111 ? 8.255 85.569 61.377 1.00 49.11 111 LYS B N 1
ATOM 3869 C CA . LYS B 1 111 ? 9.463 85.497 60.569 1.00 46.93 111 LYS B CA 1
ATOM 3870 C C . LYS B 1 111 ? 10.201 84.196 60.874 1.00 44.69 111 LYS B C 1
ATOM 3871 O O . LYS B 1 111 ? 10.555 83.447 59.957 1.00 39.24 111 LYS B O 1
ATOM 3877 N N . ALA B 1 112 ? 10.416 83.920 62.163 1.00 35.08 112 ALA B N 1
ATOM 3878 C CA . ALA B 1 112 ? 11.116 82.704 62.577 1.00 30.32 112 ALA B CA 1
ATOM 3879 C C . ALA B 1 112 ? 10.437 81.453 62.016 1.00 27.31 112 ALA B C 1
ATOM 3880 O O . ALA B 1 112 ? 11.099 80.507 61.593 1.00 27.20 112 ALA B O 1
ATOM 3882 N N . ILE B 1 113 ? 9.112 81.449 62.014 1.00 29.00 113 ILE B N 1
ATOM 3883 C CA . ILE B 1 113 ? 8.368 80.319 61.461 1.00 31.58 113 ILE B CA 1
ATOM 3884 C C . ILE B 1 113 ? 8.710 80.180 59.969 1.00 30.71 113 ILE B C 1
ATOM 3885 O O . ILE B 1 113 ? 9.030 79.095 59.502 1.00 29.47 113 ILE B O 1
ATOM 3890 N N . LYS B 1 114 ? 8.672 81.278 59.228 1.00 43.21 114 LYS B N 1
ATOM 3891 C CA . LYS B 1 114 ? 8.997 81.223 57.803 1.00 51.18 114 LYS B CA 1
ATOM 3892 C C . LYS B 1 114 ? 10.427 80.724 57.566 1.00 52.61 114 LYS B C 1
ATOM 3893 O O . LYS B 1 114 ? 10.664 79.900 56.685 1.00 53.80 114 LYS B O 1
ATOM 3899 N N . ASP B 1 115 ? 11.379 81.223 58.350 1.00 44.61 115 ASP B N 1
ATOM 3900 C CA . ASP B 1 115 ? 12.766 80.791 58.230 1.00 45.65 115 ASP B CA 1
ATOM 3901 C C . ASP B 1 115 ? 12.888 79.289 58.499 1.00 46.63 115 ASP B C 1
ATOM 3902 O O . ASP B 1 115 ? 13.470 78.567 57.694 1.00 46.63 115 ASP B O 1
ATOM 3907 N N . CYS B 1 116 ? 12.347 78.818 59.624 1.00 42.47 116 CYS B N 1
ATOM 3908 C CA . CYS B 1 116 ? 12.416 77.389 59.947 1.00 44.43 116 CYS B CA 1
ATOM 3909 C C . CYS B 1 116 ? 11.967 76.518 58.801 1.00 46.13 116 CYS B C 1
ATOM 3910 O O . CYS B 1 116 ? 12.455 75.395 58.632 1.00 46.36 116 CYS B O 1
ATOM 3913 N N . PHE B 1 117 ? 11.022 77.023 58.017 1.00 42.99 117 PHE B N 1
ATOM 3914 C CA . PHE B 1 117 ? 10.534 76.232 56.910 1.00 47.03 117 PHE B CA 1
ATOM 3915 C C . PHE B 1 117 ? 11.517 76.185 55.749 1.00 50.04 117 PHE B C 1
ATOM 3916 O O . PHE B 1 117 ? 11.820 75.111 55.234 1.00 49.35 117 PHE B O 1
ATOM 3924 N N . GLU B 1 118 ? 12.021 77.343 55.340 1.00 60.25 118 GLU B N 1
ATOM 3925 C CA . GLU B 1 118 ? 12.946 77.411 54.213 1.00 64.94 118 GLU B CA 1
ATOM 3926 C C . GLU B 1 118 ? 14.294 76.755 54.460 1.00 63.99 118 GLU B C 1
ATOM 3927 O O . GLU B 1 118 ? 15.046 76.514 53.524 1.00 66.12 118 GLU B O 1
ATOM 3933 N N . LEU B 1 119 ? 14.608 76.476 55.717 1.00 67.55 119 LEU B N 1
ATOM 3934 C CA . LEU B 1 119 ? 15.875 75.831 56.054 1.00 67.81 119 LEU B CA 1
ATOM 3935 C C . LEU B 1 119 ? 15.654 74.323 56.154 1.00 66.89 119 LEU B C 1
ATOM 3936 O O . LEU B 1 119 ? 16.578 73.529 55.973 1.00 68.05 119 LEU B O 1
ATOM 3941 N N . ALA B 1 120 ? 14.415 73.939 56.437 1.00 51.48 120 ALA B N 1
ATOM 3942 C CA . ALA B 1 120 ? 14.042 72.537 56.545 1.00 51.78 120 ALA B CA 1
ATOM 3943 C C . ALA B 1 120 ? 13.731 71.982 55.154 1.00 52.27 120 ALA B C 1
ATOM 3944 O O . ALA B 1 120 ? 13.415 72.733 54.226 1.00 50.56 120 ALA B O 1
ATOM 3946 N N . PRO B 1 121 ? 13.816 70.656 54.993 1.00 56.03 121 PRO B N 1
ATOM 3947 C CA . PRO B 1 121 ? 13.545 69.997 53.707 1.00 58.17 121 PRO B CA 1
ATOM 3948 C C . PRO B 1 121 ? 12.097 69.536 53.581 1.00 60.54 121 PRO B C 1
ATOM 3949 O O . PRO B 1 121 ? 11.791 68.601 52.831 1.00 58.49 121 PRO B O 1
ATOM 3953 N N . LEU B 1 122 ? 11.211 70.194 54.323 1.00 91.97 122 LEU B N 1
ATOM 3954 C CA . LEU B 1 122 ? 9.806 69.832 54.305 1.00 95.02 122 LEU B CA 1
ATOM 3955 C C . LEU B 1 122 ? 9.053 70.316 53.070 1.00 96.58 122 LEU B C 1
ATOM 3956 O O . LEU B 1 122 ? 9.417 71.310 52.433 1.00 95.85 122 LEU B O 1
ATOM 3961 N N . HIS B 1 123 ? 7.996 69.574 52.755 1.00 94.51 123 HIS B N 1
ATOM 3962 C CA . HIS B 1 123 ? 7.125 69.806 51.612 1.00 95.43 123 HIS B CA 1
ATOM 3963 C C . HIS B 1 123 ? 6.197 71.011 51.738 1.00 93.80 123 HIS B C 1
ATOM 3964 O O . HIS B 1 123 ? 6.490 72.090 51.221 1.00 92.53 123 HIS B O 1
ATOM 3971 N N . ASN B 1 124 ? 5.076 70.804 52.425 1.00 75.44 124 ASN B N 1
ATOM 3972 C CA . ASN B 1 124 ? 4.055 71.827 52.633 1.00 71.11 124 ASN B CA 1
ATOM 3973 C C . ASN B 1 124 ? 4.452 72.922 53.594 1.00 65.58 124 ASN B C 1
ATOM 3974 O O . ASN B 1 124 ? 4.687 72.662 54.770 1.00 66.02 124 ASN B O 1
ATOM 3979 N N . PRO B 1 125 ? 4.527 74.169 53.115 1.00 63.55 125 PRO B N 1
ATOM 3980 C CA . PRO B 1 125 ? 4.898 75.235 54.041 1.00 58.93 125 PRO B CA 1
ATOM 3981 C C . PRO B 1 125 ? 3.757 75.446 55.026 1.00 53.35 125 PRO B C 1
ATOM 3982 O O . PRO B 1 125 ? 2.626 75.025 54.783 1.00 53.95 125 PRO B O 1
ATOM 3986 N N . PRO B 1 126 ? 4.045 76.065 56.171 1.00 50.17 126 PRO B N 1
ATOM 3987 C CA . PRO B 1 126 ? 2.932 76.264 57.102 1.00 48.19 126 PRO B CA 1
ATOM 3988 C C . PRO B 1 126 ? 1.906 77.268 56.537 1.00 44.29 126 PRO B C 1
ATOM 3989 O O . PRO B 1 126 ? 2.284 78.242 55.887 1.00 40.88 126 PRO B O 1
ATOM 3993 N N . ASN B 1 127 ? 0.616 77.008 56.751 1.00 40.57 127 ASN B N 1
ATOM 3994 C CA . ASN B 1 127 ? -0.433 77.922 56.286 1.00 39.14 127 ASN B CA 1
ATOM 3995 C C . ASN B 1 127 ? -0.623 78.977 57.366 1.00 34.67 127 ASN B C 1
ATOM 3996 O O . ASN B 1 127 ? -1.069 78.650 58.456 1.00 37.46 127 ASN B O 1
ATOM 4001 N N . MET B 1 128 ? -0.315 80.235 57.068 1.00 32.56 128 MET B N 1
ATOM 4002 C CA . MET B 1 128 ? -0.418 81.317 58.060 1.00 33.50 128 MET B CA 1
ATOM 4003 C C . MET B 1 128 ? -1.708 82.122 58.023 1.00 30.98 128 MET B C 1
ATOM 4004 O O . MET B 1 128 ? -1.952 82.958 58.899 1.00 29.60 128 MET B O 1
ATOM 4009 N N . MET B 1 129 ? -2.528 81.877 57.010 1.00 33.19 129 MET B N 1
ATOM 4010 C CA . MET B 1 129 ? -3.759 82.625 56.850 1.00 38.04 129 MET B CA 1
ATOM 4011 C C . MET B 1 129 ? -4.653 82.674 58.066 1.00 35.63 129 MET B C 1
ATOM 4012 O O . MET B 1 129 ? -5.269 83.718 58.342 1.00 33.24 129 MET B O 1
ATOM 4017 N N . GLY B 1 130 ? -4.706 81.565 58.806 1.00 29.74 130 GLY B N 1
ATOM 4018 C CA . GLY B 1 130 ? -5.524 81.522 60.010 1.00 25.36 130 GLY B CA 1
ATOM 4019 C C . GLY B 1 130 ? -4.943 82.396 61.112 1.00 27.01 130 GLY B C 1
ATOM 4020 O O . GLY B 1 130 ? -5.667 83.143 61.788 1.00 24.25 130 GLY B O 1
ATOM 4021 N N . ILE B 1 131 ? -3.623 82.307 61.284 1.00 31.14 131 ILE B N 1
ATOM 4022 C CA . ILE B 1 131 ? -2.897 83.087 62.288 1.00 35.30 131 ILE B CA 1
ATOM 4023 C C . ILE B 1 131 ? -3.031 84.599 62.026 1.00 36.37 131 ILE B C 1
ATOM 4024 O O . ILE B 1 131 ? -3.290 85.375 62.962 1.00 36.45 131 ILE B O 1
ATOM 4029 N N . SER B 1 132 ? -2.861 85.004 60.761 1.00 40.73 132 SER B N 1
ATOM 4030 C CA . SER B 1 132 ? -2.957 86.419 60.352 1.00 45.19 132 SER B CA 1
ATOM 4031 C C . SER B 1 132 ? -4.337 87.045 60.624 1.00 43.42 132 SER B C 1
ATOM 4032 O O . SER B 1 132 ? -4.446 88.122 61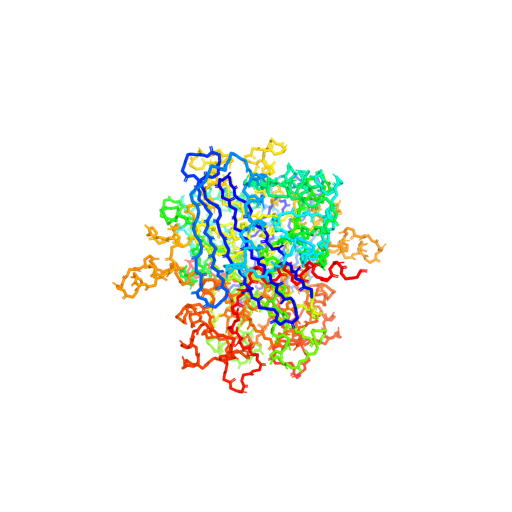.229 1.00 44.61 132 SER B O 1
ATOM 4035 N N . ALA B 1 133 ? -5.376 86.355 60.159 1.00 37.86 133 ALA B N 1
ATOM 4036 C CA . ALA B 1 133 ? -6.752 86.775 60.314 1.00 36.46 133 ALA B CA 1
ATOM 4037 C C . ALA B 1 133 ? -7.052 87.009 61.776 1.00 35.80 133 ALA B C 1
ATOM 4038 O O . ALA B 1 133 ? -7.795 87.922 62.134 1.00 42.34 133 ALA B O 1
ATOM 4040 N N . CYS B 1 134 ? -6.460 86.180 62.625 1.00 54.83 134 CYS B N 1
ATOM 4041 C CA . CYS B 1 134 ? -6.654 86.280 64.069 1.00 57.27 134 CYS B CA 1
ATOM 4042 C C . CYS B 1 134 ? -6.169 87.584 64.669 1.00 57.46 134 CYS B C 1
ATOM 4043 O O . CYS B 1 134 ? -6.812 88.143 65.560 1.00 62.39 134 CYS B O 1
ATOM 4046 N N . ALA B 1 135 ? -5.022 88.046 64.187 1.00 54.00 135 ALA B N 1
ATOM 4047 C CA . ALA B 1 135 ? -4.429 89.293 64.645 1.00 57.59 135 ALA B CA 1
ATOM 4048 C C . ALA B 1 135 ? -5.305 90.512 64.318 1.00 60.26 135 ALA B C 1
ATOM 4049 O O . ALA B 1 135 ? -5.380 91.458 65.109 1.00 64.84 135 ALA B O 1
ATOM 4051 N N . GLU B 1 136 ? -5.974 90.494 63.166 1.00 71.41 136 GLU B N 1
ATOM 4052 C CA . GLU B 1 136 ? -6.852 91.602 62.790 1.00 72.82 136 GLU B CA 1
ATOM 4053 C C . GLU B 1 136 ? -8.185 91.584 63.544 1.00 73.15 136 GLU B C 1
ATOM 4054 O O . GLU B 1 136 ? -8.626 92.606 64.061 1.00 79.08 136 GLU B O 1
ATOM 4060 N N . ILE B 1 137 ? -8.827 90.422 63.591 1.00 56.72 137 ILE B N 1
ATOM 4061 C CA . ILE B 1 137 ? -10.112 90.288 64.255 1.00 54.51 137 ILE B CA 1
ATOM 4062 C C . ILE B 1 137 ? -10.022 90.488 65.769 1.00 56.25 137 ILE B C 1
ATOM 4063 O O . ILE B 1 137 ? -10.840 91.211 66.338 1.00 56.48 137 ILE B O 1
ATOM 4068 N N . MET B 1 138 ? -9.052 89.843 66.424 1.00 47.55 138 MET B N 1
ATOM 4069 C CA . MET B 1 138 ? -8.905 89.985 67.875 1.00 46.66 138 MET B CA 1
ATOM 4070 C C . MET B 1 138 ? -7.496 90.351 68.296 1.00 44.80 138 MET B C 1
ATOM 4071 O O . MET B 1 138 ? -6.789 89.563 68.899 1.00 44.34 138 MET B O 1
ATOM 4076 N N . PRO B 1 139 ? -7.097 91.601 68.016 1.00 64.24 139 PRO B N 1
ATOM 4077 C CA . PRO B 1 139 ? -5.787 92.200 68.308 1.00 60.01 139 PRO B CA 1
ATOM 4078 C C . PRO B 1 139 ? -5.340 92.035 69.745 1.00 56.85 139 PRO B C 1
ATOM 4079 O O . PRO B 1 139 ? -4.160 91.827 70.023 1.00 57.80 139 PRO B O 1
ATOM 4083 N N . GLY B 1 140 ? -6.286 92.127 70.664 1.00 47.24 140 GLY B N 1
ATOM 4084 C CA . GLY B 1 140 ? -5.922 92.025 72.062 1.00 47.28 140 GLY B CA 1
ATOM 4085 C C . GLY B 1 140 ? -5.889 90.645 72.683 1.00 47.60 140 GLY B C 1
ATOM 4086 O O . GLY B 1 140 ? -5.562 90.520 73.858 1.00 48.06 140 GLY B O 1
ATOM 4087 N N . THR B 1 141 ? -6.200 89.609 71.911 1.00 37.66 141 THR B N 1
ATOM 4088 C CA . THR B 1 141 ? -6.221 88.266 72.472 1.00 36.91 141 THR B CA 1
ATOM 4089 C C . THR B 1 141 ? -4.913 87.499 72.285 1.00 34.27 141 THR B C 1
ATOM 4090 O O . THR B 1 141 ? -4.399 87.400 71.178 1.00 31.28 141 THR B O 1
ATOM 4094 N N . PRO B 1 142 ? -4.368 86.933 73.373 1.00 32.44 142 PRO B N 1
ATOM 4095 C CA . PRO B 1 142 ? -3.117 86.166 73.313 1.00 33.11 142 PRO B CA 1
ATOM 4096 C C . PRO B 1 142 ? -3.255 84.995 72.339 1.00 34.18 142 PRO B C 1
ATOM 4097 O O . PRO B 1 142 ? -4.238 84.250 72.384 1.00 32.14 142 PRO B O 1
ATOM 4101 N N . MET B 1 143 ? -2.276 84.832 71.465 1.00 34.66 143 MET B N 1
ATOM 4102 C CA . MET B 1 143 ? -2.295 83.734 70.527 1.00 35.92 143 MET B CA 1
ATOM 4103 C C . MET B 1 143 ? -1.039 82.876 70.751 1.00 36.07 143 MET B C 1
ATOM 4104 O O . MET B 1 143 ? 0.067 83.392 70.919 1.00 38.22 143 MET B O 1
ATOM 4109 N N . VAL B 1 144 ? -1.229 81.562 70.801 1.00 26.87 144 VAL B N 1
ATOM 4110 C CA . VAL B 1 144 ? -0.126 80.628 71.024 1.00 22.66 144 VAL B CA 1
ATOM 4111 C C . VAL B 1 144 ? 0.069 79.701 69.838 1.00 19.32 144 VAL B C 1
ATOM 4112 O O . VAL B 1 144 ? -0.899 79.098 69.356 1.00 23.52 144 VAL B O 1
ATOM 4116 N N . ILE B 1 145 ? 1.310 79.612 69.352 1.00 21.81 145 ILE B N 1
ATOM 4117 C CA . ILE B 1 145 ? 1.664 78.720 68.237 1.00 19.70 145 ILE B CA 1
ATOM 4118 C C . ILE B 1 145 ? 2.277 77.469 68.888 1.00 24.22 145 ILE B C 1
ATOM 4119 O O . ILE B 1 145 ? 3.178 77.571 69.731 1.00 24.09 145 ILE B O 1
ATOM 4124 N N . VAL B 1 146 ? 1.798 76.290 68.539 1.00 20.63 146 VAL B N 1
ATOM 4125 C CA . VAL B 1 146 ? 2.324 75.070 69.130 1.00 16.19 146 VAL B CA 1
ATOM 4126 C C . VAL B 1 146 ? 3.057 74.312 68.026 1.00 14.15 146 VAL B C 1
ATOM 4127 O O . VAL B 1 146 ? 2.511 74.104 66.953 1.00 21.53 146 VAL B O 1
ATOM 4131 N N . PHE B 1 147 ? 4.282 73.894 68.300 1.00 14.52 147 PHE B N 1
ATOM 4132 C CA . PHE B 1 147 ? 5.128 73.186 67.345 1.00 15.21 147 PHE B CA 1
ATOM 4133 C C . PHE B 1 147 ? 5.206 71.689 67.597 1.00 15.27 147 PHE B C 1
ATOM 4134 O O . PHE B 1 147 ? 5.311 71.273 68.743 1.00 16.72 147 PHE B O 1
ATOM 4142 N N . ASP B 1 148 ? 5.183 70.883 66.533 1.00 16.21 148 ASP B N 1
ATOM 4143 C CA . ASP B 1 148 ? 5.238 69.425 66.690 1.00 18.45 148 ASP B CA 1
ATOM 4144 C C . ASP B 1 148 ? 6.629 68.896 66.949 1.00 20.80 148 ASP B C 1
ATOM 4145 O O . ASP B 1 148 ? 6.796 67.734 67.314 1.00 20.59 148 ASP B O 1
ATOM 4150 N N . THR B 1 149 ? 7.621 69.744 66.698 1.00 16.92 149 THR B N 1
ATOM 4151 C CA . THR B 1 149 ? 9.005 69.409 66.954 1.00 15.06 149 THR B CA 1
ATOM 4152 C C . THR B 1 149 ? 9.389 69.881 68.385 1.00 18.17 149 THR B C 1
ATOM 4153 O O . THR B 1 149 ? 10.335 69.381 68.983 1.00 16.79 149 THR B O 1
ATOM 4157 N N . ALA B 1 150 ? 8.646 70.830 68.940 1.00 20.44 150 ALA B N 1
ATOM 4158 C CA . ALA B 1 150 ? 8.984 71.378 70.256 1.00 14.60 150 ALA B CA 1
ATOM 4159 C C . ALA B 1 150 ? 9.242 70.394 71.410 1.00 17.11 150 ALA B C 1
ATOM 4160 O O . ALA B 1 150 ? 10.223 70.513 72.116 1.00 13.12 150 ALA B O 1
ATOM 4162 N N . PHE B 1 151 ? 8.349 69.445 71.620 1.00 15.74 151 PHE B N 1
ATOM 4163 C CA . PHE B 1 151 ? 8.470 68.505 72.705 1.00 12.33 151 PHE B CA 1
ATOM 4164 C C . PHE B 1 151 ? 9.804 67.753 72.707 1.00 19.41 151 PHE B C 1
ATOM 4165 O O . PHE B 1 151 ? 10.315 67.410 73.764 1.00 13.94 151 PHE B O 1
ATOM 4173 N N . HIS B 1 152 ? 10.391 67.524 71.542 1.00 15.36 152 HIS B N 1
ATOM 4174 C CA . HIS B 1 152 ? 11.620 66.751 71.471 1.00 14.11 152 HIS B CA 1
ATOM 4175 C C . HIS B 1 152 ? 12.912 67.532 71.670 1.00 15.07 152 HIS B C 1
ATOM 4176 O O . HIS B 1 152 ? 14.010 66.942 71.630 1.00 12.25 152 HIS B O 1
ATOM 4183 N N . GLN B 1 153 ? 12.796 68.844 71.865 1.00 11.03 153 GLN B N 1
ATOM 4184 C CA . GLN B 1 153 ? 13.969 69.679 72.034 1.00 8.75 153 GLN B CA 1
ATOM 4185 C C . GLN B 1 153 ? 14.770 69.385 73.327 1.00 12.88 153 GLN B C 1
ATOM 4186 O O . GLN B 1 153 ? 15.847 69.929 73.545 1.00 4.61 153 GLN B O 1
ATOM 4192 N N . THR B 1 154 ? 14.246 68.521 74.187 1.00 12.27 154 THR B N 1
ATOM 4193 C CA . THR B 1 154 ? 14.957 68.146 75.393 1.00 13.44 154 THR B CA 1
ATOM 4194 C C . THR B 1 154 ? 15.899 66.964 75.101 1.00 16.17 154 THR B C 1
ATOM 4195 O O . THR B 1 154 ? 16.604 66.517 75.984 1.00 15.96 154 THR B O 1
ATOM 4199 N N . MET B 1 155 ? 15.930 66.457 73.872 1.00 11.34 155 MET B N 1
ATOM 4200 C CA . MET B 1 155 ? 16.820 65.337 73.582 1.00 13.15 155 MET B CA 1
ATOM 4201 C C . MET B 1 155 ? 18.297 65.705 73.776 1.00 13.85 155 MET B C 1
ATOM 4202 O O . MET B 1 155 ? 18.729 66.789 73.416 1.00 14.95 155 MET B O 1
ATOM 4207 N N . PRO B 1 156 ? 19.101 64.790 74.324 1.00 15.80 156 PRO B N 1
ATOM 4208 C CA . PRO B 1 156 ? 20.528 65.106 74.519 1.00 14.39 156 PRO B CA 1
ATOM 4209 C C . PRO B 1 156 ? 21.286 65.035 73.193 1.00 15.55 156 PRO B C 1
ATOM 4210 O O . PRO B 1 156 ? 20.838 64.400 72.239 1.00 13.08 156 PRO B O 1
ATOM 4214 N N . PRO B 1 157 ? 22.445 65.695 73.112 1.00 22.06 157 PRO B N 1
ATOM 4215 C CA . PRO B 1 157 ? 23.244 65.704 71.878 1.00 20.50 157 PRO B CA 1
ATOM 4216 C C . PRO B 1 157 ? 23.642 64.339 71.330 1.00 22.21 157 PRO B C 1
ATOM 4217 O O . PRO B 1 157 ? 23.723 64.160 70.103 1.00 20.15 157 PRO B O 1
ATOM 4221 N N . TYR B 1 158 ? 23.923 63.376 72.208 1.00 12.59 158 TYR B N 1
ATOM 4222 C CA . TYR B 1 158 ? 24.332 62.064 71.690 1.00 15.16 158 TYR B CA 1
ATOM 4223 C C . TYR B 1 158 ? 23.135 61.327 71.052 1.00 16.49 158 TYR B C 1
ATOM 4224 O O . TYR B 1 158 ? 23.304 60.280 70.422 1.00 14.99 158 TYR B O 1
ATOM 4233 N N . ALA B 1 159 ? 21.928 61.880 71.201 1.00 14.90 159 ALA B N 1
ATOM 4234 C CA . ALA B 1 159 ? 20.764 61.260 70.568 1.00 16.58 159 ALA B CA 1
ATOM 4235 C C . ALA B 1 159 ? 20.390 62.007 69.284 1.00 16.05 159 ALA B C 1
ATOM 4236 O O . ALA B 1 159 ? 20.078 61.382 68.269 1.00 14.28 159 ALA B O 1
ATOM 4238 N N . TYR B 1 160 ? 20.454 63.333 69.308 1.00 9.90 160 TYR B N 1
ATOM 4239 C CA . TYR B 1 160 ? 20.032 64.080 68.130 1.00 14.08 160 TYR B CA 1
ATOM 4240 C C . TYR B 1 160 ? 21.075 64.322 67.044 1.00 12.35 160 TYR B C 1
ATOM 4241 O O . TYR B 1 160 ? 20.732 64.691 65.927 1.00 17.74 160 TYR B O 1
ATOM 4250 N N . MET B 1 161 ? 22.343 64.096 67.353 1.00 14.68 161 MET B N 1
ATOM 4251 C CA . MET B 1 161 ? 23.391 64.275 66.359 1.00 15.10 161 MET B CA 1
ATOM 4252 C C . MET B 1 161 ? 23.545 62.992 65.537 1.00 17.23 161 MET B C 1
ATOM 4253 O O . MET B 1 161 ? 23.484 61.900 66.090 1.00 16.15 161 MET B O 1
ATOM 4258 N N . TYR B 1 162 ? 23.750 63.122 64.229 1.00 15.07 162 TYR B N 1
ATOM 4259 C CA . TYR B 1 162 ? 23.987 61.965 63.377 1.00 13.85 162 TYR B CA 1
ATOM 4260 C C . TYR B 1 162 ? 25.508 61.799 63.328 1.00 13.20 162 TYR B C 1
ATOM 4261 O O . TYR B 1 162 ? 26.256 62.758 63.548 1.00 11.22 162 TYR B O 1
ATOM 4270 N N . ALA B 1 163 ? 25.974 60.589 63.052 1.00 13.28 163 ALA B N 1
ATOM 4271 C CA . ALA B 1 163 ? 27.401 60.354 62.962 1.00 8.80 163 ALA B CA 1
ATOM 4272 C C . ALA B 1 163 ? 27.866 60.730 61.542 1.00 12.28 163 ALA B C 1
ATOM 4273 O O . ALA B 1 163 ? 28.346 59.883 60.759 1.00 10.89 163 ALA B O 1
ATOM 4275 N N . LEU B 1 164 ? 27.691 62.016 61.218 1.00 11.57 164 LEU B N 1
ATOM 4276 C CA . LEU B 1 164 ? 28.085 62.586 59.936 1.00 12.08 164 LEU B CA 1
ATOM 4277 C C . LEU B 1 164 ? 29.141 63.635 60.230 1.00 14.23 164 LEU B C 1
ATOM 4278 O O . LEU B 1 164 ? 29.417 63.936 61.396 1.00 11.72 164 LEU B O 1
ATOM 4283 N N . PRO B 1 165 ? 29.760 64.200 59.180 1.00 15.79 165 PRO B N 1
ATOM 4284 C CA . PRO B 1 165 ? 30.783 65.233 59.420 1.00 13.56 165 PRO B CA 1
ATOM 4285 C C . PRO B 1 165 ? 30.101 66.334 60.222 1.00 17.69 165 PRO B C 1
ATOM 4286 O O . PRO B 1 165 ? 29.007 66.779 59.872 1.00 18.68 165 PRO B O 1
ATOM 4290 N N . TYR B 1 166 ? 30.729 66.756 61.311 1.00 14.19 166 TYR B N 1
ATOM 4291 C CA . TYR B 1 166 ? 30.169 67.775 62.191 1.00 16.01 166 TYR B CA 1
ATOM 4292 C C . TYR B 1 166 ? 29.742 69.093 61.508 1.00 20.43 166 TYR B C 1
ATOM 4293 O O . TYR B 1 166 ? 28.750 69.722 61.899 1.00 20.50 166 TYR B O 1
ATOM 4302 N N . ASP B 1 167 ? 30.480 69.522 60.494 1.00 18.57 167 ASP B N 1
ATOM 4303 C CA . ASP B 1 167 ? 30.158 70.781 59.825 1.00 25.20 167 ASP B CA 1
ATOM 4304 C C . ASP B 1 167 ? 28.768 70.796 59.189 1.00 24.70 167 ASP B C 1
ATOM 4305 O O . ASP B 1 167 ? 28.171 71.853 59.042 1.00 24.24 167 ASP B O 1
ATOM 4310 N N . LEU B 1 168 ? 28.241 69.631 58.826 1.00 21.43 168 LEU B N 1
ATOM 4311 C CA . LEU B 1 168 ? 26.920 69.587 58.213 1.00 23.07 168 LEU B CA 1
ATOM 4312 C C . LEU B 1 168 ? 25.889 69.996 59.233 1.00 26.26 168 LEU B C 1
ATOM 4313 O O . LEU B 1 168 ? 24.856 70.584 58.897 1.00 23.89 168 LEU B O 1
ATOM 4318 N N . TYR B 1 169 ? 26.164 69.681 60.497 1.00 26.71 169 TYR B N 1
ATOM 4319 C CA . TYR B 1 169 ? 25.249 70.044 61.563 1.00 23.19 169 TYR B CA 1
ATOM 4320 C C . TYR B 1 169 ? 25.294 71.561 61.717 1.00 23.87 169 TYR B C 1
ATOM 4321 O O . TYR B 1 169 ? 24.280 72.230 61.841 1.00 24.24 169 TYR B O 1
ATOM 4330 N N . GLU B 1 170 ? 26.491 72.103 61.688 1.00 23.79 170 GLU B N 1
ATOM 4331 C CA . GLU B 1 170 ? 26.658 73.532 61.851 1.00 30.64 170 GLU B CA 1
ATOM 4332 C C . GLU B 1 170 ? 26.249 74.377 60.635 1.00 29.41 170 GLU B C 1
ATOM 4333 O O . GLU B 1 170 ? 25.644 75.423 60.794 1.00 27.59 170 GLU B O 1
ATOM 4339 N N . LYS B 1 171 ? 26.563 73.913 59.430 1.00 29.55 171 LYS B N 1
ATOM 4340 C CA . LYS B 1 171 ? 26.242 74.653 58.221 1.00 31.60 171 LYS B CA 1
ATOM 4341 C C . LYS B 1 171 ? 24.781 74.507 57.732 1.00 30.91 171 LYS B C 1
ATOM 4342 O O . LYS B 1 171 ? 24.181 75.490 57.292 1.00 29.75 171 LYS B O 1
ATOM 4348 N N . HIS B 1 172 ? 24.208 73.307 57.833 1.00 19.10 172 HIS B N 1
ATOM 4349 C CA . HIS B 1 172 ? 22.850 73.073 57.370 1.00 16.29 172 HIS B CA 1
ATOM 4350 C C . HIS B 1 172 ? 21.856 72.676 58.448 1.00 17.02 172 HIS B C 1
ATOM 4351 O O . HIS B 1 172 ? 20.712 72.367 58.137 1.00 19.48 172 HIS B O 1
ATOM 4358 N N . GLY B 1 173 ? 22.269 72.672 59.713 1.00 21.38 173 GLY B N 1
ATOM 4359 C CA . GLY B 1 173 ? 21.334 72.303 60.761 1.00 16.04 173 GLY B CA 1
ATOM 4360 C C . GLY B 1 173 ? 20.849 70.862 60.747 1.00 17.93 173 GLY B C 1
ATOM 4361 O O . GLY B 1 173 ? 19.774 70.570 61.262 1.00 20.95 173 GLY B O 1
ATOM 4362 N N . VAL B 1 174 ? 21.617 69.953 60.152 1.00 20.04 174 VAL B N 1
ATOM 4363 C CA . VAL B 1 174 ? 21.248 68.536 60.108 1.00 18.42 174 VAL B CA 1
ATOM 4364 C C . VAL B 1 174 ? 21.388 67.909 61.499 1.00 20.17 174 VAL B C 1
ATOM 4365 O O . VAL B 1 174 ? 22.480 67.860 62.076 1.00 17.54 174 VAL B O 1
ATOM 4369 N N . ARG B 1 175 ? 20.266 67.444 62.029 1.00 19.79 175 ARG B N 1
ATOM 4370 C CA . ARG B 1 175 ? 20.183 66.789 63.334 1.00 20.33 175 ARG B CA 1
ATOM 4371 C C . ARG B 1 175 ? 18.784 66.198 63.399 1.00 18.31 175 ARG B C 1
ATOM 4372 O O . ARG B 1 175 ? 17.940 66.457 62.528 1.00 13.69 175 ARG B O 1
ATOM 4380 N N . LYS B 1 176 ? 18.541 65.408 64.433 1.00 10.81 176 LYS B N 1
ATOM 4381 C CA . LYS B 1 176 ? 17.235 64.811 64.609 1.00 13.22 176 LYS B CA 1
ATOM 4382 C C . LYS B 1 176 ? 16.279 65.828 65.266 1.00 14.27 176 LYS B C 1
ATOM 4383 O O . LYS B 1 176 ? 16.627 66.478 66.248 1.00 12.39 176 LYS B O 1
ATOM 4389 N N . TYR B 1 177 ? 15.079 65.985 64.708 1.00 14.28 177 TYR B N 1
ATOM 4390 C CA . TYR B 1 177 ? 14.102 66.906 65.294 1.00 15.62 177 TYR B CA 1
ATOM 4391 C C . TYR B 1 177 ? 12.954 66.138 65.952 1.00 14.19 177 TYR B C 1
ATOM 4392 O O . TYR B 1 177 ? 12.646 66.376 67.124 1.00 12.94 177 TYR B O 1
ATOM 4401 N N . GLY B 1 178 ? 12.336 65.216 65.207 1.00 10.87 178 GLY B N 1
ATOM 4402 C CA . GLY B 1 178 ? 11.204 64.466 65.741 1.00 13.62 178 GLY B CA 1
ATOM 4403 C C . GLY B 1 178 ? 9.884 65.195 65.479 1.00 15.51 178 GLY B C 1
ATOM 4404 O O . GLY B 1 178 ? 9.856 66.429 65.384 1.00 13.17 178 GLY B O 1
ATOM 4405 N N . PHE B 1 179 ? 8.789 64.443 65.366 1.00 13.32 179 PHE B N 1
ATOM 4406 C CA . PHE B 1 179 ? 7.492 65.036 65.108 1.00 12.28 179 PHE B CA 1
ATOM 4407 C C . PHE B 1 179 ? 6.405 64.409 65.985 1.00 14.34 179 PHE B C 1
ATOM 4408 O O . PHE B 1 179 ? 6.727 63.630 66.883 1.00 15.28 179 PHE B O 1
ATOM 4416 N N . HIS B 1 180 ? 5.133 64.762 65.737 1.00 14.15 180 HIS B N 1
ATOM 4417 C CA . HIS B 1 180 ? 4.005 64.262 66.532 1.00 12.54 180 HIS B CA 1
ATOM 4418 C C . HIS B 1 180 ? 4.189 64.666 67.993 1.00 14.12 180 HIS B C 1
ATOM 4419 O O . HIS B 1 180 ? 3.588 64.072 68.893 1.00 13.09 180 HIS B O 1
ATOM 4426 N N . GLY B 1 181 ? 5.021 65.674 68.226 1.00 12.09 181 GLY B N 1
ATOM 4427 C CA . GLY B 1 181 ? 5.285 66.131 69.583 1.00 13.72 181 GLY B CA 1
ATOM 4428 C C . GLY B 1 181 ? 4.061 66.350 70.453 1.00 16.60 181 GLY B C 1
ATOM 4429 O O . GLY B 1 181 ? 4.002 65.923 71.622 1.00 17.05 181 GLY B O 1
ATOM 4430 N N . THR B 1 182 ? 3.070 67.009 69.881 1.00 15.06 182 THR B N 1
ATOM 4431 C CA . THR B 1 182 ? 1.846 67.310 70.605 1.00 17.98 182 THR B CA 1
ATOM 4432 C C . THR B 1 182 ? 1.114 66.036 71.033 1.00 15.52 182 THR B C 1
ATOM 4433 O O . THR B 1 182 ? 0.610 65.943 72.134 1.00 18.40 182 THR B O 1
ATOM 4437 N N . SER B 1 183 ? 1.049 65.054 70.146 1.00 13.73 183 SER B N 1
ATOM 4438 C CA . SER B 1 183 ? 0.404 63.814 70.483 1.00 15.49 183 SER B CA 1
ATOM 4439 C C . SER B 1 183 ? 1.220 63.072 71.571 1.00 14.67 183 SER B C 1
ATOM 4440 O O . SER B 1 183 ? 0.671 62.627 72.594 1.00 19.06 183 SER B O 1
ATOM 4443 N N . HIS B 1 184 ? 2.535 62.962 71.374 1.00 3.92 184 HIS B N 1
ATOM 4444 C CA . HIS B 1 184 ? 3.341 62.231 72.345 1.00 10.40 184 HIS B CA 1
ATOM 4445 C C . HIS B 1 184 ? 3.277 62.843 73.736 1.00 6.34 184 HIS B C 1
ATOM 4446 O O . HIS B 1 184 ? 3.143 62.140 74.732 1.00 10.56 184 HIS B O 1
ATOM 4453 N N . LYS B 1 185 ? 3.358 64.162 73.805 1.00 23.65 185 LYS B N 1
ATOM 4454 C CA . LYS B 1 185 ? 3.298 64.820 75.097 1.00 23.24 185 LYS B CA 1
ATOM 4455 C C . LYS B 1 185 ? 1.953 64.583 75.784 1.00 24.66 185 LYS B C 1
ATOM 4456 O O . LYS B 1 185 ? 1.911 64.257 76.974 1.00 23.53 185 LYS B O 1
ATOM 4462 N N . TYR B 1 186 ? 0.857 64.723 75.036 1.00 13.90 186 TYR B N 1
ATOM 4463 C CA . TYR B 1 186 ? -0.475 64.523 75.607 1.00 12.84 186 TYR B CA 1
ATOM 4464 C C . TYR B 1 186 ? -0.688 63.102 76.185 1.00 11.29 186 TYR B C 1
ATOM 4465 O O . TYR B 1 186 ? -1.074 62.967 77.354 1.00 8.90 186 TYR B O 1
ATOM 4474 N N . VAL B 1 187 ? -0.420 62.056 75.400 1.00 11.13 187 VAL B N 1
ATOM 4475 C CA . VAL B 1 187 ? -0.638 60.705 75.905 1.00 14.09 187 VAL B CA 1
ATOM 4476 C C . VAL B 1 187 ? 0.360 60.330 77.024 1.00 15.12 187 VAL B C 1
ATOM 4477 O O . VAL B 1 187 ? 0.033 59.515 77.908 1.00 17.79 187 VAL B O 1
ATOM 4481 N N . ALA B 1 188 ? 1.556 60.928 77.011 1.00 15.91 188 ALA B N 1
ATOM 4482 C CA . ALA B 1 188 ? 2.534 60.685 78.089 1.00 14.12 188 ALA B CA 1
ATOM 4483 C C . ALA B 1 188 ? 1.932 61.223 79.405 1.00 16.20 188 ALA B C 1
ATOM 4484 O O . ALA B 1 188 ? 2.087 60.616 80.459 1.00 18.76 188 ALA B O 1
ATOM 4486 N N . GLU B 1 189 ? 1.232 62.355 79.325 1.00 17.63 189 GLU B N 1
ATOM 4487 C CA . GLU B 1 189 ? 0.598 62.971 80.486 1.00 19.57 189 GLU B CA 1
ATOM 4488 C C . GLU B 1 189 ? -0.542 62.101 80.997 1.00 19.26 189 GLU B C 1
ATOM 4489 O O . GLU B 1 189 ? -0.668 61.899 82.207 1.00 21.05 189 GLU B O 1
ATOM 4495 N N . ARG B 1 190 ? -1.364 61.584 80.079 1.00 19.01 190 ARG B N 1
ATOM 4496 C CA . ARG B 1 190 ? -2.482 60.717 80.454 1.00 19.99 190 ARG B CA 1
ATOM 4497 C C . ARG B 1 190 ? -1.931 59.413 81.066 1.00 22.54 190 ARG B C 1
ATOM 4498 O O . ARG B 1 190 ? -2.478 58.901 82.046 1.00 21.73 190 ARG B O 1
ATOM 4506 N N . ALA B 1 191 ? -0.847 58.887 80.491 1.00 19.12 191 ALA B N 1
ATOM 4507 C CA . ALA B 1 191 ? -0.273 57.650 80.999 1.00 19.95 191 ALA B CA 1
ATOM 4508 C C . ALA B 1 191 ? 0.239 57.793 82.443 1.00 20.95 191 ALA B C 1
ATOM 4509 O O . ALA B 1 191 ? 0.110 56.861 83.239 1.00 19.29 191 ALA B O 1
ATOM 4511 N N . ALA B 1 192 ? 0.813 58.949 82.778 1.00 19.05 192 ALA B N 1
ATOM 4512 C CA . ALA B 1 192 ? 1.310 59.169 84.134 1.00 21.42 192 ALA B CA 1
ATOM 4513 C C . ALA B 1 192 ? 0.139 59.128 85.128 1.00 23.38 192 ALA B C 1
ATOM 4514 O O . ALA B 1 192 ? 0.247 58.552 86.214 1.00 23.95 192 ALA B O 1
ATOM 4516 N N . LEU B 1 193 ? -0.976 59.738 84.756 1.00 19.12 193 LEU B N 1
ATOM 4517 C CA . LEU B 1 193 ? -2.172 59.724 85.588 1.00 18.92 193 LEU B CA 1
ATOM 4518 C C . LEU B 1 193 ? -2.649 58.274 85.802 1.00 21.20 193 LEU B C 1
ATOM 4519 O O . LEU B 1 193 ? -2.995 57.895 86.912 1.00 21.81 193 LEU B O 1
ATOM 4524 N N . MET B 1 194 ? -2.668 57.466 84.741 1.00 19.17 194 MET B N 1
ATOM 4525 C CA . MET B 1 194 ? -3.098 56.072 84.854 1.00 21.76 194 MET B CA 1
ATOM 4526 C C . MET B 1 194 ? -2.136 55.221 85.678 1.00 21.71 194 MET B C 1
ATOM 4527 O O . MET B 1 194 ? -2.517 54.187 86.207 1.00 26.68 194 MET B O 1
ATOM 4532 N N . LEU B 1 195 ? -0.883 55.636 85.765 1.00 18.19 195 LEU B N 1
ATOM 4533 C CA . LEU B 1 195 ? 0.100 54.905 86.558 1.00 17.81 195 LEU B CA 1
ATOM 4534 C C . LEU B 1 195 ? -0.051 55.362 88.001 1.00 19.04 195 LEU B C 1
ATOM 4535 O O . LEU B 1 195 ? 0.481 54.743 88.902 1.00 20.69 195 LEU B O 1
ATOM 4540 N N . GLY B 1 196 ? -0.762 56.464 88.202 1.00 19.38 196 GLY B N 1
ATOM 4541 C CA . GLY B 1 196 ? -0.944 56.989 89.538 1.00 17.07 196 GLY B CA 1
ATOM 4542 C C . GLY B 1 196 ? 0.361 57.470 90.152 1.00 20.94 196 GLY B C 1
ATOM 4543 O O . GLY B 1 196 ? 0.585 57.297 91.339 1.00 23.34 196 GLY B O 1
ATOM 4544 N N . LYS B 1 197 ? 1.219 58.080 89.349 1.00 23.19 197 LYS B N 1
ATOM 4545 C CA . LYS B 1 197 ? 2.492 58.593 89.842 1.00 24.36 197 LYS B CA 1
ATOM 4546 C C . LYS B 1 197 ? 2.686 59.949 89.211 1.00 20.83 197 LYS B C 1
ATOM 4547 O O . LYS B 1 197 ? 2.115 60.227 88.175 1.00 24.90 197 LYS B O 1
ATOM 4553 N N . PRO B 1 198 ? 3.450 60.834 89.847 1.00 23.58 198 PRO B N 1
ATOM 4554 C CA . PRO B 1 198 ? 3.671 62.162 89.238 1.00 21.69 198 PRO B CA 1
ATOM 4555 C C . PRO B 1 198 ? 4.523 61.887 87.975 1.00 17.76 198 PRO B C 1
ATOM 4556 O O . PRO B 1 198 ? 5.369 61.004 87.969 1.00 22.04 198 PRO B O 1
ATOM 4560 N N . ALA B 1 199 ? 4.309 62.628 86.911 1.00 19.80 199 ALA B N 1
ATOM 4561 C CA . ALA B 1 199 ? 5.068 62.423 85.689 1.00 22.06 199 ALA B CA 1
ATOM 4562 C C . ALA B 1 199 ? 6.600 62.254 85.870 1.00 19.01 199 ALA B C 1
ATOM 4563 O O . ALA B 1 199 ? 7.219 61.415 85.209 1.00 18.44 199 ALA B O 1
ATOM 4565 N N . GLU B 1 200 ? 7.199 63.056 86.751 1.00 15.11 200 GLU B N 1
ATOM 4566 C CA . GLU B 1 200 ? 8.650 63.025 86.985 1.00 19.45 200 GLU B CA 1
ATOM 4567 C C . GLU B 1 200 ? 9.191 61.661 87.392 1.00 18.00 200 GLU B C 1
ATOM 4568 O O . GLU B 1 200 ? 10.367 61.380 87.221 1.00 16.73 200 GLU B O 1
ATOM 4574 N N . GLU B 1 201 ? 8.326 60.809 87.913 1.00 14.15 201 GLU B N 1
ATOM 4575 C CA . GLU B 1 201 ? 8.724 59.492 88.371 1.00 20.21 201 GLU B CA 1
ATOM 4576 C C . GLU B 1 201 ? 8.439 58.379 87.369 1.00 21.31 201 GLU B C 1
ATOM 4577 O O . GLU B 1 201 ? 8.640 57.204 87.669 1.00 21.15 201 GLU B O 1
ATOM 4583 N N . THR B 1 202 ? 7.982 58.738 86.180 1.00 19.95 202 THR B N 1
ATOM 4584 C CA . THR B 1 202 ? 7.628 57.735 85.177 1.00 16.19 202 THR B CA 1
ATOM 4585 C C . THR B 1 202 ? 8.539 57.608 83.966 1.00 17.70 202 THR B C 1
ATOM 4586 O O . THR B 1 202 ? 9.224 58.564 83.575 1.00 20.89 202 THR B O 1
ATOM 4590 N N . LYS B 1 203 ? 8.571 56.404 83.402 1.00 13.60 203 LYS B N 1
ATOM 4591 C CA . LYS B 1 203 ? 9.347 56.130 82.198 1.00 15.97 203 LYS B CA 1
ATOM 4592 C C . LYS B 1 203 ? 8.335 55.483 81.251 1.00 16.95 203 LYS B C 1
ATOM 4593 O O . LYS B 1 203 ? 7.860 54.373 81.484 1.00 14.53 203 LYS B O 1
ATOM 4599 N N . ILE B 1 204 ? 7.999 56.209 80.190 1.00 14.32 204 ILE B N 1
ATOM 4600 C CA . ILE B 1 204 ? 6.985 55.769 79.238 1.00 14.36 204 ILE B CA 1
ATOM 4601 C C . ILE B 1 204 ? 7.443 55.736 77.780 1.00 13.53 204 ILE B C 1
ATOM 4602 O O . ILE B 1 204 ? 8.213 56.594 77.334 1.00 10.87 204 ILE B O 1
ATOM 4607 N N . ILE B 1 205 ? 6.986 54.731 77.043 1.00 12.93 205 ILE B N 1
ATOM 4608 C CA . ILE B 1 205 ? 7.295 54.644 75.610 1.00 13.53 205 ILE B CA 1
ATOM 4609 C C . ILE B 1 205 ? 5.954 54.934 74.927 1.00 12.92 205 ILE B C 1
ATOM 4610 O O . ILE B 1 205 ? 4.959 54.233 75.177 1.00 13.40 205 ILE B O 1
ATOM 4615 N N . THR B 1 206 ? 5.912 55.983 74.104 1.00 8.42 206 THR B N 1
ATOM 4616 C CA . THR B 1 206 ? 4.665 56.345 73.431 1.00 5.53 206 THR B CA 1
ATOM 4617 C C . THR B 1 206 ? 4.730 56.005 71.942 1.00 10.21 206 THR B C 1
ATOM 4618 O O . THR B 1 206 ? 5.707 56.312 71.259 1.00 12.95 206 THR B O 1
ATOM 4622 N N . CYS B 1 207 ? 3.698 55.320 71.462 1.00 11.11 207 CYS B N 1
ATOM 4623 C CA . CYS B 1 207 ? 3.629 54.895 70.074 1.00 14.00 207 CYS B CA 1
ATOM 4624 C C . CYS B 1 207 ? 2.451 55.541 69.349 1.00 12.46 207 CYS B C 1
ATOM 4625 O O . CYS B 1 207 ? 1.299 55.171 69.576 1.00 12.13 207 CYS B O 1
ATOM 4628 N N . HIS B 1 208 ? 2.749 56.522 68.507 1.00 12.38 208 HIS B N 1
ATOM 4629 C CA . HIS B 1 208 ? 1.733 57.205 67.707 1.00 11.79 208 HIS B CA 1
ATOM 4630 C C . HIS B 1 208 ? 1.732 56.474 66.351 1.00 14.25 208 HIS B C 1
ATOM 4631 O O . HIS B 1 208 ? 2.594 56.695 65.485 1.00 14.14 208 HIS B O 1
ATOM 4638 N N . LEU B 1 209 ? 0.785 55.565 66.200 1.00 13.86 209 LEU B N 1
ATOM 4639 C CA . LEU B 1 209 ? 0.691 54.782 64.979 1.00 19.56 209 LEU B CA 1
ATOM 4640 C C . LEU B 1 209 ? -0.478 55.255 64.129 1.00 18.65 209 LEU B C 1
ATOM 4641 O O . LEU B 1 209 ? -1.638 54.963 64.443 1.00 21.15 209 LEU B O 1
ATOM 4646 N N . GLY B 1 210 ? -0.161 56.002 63.074 1.00 15.49 210 GLY B N 1
ATOM 4647 C CA . GLY B 1 210 ? -1.174 56.506 62.148 1.00 15.27 210 GLY B CA 1
ATOM 4648 C C . GLY B 1 210 ? -0.669 56.390 60.714 1.00 14.47 210 GLY B C 1
ATOM 4649 O O . GLY B 1 210 ? 0.166 55.536 60.435 1.00 16.66 210 GLY B O 1
ATOM 4650 N N . ASN B 1 211 ? -1.147 57.213 59.789 1.00 17.77 211 ASN B N 1
ATOM 4651 C CA . ASN B 1 211 ? -0.614 57.098 58.435 1.00 21.02 211 ASN B CA 1
ATOM 4652 C C . ASN B 1 211 ? 0.884 57.367 58.573 1.00 20.53 211 ASN B C 1
ATOM 4653 O O . ASN B 1 211 ? 1.701 56.782 57.864 1.00 22.34 211 ASN B O 1
ATOM 4658 N N . GLY B 1 212 ? 1.225 58.275 59.485 1.00 17.55 212 GLY B N 1
ATOM 4659 C CA . GLY B 1 212 ? 2.615 58.562 59.806 1.00 19.99 212 GLY B CA 1
ATOM 4660 C C . GLY B 1 212 ? 2.820 57.889 61.173 1.00 23.06 212 GLY B C 1
ATOM 4661 O O . GLY B 1 212 ? 1.911 57.876 62.016 1.00 20.88 212 GLY B O 1
ATOM 4662 N N . SER B 1 213 ? 3.982 57.306 61.418 1.00 15.80 213 SER B N 1
ATOM 4663 C CA . SER B 1 213 ? 4.170 56.645 62.695 1.00 12.59 213 SER B CA 1
ATOM 4664 C C . SER B 1 213 ? 5.486 56.992 63.340 1.00 13.89 213 SER B C 1
ATOM 4665 O O . SER B 1 213 ? 6.522 57.073 62.659 1.00 11.16 213 SER B O 1
ATOM 4668 N N . SER B 1 214 ? 5.437 57.194 64.658 1.00 16.79 214 SER B N 1
ATOM 4669 C CA . SER B 1 214 ? 6.632 57.503 65.416 1.00 18.23 214 SER B CA 1
ATOM 4670 C C . SER B 1 214 ? 6.513 57.041 66.880 1.00 17.51 214 SER B C 1
ATOM 4671 O O . SER B 1 214 ? 5.415 56.963 67.445 1.00 19.09 214 SER B O 1
ATOM 4674 N N . ILE B 1 215 ? 7.658 56.717 67.464 1.00 17.03 215 ILE B N 1
ATOM 4675 C CA . ILE B 1 215 ? 7.739 56.244 68.854 1.00 12.74 215 ILE B CA 1
ATOM 4676 C C . ILE B 1 215 ? 8.639 57.231 69.610 1.00 14.53 215 ILE B C 1
ATOM 4677 O O . ILE B 1 215 ? 9.623 57.755 69.054 1.00 10.10 215 ILE B O 1
ATOM 4682 N N . THR B 1 216 ? 8.316 57.465 70.872 1.00 12.03 216 THR B N 1
ATOM 4683 C CA . THR B 1 216 ? 9.102 58.368 71.689 1.00 12.77 216 THR B CA 1
ATOM 4684 C C . THR B 1 216 ? 9.386 57.741 73.062 1.00 13.75 216 THR B C 1
ATOM 4685 O O . THR B 1 216 ? 8.561 57.014 73.628 1.00 18.50 216 THR B O 1
ATOM 4689 N N . ALA B 1 217 ? 10.570 58.020 73.584 1.00 11.11 217 ALA B N 1
ATOM 4690 C CA . ALA B 1 217 ? 10.977 57.539 74.900 1.00 7.79 217 ALA B CA 1
ATOM 4691 C C . ALA B 1 217 ? 10.818 58.747 75.813 1.00 10.61 217 ALA B C 1
ATOM 4692 O O . ALA B 1 217 ? 11.531 59.736 75.668 1.00 12.51 217 ALA B O 1
ATOM 4694 N N . VAL B 1 218 ? 9.863 58.681 76.735 1.00 11.03 218 VAL B N 1
ATOM 4695 C CA . VAL B 1 218 ? 9.601 59.790 77.640 1.00 10.32 218 VAL B CA 1
ATOM 4696 C C . VAL B 1 218 ? 10.067 59.475 79.067 1.00 16.11 218 VAL B C 1
ATOM 4697 O O . VAL B 1 218 ? 9.545 58.573 79.767 1.00 12.86 218 VAL B O 1
ATOM 4701 N N . GLU B 1 219 ? 11.073 60.227 79.491 1.00 15.55 219 GLU B N 1
ATOM 4702 C CA . GLU B 1 219 ? 11.639 60.046 80.812 1.00 22.28 219 GLU B CA 1
ATOM 4703 C C . GLU B 1 219 ? 11.296 61.167 81.761 1.00 20.34 219 GLU B C 1
ATOM 4704 O O . GLU B 1 219 ? 11.740 62.287 81.564 1.00 24.71 219 GLU B O 1
ATOM 4710 N N . GLY B 1 220 ? 10.519 60.859 82.795 1.00 14.07 220 GLY B N 1
ATOM 4711 C CA . GLY B 1 220 ? 10.153 61.871 83.764 1.00 8.83 220 GLY B CA 1
ATOM 4712 C C . GLY B 1 220 ? 9.462 63.048 83.107 1.00 13.35 220 GLY B C 1
ATOM 4713 O O . GLY B 1 220 ? 9.664 64.174 83.543 1.00 18.48 220 GLY B O 1
ATOM 4714 N N . GLY B 1 221 ? 8.679 62.804 82.048 1.00 15.83 221 GLY B N 1
ATOM 4715 C CA . GLY B 1 221 ? 7.929 63.878 81.402 1.00 16.13 221 GLY B CA 1
ATOM 4716 C C . GLY B 1 221 ? 8.592 64.577 80.240 1.00 20.13 221 GLY B C 1
ATOM 4717 O O . GLY B 1 221 ? 7.944 65.370 79.570 1.00 21.92 221 GLY B O 1
ATOM 4718 N N . LYS B 1 222 ? 9.871 64.295 79.989 1.00 22.42 222 LYS B N 1
ATOM 4719 C CA . LYS B 1 222 ? 10.553 64.924 78.857 1.00 21.98 222 LYS B CA 1
ATOM 4720 C C . LYS B 1 222 ? 10.948 63.911 77.784 1.00 20.40 222 LYS B C 1
ATOM 4721 O O . LYS B 1 222 ? 11.312 62.781 78.105 1.00 19.56 222 LYS B O 1
ATOM 4727 N N . SER B 1 223 ? 10.861 64.323 76.516 1.00 16.38 223 SER B N 1
ATOM 4728 C CA . SER B 1 223 ? 11.239 63.466 75.402 1.00 11.93 223 SER B CA 1
ATOM 4729 C C . SER B 1 223 ? 12.753 63.345 75.445 1.00 14.78 223 SER B C 1
ATOM 4730 O O . SER B 1 223 ? 13.474 64.333 75.514 1.00 13.97 223 SER B O 1
ATOM 4733 N N . VAL B 1 224 ? 13.233 62.119 75.354 1.00 8.19 224 VAL B N 1
ATOM 4734 C CA . VAL B 1 224 ? 14.643 61.877 75.434 1.00 9.63 224 VAL B CA 1
ATOM 4735 C C . VAL B 1 224 ? 15.197 61.218 74.177 1.00 10.19 224 VAL B C 1
ATOM 4736 O O . VAL B 1 224 ? 16.417 61.183 73.980 1.00 8.34 224 VAL B O 1
ATOM 4740 N N . GLU B 1 225 ? 14.299 60.726 73.314 1.00 9.49 225 GLU B N 1
ATOM 4741 C CA . GLU B 1 225 ? 14.696 60.033 72.078 1.00 5.02 225 GLU B CA 1
ATOM 4742 C C . GLU B 1 225 ? 13.405 59.822 71.318 1.00 6.02 225 GLU B C 1
ATOM 4743 O O . GLU B 1 225 ? 12.358 59.662 71.944 1.00 12.16 225 GLU B O 1
ATOM 4749 N N . THR B 1 226 ? 13.443 59.813 69.987 1.00 6.11 226 THR B N 1
ATOM 4750 C CA . THR B 1 226 ? 12.229 59.618 69.206 1.00 6.37 226 THR B CA 1
ATOM 4751 C C . THR B 1 226 ? 12.587 58.987 67.843 1.00 8.47 226 THR B C 1
ATOM 4752 O O . THR B 1 226 ? 13.730 59.079 67.405 1.00 7.60 226 THR B O 1
ATOM 4756 N N . SER B 1 227 ? 11.630 58.341 67.171 1.00 10.77 227 SER B N 1
ATOM 4757 C CA . SER B 1 227 ? 11.982 57.650 65.935 1.00 12.03 227 SER B CA 1
ATOM 4758 C C . SER B 1 227 ? 12.170 58.458 64.646 1.00 11.90 227 SER B C 1
ATOM 4759 O O . SER B 1 227 ? 13.022 58.119 63.834 1.00 14.57 227 SER B O 1
ATOM 4762 N N . MET B 1 228 ? 11.370 59.493 64.427 1.00 8.88 228 MET B N 1
ATOM 4763 C CA . MET B 1 228 ? 11.554 60.319 63.229 1.00 9.89 228 MET B CA 1
ATOM 4764 C C . MET B 1 228 ? 12.774 61.202 63.460 1.00 10.11 228 MET B C 1
ATOM 4765 O O . MET B 1 228 ? 13.193 61.376 64.599 1.00 14.07 228 MET B O 1
ATOM 4770 N N . GLY B 1 229 ? 13.353 61.756 62.399 1.00 13.82 229 GLY B N 1
ATOM 4771 C CA . GLY B 1 229 ? 14.548 62.546 62.598 1.00 12.12 229 GLY B CA 1
ATOM 4772 C C . GLY B 1 229 ? 14.589 63.914 61.996 1.00 16.41 229 GLY B C 1
ATOM 4773 O O . GLY B 1 229 ? 13.803 64.780 62.399 1.00 16.06 229 GLY B O 1
ATOM 4774 N N . PHE B 1 230 ? 15.519 64.116 61.059 1.00 16.60 230 PHE B N 1
ATOM 4775 C CA . PHE B 1 230 ? 15.667 65.398 60.384 1.00 17.49 230 PHE B CA 1
ATOM 4776 C C . PHE B 1 230 ? 14.315 65.683 59.697 1.00 17.23 230 PHE B C 1
ATOM 4777 O O . PHE B 1 230 ? 13.817 66.811 59.703 1.00 17.16 230 PHE B O 1
ATOM 4785 N N . THR B 1 231 ? 13.727 64.637 59.121 1.00 14.31 231 THR B N 1
ATOM 4786 C CA . THR B 1 231 ? 12.434 64.746 58.465 1.00 15.51 231 THR B CA 1
ATOM 4787 C C . THR B 1 231 ? 11.529 63.642 59.023 1.00 16.59 231 THR B C 1
ATOM 4788 O O . THR B 1 231 ? 11.985 62.750 59.742 1.00 16.38 231 THR B O 1
ATOM 4792 N N . PRO B 1 232 ? 10.235 63.684 58.688 1.00 16.16 232 PRO B N 1
ATOM 4793 C CA . PRO B 1 232 ? 9.278 62.678 59.166 1.00 16.39 232 PRO B CA 1
ATOM 4794 C C . PRO B 1 232 ? 9.499 61.302 58.522 1.00 17.81 232 PRO B C 1
ATOM 4795 O O . PRO B 1 232 ? 8.723 60.379 58.748 1.00 22.61 232 PRO B O 1
ATOM 4799 N N . LEU B 1 233 ? 10.555 61.159 57.726 1.00 14.75 233 LEU B N 1
ATOM 4800 C CA . LEU B 1 233 ? 10.810 59.891 57.028 1.00 17.01 233 LEU B CA 1
ATOM 4801 C C . LEU B 1 233 ? 11.541 58.812 57.820 1.00 18.53 233 LEU B C 1
ATOM 4802 O O . LEU B 1 233 ? 11.369 57.617 57.568 1.00 20.46 233 LEU B O 1
ATOM 4807 N N . GLU B 1 234 ? 12.357 59.233 58.780 1.00 17.23 234 GLU B N 1
ATOM 4808 C CA . GLU B 1 234 ? 13.136 58.303 59.584 1.00 13.72 234 GLU B CA 1
ATOM 4809 C C . GLU B 1 234 ? 12.369 57.413 60.567 1.00 16.84 234 GLU B C 1
ATOM 4810 O O . GLU B 1 234 ? 11.338 57.800 61.131 1.00 13.70 234 GLU B O 1
ATOM 4816 N N . GLY B 1 235 ? 12.892 56.213 60.780 1.00 15.38 235 GLY B N 1
ATOM 4817 C CA . GLY B 1 235 ? 12.276 55.310 61.727 1.00 16.58 235 GLY B CA 1
ATOM 4818 C C . GLY B 1 235 ? 11.484 54.117 61.227 1.00 17.54 235 GLY B C 1
ATOM 4819 O O . GLY B 1 235 ? 12.002 53.223 60.544 1.00 15.29 235 GLY B O 1
ATOM 4820 N N . LEU B 1 236 ? 10.207 54.112 61.583 1.00 15.24 236 LEU B N 1
ATOM 4821 C CA . LEU B 1 236 ? 9.309 53.027 61.245 1.00 14.89 236 LEU B CA 1
ATOM 4822 C C . LEU B 1 236 ? 8.884 53.013 59.781 1.00 15.92 236 LEU B C 1
ATOM 4823 O O . LEU B 1 236 ? 8.987 54.012 59.080 1.00 15.74 236 LEU B O 1
ATOM 4828 N N . ALA B 1 237 ? 8.405 51.865 59.326 1.00 16.81 237 ALA B N 1
ATOM 4829 C CA . ALA B 1 237 ? 7.823 51.768 57.986 1.00 16.18 237 ALA B CA 1
ATOM 4830 C C . ALA B 1 237 ? 6.424 52.344 58.255 1.00 17.01 237 ALA B C 1
ATOM 4831 O O . ALA B 1 237 ? 5.820 52.070 59.310 1.00 14.68 237 ALA B O 1
ATOM 4833 N N . MET B 1 238 ? 5.909 53.153 57.336 1.00 14.00 238 MET B N 1
ATOM 4834 C CA . MET B 1 238 ? 4.582 53.740 57.535 1.00 11.85 238 MET B CA 1
ATOM 4835 C C . MET B 1 238 ? 3.665 53.432 56.355 1.00 11.34 238 MET B C 1
ATOM 4836 O O . MET B 1 238 ? 3.924 52.497 55.597 1.00 15.46 238 MET B O 1
ATOM 4841 N N . GLY B 1 239 ? 2.590 54.203 56.215 1.00 15.21 239 GLY B N 1
ATOM 4842 C CA . GLY B 1 239 ? 1.668 53.996 55.119 1.00 12.04 239 GLY B CA 1
ATOM 4843 C C . GLY B 1 239 ? 2.362 54.085 53.758 1.00 14.23 239 GLY B C 1
ATOM 4844 O O . GLY B 1 239 ? 2.231 53.175 52.953 1.00 12.96 239 GLY B O 1
ATOM 4845 N N . THR B 1 240 ? 3.101 55.159 53.492 1.00 10.46 240 THR B N 1
ATOM 4846 C CA . THR B 1 240 ? 3.769 55.287 52.212 1.00 15.15 240 THR B CA 1
ATOM 4847 C C . THR B 1 240 ? 5.257 55.581 52.367 1.00 17.07 240 THR B C 1
ATOM 4848 O O . THR B 1 240 ? 5.951 55.775 51.362 1.00 16.56 240 THR B O 1
ATOM 4852 N N . ARG B 1 241 ? 5.747 55.609 53.611 1.00 17.70 241 ARG B N 1
ATOM 4853 C CA . ARG B 1 241 ? 7.164 55.910 53.855 1.00 13.66 241 ARG B CA 1
ATOM 4854 C C . ARG B 1 241 ? 7.959 54.673 54.252 1.00 13.70 241 ARG B C 1
ATOM 4855 O O . ARG B 1 241 ? 7.483 53.832 55.021 1.00 12.38 241 ARG B O 1
ATOM 4863 N N . CYS B 1 242 ? 9.194 54.611 53.762 1.00 12.97 242 CYS B N 1
ATOM 4864 C CA . CYS B 1 242 ? 10.081 53.473 53.964 1.00 10.12 242 CYS B CA 1
ATOM 4865 C C . CYS B 1 242 ? 10.758 53.400 55.325 1.00 13.94 242 CYS B C 1
ATOM 4866 O O . CYS B 1 242 ? 11.108 52.326 55.779 1.00 17.54 242 CYS B O 1
ATOM 4869 N N . GLY B 1 243 ? 10.920 54.528 55.994 1.00 16.85 243 GLY B N 1
ATOM 4870 C CA . GLY B 1 243 ? 11.563 54.497 57.277 1.00 13.44 243 GLY B CA 1
ATOM 4871 C C . GLY B 1 243 ? 13.058 54.368 57.078 1.00 16.74 243 GLY B C 1
ATOM 4872 O O . GLY B 1 243 ? 13.579 54.617 55.988 1.00 19.38 243 GLY B O 1
ATOM 4873 N N . SER B 1 244 ? 13.747 53.966 58.134 1.00 11.07 244 SER B N 1
ATOM 4874 C CA . SER B 1 244 ? 15.193 53.790 58.123 1.00 14.04 244 SER B CA 1
ATOM 4875 C C . SER B 1 244 ? 15.704 52.582 57.351 1.00 14.13 244 SER B C 1
ATOM 4876 O O . SER B 1 244 ? 15.687 51.470 57.851 1.00 24.90 244 SER B O 1
ATOM 4879 N N . ILE B 1 245 ? 16.200 52.813 56.149 1.00 16.35 245 ILE B N 1
ATOM 4880 C CA . ILE B 1 245 ? 16.734 51.743 55.313 1.00 14.37 245 ILE B CA 1
ATOM 4881 C C . ILE B 1 245 ? 18.237 51.943 55.237 1.00 14.42 245 ILE B C 1
ATOM 4882 O O . ILE B 1 245 ? 18.752 52.911 55.769 1.00 15.43 245 ILE B O 1
ATOM 4887 N N . ASP B 1 246 ? 18.951 51.042 54.571 1.00 16.28 246 ASP B N 1
ATOM 4888 C CA . ASP B 1 246 ? 20.402 51.217 54.414 1.00 17.23 246 ASP B CA 1
ATOM 4889 C C . ASP B 1 246 ? 20.540 52.475 53.531 1.00 17.64 246 ASP B C 1
ATOM 4890 O O . ASP B 1 246 ? 20.063 52.491 52.407 1.00 20.50 246 ASP B O 1
ATOM 4895 N N . PRO B 1 247 ? 21.184 53.546 54.034 1.00 18.35 247 PRO B N 1
ATOM 4896 C CA . PRO B 1 247 ? 21.346 54.775 53.258 1.00 16.80 247 PRO B CA 1
ATOM 4897 C C . PRO B 1 247 ? 22.037 54.575 51.901 1.00 20.05 247 PRO B C 1
ATOM 4898 O O . PRO B 1 247 ? 21.882 55.386 50.992 1.00 18.04 247 PRO B O 1
ATOM 4902 N N . ALA B 1 248 ? 22.825 53.514 51.767 1.00 11.80 248 ALA B N 1
ATOM 4903 C CA . ALA B 1 248 ? 23.521 53.288 50.516 1.00 8.08 248 ALA B CA 1
ATOM 4904 C C . ALA B 1 248 ? 22.544 52.957 49.397 1.00 12.31 248 ALA B C 1
ATOM 4905 O O . ALA B 1 248 ? 22.867 53.095 48.209 1.00 8.39 248 ALA B O 1
ATOM 4907 N N . ILE B 1 249 ? 21.346 52.527 49.767 1.00 13.69 249 ILE B N 1
ATOM 4908 C CA . ILE B 1 249 ? 20.330 52.181 48.779 1.00 14.15 249 ILE B CA 1
ATOM 4909 C C . ILE B 1 249 ? 19.932 53.413 47.976 1.00 16.61 249 ILE B C 1
ATOM 4910 O O . ILE B 1 249 ? 19.503 53.314 46.823 1.00 12.43 249 ILE B O 1
ATOM 4915 N N . VAL B 1 250 ? 20.085 54.589 48.564 1.00 17.91 250 VAL B N 1
ATOM 4916 C CA . VAL B 1 250 ? 19.681 55.768 47.825 1.00 21.05 250 VAL B CA 1
ATOM 4917 C C . VAL B 1 250 ? 20.514 56.044 46.565 1.00 22.91 250 VAL B C 1
ATOM 4918 O O . VAL B 1 250 ? 19.985 56.065 45.459 1.00 25.73 250 VAL B O 1
ATOM 4922 N N . PRO B 1 251 ? 21.818 56.273 46.708 1.00 18.88 251 PRO B N 1
ATOM 4923 C CA . PRO B 1 251 ? 22.516 56.516 45.442 1.00 18.88 251 PRO B CA 1
ATOM 4924 C C . PRO B 1 251 ? 22.501 55.280 44.516 1.00 21.41 251 PRO B C 1
ATOM 4925 O O . PRO B 1 251 ? 22.479 55.439 43.290 1.00 20.00 251 PRO B O 1
ATOM 4929 N N . PHE B 1 252 ? 22.512 54.063 45.091 1.00 18.55 252 PHE B N 1
ATOM 4930 C CA . PHE B 1 252 ? 22.468 52.833 44.296 1.00 16.05 252 PHE B CA 1
ATOM 4931 C C . PHE B 1 252 ? 21.241 52.884 43.342 1.00 21.52 252 PHE B C 1
ATOM 4932 O O . PHE B 1 252 ? 21.360 52.672 42.134 1.00 20.81 252 PHE B O 1
ATOM 4940 N N . LEU B 1 253 ? 20.076 53.181 43.904 1.00 18.40 253 LEU B N 1
ATOM 4941 C CA . LEU B 1 253 ? 18.829 53.272 43.163 1.00 20.80 253 LEU B CA 1
ATOM 4942 C C . LEU B 1 253 ? 18.858 54.422 42.159 1.00 24.28 253 LEU B C 1
ATOM 4943 O O . LEU B 1 253 ? 18.321 54.307 41.055 1.00 19.27 253 LEU B O 1
ATOM 4948 N N . MET B 1 254 ? 19.464 55.542 42.549 1.00 17.46 254 MET B N 1
ATOM 4949 C CA . MET B 1 254 ? 19.540 56.681 41.652 1.00 19.56 254 MET B CA 1
ATOM 4950 C C . MET B 1 254 ? 20.349 56.327 40.403 1.00 20.78 254 MET B C 1
ATOM 4951 O O . MET B 1 254 ? 20.022 56.795 39.314 1.00 17.81 254 MET B O 1
ATOM 4956 N N . GLU B 1 255 ? 21.395 55.515 40.556 1.00 20.27 255 GLU B N 1
ATOM 4957 C CA . GLU B 1 255 ? 22.203 55.139 39.409 1.00 22.25 255 GLU B CA 1
ATOM 4958 C C . GLU B 1 255 ? 21.498 54.059 38.594 1.00 24.93 255 GLU B C 1
ATOM 4959 O O . GLU B 1 255 ? 21.509 54.100 37.371 1.00 25.95 255 GLU B O 1
ATOM 4965 N N . LYS B 1 256 ? 20.846 53.119 39.268 1.00 27.44 256 LYS B N 1
ATOM 4966 C CA . LYS B 1 256 ? 20.196 52.021 38.571 1.00 25.25 256 LYS B CA 1
ATOM 4967 C C . LYS B 1 256 ? 18.972 52.449 37.798 1.00 29.33 256 LYS B C 1
ATOM 4968 O O . LYS B 1 256 ? 18.815 52.093 36.642 1.00 27.61 256 LYS B O 1
ATOM 4974 N N . GLU B 1 257 ? 18.115 53.231 38.440 1.00 26.57 257 GLU B N 1
ATOM 4975 C CA . GLU B 1 257 ? 16.887 53.688 37.823 1.00 27.01 257 GLU B CA 1
ATOM 4976 C C . GLU B 1 257 ? 16.990 55.078 37.175 1.00 26.51 257 GLU B C 1
ATOM 4977 O O . GLU B 1 257 ? 15.980 55.601 36.718 1.00 24.73 257 GLU B O 1
ATOM 4983 N N . GLY B 1 258 ? 18.185 55.667 37.147 1.00 20.34 258 GLY B N 1
ATOM 4984 C CA . GLY B 1 258 ? 18.344 56.990 36.567 1.00 20.00 258 GLY B CA 1
ATOM 4985 C C . GLY B 1 258 ? 17.393 57.995 37.202 1.00 24.47 258 GLY B C 1
ATOM 4986 O O . GLY B 1 258 ? 16.633 58.665 36.516 1.00 22.75 258 GLY B O 1
ATOM 4987 N N . LEU B 1 259 ? 17.425 58.118 38.519 1.00 38.63 259 LEU B N 1
ATOM 4988 C CA . LEU B 1 259 ? 16.511 59.028 39.201 1.00 31.54 259 LEU B CA 1
ATOM 4989 C C . LEU B 1 259 ? 17.137 60.340 39.684 1.00 28.94 259 LEU B C 1
ATOM 4990 O O . LEU B 1 259 ? 18.306 60.373 40.076 1.00 35.68 259 LEU B O 1
ATOM 4995 N N . THR B 1 260 ? 16.334 61.411 39.659 1.00 21.62 260 THR B N 1
ATOM 4996 C CA . THR B 1 260 ? 16.740 62.743 40.145 1.00 22.64 260 THR B CA 1
ATOM 4997 C C . THR B 1 260 ? 16.493 62.771 41.660 1.00 22.92 260 THR B C 1
ATOM 4998 O O . THR B 1 260 ? 15.730 61.938 42.178 1.00 21.24 260 THR B O 1
ATOM 5002 N N . THR B 1 261 ? 17.130 63.710 42.369 1.00 21.65 261 THR B N 1
ATOM 5003 C CA . THR B 1 261 ? 16.949 63.823 43.812 1.00 24.10 261 THR B CA 1
ATOM 5004 C C . THR B 1 261 ? 15.466 63.919 44.173 1.00 25.11 261 THR B C 1
ATOM 5005 O O . THR B 1 261 ? 15.034 63.346 45.165 1.00 23.22 261 THR B O 1
ATOM 5009 N N . ARG B 1 262 ? 14.674 64.648 43.385 1.00 25.81 262 ARG B N 1
ATOM 5010 C CA . ARG B 1 262 ? 13.234 64.792 43.679 1.00 26.42 262 ARG B CA 1
ATOM 5011 C C . ARG B 1 262 ? 12.495 63.485 43.496 1.00 23.35 262 ARG B C 1
ATOM 5012 O O . ARG B 1 262 ? 11.553 63.179 44.227 1.00 18.68 262 ARG B O 1
ATOM 5020 N N . GLU B 1 263 ? 12.905 62.714 42.501 1.00 22.15 263 GLU B N 1
ATOM 5021 C CA . GLU B 1 263 ? 12.248 61.441 42.278 1.00 24.71 263 GLU B CA 1
ATOM 5022 C C . GLU B 1 263 ? 12.537 60.452 43.408 1.00 21.58 263 GLU B C 1
ATOM 5023 O O . GLU B 1 263 ? 11.628 59.751 43.837 1.00 22.21 263 GLU B O 1
ATOM 5029 N N . ILE B 1 264 ? 13.783 60.395 43.891 1.00 24.06 264 ILE B N 1
ATOM 5030 C CA . ILE B 1 264 ? 14.108 59.443 44.935 1.00 24.24 264 ILE B CA 1
ATOM 5031 C C . ILE B 1 264 ? 13.387 59.868 46.224 1.00 23.04 264 ILE B C 1
ATOM 5032 O O . ILE B 1 264 ? 12.936 59.025 47.003 1.00 26.85 264 ILE B O 1
ATOM 5037 N N . ASP B 1 265 ? 13.217 61.168 46.423 1.00 16.76 265 ASP B N 1
ATOM 5038 C CA . ASP B 1 265 ? 12.528 61.635 47.613 1.00 19.18 265 ASP B CA 1
ATOM 5039 C C . ASP B 1 265 ? 11.048 61.225 47.586 1.00 18.99 265 ASP B C 1
ATOM 5040 O O . ASP B 1 265 ? 10.463 60.804 48.603 1.00 22.29 265 ASP B O 1
ATOM 5045 N N . THR B 1 266 ? 10.447 61.333 46.409 1.00 19.74 266 THR B N 1
ATOM 5046 C CA . THR B 1 266 ? 9.059 60.954 46.207 1.00 18.72 266 THR B CA 1
ATOM 5047 C C . THR B 1 266 ? 8.899 59.444 46.343 1.00 18.05 266 THR B C 1
ATOM 5048 O O . THR B 1 266 ? 7.927 58.972 46.919 1.00 21.21 266 THR B O 1
ATOM 5052 N N . LEU B 1 267 ? 9.841 58.686 45.794 1.00 17.29 267 LEU B N 1
ATOM 5053 C CA . LEU B 1 267 ? 9.780 57.231 45.907 1.00 17.70 267 LEU B CA 1
ATOM 5054 C C . LEU B 1 267 ? 9.778 56.821 47.399 1.00 20.87 267 LEU B C 1
ATOM 5055 O O . LEU B 1 267 ? 8.938 56.029 47.848 1.00 19.80 267 LEU B O 1
ATOM 5060 N N . MET B 1 268 ? 10.702 57.392 48.170 1.00 17.73 268 MET B N 1
ATOM 5061 C CA . MET B 1 268 ? 10.808 57.054 49.585 1.00 20.30 268 MET B CA 1
ATOM 5062 C C . MET B 1 268 ? 9.630 57.534 50.445 1.00 20.46 268 MET B C 1
ATOM 5063 O O . MET B 1 268 ? 9.273 56.879 51.409 1.00 17.15 268 MET B O 1
ATOM 5068 N N . ASN B 1 269 ? 9.029 58.669 50.091 1.00 19.85 269 ASN B N 1
ATOM 5069 C CA . ASN B 1 269 ? 7.930 59.208 50.880 1.00 15.56 269 ASN B CA 1
ATOM 5070 C C . ASN B 1 269 ? 6.529 58.856 50.450 1.00 14.53 269 ASN B C 1
ATOM 5071 O O . ASN B 1 269 ? 5.610 58.861 51.275 1.00 14.15 269 ASN B O 1
ATOM 5076 N N . LYS B 1 270 ? 6.345 58.542 49.177 1.00 17.20 270 LYS B N 1
ATOM 5077 C CA . LYS B 1 270 ? 5.004 58.261 48.696 1.00 21.18 270 LYS B CA 1
ATOM 5078 C C . LYS B 1 270 ? 4.743 56.896 48.072 1.00 18.58 270 LYS B C 1
ATOM 5079 O O . LYS B 1 270 ? 3.612 56.433 48.011 1.00 18.75 270 LYS B O 1
ATOM 5085 N N . LYS B 1 271 ? 5.788 56.216 47.652 1.00 24.53 271 LYS B N 1
ATOM 5086 C CA . LYS B 1 271 ? 5.566 54.925 47.032 1.00 22.44 271 LYS B CA 1
ATOM 5087 C C . LYS B 1 271 ? 6.107 53.775 47.844 1.00 22.87 271 LYS B C 1
ATOM 5088 O O . LYS B 1 271 ? 6.155 52.656 47.359 1.00 26.82 271 LYS B O 1
ATOM 5094 N N . SER B 1 272 ? 6.508 54.039 49.080 1.00 20.34 272 SER B N 1
ATOM 5095 C CA . SER B 1 272 ? 7.090 52.987 49.895 1.00 21.17 272 SER B CA 1
ATOM 5096 C C . SER B 1 272 ? 6.184 52.577 51.035 1.00 20.62 272 SER B C 1
ATOM 5097 O O . SER B 1 272 ? 4.971 52.628 50.877 1.00 24.70 272 SER B O 1
ATOM 5100 N N . GLY B 1 273 ? 6.752 52.173 52.173 1.00 21.37 273 GLY B N 1
ATOM 5101 C CA . GLY B 1 273 ? 5.919 51.768 53.303 1.00 19.66 273 GLY B CA 1
ATOM 5102 C C . GLY B 1 273 ? 5.055 50.535 53.022 1.00 17.86 273 GLY B C 1
ATOM 5103 O O . GLY B 1 273 ? 5.388 49.704 52.170 1.00 16.42 273 GLY B O 1
ATOM 5104 N N . VAL B 1 274 ? 3.946 50.377 53.732 1.00 19.16 274 VAL B N 1
ATOM 5105 C CA . VAL B 1 274 ? 3.126 49.208 53.473 1.00 19.62 274 VAL B CA 1
ATOM 5106 C C . VAL B 1 274 ? 2.488 49.258 52.064 1.00 24.24 274 VAL B C 1
ATOM 5107 O O . VAL B 1 274 ? 2.167 48.217 51.495 1.00 18.90 274 VAL B O 1
ATOM 5111 N N . LEU B 1 275 ? 2.337 50.456 51.495 1.00 20.21 275 LEU B N 1
ATOM 5112 C CA . LEU B 1 275 ? 1.795 50.592 50.147 1.00 21.52 275 LEU B CA 1
ATOM 5113 C C . LEU B 1 275 ? 2.791 49.936 49.178 1.00 25.94 275 LEU B C 1
ATOM 5114 O O . LEU B 1 275 ? 2.422 49.084 48.362 1.00 25.98 275 LEU B O 1
ATOM 5119 N N . GLY B 1 276 ? 4.062 50.321 49.292 1.00 23.85 276 GLY B N 1
ATOM 5120 C CA . GLY B 1 276 ? 5.085 49.793 48.411 1.00 19.00 276 GLY B CA 1
ATOM 5121 C C . GLY B 1 276 ? 5.306 48.295 48.474 1.00 19.82 276 GLY B C 1
ATOM 5122 O O . GLY B 1 276 ? 5.596 47.671 47.451 1.00 21.56 276 GLY B O 1
ATOM 5123 N N . VAL B 1 277 ? 5.189 47.724 49.671 1.00 18.51 277 VAL B N 1
ATOM 5124 C CA . VAL B 1 277 ? 5.376 46.295 49.877 1.00 16.93 277 VAL B CA 1
ATOM 5125 C C . VAL B 1 277 ? 4.139 45.503 49.416 1.00 22.08 277 VAL B C 1
ATOM 5126 O O . VAL B 1 277 ? 4.251 44.493 48.718 1.00 22.04 277 VAL B O 1
ATOM 5130 N N . SER B 1 278 ? 2.963 45.956 49.827 1.00 22.82 278 SER B N 1
ATOM 5131 C CA . SER B 1 278 ? 1.724 45.260 49.478 1.00 23.38 278 SER B CA 1
ATOM 5132 C C . SER B 1 278 ? 1.313 45.401 48.017 1.00 26.25 278 SER B C 1
ATOM 5133 O O . SER B 1 278 ? 0.695 44.506 47.475 1.00 28.76 278 SER B O 1
ATOM 5136 N N . GLY B 1 279 ? 1.659 46.518 47.384 1.00 22.60 279 GLY B N 1
ATOM 5137 C CA . GLY B 1 279 ? 1.248 46.727 46.013 1.00 19.36 279 GLY B CA 1
ATOM 5138 C C . GLY B 1 279 ? -0.251 46.988 46.039 1.00 25.95 279 GLY B C 1
ATOM 5139 O O . GLY B 1 279 ? -0.875 47.148 45.007 1.00 26.62 279 GLY B O 1
ATOM 5140 N N . LEU B 1 280 ? -0.826 47.079 47.232 1.00 32.73 280 LEU B N 1
ATOM 5141 C CA . LEU B 1 280 ? -2.256 47.256 47.372 1.00 32.17 280 LEU B CA 1
ATOM 5142 C C . LEU B 1 280 ? -2.791 48.578 47.921 1.00 30.15 280 LEU B C 1
ATOM 5143 O O . LEU B 1 280 ? -3.532 49.271 47.240 1.00 33.44 280 LEU B O 1
ATOM 5148 N N . SER B 1 281 ? -2.428 48.931 49.151 1.00 27.10 281 SER B N 1
ATOM 5149 C CA . SER B 1 281 ? -2.953 50.148 49.741 1.00 24.74 281 SER B CA 1
ATOM 5150 C C . SER B 1 281 ? -2.064 50.666 50.860 1.00 24.07 281 SER B C 1
ATOM 5151 O O . SER B 1 281 ? -1.180 49.953 51.329 1.00 26.84 281 SER B O 1
ATOM 5154 N N . ASN B 1 282 ? -2.304 51.905 51.282 1.00 32.04 282 ASN B N 1
ATOM 5155 C CA . ASN B 1 282 ? -1.572 52.483 52.397 1.00 35.46 282 ASN B CA 1
ATOM 5156 C C . ASN B 1 282 ? -2.539 52.518 53.585 1.00 38.04 282 ASN B C 1
ATOM 5157 O O . ASN B 1 282 ? -2.247 53.126 54.624 1.00 42.36 282 ASN B O 1
ATOM 5162 N N . ASP B 1 283 ? -3.697 51.876 53.428 1.00 32.63 283 ASP B N 1
ATOM 5163 C CA . ASP B 1 283 ? -4.698 51.861 54.491 1.00 35.30 283 ASP B CA 1
ATOM 5164 C C . ASP B 1 283 ? -4.621 50.537 55.240 1.00 33.98 283 ASP B C 1
ATOM 5165 O O . ASP B 1 283 ? -4.869 49.479 54.682 1.00 32.98 283 ASP B O 1
ATOM 5170 N N . PHE B 1 284 ? -4.268 50.612 56.515 1.00 30.49 284 PHE B N 1
ATOM 5171 C CA . PHE B 1 284 ? -4.114 49.423 57.331 1.00 29.70 284 PHE B CA 1
ATOM 5172 C C . PHE B 1 284 ? -5.361 48.585 57.483 1.00 27.85 284 PHE B C 1
ATOM 5173 O O . PHE B 1 284 ? -5.250 47.385 57.691 1.00 30.53 284 PHE B O 1
ATOM 5181 N N . ARG B 1 285 ? -6.540 49.202 57.378 1.00 35.91 285 ARG B N 1
ATOM 5182 C CA . ARG B 1 285 ? -7.800 48.449 57.453 1.00 35.99 285 ARG B CA 1
ATOM 5183 C C . ARG B 1 285 ? -7.873 47.553 56.228 1.00 36.33 285 ARG B C 1
ATOM 5184 O O . ARG B 1 285 ? -8.101 46.357 56.354 1.00 35.65 285 ARG B O 1
ATOM 5192 N N . ASP B 1 286 ? -7.664 48.132 55.048 1.00 27.84 286 ASP B N 1
ATOM 5193 C CA . ASP B 1 286 ? -7.681 47.363 53.808 1.00 27.76 286 ASP B CA 1
ATOM 5194 C C . ASP B 1 286 ? -6.664 46.230 53.830 1.00 28.76 286 ASP B C 1
ATOM 5195 O O . ASP B 1 286 ? -6.965 45.129 53.400 1.00 31.18 286 ASP B O 1
ATOM 5200 N N . LEU B 1 287 ? -5.450 46.489 54.325 1.00 33.02 287 LEU B N 1
ATOM 5201 C CA . LEU B 1 287 ? -4.425 45.448 54.347 1.00 26.89 287 LEU B CA 1
ATOM 5202 C C . LEU B 1 287 ? -4.806 44.318 55.280 1.00 25.22 287 LEU B C 1
ATOM 5203 O O . LEU B 1 287 ? -4.602 43.142 54.975 1.00 23.61 287 LEU B O 1
ATOM 5208 N N . ASP B 1 288 ? -5.361 44.676 56.430 1.00 24.73 288 ASP B N 1
ATOM 5209 C CA . ASP B 1 288 ? -5.771 43.691 57.419 1.00 27.47 288 ASP B CA 1
ATOM 5210 C C . ASP B 1 288 ? -6.796 42.717 56.816 1.00 31.01 288 ASP B C 1
ATOM 5211 O O . ASP B 1 288 ? -6.677 41.498 56.957 1.00 33.77 288 ASP B O 1
ATOM 5216 N N . GLU B 1 289 ? -7.799 43.244 56.125 1.00 39.38 289 GLU B N 1
ATOM 5217 C CA . GLU B 1 289 ? -8.783 42.374 55.499 1.00 42.65 289 GLU B CA 1
ATOM 5218 C C . GLU B 1 289 ? -8.093 41.547 54.433 1.00 43.31 289 GLU B C 1
ATOM 5219 O O . GLU B 1 289 ? -8.249 40.328 54.394 1.00 41.24 289 GLU B O 1
ATOM 5225 N N . ALA B 1 290 ? -7.337 42.219 53.561 1.00 37.05 290 ALA B N 1
ATOM 5226 C CA . ALA B 1 290 ? -6.657 41.522 52.472 1.00 35.39 290 ALA B CA 1
ATOM 5227 C C . ALA B 1 290 ? -5.770 40.409 52.990 1.00 39.03 290 ALA B C 1
ATOM 5228 O O . ALA B 1 290 ? -5.706 39.326 52.402 1.00 41.07 290 ALA B O 1
ATOM 5230 N N . ALA B 1 291 ? -5.077 40.666 54.093 1.00 40.80 291 ALA B N 1
ATOM 5231 C CA . ALA B 1 291 ? -4.201 39.649 54.645 1.00 36.33 291 ALA B CA 1
ATOM 5232 C C . ALA B 1 291 ? -5.016 38.432 55.086 1.00 39.30 291 ALA B C 1
ATOM 5233 O O . ALA B 1 291 ? -4.626 37.302 54.831 1.00 40.82 291 ALA B O 1
ATOM 5235 N N . SER B 1 292 ? -6.145 38.646 55.752 1.00 43.94 292 SER B N 1
ATOM 5236 C CA . SER B 1 292 ? -6.973 37.521 56.186 1.00 46.54 292 SER B CA 1
ATOM 5237 C C . SER B 1 292 ? -7.505 36.721 55.003 1.00 47.26 292 SER B C 1
ATOM 5238 O O . SER B 1 292 ? -7.522 35.495 55.041 1.00 49.04 292 SER B O 1
ATOM 5241 N N . LYS B 1 293 ? -7.931 37.417 53.950 1.00 45.86 293 LYS B N 1
ATOM 5242 C CA . LYS B 1 293 ? -8.456 36.763 52.751 1.00 42.92 293 LYS B CA 1
ATOM 5243 C C . LYS B 1 293 ? -7.321 36.069 52.008 1.00 42.30 293 LYS B C 1
ATOM 5244 O O . LYS B 1 293 ? -7.485 35.691 50.856 1.00 45.48 293 LYS B O 1
ATOM 5250 N N . GLY B 1 294 ? -6.157 35.948 52.647 1.00 42.99 294 GLY B N 1
ATOM 5251 C CA . GLY B 1 294 ? -5.000 35.290 52.032 1.00 37.19 294 GLY B CA 1
ATOM 5252 C C . GLY B 1 294 ? -4.031 36.056 51.127 1.00 35.58 294 GLY B C 1
ATOM 5253 O O . GLY B 1 294 ? -3.218 35.436 50.427 1.00 33.91 294 GLY B O 1
ATOM 5254 N N . ASN B 1 295 ? -4.090 37.387 51.116 1.00 37.90 295 ASN B N 1
ATOM 5255 C CA . ASN B 1 295 ? -3.183 38.156 50.255 1.00 37.65 295 ASN B CA 1
ATOM 5256 C C . ASN B 1 295 ? -1.781 38.226 50.891 1.00 36.72 295 ASN B C 1
ATOM 5257 O O . ASN B 1 295 ? -1.580 38.945 51.864 1.00 35.55 295 ASN B O 1
ATOM 5262 N N . ARG B 1 296 ? -0.825 37.490 50.328 1.00 30.48 296 ARG B N 1
ATOM 5263 C CA . ARG B 1 296 ? 0.550 37.422 50.839 1.00 33.96 296 ARG B CA 1
ATOM 5264 C C . ARG B 1 296 ? 1.319 38.728 50.989 1.00 32.60 296 ARG B C 1
ATOM 5265 O O . ARG B 1 296 ? 1.975 38.932 52.005 1.00 33.45 296 ARG B O 1
ATOM 5273 N N . LYS B 1 297 ? 1.279 39.577 49.968 1.00 31.00 297 LYS B N 1
ATOM 5274 C CA . LYS B 1 297 ? 1.972 40.841 50.022 1.00 27.57 297 LYS B CA 1
ATOM 5275 C C . LYS B 1 297 ? 1.402 41.659 51.160 1.00 24.93 297 LYS B C 1
ATOM 5276 O O . LYS B 1 297 ? 2.153 42.324 51.855 1.00 24.94 297 LYS B O 1
ATOM 5282 N N . ALA B 1 298 ? 0.086 41.613 51.351 1.00 25.24 298 ALA B N 1
ATOM 5283 C CA . ALA B 1 298 ? -0.533 42.396 52.424 1.00 27.47 298 ALA B CA 1
ATOM 5284 C C . ALA B 1 298 ? -0.077 41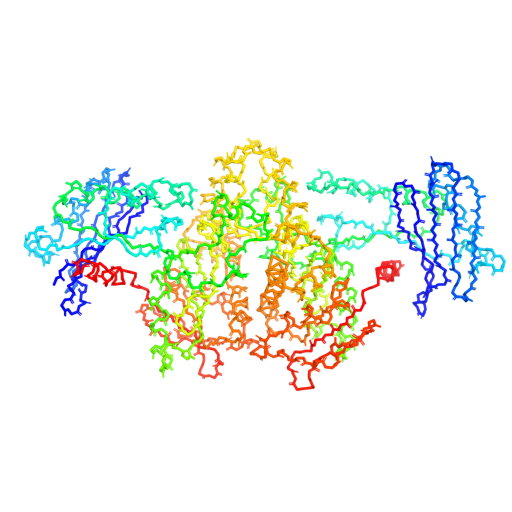.863 53.793 1.00 25.80 298 ALA B C 1
ATOM 5285 O O . ALA B 1 298 ? 0.187 42.631 54.720 1.00 28.57 298 ALA B O 1
ATOM 5287 N N . GLU B 1 299 ? 0.038 40.545 53.897 1.00 23.33 299 GLU B N 1
ATOM 5288 C CA . GLU B 1 299 ? 0.446 39.866 55.125 1.00 28.51 299 GLU B CA 1
ATOM 5289 C C . GLU B 1 299 ? 1.903 40.228 55.461 1.00 29.28 299 GLU B C 1
ATOM 5290 O O . GLU B 1 299 ? 2.265 40.449 56.622 1.00 28.04 299 GLU B O 1
ATOM 5296 N N . LEU B 1 300 ? 2.731 40.279 54.426 1.00 22.55 300 LEU B N 1
ATOM 5297 C CA . LEU B 1 300 ? 4.125 40.618 54.591 1.00 19.70 300 LEU B CA 1
ATOM 5298 C C . LEU B 1 300 ? 4.255 42.087 55.031 1.00 21.77 300 LEU B C 1
ATOM 5299 O O . LEU B 1 300 ? 5.048 42.390 55.911 1.00 20.74 300 LEU B O 1
ATOM 5304 N N . ALA B 1 301 ? 3.451 42.978 54.450 1.00 11.56 301 ALA B N 1
ATOM 5305 C CA . ALA B 1 301 ? 3.517 44.379 54.796 1.00 12.75 301 ALA B CA 1
ATOM 5306 C C . ALA B 1 301 ? 3.132 44.589 56.267 1.00 17.40 301 ALA B C 1
ATOM 5307 O O . ALA B 1 301 ? 3.747 45.389 56.970 1.00 21.26 301 ALA B O 1
ATOM 5309 N N . LEU B 1 302 ? 2.126 43.870 56.746 1.00 18.76 302 LEU B N 1
ATOM 5310 C CA . LEU B 1 302 ? 1.742 44.033 58.135 1.00 17.76 302 LEU B CA 1
ATOM 5311 C C . LEU B 1 302 ? 2.786 43.399 59.055 1.00 18.58 302 LEU B C 1
ATOM 5312 O O . LEU B 1 302 ? 2.981 43.849 60.173 1.00 18.41 302 LEU B O 1
ATOM 5317 N N . GLU B 1 303 ? 3.461 42.352 58.601 1.00 17.48 303 GLU B N 1
ATOM 5318 C CA . GLU B 1 303 ? 4.467 41.727 59.448 1.00 17.14 303 GLU B CA 1
ATOM 5319 C C . GLU B 1 303 ? 5.663 42.652 59.637 1.00 17.01 303 GLU B C 1
ATOM 5320 O O . GLU B 1 303 ? 6.225 42.782 60.751 1.00 13.47 303 GLU B O 1
ATOM 5326 N N . ILE B 1 304 ? 6.069 43.276 58.531 1.00 16.60 304 ILE B N 1
ATOM 5327 C CA . ILE B 1 304 ? 7.185 44.194 58.563 1.00 14.45 304 ILE B CA 1
ATOM 5328 C C . ILE B 1 304 ? 6.825 45.371 59.460 1.00 15.41 304 ILE B C 1
ATOM 5329 O O . ILE B 1 304 ? 7.618 45.775 60.320 1.00 17.50 304 ILE B O 1
ATOM 5334 N N . PHE B 1 305 ? 5.618 45.902 59.281 1.00 11.08 305 PHE B N 1
ATOM 5335 C CA . PHE B 1 305 ? 5.200 47.024 60.084 1.00 9.72 305 PHE B CA 1
ATOM 5336 C C . PHE B 1 305 ? 5.179 46.712 61.595 1.00 16.74 305 PHE B C 1
ATOM 5337 O O . PHE B 1 305 ? 5.743 47.488 62.408 1.00 16.61 305 PHE B O 1
ATOM 5345 N N . ALA B 1 306 ? 4.541 45.600 61.981 1.00 11.60 306 ALA B N 1
ATOM 5346 C CA . ALA B 1 306 ? 4.452 45.257 63.411 1.00 11.12 306 ALA B CA 1
ATOM 5347 C C . ALA B 1 306 ? 5.817 44.919 63.986 1.00 11.75 306 ALA B C 1
ATOM 5348 O O . ALA B 1 306 ? 6.116 45.261 65.134 1.00 14.04 306 ALA B O 1
ATOM 5350 N N . TYR B 1 307 ? 6.638 44.244 63.194 1.00 14.09 307 TYR B N 1
ATOM 5351 C CA . TYR B 1 307 ? 7.961 43.852 63.645 1.00 14.27 307 TYR B CA 1
ATOM 5352 C C . TYR B 1 307 ? 8.824 45.085 63.986 1.00 15.74 307 TYR B C 1
ATOM 5353 O O . TYR B 1 307 ? 9.552 45.105 64.987 1.00 11.70 307 TYR B O 1
ATOM 5362 N N . LYS B 1 308 ? 8.748 46.114 63.157 1.00 11.13 308 LYS B N 1
ATOM 5363 C CA . LYS B 1 308 ? 9.533 47.303 63.422 1.00 12.62 308 LYS B CA 1
ATOM 5364 C C . LYS B 1 308 ? 9.049 48.013 64.680 1.00 13.71 308 LYS B C 1
ATOM 5365 O O . LYS B 1 308 ? 9.855 48.579 65.408 1.00 12.34 308 LYS B O 1
ATOM 5371 N N . VAL B 1 309 ? 7.747 47.995 64.957 1.00 16.29 309 VAL B N 1
ATOM 5372 C CA . VAL B 1 309 ? 7.288 48.671 66.169 1.00 15.35 309 VAL B CA 1
ATOM 5373 C C . VAL B 1 309 ? 7.811 47.886 67.357 1.00 18.07 309 VAL B C 1
ATOM 5374 O O . VAL B 1 309 ? 8.259 48.466 68.355 1.00 16.76 309 VAL B O 1
ATOM 5378 N N . LYS B 1 310 ? 7.765 46.561 67.243 1.00 11.67 310 LYS B N 1
ATOM 5379 C CA . LYS B 1 310 ? 8.254 45.692 68.305 1.00 11.41 310 LYS B CA 1
ATOM 5380 C C . LYS B 1 310 ? 9.720 46.012 68.632 1.00 16.33 310 LYS B C 1
ATOM 5381 O O . LYS B 1 310 ? 10.112 46.108 69.807 1.00 20.44 310 LYS B O 1
ATOM 5387 N N . LYS B 1 311 ? 10.532 46.180 67.593 1.00 15.79 311 LYS B N 1
ATOM 5388 C CA . LYS B 1 311 ? 11.934 46.462 67.791 1.00 12.28 311 LYS B CA 1
ATOM 5389 C C . LYS B 1 311 ? 12.159 47.792 68.496 1.00 16.96 311 LYS B C 1
ATOM 5390 O O . LYS B 1 311 ? 13.033 47.906 69.349 1.00 12.13 311 LYS B O 1
ATOM 5396 N N . PHE B 1 312 ? 11.372 48.802 68.157 1.00 15.44 312 PHE B N 1
ATOM 5397 C CA . PHE B 1 312 ? 11.530 50.088 68.811 1.00 15.78 312 PHE B CA 1
ATOM 5398 C C . PHE B 1 312 ? 11.192 50.009 70.316 1.00 19.62 312 PHE B C 1
ATOM 5399 O O . PHE B 1 312 ? 11.771 50.729 71.132 1.00 15.90 312 PHE B O 1
ATOM 5407 N N . ILE B 1 313 ? 10.261 49.130 70.683 1.00 17.86 313 ILE B N 1
ATOM 5408 C CA . ILE B 1 313 ? 9.922 48.975 72.076 1.00 13.66 313 ILE B CA 1
ATOM 5409 C C . ILE B 1 313 ? 11.171 48.419 72.777 1.00 13.75 313 ILE B C 1
ATOM 5410 O O . ILE B 1 313 ? 11.506 48.835 73.890 1.00 14.50 313 ILE B O 1
ATOM 5415 N N . GLY B 1 314 ? 11.886 47.504 72.120 1.00 11.16 314 GLY B N 1
ATOM 5416 C CA . GLY B 1 314 ? 13.085 46.959 72.725 1.00 9.20 314 GLY B CA 1
ATOM 5417 C C . GLY B 1 314 ? 14.127 48.068 72.848 1.00 16.61 314 GLY B C 1
ATOM 5418 O O . GLY B 1 314 ? 14.752 48.269 73.901 1.00 12.62 314 GLY B O 1
ATOM 5419 N N . GLU B 1 315 ? 14.3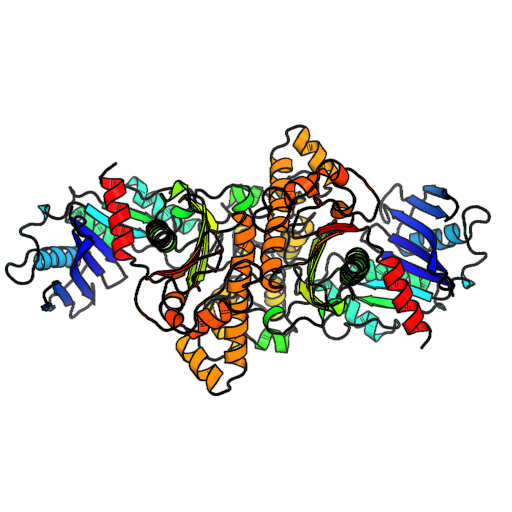00 48.806 71.758 1.00 12.74 315 GLU B N 1
ATOM 5420 C CA . GLU B 1 315 ? 15.276 49.889 71.679 1.00 13.65 315 GLU B CA 1
ATOM 5421 C C . GLU B 1 315 ? 15.095 50.946 72.776 1.00 14.83 315 GLU B C 1
ATOM 5422 O O . GLU B 1 315 ? 16.049 51.311 73.485 1.00 15.41 315 GLU B O 1
ATOM 5428 N N . TYR B 1 316 ? 13.874 51.423 72.938 1.00 14.41 316 TYR B N 1
ATOM 5429 C CA . TYR B 1 316 ? 13.614 52.425 73.968 1.00 15.74 316 TYR B CA 1
ATOM 5430 C C . TYR B 1 316 ? 13.575 51.851 75.394 1.00 15.40 316 TYR B C 1
ATOM 5431 O O . TYR B 1 316 ? 13.662 52.599 76.360 1.00 12.29 316 TYR B O 1
ATOM 5440 N N . SER B 1 317 ? 13.471 50.527 75.522 1.00 13.36 317 SER B N 1
ATOM 5441 C CA . SER B 1 317 ? 13.534 49.902 76.847 1.00 11.97 317 SER B CA 1
ATOM 5442 C C . SER B 1 317 ? 14.987 50.044 77.315 1.00 14.47 317 SER B C 1
ATOM 5443 O O . SER B 1 317 ? 15.243 50.230 78.502 1.00 15.18 317 SER B O 1
ATOM 5446 N N . ALA B 1 318 ? 15.947 49.955 76.387 1.00 12.11 318 ALA B N 1
ATOM 5447 C CA . ALA B 1 318 ? 17.356 50.138 76.767 1.00 10.35 318 ALA B CA 1
ATOM 5448 C C . ALA B 1 318 ? 17.617 51.631 77.037 1.00 9.93 318 ALA B C 1
ATOM 5449 O O . ALA B 1 318 ? 18.313 51.969 77.971 1.00 6.73 318 ALA B O 1
ATOM 5451 N N . VAL B 1 319 ? 17.060 52.518 76.205 1.00 14.83 319 VAL B N 1
ATOM 5452 C CA . VAL B 1 319 ? 17.259 53.944 76.371 1.00 11.27 319 VAL B CA 1
ATOM 5453 C C . VAL B 1 319 ? 16.783 54.378 77.756 1.00 14.79 319 VAL B C 1
ATOM 5454 O O . VAL B 1 319 ? 17.493 55.054 78.481 1.00 15.62 319 VAL B O 1
ATOM 5458 N N . LEU B 1 320 ? 15.585 53.952 78.126 1.00 15.15 320 LEU B N 1
ATOM 5459 C CA . LEU B 1 320 ? 14.994 54.286 79.411 1.00 14.42 320 LEU B CA 1
ATOM 5460 C C . LEU B 1 320 ? 15.440 53.431 80.600 1.00 15.85 320 LEU B C 1
ATOM 5461 O O . LEU B 1 320 ? 15.072 53.737 81.725 1.00 15.74 320 LEU B O 1
ATOM 5466 N N . ASN B 1 321 ? 16.232 52.381 80.355 1.00 12.31 321 ASN B N 1
ATOM 5467 C CA . ASN B 1 321 ? 16.654 51.461 81.414 1.00 14.53 321 ASN B CA 1
ATOM 5468 C C . ASN B 1 321 ? 15.433 50.789 82.087 1.00 13.91 321 ASN B C 1
ATOM 5469 O O . ASN B 1 321 ? 15.327 50.752 83.301 1.00 12.12 321 ASN B O 1
ATOM 5474 N N . GLY B 1 322 ? 14.536 50.241 81.279 1.00 14.20 322 GLY B N 1
ATOM 5475 C CA . GLY B 1 322 ? 13.331 49.618 81.796 1.00 13.27 322 GLY B CA 1
ATOM 5476 C C . GLY B 1 322 ? 12.212 50.658 81.768 1.00 18.11 322 GLY B C 1
ATOM 5477 O O . GLY B 1 322 ? 12.339 51.719 82.365 1.00 21.60 322 GLY B O 1
ATOM 5478 N N . ALA B 1 323 ? 11.125 50.379 81.067 1.00 17.74 323 ALA B N 1
ATOM 5479 C CA . ALA B 1 323 ? 10.023 51.320 80.991 1.00 20.10 323 ALA B CA 1
ATOM 5480 C C . ALA B 1 323 ? 8.891 50.898 81.947 1.00 22.70 323 ALA B C 1
ATOM 5481 O O . ALA B 1 323 ? 8.763 49.712 82.268 1.00 19.60 323 ALA B O 1
ATOM 5483 N N . ASP B 1 324 ? 8.074 51.852 82.404 1.00 15.92 324 ASP B N 1
ATOM 5484 C CA . ASP B 1 324 ? 6.955 51.519 83.279 1.00 9.03 324 ASP B CA 1
ATOM 5485 C C . ASP B 1 324 ? 5.735 51.171 82.415 1.00 14.49 324 ASP B C 1
ATOM 5486 O O . ASP B 1 324 ? 4.910 50.335 82.791 1.00 11.53 324 ASP B O 1
ATOM 5491 N N . ALA B 1 325 ? 5.630 51.799 81.248 1.00 9.48 325 ALA B N 1
ATOM 5492 C CA . ALA B 1 325 ? 4.490 51.549 80.391 1.00 12.69 325 ALA B CA 1
ATOM 5493 C C . ALA B 1 325 ? 4.754 51.866 78.927 1.00 14.37 325 ALA B C 1
ATOM 5494 O O . ALA B 1 325 ? 5.664 52.646 78.582 1.00 14.77 325 ALA B O 1
ATOM 5496 N N . VAL B 1 326 ? 3.955 51.235 78.076 1.00 10.59 326 VAL B N 1
ATOM 5497 C CA . VAL B 1 326 ? 4.003 51.441 76.641 1.00 12.51 326 VAL B CA 1
ATOM 5498 C C . VAL B 1 326 ? 2.609 51.962 76.308 1.00 16.71 326 VAL B C 1
ATOM 5499 O O . VAL B 1 326 ? 1.596 51.426 76.789 1.00 14.29 326 VAL B O 1
ATOM 5503 N N . VAL B 1 327 ? 2.545 53.006 75.494 1.00 16.32 327 VAL B N 1
ATOM 5504 C CA . VAL B 1 327 ? 1.268 53.583 75.122 1.00 11.20 327 VAL B CA 1
ATOM 5505 C C . VAL B 1 327 ? 1.005 53.528 73.614 1.00 12.81 327 VAL B C 1
ATOM 5506 O O . VAL B 1 327 ? 1.895 53.802 72.805 1.00 18.97 327 VAL B O 1
ATOM 5510 N N . PHE B 1 328 ? -0.220 53.170 73.249 1.00 14.60 328 PHE B N 1
ATOM 5511 C CA . PHE B 1 328 ? -0.620 53.090 71.849 1.00 17.67 328 PHE B CA 1
ATOM 5512 C C . PHE B 1 328 ? -1.673 54.156 71.599 1.00 18.67 328 PHE B C 1
ATOM 5513 O O . PHE B 1 328 ? -2.627 54.307 72.374 1.00 19.11 328 PHE B O 1
ATOM 5521 N N . THR B 1 329 ? -1.495 54.905 70.518 1.00 14.47 329 THR B N 1
ATOM 5522 C CA . THR B 1 329 ? -2.427 55.971 70.200 1.00 13.55 329 THR B CA 1
ATOM 5523 C C . THR B 1 329 ? -2.474 56.188 68.689 1.00 12.31 329 THR B C 1
ATOM 5524 O O . THR B 1 329 ? -1.756 55.522 67.931 1.00 12.54 329 THR B O 1
ATOM 5528 N N . ALA B 1 330 ? -3.323 57.124 68.266 1.00 15.33 330 ALA B N 1
ATOM 5529 C CA . ALA B 1 330 ? -3.546 57.464 66.846 1.00 11.09 330 ALA B CA 1
ATOM 5530 C C . ALA B 1 330 ? -4.366 56.382 66.120 1.00 16.64 330 ALA B C 1
ATOM 5531 O O . ALA B 1 330 ? -4.696 55.344 66.712 1.00 21.28 330 ALA B O 1
ATOM 5533 N N . GLY B 1 331 ? -4.714 56.641 64.855 1.00 16.73 331 GLY B N 1
ATOM 5534 C CA . GLY B 1 331 ? -5.551 55.736 64.057 1.00 14.60 331 GLY B CA 1
ATOM 5535 C C . GLY B 1 331 ? -5.401 54.237 64.235 1.00 20.66 331 GLY B C 1
ATOM 5536 O O . GLY B 1 331 ? -6.363 53.541 64.593 1.00 23.35 331 GLY B O 1
ATOM 5537 N N . ILE B 1 332 ? -4.199 53.727 63.976 1.00 23.64 332 ILE B N 1
ATOM 5538 C CA . ILE B 1 332 ? -3.929 52.307 64.125 1.00 21.30 332 ILE B CA 1
ATOM 5539 C C . ILE B 1 332 ? -3.811 51.927 65.611 1.00 20.19 332 ILE B C 1
ATOM 5540 O O . ILE B 1 332 ? -4.388 50.940 66.061 1.00 22.76 332 ILE B O 1
ATOM 5545 N N . GLY B 1 333 ? -3.057 52.705 66.370 1.00 16.07 333 GLY B N 1
ATOM 5546 C CA . GLY B 1 333 ? -2.860 52.390 67.775 1.00 14.93 333 GLY B CA 1
ATOM 5547 C C . GLY B 1 333 ? -4.119 52.318 68.618 1.00 18.05 333 GLY B C 1
ATOM 5548 O O . GLY B 1 333 ? -4.238 51.460 69.495 1.00 20.39 333 GLY B O 1
ATOM 5549 N N . GLU B 1 334 ? -5.069 53.199 68.351 1.00 20.33 334 GLU B N 1
ATOM 5550 C CA . GLU B 1 334 ? -6.328 53.235 69.094 1.00 23.84 334 GLU B CA 1
ATOM 5551 C C . GLU B 1 334 ? -7.373 52.233 68.623 1.00 25.33 334 GLU B C 1
ATOM 5552 O O . GLU B 1 334 ? -8.161 51.727 69.432 1.00 23.68 334 GLU B O 1
ATOM 5558 N N . ASN B 1 335 ? -7.374 51.940 67.324 1.00 23.64 335 ASN B N 1
ATOM 5559 C CA . ASN B 1 335 ? -8.403 51.075 66.758 1.00 24.77 335 ASN B CA 1
ATOM 5560 C C . ASN B 1 335 ? -8.111 49.661 66.352 1.00 26.29 335 ASN B C 1
ATOM 5561 O O . ASN B 1 335 ? -9.030 48.853 66.264 1.00 22.94 335 ASN B O 1
ATOM 5566 N N . SER B 1 336 ? -6.857 49.336 66.088 1.00 24.16 336 SER B N 1
ATOM 5567 C CA . SER B 1 336 ? -6.569 47.994 65.637 1.00 20.25 336 SER B CA 1
ATOM 5568 C C . SER B 1 336 ? -6.099 47.007 66.683 1.00 23.24 336 SER B C 1
ATOM 5569 O O . SER B 1 336 ? -4.919 46.953 67.055 1.00 27.80 336 SER B O 1
ATOM 5572 N N . ALA B 1 337 ? -7.035 46.211 67.161 1.00 21.15 337 ALA B N 1
ATOM 5573 C CA . ALA B 1 337 ? -6.719 45.171 68.136 1.00 22.36 337 ALA B CA 1
ATOM 5574 C C . ALA B 1 337 ? -5.770 44.152 67.502 1.00 21.02 337 ALA B C 1
ATOM 5575 O O . ALA B 1 337 ? -4.847 43.686 68.148 1.00 24.32 337 ALA B O 1
ATOM 5577 N N . SER B 1 338 ? -5.979 43.821 66.232 1.00 21.99 338 SER B N 1
ATOM 5578 C CA . SER B 1 338 ? -5.124 42.819 65.598 1.00 25.38 338 SER B CA 1
ATOM 5579 C C . SER B 1 338 ? -3.708 43.312 65.366 1.00 20.73 338 SER B C 1
ATOM 5580 O O . SER B 1 338 ? -2.752 42.553 65.536 1.00 23.09 338 SER B O 1
ATOM 5583 N N . ILE B 1 339 ? -3.546 44.570 64.973 1.00 21.64 339 ILE B N 1
ATOM 5584 C CA . ILE B 1 339 ? -2.195 45.038 64.771 1.00 18.31 339 ILE B CA 1
ATOM 5585 C C . ILE B 1 339 ? -1.504 45.137 66.150 1.00 19.34 339 ILE B C 1
ATOM 5586 O O . ILE B 1 339 ? -0.325 44.804 66.270 1.00 23.27 339 ILE B O 1
ATOM 5591 N N . ARG B 1 340 ? -2.228 45.541 67.197 1.00 18.70 340 ARG B N 1
ATOM 5592 C CA . ARG B 1 340 ? -1.605 45.593 68.527 1.00 20.76 340 ARG B CA 1
ATOM 5593 C C . ARG B 1 340 ? -1.153 44.199 68.953 1.00 22.63 340 ARG B C 1
ATOM 5594 O O . ARG B 1 340 ? -0.107 44.043 69.580 1.00 21.99 340 ARG B O 1
ATOM 5602 N N . LYS B 1 341 ? -1.940 43.194 68.585 1.00 24.96 341 LYS B N 1
ATOM 5603 C CA . LYS B 1 341 ? -1.635 41.813 68.908 1.00 23.44 341 LYS B CA 1
ATOM 5604 C C . LYS B 1 341 ? -0.350 41.391 68.198 1.00 24.02 341 LYS B C 1
ATOM 5605 O O . LYS B 1 341 ? 0.523 40.807 68.830 1.00 22.68 341 LYS B O 1
ATOM 5611 N N . ARG B 1 342 ? -0.231 41.685 66.899 1.00 17.47 342 ARG B N 1
ATOM 5612 C CA . ARG B 1 342 ? 0.978 41.330 66.146 1.00 19.18 342 ARG B CA 1
ATOM 5613 C C . ARG B 1 342 ? 2.203 41.978 66.794 1.00 19.70 342 ARG B C 1
ATOM 5614 O O . ARG B 1 342 ? 3.269 41.374 66.891 1.00 22.14 342 ARG B O 1
ATOM 5622 N N . ILE B 1 343 ? 2.048 43.223 67.225 1.00 16.72 343 ILE B N 1
ATOM 5623 C CA . ILE B 1 343 ? 3.158 43.949 67.816 1.00 15.14 343 ILE B CA 1
ATOM 5624 C C . ILE B 1 343 ? 3.570 43.445 69.182 1.00 18.74 343 ILE B C 1
ATOM 5625 O O . ILE B 1 343 ? 4.763 43.331 69.468 1.00 20.28 343 ILE B O 1
ATOM 5630 N N . LEU B 1 344 ? 2.586 43.146 70.025 1.00 21.12 344 LEU B N 1
ATOM 5631 C CA . LEU B 1 344 ? 2.868 42.747 71.397 1.00 23.56 344 LEU B CA 1
ATOM 5632 C C . LEU B 1 344 ? 3.075 41.268 71.700 1.00 25.67 344 LEU B C 1
ATOM 5633 O O . LEU B 1 344 ? 3.290 40.903 72.844 1.00 26.12 344 LEU B O 1
ATOM 5638 N N . THR B 1 345 ? 3.028 40.421 70.688 1.00 23.43 345 THR B N 1
ATOM 5639 C CA . THR B 1 345 ? 3.234 39.002 70.905 1.00 26.62 345 THR B CA 1
ATOM 5640 C C . THR B 1 345 ? 4.734 38.726 71.021 1.00 24.43 345 THR B C 1
ATOM 5641 O O . THR B 1 345 ? 5.523 39.287 70.273 1.00 31.52 345 THR B O 1
ATOM 5645 N N . GLY B 1 346 ? 5.120 37.864 71.951 1.00 20.17 346 GLY B N 1
ATOM 5646 C CA . GLY B 1 346 ? 6.522 37.515 72.100 1.00 18.28 346 GLY B CA 1
ATOM 5647 C C . GLY B 1 346 ? 7.379 38.530 72.830 1.00 21.94 346 GLY B C 1
ATOM 5648 O O . GLY B 1 346 ? 8.560 38.686 72.505 1.00 24.99 346 GLY B O 1
ATOM 5649 N N . LEU B 1 347 ? 6.805 39.212 73.818 1.00 19.60 347 LEU B N 1
ATOM 5650 C CA . LEU B 1 347 ? 7.568 40.196 74.570 1.00 18.45 347 LEU B CA 1
ATOM 5651 C C . LEU B 1 347 ? 7.495 39.964 76.059 1.00 18.88 347 LEU B C 1
ATOM 5652 O O . LEU B 1 347 ? 7.965 40.789 76.833 1.00 20.37 347 LEU B O 1
ATOM 5657 N N . ASP B 1 348 ? 6.927 38.834 76.469 1.00 18.48 348 ASP B N 1
ATOM 5658 C CA . ASP B 1 348 ? 6.826 38.526 77.900 1.00 19.51 348 ASP B CA 1
ATOM 5659 C C . ASP B 1 348 ? 8.239 38.487 78.468 1.00 20.54 348 ASP B C 1
ATOM 5660 O O . ASP B 1 348 ? 8.462 38.825 79.621 1.00 23.98 348 ASP B O 1
ATOM 5665 N N . GLY B 1 349 ? 9.201 38.103 77.638 1.00 22.52 349 GLY B N 1
ATOM 5666 C CA . GLY B 1 349 ? 10.581 38.063 78.085 1.00 22.36 349 GLY B CA 1
ATOM 5667 C C . GLY B 1 349 ? 11.084 39.396 78.607 1.00 23.18 349 GLY B C 1
ATOM 5668 O O . GLY B 1 349 ? 12.066 39.425 79.344 1.00 25.59 349 GLY B O 1
ATOM 5669 N N . ILE B 1 350 ? 10.444 40.502 78.214 1.00 16.53 350 ILE B N 1
ATOM 5670 C CA . ILE B 1 350 ? 10.864 41.807 78.711 1.00 14.71 350 ILE B CA 1
ATOM 5671 C C . ILE B 1 350 ? 9.756 42.478 79.529 1.00 17.44 350 ILE B C 1
ATOM 5672 O O . ILE B 1 350 ? 9.678 43.708 79.639 1.00 14.77 350 ILE B O 1
ATOM 5677 N N . GLY B 1 351 ? 8.890 41.638 80.100 1.00 23.65 351 GLY B N 1
ATOM 5678 C CA . GLY B 1 351 ? 7.830 42.114 80.976 1.00 20.09 351 GLY B CA 1
ATOM 5679 C C . GLY B 1 351 ? 6.533 42.562 80.359 1.00 21.01 351 GLY B C 1
ATOM 5680 O O . GLY B 1 351 ? 5.693 43.154 81.035 1.00 20.12 351 GLY B O 1
ATOM 5681 N N . ILE B 1 352 ? 6.339 42.283 79.083 1.00 19.05 352 ILE B N 1
ATOM 5682 C CA . ILE B 1 352 ? 5.111 42.724 78.433 1.00 18.88 352 ILE B CA 1
ATOM 5683 C C . ILE B 1 352 ? 4.202 41.544 78.097 1.00 25.88 352 ILE B C 1
ATOM 5684 O O . ILE B 1 352 ? 4.591 40.618 77.389 1.00 24.09 352 ILE B O 1
ATOM 5689 N N . LYS B 1 353 ? 2.990 41.583 78.623 1.00 32.46 353 LYS B N 1
ATOM 5690 C CA . LYS B 1 353 ? 2.034 40.512 78.395 1.00 38.26 353 LYS B CA 1
ATOM 5691 C C . LYS B 1 353 ? 0.653 41.161 78.373 1.00 35.83 353 LYS B C 1
ATOM 5692 O O . LYS B 1 353 ? 0.299 41.903 79.290 1.00 36.88 353 LYS B O 1
ATOM 5698 N N . ILE B 1 354 ? -0.126 40.895 77.338 1.00 31.66 354 ILE B N 1
ATOM 5699 C CA . ILE B 1 354 ? -1.461 41.487 77.272 1.00 35.08 354 ILE B CA 1
ATOM 5700 C C . ILE B 1 354 ? -2.622 40.488 77.380 1.00 35.22 354 ILE B C 1
ATOM 5701 O O . ILE B 1 354 ? -2.468 39.275 77.185 1.00 34.36 354 ILE B O 1
ATOM 5706 N N . ASP B 1 355 ? -3.792 41.041 77.677 1.00 32.59 355 ASP B N 1
ATOM 5707 C CA . ASP B 1 355 ? -5.024 40.280 77.809 1.00 31.34 355 ASP B CA 1
ATOM 5708 C C . ASP B 1 355 ? -5.811 40.425 76.514 1.00 29.75 355 ASP B C 1
ATOM 5709 O O . ASP B 1 355 ? -6.297 41.526 76.216 1.00 24.88 355 ASP B O 1
ATOM 5714 N N . ASP B 1 356 ? -5.949 39.322 75.766 1.00 34.02 356 ASP B N 1
ATOM 5715 C CA . ASP B 1 356 ? -6.633 39.343 74.463 1.00 36.44 356 ASP B CA 1
ATOM 5716 C C . ASP B 1 356 ? -8.024 39.897 74.495 1.00 37.01 356 ASP B C 1
ATOM 5717 O O . ASP B 1 356 ? -8.462 40.528 73.538 1.00 42.55 356 ASP B O 1
ATOM 5722 N N . GLU B 1 357 ? -8.734 39.671 75.590 1.00 42.25 357 GLU B N 1
ATOM 5723 C CA . GLU B 1 357 ? -10.089 40.192 75.678 1.00 40.09 357 GLU B CA 1
ATOM 5724 C C . GLU B 1 357 ? -10.091 41.703 75.921 1.00 38.83 357 GLU B C 1
ATOM 5725 O O . GLU B 1 357 ? -10.870 42.419 75.298 1.00 39.53 357 GLU B O 1
ATOM 5731 N N . LYS B 1 358 ? -9.224 42.197 76.807 1.00 33.21 358 LYS B N 1
ATOM 5732 C CA . LYS B 1 358 ? -9.178 43.635 77.068 1.00 29.81 358 LYS B CA 1
ATOM 5733 C C . LYS B 1 358 ? -8.723 44.371 75.827 1.00 29.21 358 LYS B C 1
ATOM 5734 O O . LYS B 1 358 ? -9.151 45.493 75.565 1.00 25.86 358 LYS B O 1
ATOM 5740 N N . ASN B 1 359 ? -7.880 43.711 75.042 1.00 24.01 359 ASN B N 1
ATOM 5741 C CA . ASN B 1 359 ? -7.358 44.296 73.816 1.00 26.59 359 ASN B CA 1
ATOM 5742 C C . ASN B 1 359 ? -8.420 44.522 72.728 1.00 30.65 359 ASN B C 1
ATOM 5743 O O . ASN B 1 359 ? -8.135 45.164 71.711 1.00 29.54 359 ASN B O 1
ATOM 5748 N N . LYS B 1 360 ? -9.631 44.000 72.937 1.00 36.25 360 LYS B N 1
ATOM 5749 C CA . LYS B 1 360 ? -10.719 44.144 71.959 1.00 37.67 360 LYS B CA 1
ATOM 5750 C C . LYS B 1 360 ? -11.538 45.399 72.158 1.00 39.28 360 LYS B C 1
ATOM 5751 O O . LYS B 1 360 ? -12.220 45.844 71.240 1.00 42.43 360 LYS B O 1
ATOM 5757 N N . ILE B 1 361 ? -11.463 45.964 73.361 1.00 42.30 361 ILE B N 1
ATOM 5758 C CA . ILE B 1 361 ? -12.190 47.175 73.703 1.00 40.83 361 ILE B CA 1
ATOM 5759 C C . ILE B 1 361 ? -11.707 48.292 72.801 1.00 43.07 361 ILE B C 1
ATOM 5760 O O . ILE B 1 361 ? -10.567 48.279 72.361 1.00 46.60 361 ILE B O 1
ATOM 5765 N N . ARG B 1 362 ? -12.571 49.254 72.513 1.00 73.50 362 ARG B N 1
ATOM 5766 C CA . ARG B 1 362 ? -12.199 50.357 71.633 1.00 75.83 362 ARG B CA 1
ATOM 5767 C C . ARG B 1 362 ? -12.643 51.732 72.130 1.00 77.94 362 ARG B C 1
ATOM 5768 O O . ARG B 1 362 ? -13.615 51.862 72.885 1.00 80.75 362 ARG B O 1
ATOM 5776 N N . GLY B 1 363 ? -11.908 52.752 71.694 1.00 69.58 363 GLY B N 1
ATOM 5777 C CA . GLY B 1 363 ? -12.224 54.121 72.052 1.00 68.33 363 GLY B CA 1
ATOM 5778 C C . GLY B 1 363 ? -12.262 54.393 73.531 1.00 71.11 363 GLY B C 1
ATOM 5779 O O . GLY B 1 363 ? -13.237 54.923 74.060 1.00 73.91 363 GLY B O 1
ATOM 5780 N N . GLN B 1 364 ? -11.185 54.053 74.212 1.00 53.33 364 GLN B N 1
ATOM 5781 C CA . GLN B 1 364 ? -11.150 54.302 75.632 1.00 50.11 364 GLN B CA 1
ATOM 5782 C C . GLN B 1 364 ? -9.760 54.201 76.168 1.00 44.66 364 GLN B C 1
ATOM 5783 O O . GLN B 1 364 ? -8.920 53.516 75.604 1.00 41.78 364 GLN B O 1
ATOM 5789 N N . GLU B 1 365 ? -9.508 54.916 77.251 1.00 37.84 365 GLU B N 1
ATOM 5790 C CA . GLU B 1 365 ? -8.222 54.815 77.879 1.00 36.10 365 GLU B CA 1
ATOM 5791 C C . GLU B 1 365 ? -8.347 53.520 78.661 1.00 35.15 365 GLU B C 1
ATOM 5792 O O . GLU B 1 365 ? -9.232 53.378 79.504 1.00 37.78 365 GLU B O 1
ATOM 5798 N N . ILE B 1 366 ? -7.472 52.569 78.387 1.00 30.71 366 ILE B N 1
ATOM 5799 C CA . ILE B 1 366 ? -7.547 51.310 79.095 1.00 24.93 366 ILE B CA 1
ATOM 5800 C C . ILE B 1 366 ? -6.210 50.597 79.169 1.00 24.12 366 ILE B C 1
ATOM 5801 O O . ILE B 1 366 ? -5.410 50.690 78.241 1.00 25.16 366 ILE B O 1
ATOM 5806 N N . ASP B 1 367 ? -5.979 49.904 80.281 1.00 18.10 367 ASP B N 1
ATOM 5807 C CA . ASP B 1 367 ? -4.784 49.120 80.492 1.00 16.69 367 ASP B CA 1
ATOM 5808 C C . ASP B 1 367 ? -5.179 47.750 79.919 1.00 19.93 367 ASP B C 1
ATOM 5809 O O . ASP B 1 367 ? -6.163 47.166 80.355 1.00 20.87 367 ASP B O 1
ATOM 5814 N N . ILE B 1 368 ? -4.435 47.244 78.940 1.00 20.46 368 ILE B N 1
ATOM 5815 C CA . ILE B 1 368 ? -4.770 45.958 78.334 1.00 21.43 368 ILE B CA 1
ATOM 5816 C C . ILE B 1 368 ? -3.788 44.873 78.716 1.00 25.72 368 ILE B C 1
ATOM 5817 O O . ILE B 1 368 ? -3.770 43.790 78.126 1.00 24.35 368 ILE B O 1
ATOM 5822 N N . SER B 1 369 ? -2.969 45.150 79.717 1.00 25.15 369 SER B N 1
ATOM 5823 C CA . SER B 1 369 ? -1.996 44.154 80.116 1.00 27.68 369 SER B CA 1
ATOM 5824 C C . SER B 1 369 ? -2.590 43.245 81.164 1.00 25.16 369 SER B C 1
ATOM 5825 O O . SER B 1 369 ? -3.593 43.579 81.776 1.00 25.23 369 SER B O 1
ATOM 5828 N N . THR B 1 370 ? -1.986 42.075 81.334 1.00 27.87 370 THR B N 1
ATOM 5829 C CA . THR B 1 370 ? -2.417 41.153 82.361 1.00 24.93 370 THR B CA 1
ATOM 5830 C C . THR B 1 370 ? -2.003 41.852 83.665 1.00 30.48 370 THR B C 1
ATOM 5831 O O . THR B 1 370 ? -1.089 42.689 83.667 1.00 31.45 370 THR B O 1
ATOM 5835 N N . PRO B 1 371 ? -2.678 41.545 84.784 1.00 49.98 371 PRO B N 1
ATOM 5836 C CA . PRO B 1 371 ? -2.324 42.198 86.047 1.00 51.95 371 PRO B CA 1
ATOM 5837 C C . PRO B 1 371 ? -0.948 41.878 86.603 1.00 51.58 371 PRO B C 1
ATOM 5838 O O . PRO B 1 371 ? -0.421 42.620 87.432 1.00 56.18 371 PRO B O 1
ATOM 5842 N N . ASP B 1 372 ? -0.351 40.793 86.137 1.00 44.26 372 ASP B N 1
ATOM 5843 C CA . ASP B 1 372 ? 0.971 40.424 86.632 1.00 48.81 372 ASP B CA 1
ATOM 5844 C C . ASP B 1 372 ? 2.142 40.935 85.775 1.00 48.44 372 ASP B C 1
ATOM 5845 O O . ASP B 1 372 ? 3.308 40.784 86.166 1.00 47.12 372 ASP B O 1
ATOM 5850 N N . ALA B 1 373 ? 1.839 41.519 84.616 1.00 31.33 373 ALA B N 1
ATOM 5851 C CA . ALA B 1 373 ? 2.886 42.032 83.734 1.00 29.41 373 ALA B CA 1
ATOM 5852 C C . ALA B 1 373 ? 3.668 43.171 84.403 1.00 26.17 373 ALA B C 1
ATOM 5853 O O . ALA B 1 373 ? 3.080 44.016 85.052 1.00 23.96 373 ALA B O 1
ATOM 5855 N N . LYS B 1 374 ? 4.986 43.189 84.229 1.00 20.83 374 LYS B N 1
ATOM 5856 C CA . LYS B 1 374 ? 5.816 44.213 84.840 1.00 23.69 374 LYS B CA 1
ATOM 5857 C C . LYS B 1 374 ? 5.593 45.563 84.140 1.00 24.92 374 LYS B C 1
ATOM 5858 O O . LYS B 1 374 ? 5.528 46.619 84.779 1.00 25.32 374 LYS B O 1
ATOM 5864 N N . VAL B 1 375 ? 5.434 45.520 82.826 1.00 18.56 375 VAL B N 1
ATOM 5865 C CA . VAL B 1 375 ? 5.221 46.723 82.032 1.00 19.99 375 VAL B CA 1
ATOM 5866 C C . VAL B 1 375 ? 3.746 46.865 81.658 1.00 22.89 375 VAL B C 1
ATOM 5867 O O . VAL B 1 375 ? 3.155 45.950 81.100 1.00 24.15 375 VAL B O 1
ATOM 5871 N N . ARG B 1 376 ? 3.148 48.006 81.968 1.00 21.48 376 ARG B N 1
ATOM 5872 C CA . ARG B 1 376 ? 1.751 48.234 81.643 1.00 19.21 376 ARG B CA 1
ATOM 5873 C C . ARG B 1 376 ? 1.653 48.627 80.166 1.00 21.49 376 ARG B C 1
ATOM 5874 O O . ARG B 1 376 ? 2.558 49.278 79.626 1.00 22.09 376 ARG B O 1
ATOM 5882 N N . VAL B 1 377 ? 0.566 48.239 79.514 1.00 20.96 377 VAL B N 1
ATOM 5883 C CA . VAL B 1 377 ? 0.340 48.640 78.128 1.00 17.11 377 VAL B CA 1
ATOM 5884 C C . VAL B 1 377 ? -0.990 49.399 78.086 1.00 19.73 377 VAL B C 1
ATOM 5885 O O . VAL B 1 377 ? -2.047 48.823 78.329 1.00 20.93 377 VAL B O 1
ATOM 5889 N N . PHE B 1 378 ? -0.950 50.694 77.796 1.00 16.79 378 PHE B N 1
ATOM 5890 C CA . PHE B 1 378 ? -2.198 51.453 77.786 1.00 17.72 378 PHE B CA 1
ATOM 5891 C C . PHE B 1 378 ? -2.609 51.834 76.377 1.00 19.29 378 PHE B C 1
ATOM 5892 O O . PHE B 1 378 ? -1.749 52.106 75.546 1.00 21.66 378 PHE B O 1
ATOM 5900 N N . VAL B 1 379 ? -3.915 51.857 76.110 1.00 17.86 379 VAL B N 1
ATOM 5901 C CA . VAL B 1 379 ? -4.422 52.338 74.820 1.00 18.97 379 VAL B CA 1
ATOM 5902 C C . VAL B 1 379 ? -5.018 53.696 75.235 1.00 21.81 379 VAL B C 1
ATOM 5903 O O . VAL B 1 379 ? -5.880 53.778 76.124 1.00 21.24 379 VAL B O 1
ATOM 5907 N N . ILE B 1 380 ? -4.516 54.769 74.637 1.00 17.51 380 ILE B N 1
ATOM 5908 C CA . ILE B 1 380 ? -4.965 56.107 74.984 1.00 17.57 380 ILE B CA 1
ATOM 5909 C C . ILE B 1 380 ? -5.264 56.952 73.755 1.00 18.77 380 ILE B C 1
ATOM 5910 O O . ILE B 1 380 ? -4.366 57.303 72.990 1.00 22.71 380 ILE B O 1
ATOM 5915 N N . PRO B 1 381 ? -6.541 57.293 73.548 1.00 23.42 381 PRO B N 1
ATOM 5916 C CA . PRO B 1 381 ? -6.916 58.107 72.391 1.00 21.48 381 PRO B CA 1
ATOM 5917 C C . PRO B 1 381 ? -6.187 59.445 72.500 1.00 21.59 381 PRO B C 1
ATOM 5918 O O . PRO B 1 381 ? -6.135 60.032 73.572 1.00 23.47 381 PRO B O 1
ATOM 5922 N N . THR B 1 382 ? -5.615 59.919 71.401 1.00 20.39 382 THR B N 1
ATOM 5923 C CA . THR B 1 382 ? -4.909 61.204 71.420 1.00 24.10 382 THR B CA 1
ATOM 5924 C C . THR B 1 382 ? -5.966 62.285 71.035 1.00 26.33 382 THR B C 1
ATOM 5925 O O . THR B 1 382 ? -6.834 62.031 70.229 1.00 21.45 382 THR B O 1
ATOM 5929 N N . ASN B 1 383 ? -5.954 63.467 71.627 1.00 21.49 383 ASN B N 1
ATOM 5930 C CA . ASN B 1 383 ? -6.941 64.479 71.261 1.00 19.14 383 ASN B CA 1
ATOM 5931 C C . ASN B 1 383 ? -6.150 65.736 70.872 1.00 19.85 383 ASN B C 1
ATOM 5932 O O . ASN B 1 383 ? -5.772 66.528 71.750 1.00 23.71 383 ASN B O 1
ATOM 5937 N N . GLU B 1 384 ? -5.904 65.915 69.570 1.00 18.42 384 GLU B N 1
ATOM 5938 C CA . GLU B 1 384 ? -5.087 67.019 69.071 1.00 22.83 384 GLU B CA 1
ATOM 5939 C C . GLU B 1 384 ? -5.507 68.409 69.558 1.00 22.99 384 GLU B C 1
ATOM 5940 O O . GLU B 1 384 ? -4.698 69.130 70.175 1.00 22.44 384 GLU B O 1
ATOM 5946 N N . GLU B 1 385 ? -6.762 68.773 69.297 1.00 25.80 385 GLU B N 1
ATOM 5947 C CA . GLU B 1 385 ? -7.285 70.073 69.692 1.00 22.92 385 GLU B CA 1
ATOM 5948 C C . GLU B 1 385 ? -7.138 70.362 71.173 1.00 20.41 385 GLU B C 1
ATOM 5949 O O . GLU B 1 385 ? -6.731 71.462 71.545 1.00 17.28 385 GLU B O 1
ATOM 5955 N N . LEU B 1 386 ? -7.486 69.390 72.017 1.00 20.18 386 LEU B N 1
ATOM 5956 C CA . LEU B 1 386 ? -7.379 69.560 73.474 1.00 25.12 386 LEU B CA 1
ATOM 5957 C C . LEU B 1 386 ? -5.920 69.738 73.910 1.00 22.93 386 LEU B C 1
ATOM 5958 O O . LEU B 1 386 ? -5.617 70.533 74.804 1.00 24.19 386 LEU B O 1
ATOM 5963 N N . ALA B 1 387 ? -5.017 69.006 73.267 1.00 20.69 387 ALA B N 1
ATOM 5964 C CA . ALA B 1 387 ? -3.593 69.079 73.600 1.00 18.41 387 ALA B CA 1
ATOM 5965 C C . ALA B 1 387 ? -3.050 70.481 73.300 1.00 18.13 387 ALA B C 1
ATOM 5966 O O . ALA B 1 387 ? -2.247 71.045 74.073 1.00 16.75 387 ALA B O 1
ATOM 5968 N N . ILE B 1 388 ? -3.509 71.035 72.173 1.00 20.77 388 ILE B N 1
ATOM 5969 C CA . ILE B 1 388 ? -3.114 72.367 71.721 1.00 20.28 388 ILE B CA 1
ATOM 5970 C C . ILE B 1 388 ? -3.667 73.413 72.670 1.00 22.78 388 ILE B C 1
ATOM 5971 O O . ILE B 1 388 ? -3.030 74.435 72.917 1.00 28.92 388 ILE B O 1
ATOM 5976 N N . ALA B 1 389 ? -4.855 73.156 73.194 1.00 21.59 389 ALA B N 1
ATOM 5977 C CA . ALA B 1 389 ? -5.492 74.075 74.127 1.00 22.25 389 ALA B CA 1
ATOM 5978 C C . ALA B 1 389 ? -4.758 74.025 75.478 1.00 24.02 389 ALA B C 1
ATOM 5979 O O . ALA B 1 389 ? -4.557 75.047 76.114 1.00 21.51 389 ALA B O 1
ATOM 5981 N N . ARG B 1 390 ? -4.370 72.836 75.924 1.00 28.24 390 ARG B N 1
ATOM 5982 C CA . ARG B 1 390 ? -3.626 72.730 77.185 1.00 30.09 390 ARG B CA 1
ATOM 5983 C C . ARG B 1 390 ? -2.323 73.512 77.045 1.00 30.64 390 ARG B C 1
ATOM 5984 O O . ARG B 1 390 ? -1.949 74.269 77.931 1.00 31.82 390 ARG B O 1
ATOM 5992 N N . GLU B 1 391 ? -1.633 73.317 75.922 1.00 29.41 391 GLU B N 1
ATOM 5993 C CA . GLU B 1 391 ? -0.387 74.023 75.659 1.00 27.09 391 GLU B CA 1
ATOM 5994 C C . GLU B 1 391 ? -0.615 75.519 75.726 1.00 30.07 391 GLU B C 1
ATOM 5995 O O . GLU B 1 391 ? 0.185 76.249 76.319 1.00 30.88 391 GLU B O 1
ATOM 6001 N N . THR B 1 392 ? -1.713 75.968 75.115 1.00 30.28 392 THR B N 1
ATOM 6002 C CA . THR B 1 392 ? -2.046 77.388 75.058 1.00 29.81 392 THR B CA 1
ATOM 6003 C C . THR B 1 392 ? -2.302 77.975 76.440 1.00 29.83 392 THR B C 1
ATOM 6004 O O . THR B 1 392 ? -1.841 79.074 76.753 1.00 28.14 392 THR B O 1
ATOM 6008 N N . LYS B 1 393 ? -3.047 77.236 77.250 1.00 29.78 393 LYS B N 1
ATOM 6009 C CA . LYS B 1 393 ? -3.365 77.633 78.613 1.00 35.53 393 LYS B CA 1
ATOM 6010 C C . LYS B 1 393 ? -2.068 77.703 79.463 1.00 36.44 393 LYS B C 1
ATOM 6011 O O . LYS B 1 393 ? -1.865 78.653 80.214 1.00 30.82 393 LYS B O 1
ATOM 6017 N N . GLU B 1 394 ? -1.195 76.707 79.329 1.00 35.70 394 GLU B N 1
ATOM 6018 C CA . GLU B 1 394 ? 0.053 76.700 80.084 1.00 44.00 394 GLU B CA 1
ATOM 6019 C C . GLU B 1 394 ? 0.850 77.984 79.800 1.00 42.97 394 GLU B C 1
ATOM 6020 O O . GLU B 1 394 ? 1.265 78.674 80.727 1.00 39.50 394 GLU B O 1
ATOM 6026 N N . ILE B 1 395 ? 1.057 78.296 78.520 1.00 39.41 395 ILE B N 1
ATOM 6027 C CA . ILE B 1 395 ? 1.790 79.497 78.109 1.00 37.79 395 ILE B CA 1
ATOM 6028 C C . ILE B 1 395 ? 1.076 80.776 78.580 1.00 41.23 395 ILE B C 1
ATOM 6029 O O . ILE B 1 395 ? 1.673 81.632 79.241 1.00 44.01 395 ILE B O 1
ATOM 6034 N N . VAL B 1 396 ? -0.201 80.908 78.245 1.00 35.45 396 VAL B N 1
ATOM 6035 C CA . VAL B 1 396 ? -0.945 82.074 78.645 1.00 34.56 396 VAL B CA 1
ATOM 6036 C C . VAL B 1 396 ? -0.967 82.251 80.159 1.00 39.74 396 VAL B C 1
ATOM 6037 O O . VAL B 1 396 ? -1.151 83.354 80.644 1.00 43.16 396 VAL B O 1
ATOM 6041 N N . GLU B 1 397 ? -0.765 81.177 80.907 1.00 48.85 397 GLU B N 1
ATOM 6042 C CA . GLU B 1 397 ? -0.770 81.268 82.367 1.00 56.14 397 GLU B CA 1
ATOM 6043 C C . GLU B 1 397 ? 0.576 81.760 82.896 1.00 61.60 397 GLU B C 1
ATOM 6044 O O . GLU B 1 397 ? 0.690 82.865 83.429 1.00 65.74 397 GLU B O 1
ATOM 6050 N N . THR B 1 398 ? 1.594 80.924 82.736 1.00 73.96 398 THR B N 1
ATOM 6051 C CA . THR B 1 398 ? 2.943 81.242 83.171 1.00 75.22 398 THR B CA 1
ATOM 6052 C C . THR B 1 398 ? 3.490 82.542 82.553 1.00 78.93 398 THR B C 1
ATOM 60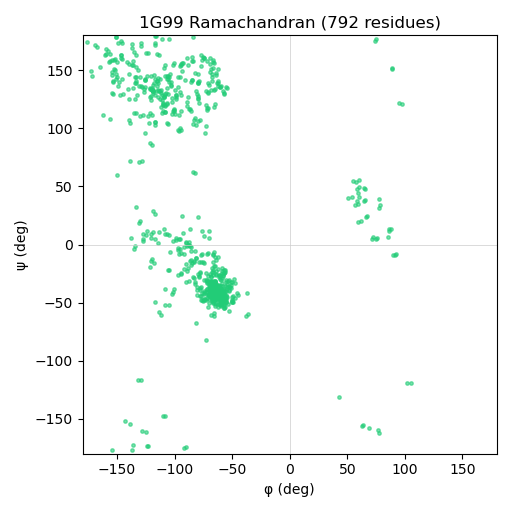53 O O . THR B 1 398 ? 4.142 83.264 83.324 1.00 78.69 398 THR B O 1
#

Organism: Methanosarcina thermophila (NCBI:txid2210)